Protein AF-A0A3M2B4H4-F1 (afdb_monomer_lite)

pLDDT: mean 80.11, std 11.62, range [37.31, 95.94]

Foldseek 3Di:
DQFDDKDKDKAFDPPVPPPDQFCPVVVVDPDDPDDGDGGDIDIDIDTDGDDWDQAKAKPAQEDEQEEDAAQFQALQQHGFPQDLRRPCDCPNPLNVVQWAFIKMWGPTAAKFPQKFKAQAAPDLLRGDFWDFPVDDPLLTHGCSTFKDKCQRQSNFDPPDPVCNPNPDRGWMQGADDDVDPDTGITWHVDDDPDDDPPDDDDTGGMIMGGGHHHQRDWGKTKDWMWIFRDDPVDDGNHDDGGTHPPTHMYIYTYDHFDQDQDGDRSHFHAADHHDDPPQPRWDFFQKAWAQQQPQRKIKIKGWTLRDPVPVQSPAIFMKIKIFHFDLVDDVDDSNCSCLGTDAPDSRYRIDHMDDRPPPCQFCPQVCVLVVVVDTDDPVQSSAWYWGNWYWEQDPVAIKIKTWIWTADPNQIFTWIKMATADSPPRHGDDDIDTQPDRRRFDWAAWEKEDDAQQWIKIWTWHQPPPATFIKIWIAGHPDSHRTDDIDTDPDDPFFRHFFHKYKYKDWAALFPVCRVQGIWIKMWMWTWTDGHPDPATFIKIFMFTQDSVHRDTHHLPDPPRDCSFPPLSLQLQPKDFFFWWPDDPPALKTAGAFFDFDDDPNWAQPPDHAKFKDKQNHTQQWDQDPVHNQDTGGDTFDADPPQRKTKGFGWDFDADPVRGGDDIDGQFMWIADRGRRMIGTGNDHDDPPITMTMIHGHSMGGPDDPDPPFWAHKHDKDKHFFFHADSQCDLPCQQQGLKAFWFQRHGDHSPDRHGPGKIKIWIWGDGDPPVHRPDIDIDMDFDKDADPAAFDADPNGAAGDHPDPDDDPPHHFKTKHFDPPRDPNDIAGMWGDPRHRRMIGGHSNCRSTHMDMWGWHADPVRDIDIDD

Secondary structure (DSSP, 8-state):
----EEEEEEEE--TT--SS-TTHHHHHSTT--S---PPPEEEEEEEE-------EEES-SEEEEEEEETTBT-SSSSS-TTSTT-S-STTSTTTGGG-EE--EEE-SSS-B-SEEEE-EESSGGGB-EEEESSS-GGG-EEHHHHEEETTSGGGS-SSBTTBTTS---S--BPPPPTT--S-EE--BSPPPTT--TTS----B--EEEEPPPTTPPSEEEEEEEEEEEPPTTS-TTEE-S-B-SSPEEEEEEEEPPP-SSS--TTB--SSS-PPPTTPPPP----EEEEE-TTT--EEEEEEE----TTS-TT--EEEEEEEEE-SS--SSTT-TTTTTEE-SBTTBSSPPPEEEES--SS-HHHHHHTT-SSPPPHHHHTT-EEEEEEEEEETTEEEEEEEEEEEETTEEEEEEEEEEEPTTT--EEEEEEE----TTS--EEEEEEEETTTEEEEEEEE-TTSS-EEEEEEBSTT-SS-BPPPEE----TTEEEEEEEEEEEEEEES-TT-GGGSEEEEEEEEEEEEETT--S-EEEEEEEEE-TTT--EEETT-TTS-GGGGGGGGGGSPPEEEEEPEEPTTSSEEE-S-EEE--SSSSSSSSS-SEEEEETTEESSEEEETTEEEEEEEPPPEE-TTT--EEEEEEEEEE-TTS-EEEEEEEEEEEEETTTTEEEEES----TT--EEEEE-EEEEE-S---TT----EEEEEEEEE-SBPTT--TT-GGG-SEEESSTT-BPPTT---B--EEEEEEEE--STTS-TT-EEEEEE--EEE-SSPPPPBTTB----TT----BTTTB-EEEEE-TTSPTT----EEEEEGGGTEEEE-GGGTT--EEEEEEEE-TTS-EEEE-

Sequence (868 aa):
NQRGYDSNTRVYVDSNNNGRFDGLESVLQPGVTQNLRIEAYREINTTATVQPDERLFVEEQLIDFGSLPGGFGFNWGNLFANHPASTFRPDNPLFSPYWKTFTVRNEGNVNLYPVYLGKAFGSPQGTLYLFSDMVSFFAGMPAWTTVASTLDTRFWPQPNPFYPGGNQPYPILQKPQVGDYSPTVLTQPAIPPRRDPNIVVEPRKPQVSIAIPPFQPMGVYSQVLSPYQHDPSGIPGVVNGAFATPPMRVVVRVRETQLTGSTNQGVVPMIDGVPNANAPRVSDITPAAYRDPNTGRLHLFWASNRADPVNRPDSFYLYKATLNWDANNTLQNGVRTTNGWLPDSSNRWWDATFGPYPNDPNGDLFSRALGLGRPLTSAEIATIKHHRPFVRVTPSGAFLFWTGEVLLRNQKYELLFYVRLNPITGEPAGNPQAVPLDPVMPRSSLAITGVDGVGNWLFYVAAPAGRSQIFYIASEGDQFASWRREQRLPLSPIVRSVESVQANVYRVTANPNNPAQGLVYLADVFFIGTVGDRNESEILLQRFYVNPRNGTLLPINDSRADRSLGVTQERFLPLIVDEVAQKDPNQNVWRVRHLDWAPLDGNWNRNSLDIDIKINGVSILRQANPNNPTQFILQEPLVDAQTGLMQFTYNEPVLDGSGRIVAVRNRGQIIVDPTNGTIRFVNFAPRLNDVVTVTYRPRVYRISSIAPGSAGTYSQLRTVFQRTMNPRHNIGDLGKSLVRRGEDNGACSASDRPPVDRVWLFFRRSSPPPNSSGNFFFKTLRPGVRLQSPILTQRGQLPLQTGSFTLAQGTNHAVVRLTPNNVAGARLGYYEYDALRGNIYFTTDDLGKEVVVRYLARDRAGNIVQLE

Structure (mmCIF, N/CA/C/O backbone):
data_AF-A0A3M2B4H4-F1
#
_entry.id   AF-A0A3M2B4H4-F1
#
loop_
_atom_site.group_PDB
_atom_site.id
_atom_site.type_symbol
_atom_site.label_atom_id
_atom_site.label_alt_id
_atom_site.label_comp_id
_atom_site.label_asym_id
_atom_site.label_entity_id
_atom_site.label_seq_id
_atom_site.pdbx_PDB_ins_code
_atom_site.Cartn_x
_atom_site.Cartn_y
_atom_site.Cartn_z
_atom_site.occupancy
_atom_site.B_iso_or_equiv
_atom_site.auth_seq_id
_atom_site.auth_comp_id
_atom_site.auth_asym_id
_atom_site.auth_atom_id
_atom_site.pdbx_PDB_model_num
ATOM 1 N N . ASN A 1 1 ? 1.696 46.373 35.805 1.00 45.06 1 ASN A N 1
ATOM 2 C CA . ASN A 1 1 ? 1.034 47.399 36.634 1.00 45.06 1 ASN A CA 1
ATOM 3 C C . ASN A 1 1 ? -0.292 46.806 37.099 1.00 45.06 1 ASN A C 1
ATOM 5 O O . ASN A 1 1 ? -1.132 46.575 36.247 1.00 45.06 1 ASN A O 1
ATOM 9 N N . GLN A 1 2 ? -0.427 46.418 38.375 1.00 43.66 2 GLN A N 1
ATOM 10 C CA . GLN A 1 2 ? -1.639 45.749 38.901 1.00 43.66 2 GLN A CA 1
ATOM 11 C C . GLN A 1 2 ? -2.756 46.739 39.281 1.00 43.66 2 GLN A C 1
ATOM 13 O O . GLN A 1 2 ? -3.904 46.344 39.448 1.00 43.66 2 GLN A O 1
ATOM 18 N N . ARG A 1 3 ? -2.432 48.032 39.406 1.00 51.88 3 ARG A N 1
ATOM 19 C CA . ARG A 1 3 ? -3.406 49.113 39.590 1.00 51.88 3 ARG A CA 1
ATOM 20 C C . ARG A 1 3 ? -3.769 49.608 38.189 1.00 51.88 3 ARG A C 1
ATOM 22 O O . ARG A 1 3 ? -2.902 50.131 37.496 1.00 51.88 3 ARG A O 1
ATOM 29 N N . GLY A 1 4 ? -4.981 49.307 37.723 1.00 60.44 4 GLY A N 1
ATOM 30 C CA . GLY A 1 4 ? -5.387 49.516 36.330 1.00 60.44 4 GLY A CA 1
ATOM 31 C C . GLY A 1 4 ? -5.567 50.995 35.999 1.00 60.44 4 GLY A C 1
ATOM 32 O O . GLY A 1 4 ? -4.873 51.514 35.130 1.00 60.44 4 GLY A O 1
ATOM 33 N N . TYR A 1 5 ? -6.440 51.674 36.744 1.00 66.81 5 TYR A N 1
ATOM 34 C CA . TYR A 1 5 ? -6.659 53.118 36.651 1.00 66.81 5 TYR A CA 1
ATOM 35 C C . TYR A 1 5 ? -6.647 53.733 38.048 1.00 66.81 5 TYR A C 1
ATOM 37 O O . TYR A 1 5 ? -7.174 53.135 38.986 1.00 66.81 5 TYR A O 1
ATOM 45 N N . ASP A 1 6 ? -6.060 54.919 38.174 1.00 68.31 6 ASP A N 1
ATOM 46 C CA . ASP A 1 6 ? -6.109 55.719 39.393 1.00 68.31 6 ASP A CA 1
ATOM 47 C C . ASP A 1 6 ? -6.699 57.085 39.049 1.00 68.31 6 ASP A C 1
ATOM 49 O O . ASP A 1 6 ? -6.293 57.714 38.067 1.00 68.31 6 ASP A O 1
ATOM 53 N N . SER A 1 7 ? -7.695 57.510 39.815 1.00 73.44 7 SER A N 1
ATOM 54 C CA . SER A 1 7 ? -8.334 58.810 39.669 1.00 73.44 7 SER A CA 1
ATOM 55 C C . SER A 1 7 ? -8.363 59.499 41.020 1.00 73.44 7 SER A C 1
ATOM 57 O O . SER A 1 7 ? -8.873 58.951 41.997 1.00 73.44 7 SER A O 1
ATOM 59 N N . ASN A 1 8 ? -7.842 60.721 41.048 1.00 77.44 8 ASN A N 1
ATOM 60 C CA . ASN A 1 8 ? -7.957 61.617 42.182 1.00 77.44 8 ASN A CA 1
ATOM 61 C C . ASN A 1 8 ? -9.039 62.652 41.862 1.00 77.44 8 ASN A C 1
ATOM 63 O O . ASN A 1 8 ? -8.870 63.476 40.962 1.00 77.44 8 ASN A O 1
ATOM 67 N N . THR A 1 9 ? -10.167 62.575 42.567 1.00 77.62 9 THR A N 1
ATOM 68 C CA . THR A 1 9 ? -11.266 63.537 42.445 1.00 77.62 9 THR A CA 1
ATOM 69 C C . THR A 1 9 ? -11.374 64.332 43.736 1.00 77.62 9 THR A C 1
ATOM 71 O O . THR A 1 9 ? -11.610 63.767 44.802 1.00 77.62 9 THR A O 1
ATOM 74 N N . ARG A 1 10 ? -11.243 65.656 43.649 1.00 77.69 10 ARG A N 1
ATOM 75 C CA . ARG A 1 10 ? -11.426 66.558 44.791 1.00 77.69 10 ARG A CA 1
ATOM 76 C C . ARG A 1 10 ? -12.801 67.203 44.725 1.00 77.69 10 ARG A C 1
ATOM 78 O O . ARG A 1 10 ? -13.132 67.851 43.737 1.00 77.69 10 ARG A O 1
ATOM 85 N N . VAL A 1 11 ? -13.590 67.007 45.777 1.00 78.62 11 VAL A N 1
ATOM 86 C CA . VAL A 1 11 ? -14.920 67.599 45.942 1.00 78.62 11 VAL A CA 1
ATOM 87 C C . VAL A 1 11 ? -14.832 68.652 47.031 1.00 78.62 11 VAL A C 1
ATOM 89 O O . VAL A 1 11 ? -14.594 68.319 48.191 1.00 78.62 11 VAL A O 1
ATOM 92 N N . TYR A 1 12 ? -15.009 69.909 46.655 1.00 77.38 12 TYR A N 1
ATOM 93 C CA . TYR A 1 12 ? -14.969 71.043 47.570 1.00 77.38 12 TYR A CA 1
ATOM 94 C C . TYR A 1 12 ? -16.373 71.334 48.110 1.00 77.38 12 TYR A C 1
ATOM 96 O O . TYR A 1 12 ? -17.364 71.151 47.400 1.00 77.38 12 TYR A O 1
ATOM 104 N N . VAL A 1 13 ? -16.458 71.703 49.388 1.00 76.44 13 VAL A N 1
ATOM 105 C CA . VAL A 1 13 ? -17.700 72.092 50.059 1.00 76.44 13 VAL A CA 1
ATOM 106 C C . VAL A 1 13 ? -17.649 73.588 50.311 1.00 76.44 13 VAL A C 1
ATOM 108 O O . VAL A 1 13 ? -16.820 74.048 51.102 1.00 76.44 13 VAL A O 1
ATOM 111 N N . ASP A 1 14 ? -18.609 74.300 49.722 1.00 73.50 14 ASP A N 1
ATOM 112 C CA . ASP A 1 14 ? -18.874 75.712 49.990 1.00 73.50 14 ASP A CA 1
ATOM 113 C C . ASP A 1 14 ? -19.335 75.881 51.448 1.00 73.50 14 ASP A C 1
ATOM 115 O O . ASP A 1 14 ? -20.517 75.853 51.796 1.00 73.50 14 ASP A O 1
ATOM 119 N N . SER A 1 15 ? -18.350 75.949 52.340 1.00 70.69 15 SER A N 1
ATOM 120 C CA . SER A 1 15 ? -18.552 75.912 53.788 1.00 70.69 15 SER A CA 1
ATOM 121 C C . SER A 1 15 ? -19.066 77.230 54.368 1.00 70.69 15 SER A C 1
ATOM 123 O O . SER A 1 15 ? -19.523 77.247 55.511 1.00 70.69 15 SER A O 1
ATOM 125 N N . ASN A 1 16 ? -19.004 78.325 53.608 1.00 74.69 16 ASN A N 1
ATOM 126 C CA . ASN A 1 16 ? -19.536 79.628 54.007 1.00 74.69 16 ASN A CA 1
ATOM 127 C C . ASN A 1 16 ? -20.796 80.028 53.216 1.00 74.69 16 ASN A C 1
ATOM 129 O O . ASN A 1 16 ? -21.372 81.077 53.509 1.00 74.69 16 ASN A O 1
ATOM 133 N N . ASN A 1 17 ? -21.256 79.163 52.302 1.00 70.12 17 ASN A N 1
ATOM 134 C CA . ASN A 1 17 ? -22.475 79.288 51.508 1.00 70.12 17 ASN A CA 1
ATOM 135 C C . ASN A 1 17 ? -22.530 80.599 50.709 1.00 70.12 17 ASN A C 1
ATOM 137 O O . ASN A 1 17 ? -23.586 81.231 50.597 1.00 70.12 17 ASN A O 1
ATOM 141 N N . ASN A 1 18 ? -21.375 81.048 50.212 1.00 76.38 18 ASN A N 1
ATOM 142 C CA . ASN A 1 18 ? -21.261 82.298 49.465 1.00 76.38 18 ASN A CA 1
ATOM 143 C C . ASN A 1 18 ? -21.435 82.103 47.941 1.00 76.38 18 ASN A C 1
ATOM 145 O O . ASN A 1 18 ? -21.480 83.090 47.200 1.00 76.38 18 ASN A O 1
ATOM 149 N N . GLY A 1 19 ? -21.558 80.853 47.474 1.00 73.25 19 GLY A N 1
ATOM 150 C CA . GLY A 1 19 ? -21.741 80.482 46.072 1.00 73.25 19 GLY A CA 1
ATOM 151 C C . GLY A 1 19 ? -20.489 80.646 45.204 1.00 73.25 19 GLY A C 1
ATOM 152 O O . GLY A 1 19 ? -20.603 80.664 43.975 1.00 73.25 19 GLY A O 1
ATOM 153 N N . ARG A 1 20 ? -19.305 80.815 45.805 1.00 69.38 20 ARG A N 1
ATOM 154 C CA . ARG A 1 20 ? -18.021 81.027 45.124 1.00 69.38 20 ARG A CA 1
ATOM 155 C C . ARG A 1 20 ? -16.970 80.096 45.711 1.00 69.38 20 ARG A C 1
ATOM 157 O O . ARG A 1 20 ? -16.853 80.001 46.917 1.00 69.38 20 ARG A O 1
ATOM 164 N N . PHE A 1 21 ? -16.170 79.467 44.848 1.00 69.38 21 PHE A N 1
ATOM 165 C CA . PHE A 1 21 ? -15.098 78.589 45.309 1.00 69.38 21 PHE A CA 1
ATOM 166 C C . PHE A 1 21 ? -13.965 79.389 45.971 1.00 69.38 21 PHE A C 1
ATOM 168 O O . PHE A 1 21 ? -13.120 79.971 45.279 1.00 69.38 21 PHE A O 1
ATOM 175 N N . ASP A 1 22 ? -13.927 79.395 47.301 1.00 68.31 22 ASP A N 1
ATOM 176 C CA . ASP A 1 22 ? -12.887 80.078 48.069 1.00 68.31 22 ASP A CA 1
ATOM 177 C C . ASP A 1 22 ? -11.619 79.203 48.150 1.00 68.31 22 ASP A C 1
ATOM 179 O O . ASP A 1 22 ? -11.579 78.149 48.794 1.00 68.31 22 ASP A O 1
ATOM 183 N N . GLY A 1 23 ? -10.551 79.642 47.470 1.00 65.69 23 GLY A N 1
ATOM 184 C CA . GLY A 1 23 ? -9.257 78.944 47.422 1.00 65.69 23 GLY A CA 1
ATOM 185 C C . GLY A 1 23 ? -8.798 78.475 46.035 1.00 65.69 23 GLY A C 1
ATOM 186 O O . GLY A 1 23 ? -7.754 77.824 45.953 1.00 65.69 23 GLY A O 1
ATOM 187 N N . LEU A 1 24 ? -9.500 78.831 44.948 1.00 63.41 24 LEU A N 1
ATOM 188 C CA . LEU A 1 24 ? -9.130 78.495 43.558 1.00 63.41 24 LEU A CA 1
ATOM 189 C C . LEU A 1 24 ? -7.662 78.808 43.223 1.00 63.41 24 LEU A C 1
ATOM 191 O O . LEU A 1 24 ? -6.969 78.002 42.603 1.00 63.41 24 LEU A O 1
ATOM 195 N N . GLU A 1 25 ? -7.165 79.949 43.689 1.00 58.78 25 GLU A N 1
ATOM 196 C CA . GLU A 1 25 ? -5.802 80.423 43.429 1.00 58.78 25 GLU A CA 1
ATOM 197 C C . GLU A 1 25 ? -4.731 79.547 44.098 1.00 58.78 25 GLU A C 1
ATOM 199 O O . GLU A 1 25 ? -3.664 79.335 43.526 1.00 58.78 25 GLU A O 1
ATOM 204 N N . SER A 1 26 ? -5.041 78.956 45.260 1.00 60.47 26 SER A N 1
ATOM 205 C CA . SER A 1 26 ? -4.144 78.032 45.973 1.00 60.47 26 SER A CA 1
ATOM 206 C C . SER A 1 26 ? -4.054 76.646 45.319 1.00 60.47 26 SER A C 1
ATOM 208 O O . SER A 1 26 ? -3.062 75.940 45.486 1.00 60.47 26 SER A O 1
ATOM 210 N N . VAL A 1 27 ? -5.086 76.255 44.559 1.00 58.41 27 VAL A N 1
ATOM 211 C CA . VAL A 1 27 ? -5.155 74.964 43.854 1.00 58.41 27 VAL A CA 1
ATOM 212 C C . VAL A 1 27 ? -4.511 75.058 42.467 1.00 58.41 27 VAL A C 1
ATOM 214 O O . VAL A 1 27 ? -3.973 74.066 41.978 1.00 58.41 27 VAL A O 1
ATOM 217 N N . LEU A 1 28 ? -4.529 76.240 41.839 1.00 57.16 28 LEU A N 1
ATOM 218 C CA . LEU A 1 28 ? -3.991 76.456 40.491 1.00 57.16 28 LEU A CA 1
ATOM 219 C C . LEU A 1 28 ? -2.508 76.872 40.458 1.00 57.16 28 LEU A C 1
ATOM 221 O O . LEU A 1 28 ? -1.883 76.732 39.407 1.00 57.16 28 LEU A O 1
ATOM 225 N N . GLN A 1 29 ? -1.925 77.358 41.564 1.00 55.69 29 GLN A N 1
ATOM 226 C CA . GLN A 1 29 ? -0.521 77.796 41.614 1.00 55.69 29 GLN A CA 1
ATOM 227 C C . GLN A 1 29 ? 0.252 77.186 42.802 1.00 55.69 29 GLN A C 1
ATOM 229 O O . GLN A 1 29 ? -0.093 77.436 43.958 1.00 55.69 29 GLN A O 1
ATOM 234 N N . PRO A 1 30 ? 1.337 76.421 42.564 1.00 49.81 30 PRO A N 1
ATOM 235 C CA . PRO A 1 30 ? 2.201 75.928 43.637 1.00 49.81 30 PRO A CA 1
ATOM 236 C C . PRO A 1 30 ? 2.987 77.079 44.295 1.00 49.81 30 PRO A C 1
ATOM 238 O O . PRO A 1 30 ? 3.719 77.784 43.605 1.00 49.81 30 PRO A O 1
ATOM 241 N N . GLY A 1 31 ? 2.898 77.234 45.624 1.00 58.22 31 GLY A N 1
ATOM 242 C CA . GLY A 1 31 ? 3.820 78.083 46.405 1.00 58.22 31 GLY A CA 1
ATOM 243 C C . GLY A 1 31 ? 3.229 79.286 47.154 1.00 58.22 31 GLY A C 1
ATOM 244 O O . GLY A 1 31 ? 3.990 80.037 47.759 1.00 58.22 31 GLY A O 1
ATOM 245 N N . VAL A 1 32 ? 1.906 79.475 47.182 1.00 54.88 32 VAL A N 1
ATOM 246 C CA . VAL A 1 32 ? 1.277 80.535 47.996 1.00 54.88 32 VAL A CA 1
ATOM 247 C C . VAL A 1 32 ? 0.955 80.006 49.401 1.00 54.88 32 VAL A C 1
ATOM 249 O O . VAL A 1 32 ? -0.107 79.444 49.645 1.00 54.88 32 VAL A O 1
ATOM 252 N N . THR A 1 33 ? 1.876 80.177 50.351 1.00 54.09 33 THR A N 1
ATOM 253 C CA . THR A 1 33 ? 1.660 79.893 51.784 1.00 54.09 33 THR A CA 1
ATOM 254 C C . THR A 1 33 ? 1.479 81.183 52.577 1.00 54.09 33 THR A C 1
ATOM 256 O O . THR A 1 33 ? 2.419 81.616 53.238 1.00 54.09 33 THR A O 1
ATOM 259 N N . GLN A 1 34 ? 0.288 81.793 52.544 1.00 51.16 34 GLN A N 1
ATOM 260 C CA . GLN A 1 34 ? -0.120 82.813 53.527 1.00 51.16 34 GLN A CA 1
ATOM 261 C C . GLN A 1 34 ? -1.643 82.768 53.773 1.00 51.16 34 GLN A C 1
ATOM 263 O O . GLN A 1 34 ? -2.414 83.246 52.956 1.00 51.16 34 GLN A O 1
ATOM 268 N N . ASN A 1 35 ? -2.061 82.169 54.899 1.00 52.25 35 ASN A N 1
ATOM 269 C CA . ASN A 1 35 ? -3.342 82.344 55.619 1.00 52.25 35 ASN A CA 1
ATOM 270 C C . ASN A 1 35 ? -4.656 82.541 54.820 1.00 52.25 35 ASN A C 1
ATOM 272 O O . ASN A 1 35 ? -5.548 83.256 55.278 1.00 52.25 35 ASN A O 1
ATOM 276 N N . LEU A 1 36 ? -4.832 81.873 53.679 1.00 56.12 36 LEU A N 1
ATOM 277 C CA . LEU A 1 36 ? -6.117 81.819 52.975 1.00 56.12 36 LEU A CA 1
ATOM 278 C C . LEU A 1 36 ? -6.918 80.601 53.455 1.00 56.12 36 LEU A C 1
ATOM 280 O O . LEU A 1 36 ? -6.406 79.481 53.487 1.00 56.12 36 LEU A O 1
ATOM 284 N N . ARG A 1 37 ? -8.178 80.815 53.857 1.00 57.09 37 ARG A N 1
ATOM 285 C CA . ARG A 1 37 ? -9.116 79.718 54.134 1.00 57.09 37 ARG A CA 1
ATOM 286 C C . ARG A 1 37 ? -9.435 79.029 52.806 1.00 57.09 37 ARG A C 1
ATOM 288 O O . ARG A 1 37 ? -10.090 79.629 51.966 1.00 57.09 37 ARG A O 1
ATOM 295 N N . ILE A 1 38 ? -8.961 77.798 52.628 1.00 65.94 38 ILE A N 1
ATOM 296 C CA . ILE A 1 38 ? -9.408 76.922 51.540 1.00 65.94 38 ILE A CA 1
ATOM 297 C C . ILE A 1 38 ? -10.704 76.255 51.992 1.00 65.94 38 ILE A C 1
ATOM 299 O O . ILE A 1 38 ? -10.802 75.828 53.149 1.00 65.94 38 ILE A O 1
ATOM 303 N N . GLU A 1 39 ? -11.683 76.158 51.095 1.00 71.56 39 GLU A N 1
ATOM 304 C CA . GLU A 1 39 ? -12.874 75.351 51.341 1.00 71.56 39 GLU A CA 1
ATOM 305 C C . GLU A 1 39 ? -12.513 73.933 51.779 1.00 71.56 39 GLU A C 1
ATOM 307 O O . GLU A 1 39 ? -11.617 73.279 51.235 1.00 71.56 39 GLU A O 1
ATOM 312 N N . ALA A 1 40 ? -13.247 73.436 52.772 1.00 71.81 40 ALA A N 1
ATOM 313 C CA . ALA A 1 40 ? -13.114 72.052 53.175 1.00 71.81 40 ALA A CA 1
ATOM 314 C C . ALA A 1 40 ? -13.410 71.159 51.964 1.00 71.81 40 ALA A C 1
ATOM 316 O O . ALA A 1 40 ? -14.472 71.259 51.354 1.00 71.81 40 ALA A O 1
ATOM 317 N N . TYR A 1 41 ? -12.479 70.275 51.620 1.00 74.69 41 TYR A N 1
ATOM 318 C CA . TYR A 1 41 ? -12.661 69.331 50.527 1.00 74.69 41 TYR A CA 1
ATOM 319 C C . TYR A 1 41 ? -12.574 67.900 51.019 1.00 74.69 41 TYR A C 1
ATOM 321 O O . TYR A 1 41 ? -11.942 67.585 52.030 1.00 74.69 41 TYR A O 1
ATOM 329 N N . ARG A 1 42 ? -13.214 67.015 50.267 1.00 74.88 42 ARG A N 1
ATOM 330 C CA . ARG A 1 42 ? -12.971 65.582 50.330 1.00 74.88 42 ARG A CA 1
ATOM 331 C C . ARG A 1 42 ? -12.172 65.192 49.107 1.00 74.88 42 ARG A C 1
ATOM 333 O O . ARG A 1 42 ? -12.564 65.480 47.978 1.00 74.88 42 ARG A O 1
ATOM 340 N N . GLU A 1 43 ? -11.054 64.528 49.342 1.00 80.56 43 GLU A N 1
ATOM 341 C CA . GLU A 1 43 ? -10.334 63.838 48.286 1.00 80.56 43 GLU A CA 1
ATOM 342 C C . GLU A 1 43 ? -10.869 62.415 48.180 1.00 80.56 43 GLU A C 1
ATOM 344 O O . GLU A 1 43 ? -10.908 61.674 49.165 1.00 80.56 43 GLU A O 1
ATOM 349 N N . ILE A 1 44 ? -11.308 62.050 46.985 1.00 83.19 44 ILE A N 1
ATOM 350 C CA . ILE A 1 44 ? -11.763 60.711 46.656 1.00 83.19 44 ILE A CA 1
ATOM 351 C C . ILE A 1 44 ? -10.724 60.120 45.715 1.00 83.19 44 ILE A C 1
ATOM 353 O O . ILE A 1 44 ? -10.674 60.448 44.529 1.00 83.19 44 ILE A O 1
ATOM 357 N N . ASN A 1 45 ? -9.904 59.231 46.264 1.00 81.12 45 ASN A N 1
ATOM 358 C CA . ASN A 1 45 ? -8.979 58.422 45.487 1.00 81.12 45 ASN A CA 1
ATOM 359 C C . ASN A 1 45 ? -9.694 57.139 45.071 1.00 81.12 45 ASN A C 1
ATOM 361 O O . ASN A 1 45 ? -10.034 56.300 45.907 1.00 81.12 45 ASN A O 1
ATOM 365 N N . THR A 1 46 ? -9.958 57.014 43.774 1.00 78.31 46 THR A N 1
ATOM 366 C CA . THR A 1 46 ? -10.597 55.838 43.189 1.00 78.31 46 THR A CA 1
ATOM 367 C C . THR A 1 46 ? -9.556 55.053 42.418 1.00 78.31 46 THR A C 1
ATOM 369 O O . THR A 1 46 ? -9.142 55.448 41.329 1.00 78.31 46 THR A O 1
ATOM 372 N N . THR A 1 47 ? -9.162 53.905 42.963 1.00 73.81 47 THR A N 1
ATOM 373 C CA . THR A 1 47 ? -8.314 52.951 42.252 1.00 73.81 47 THR A CA 1
ATOM 374 C C . THR A 1 47 ? -9.176 51.825 41.694 1.00 73.81 47 THR A C 1
ATOM 376 O O . THR A 1 47 ? -9.827 51.098 42.443 1.00 73.81 47 THR A O 1
ATOM 379 N N . ALA A 1 48 ? -9.150 51.647 40.376 1.00 72.31 48 ALA A N 1
ATOM 380 C CA . ALA A 1 48 ? -9.731 50.487 39.718 1.00 72.31 48 ALA A CA 1
ATOM 381 C C . ALA A 1 48 ? -8.636 49.447 39.457 1.00 72.31 48 ALA A C 1
ATOM 383 O O . ALA A 1 48 ? -7.730 49.649 38.642 1.00 72.31 48 ALA A O 1
ATOM 384 N N . THR A 1 49 ? -8.721 48.311 40.146 1.00 72.31 49 THR A N 1
ATOM 385 C CA . THR A 1 49 ? -7.890 47.138 39.853 1.00 72.31 49 THR A CA 1
ATOM 386 C C . THR A 1 49 ? -8.464 46.431 38.633 1.00 72.31 49 THR A C 1
ATOM 388 O O . THR A 1 49 ? -9.607 45.981 38.658 1.00 72.31 49 THR A O 1
ATOM 391 N N . VAL A 1 50 ? -7.671 46.318 37.568 1.00 72.88 50 VAL A N 1
ATOM 392 C CA . VAL A 1 50 ? -8.057 45.587 36.357 1.00 72.88 50 VAL A CA 1
ATOM 393 C C . VAL A 1 50 ? -7.196 44.333 36.284 1.00 72.88 50 VAL A C 1
ATOM 395 O O . VAL A 1 50 ? -5.968 44.422 36.303 1.00 72.88 50 VAL A O 1
ATOM 398 N N . GLN A 1 51 ? -7.839 43.167 36.242 1.00 80.75 51 GLN A N 1
ATOM 399 C CA . GLN A 1 51 ? -7.129 41.896 36.112 1.00 80.75 51 GLN A CA 1
ATOM 400 C C . GLN A 1 51 ? -6.466 41.794 34.731 1.00 80.75 51 GLN A C 1
ATOM 402 O O . GLN A 1 51 ? -7.041 42.294 33.758 1.00 80.75 51 GLN A O 1
ATOM 407 N N . PRO A 1 52 ? -5.284 41.162 34.621 1.00 79.94 52 PRO A N 1
ATOM 408 C CA . PRO A 1 52 ? -4.698 40.834 33.327 1.00 79.94 52 PRO A CA 1
ATOM 409 C C . PRO A 1 52 ? -5.674 40.007 32.480 1.00 79.94 52 PRO A C 1
ATOM 411 O O . PRO A 1 52 ? -6.160 38.970 32.925 1.00 79.94 52 PRO A O 1
ATOM 414 N N . ASP A 1 53 ? -5.953 40.473 31.268 1.00 85.12 53 ASP A N 1
ATOM 415 C CA . ASP A 1 53 ? -6.720 39.768 30.244 1.00 85.12 53 ASP A CA 1
ATOM 416 C C . ASP A 1 53 ? -5.771 39.473 29.077 1.00 85.12 53 ASP A C 1
ATOM 418 O O . ASP A 1 53 ? -5.355 40.388 28.363 1.00 85.12 53 ASP A O 1
ATOM 422 N N . GLU A 1 54 ? -5.389 38.205 28.918 1.00 87.44 54 GLU A N 1
ATOM 423 C CA . GLU A 1 54 ? -4.433 37.711 27.913 1.00 87.44 54 GLU A CA 1
ATOM 424 C C . GLU A 1 54 ? -5.135 37.231 26.628 1.00 87.44 54 GLU A C 1
ATOM 426 O O . GLU A 1 54 ? -4.777 36.215 26.031 1.00 87.44 54 GLU A O 1
ATOM 431 N N . ARG A 1 55 ? -6.186 37.934 26.195 1.00 87.81 55 ARG A N 1
ATOM 432 C CA . ARG A 1 55 ? -7.019 37.497 25.069 1.00 87.81 55 ARG A CA 1
ATOM 433 C C . ARG A 1 55 ? -6.366 37.723 23.708 1.00 87.81 55 ARG A C 1
ATOM 435 O O . ARG A 1 55 ? -6.204 38.857 23.251 1.00 87.81 55 ARG A O 1
ATOM 442 N N . LEU A 1 56 ? -6.097 36.615 23.018 1.00 91.00 56 LEU A N 1
ATOM 443 C CA . LEU A 1 56 ? -5.728 36.598 21.605 1.00 91.00 56 LEU A CA 1
ATOM 444 C C . LEU A 1 56 ? -6.930 36.230 20.736 1.00 91.00 56 LEU A C 1
ATOM 446 O O . LEU A 1 56 ? -7.666 35.288 21.040 1.00 91.00 56 LEU A O 1
ATOM 450 N N . PHE A 1 57 ? -7.057 36.914 19.606 1.00 91.06 57 PHE A N 1
ATOM 451 C CA . PHE A 1 57 ? -8.062 36.630 18.588 1.00 91.06 57 PHE A CA 1
ATOM 452 C C . PHE A 1 57 ? -7.387 36.400 17.233 1.00 91.06 57 PHE A C 1
ATOM 454 O O . PHE A 1 57 ? -6.478 37.145 16.861 1.00 91.06 57 PHE A O 1
ATOM 461 N N . VAL A 1 58 ? -7.817 35.378 16.490 1.00 92.62 58 VAL A N 1
ATOM 462 C CA . VAL A 1 58 ? -7.392 35.147 15.099 1.00 92.62 58 VAL A CA 1
ATOM 463 C C . VAL A 1 58 ? -8.569 35.418 14.174 1.00 92.62 58 VAL A C 1
ATOM 465 O O . VAL A 1 58 ? -9.647 34.861 14.377 1.00 92.62 58 VAL A O 1
ATOM 468 N N . GLU A 1 59 ? -8.363 36.263 13.161 1.00 91.44 59 GLU A N 1
ATOM 469 C CA . GLU A 1 59 ? -9.430 36.624 12.216 1.00 91.44 59 GLU A CA 1
ATOM 470 C C . GLU A 1 59 ? -9.781 35.455 11.282 1.00 91.44 59 GLU A C 1
ATOM 472 O O . GLU A 1 59 ? -10.953 35.144 11.063 1.00 91.44 59 GLU A O 1
ATOM 477 N N . GLU A 1 60 ? -8.773 34.781 10.730 1.00 90.56 60 GLU A N 1
ATOM 478 C CA . GLU A 1 60 ? -8.952 33.722 9.743 1.00 90.56 60 GLU A CA 1
ATOM 479 C C . GLU A 1 60 ? -9.187 32.363 10.420 1.00 90.56 60 GLU A C 1
ATOM 481 O O . GLU A 1 60 ? -8.265 31.688 10.876 1.00 90.56 60 GLU A O 1
ATOM 486 N N . GLN A 1 61 ? -10.440 31.907 10.430 1.00 85.62 61 GLN A N 1
ATOM 487 C CA . GLN A 1 61 ? -10.807 30.602 10.997 1.00 85.62 61 GLN A CA 1
ATOM 488 C C . GLN A 1 61 ? -10.436 29.411 10.096 1.00 85.62 61 GLN A C 1
ATOM 490 O O . GLN A 1 61 ? -10.390 28.273 10.567 1.00 85.62 61 GLN A O 1
ATOM 495 N N . LEU A 1 62 ? -10.165 29.647 8.807 1.00 89.88 62 LEU A N 1
ATOM 496 C CA . LEU A 1 62 ? -9.789 28.624 7.831 1.00 89.88 62 LEU A CA 1
ATOM 497 C C . LEU A 1 62 ? -8.650 29.116 6.936 1.00 89.88 62 LEU A C 1
ATOM 499 O O . LEU A 1 62 ? -8.766 30.143 6.274 1.00 89.88 62 LEU A O 1
ATOM 503 N N . ILE A 1 63 ? -7.594 28.313 6.848 1.00 91.69 63 ILE A N 1
ATOM 504 C CA . ILE A 1 63 ? -6.486 28.481 5.912 1.00 91.69 63 ILE A CA 1
ATOM 505 C C . ILE A 1 63 ? -6.427 27.228 5.035 1.00 91.69 63 ILE A C 1
ATOM 507 O O . ILE A 1 63 ? -5.984 26.166 5.479 1.00 91.69 63 ILE A O 1
ATOM 511 N N . ASP A 1 64 ? -6.899 27.349 3.791 1.00 90.62 64 ASP A N 1
ATOM 512 C CA . ASP A 1 64 ? -6.857 26.278 2.789 1.00 90.62 64 ASP A CA 1
ATOM 513 C C . ASP A 1 64 ? -5.653 26.475 1.854 1.00 90.62 64 ASP A C 1
ATOM 515 O O . ASP A 1 64 ? -5.509 27.500 1.181 1.00 90.62 64 ASP A O 1
ATOM 519 N N . PHE A 1 65 ? -4.778 25.473 1.809 1.00 90.56 65 PHE A N 1
ATOM 520 C CA . PHE A 1 65 ? -3.600 25.445 0.942 1.00 90.56 65 PHE A CA 1
ATOM 521 C C . PHE A 1 65 ? -3.881 24.871 -0.454 1.00 90.56 65 PHE A C 1
ATOM 523 O O . PHE A 1 65 ? -2.980 24.804 -1.290 1.00 90.56 65 PHE A O 1
ATOM 530 N N . GLY A 1 66 ? -5.121 24.469 -0.732 1.00 86.62 66 GLY A N 1
ATOM 531 C CA . GLY A 1 66 ? -5.514 23.883 -2.004 1.00 86.62 66 GLY A CA 1
ATOM 532 C C . GLY A 1 66 ? -4.958 22.472 -2.171 1.00 86.62 66 GLY A C 1
ATOM 533 O O . GLY A 1 66 ? -4.949 21.680 -1.225 1.00 86.62 66 GLY A O 1
ATOM 534 N N . SER A 1 67 ? -4.543 22.135 -3.395 1.00 83.25 67 SER A N 1
ATOM 535 C CA . SER A 1 67 ? -4.032 20.806 -3.734 1.00 83.25 67 SER A CA 1
ATOM 536 C C . SER A 1 67 ? -2.523 20.806 -3.969 1.00 83.25 67 SER A C 1
ATOM 538 O O . SER A 1 67 ? -2.039 21.342 -4.969 1.00 83.25 67 SER A O 1
ATOM 540 N N . LEU A 1 68 ? -1.786 20.159 -3.064 1.00 86.00 68 LEU A N 1
ATOM 541 C CA . LEU A 1 68 ? -0.326 20.087 -3.082 1.00 86.00 68 LEU A CA 1
ATOM 542 C C . LEU A 1 68 ? 0.153 18.638 -3.285 1.00 86.00 68 LEU A C 1
ATOM 544 O O . LEU A 1 68 ? -0.430 17.714 -2.715 1.00 86.00 68 LEU A O 1
ATOM 548 N N . PRO A 1 69 ? 1.189 18.410 -4.109 1.00 80.94 69 PRO A N 1
ATOM 549 C CA . PRO A 1 69 ? 1.765 17.082 -4.310 1.00 80.94 69 PRO A CA 1
ATOM 550 C C . PRO A 1 69 ? 2.548 16.607 -3.075 1.00 80.94 69 PRO A C 1
ATOM 552 O O . PRO A 1 69 ? 3.077 17.412 -2.303 1.00 80.94 69 PRO A O 1
ATOM 555 N N . GLY A 1 70 ? 2.683 15.291 -2.912 1.00 80.50 70 GLY A N 1
ATOM 556 C CA . GLY A 1 70 ? 3.619 14.710 -1.945 1.00 80.50 70 GLY A CA 1
ATOM 557 C C . GLY A 1 70 ? 5.060 15.187 -2.183 1.00 80.50 70 GLY A C 1
ATOM 558 O O . GLY A 1 70 ? 5.509 15.300 -3.323 1.00 80.50 70 GLY A O 1
ATOM 559 N N . GLY A 1 71 ? 5.800 15.476 -1.114 1.00 80.75 71 GLY A N 1
ATOM 560 C CA . GLY A 1 71 ? 7.159 16.024 -1.193 1.00 80.75 71 GLY A CA 1
ATOM 561 C C . GLY A 1 71 ? 7.236 17.545 -1.392 1.00 80.75 71 GLY A C 1
ATOM 562 O O . GLY A 1 71 ? 8.340 18.086 -1.445 1.00 80.75 71 GLY A O 1
ATOM 563 N N . PHE A 1 72 ? 6.108 18.259 -1.484 1.00 88.62 72 PHE A N 1
ATOM 564 C CA . PHE A 1 72 ? 6.108 19.723 -1.563 1.00 88.62 72 PHE A CA 1
ATOM 565 C C . PHE A 1 72 ? 6.784 20.353 -0.337 1.00 88.62 72 PHE A C 1
ATOM 567 O O . PHE A 1 72 ? 6.454 20.015 0.800 1.00 88.62 72 PHE A O 1
ATOM 574 N N . GLY A 1 73 ? 7.730 21.268 -0.565 1.00 85.62 73 GLY A N 1
ATOM 575 C CA . GLY A 1 73 ? 8.485 21.940 0.500 1.00 85.62 73 GLY A CA 1
ATOM 576 C C . GLY A 1 73 ? 9.506 21.053 1.229 1.00 85.62 73 GLY A C 1
ATOM 577 O O . GLY A 1 73 ? 10.198 21.538 2.123 1.00 85.62 73 GLY A O 1
ATOM 578 N N . PHE A 1 74 ? 9.637 19.777 0.846 1.00 81.00 74 PHE A N 1
ATOM 579 C CA . PHE A 1 74 ? 10.611 18.840 1.410 1.00 81.00 74 PHE A CA 1
ATOM 580 C C . PHE A 1 74 ? 11.891 18.760 0.561 1.00 81.00 74 PHE A C 1
ATOM 582 O O . PHE A 1 74 ? 11.834 18.696 -0.664 1.00 81.00 74 PHE A O 1
ATOM 589 N N . ASN A 1 75 ? 13.036 18.722 1.253 1.00 66.50 75 ASN A N 1
ATOM 590 C CA . ASN A 1 75 ? 14.408 18.623 0.730 1.00 66.50 75 ASN A CA 1
ATOM 591 C C . ASN A 1 75 ? 14.855 19.719 -0.263 1.00 66.50 75 ASN A C 1
ATOM 593 O O . ASN A 1 75 ? 15.489 19.426 -1.263 1.00 66.50 75 ASN A O 1
ATOM 597 N N . TRP A 1 76 ? 14.595 20.996 0.035 1.00 66.50 76 TRP A N 1
ATOM 598 C CA . TRP A 1 76 ? 15.197 22.127 -0.684 1.00 66.50 76 TRP A CA 1
ATOM 599 C C . TRP A 1 76 ? 16.228 22.849 0.204 1.00 66.50 76 TRP A C 1
ATOM 601 O O . TRP A 1 76 ? 15.894 23.817 0.886 1.00 66.50 76 TRP A O 1
ATOM 611 N N . GLY A 1 77 ? 17.473 22.366 0.239 1.00 60.81 77 GLY A N 1
ATOM 612 C CA . GLY A 1 77 ? 18.587 22.917 1.039 1.00 60.81 77 GLY A CA 1
ATOM 613 C C . GLY A 1 77 ? 18.816 22.206 2.379 1.00 60.81 77 GLY A C 1
ATOM 614 O O . GLY A 1 77 ? 19.947 21.888 2.732 1.00 60.81 77 GLY A O 1
ATOM 615 N N . ASN A 1 78 ? 17.743 21.869 3.095 1.00 68.50 78 ASN A N 1
ATOM 616 C CA . ASN A 1 78 ? 17.761 20.904 4.195 1.00 68.50 78 ASN A CA 1
ATOM 617 C C . ASN A 1 78 ? 16.440 20.120 4.185 1.00 68.50 78 ASN A C 1
ATOM 619 O O . ASN A 1 78 ? 15.433 20.597 3.652 1.00 68.50 78 ASN A O 1
ATOM 623 N N . LEU A 1 79 ? 16.447 18.919 4.762 1.00 65.94 79 LEU A N 1
ATOM 624 C CA . LEU A 1 79 ? 15.350 17.955 4.693 1.00 65.94 79 LEU A CA 1
ATOM 625 C C . LEU A 1 79 ? 14.021 18.503 5.232 1.00 65.94 79 LEU A C 1
ATOM 627 O O . LEU A 1 79 ? 12.970 18.094 4.739 1.00 65.94 79 LEU A O 1
ATOM 631 N N . PHE A 1 80 ? 14.052 19.433 6.196 1.00 74.31 80 PHE A N 1
ATOM 632 C CA . PHE A 1 80 ? 12.855 19.824 6.944 1.00 74.31 80 PHE A CA 1
ATOM 633 C C . PHE A 1 80 ? 12.456 21.279 6.795 1.00 74.31 80 PHE A C 1
ATOM 635 O O . PHE A 1 80 ? 13.267 22.204 6.869 1.00 74.31 80 PHE A O 1
ATOM 642 N N . ALA A 1 81 ? 11.143 21.461 6.699 1.00 72.75 81 ALA A N 1
ATOM 643 C CA . ALA A 1 81 ? 10.494 22.748 6.600 1.00 72.75 81 ALA A CA 1
ATOM 644 C C . ALA A 1 81 ? 10.629 23.603 7.855 1.00 72.75 81 ALA A C 1
ATOM 646 O O . ALA A 1 81 ? 10.236 24.746 7.766 1.00 72.75 81 ALA A O 1
ATOM 647 N N . ASN A 1 82 ? 11.164 23.123 8.982 1.00 70.75 82 ASN A N 1
ATOM 648 C CA . ASN A 1 82 ? 11.412 23.908 10.202 1.00 70.75 82 ASN A CA 1
ATOM 649 C C . ASN A 1 82 ? 12.912 24.171 10.469 1.00 70.75 82 ASN A C 1
ATOM 651 O O . ASN A 1 82 ? 13.253 24.882 11.411 1.00 70.75 82 ASN A O 1
ATOM 655 N N . HIS A 1 83 ? 13.818 23.645 9.635 1.00 76.38 83 HIS A N 1
ATOM 656 C CA . HIS A 1 83 ? 15.263 23.815 9.804 1.00 76.38 83 HIS A CA 1
ATOM 657 C C . HIS A 1 83 ? 15.731 25.222 9.364 1.00 76.38 83 HIS A C 1
ATOM 659 O O . HIS A 1 83 ? 15.217 25.730 8.362 1.00 76.38 83 HIS A O 1
ATOM 665 N N . PRO A 1 84 ? 16.720 25.861 10.024 1.00 74.69 84 PRO A N 1
ATOM 666 C CA . PRO A 1 84 ? 17.207 27.194 9.635 1.00 74.69 84 PRO A CA 1
ATOM 667 C C . PRO A 1 84 ? 17.737 27.287 8.193 1.00 74.69 84 PRO A C 1
ATOM 669 O O . PRO A 1 84 ? 17.500 28.275 7.508 1.00 74.69 84 PRO A O 1
ATOM 672 N N . ALA A 1 85 ? 18.401 26.230 7.713 1.00 79.25 85 ALA A N 1
ATOM 673 C CA . ALA A 1 85 ? 18.939 26.134 6.347 1.00 79.25 85 ALA A CA 1
ATOM 674 C C . ALA A 1 85 ? 17.915 25.702 5.271 1.00 79.25 85 ALA A C 1
ATOM 676 O O . ALA A 1 85 ? 18.284 25.465 4.124 1.00 79.25 85 ALA A O 1
ATOM 677 N N . SER A 1 86 ? 16.637 25.540 5.624 1.00 83.75 86 SER A N 1
ATOM 678 C CA . SER A 1 86 ? 15.599 25.196 4.647 1.00 83.75 86 SER A CA 1
ATOM 679 C C . SER A 1 86 ? 15.323 26.374 3.715 1.00 83.75 86 SER A C 1
ATOM 681 O O . SER A 1 86 ? 15.158 27.499 4.181 1.00 83.75 86 SER A O 1
ATOM 683 N N . THR A 1 87 ? 15.200 26.124 2.412 1.00 86.50 87 THR A N 1
ATOM 684 C CA . THR A 1 87 ? 14.760 27.146 1.442 1.00 86.50 87 THR A CA 1
ATOM 685 C C . THR A 1 87 ? 13.233 27.225 1.315 1.00 86.50 87 THR A C 1
ATOM 687 O O . THR A 1 87 ? 12.728 28.059 0.559 1.00 86.50 87 THR A O 1
ATOM 690 N N . PHE A 1 88 ? 12.486 26.408 2.074 1.00 89.75 88 PHE A N 1
ATOM 691 C CA . PHE A 1 88 ? 11.039 26.543 2.244 1.00 89.75 88 PHE A CA 1
ATOM 692 C C . PHE A 1 88 ? 10.736 27.760 3.123 1.00 89.75 88 PHE A C 1
ATOM 694 O O . PHE A 1 88 ? 10.588 27.660 4.345 1.00 89.75 88 PHE A O 1
ATOM 701 N N . ARG A 1 89 ? 10.725 28.934 2.489 1.00 88.31 89 ARG A N 1
ATOM 702 C CA . ARG A 1 89 ? 10.642 30.249 3.130 1.00 88.31 89 ARG A CA 1
ATOM 703 C C . ARG A 1 89 ? 9.737 31.189 2.319 1.00 88.31 89 ARG A C 1
ATOM 705 O O . ARG A 1 89 ? 9.612 30.983 1.110 1.00 88.31 89 ARG A O 1
ATOM 712 N N . PRO A 1 90 ? 9.117 32.206 2.942 1.00 89.38 90 PRO A N 1
ATOM 713 C CA . PRO A 1 90 ? 8.224 33.135 2.244 1.00 89.38 90 PRO A CA 1
ATOM 714 C C . PRO A 1 90 ? 8.941 34.062 1.253 1.00 89.38 90 PRO A C 1
ATOM 716 O O . PRO A 1 90 ? 8.319 34.534 0.306 1.00 89.38 90 PRO A O 1
ATOM 719 N N . ASP A 1 91 ? 10.238 34.312 1.446 1.00 86.62 91 ASP A N 1
ATOM 720 C CA . ASP A 1 91 ? 11.085 35.131 0.571 1.00 86.62 91 ASP A CA 1
ATOM 721 C C . ASP A 1 91 ? 11.559 34.392 -0.690 1.00 86.62 91 ASP A C 1
ATOM 723 O O . ASP A 1 91 ? 12.024 35.022 -1.637 1.00 86.62 91 ASP A O 1
ATOM 727 N N . ASN A 1 92 ? 11.397 33.067 -0.748 1.00 89.25 92 ASN A N 1
ATOM 728 C CA . ASN A 1 92 ? 11.709 32.285 -1.938 1.00 89.25 92 ASN A CA 1
ATOM 729 C C . ASN A 1 92 ? 10.566 32.409 -2.971 1.00 89.25 92 ASN A C 1
ATOM 731 O O . ASN A 1 92 ? 9.454 31.956 -2.677 1.00 89.25 92 ASN A O 1
ATOM 735 N N . PRO A 1 93 ? 10.809 32.930 -4.193 1.00 90.12 93 PRO A N 1
ATOM 736 C CA . PRO A 1 93 ? 9.767 33.111 -5.210 1.00 90.12 93 PRO A CA 1
ATOM 737 C C . PRO A 1 93 ? 9.025 31.825 -5.597 1.00 90.12 93 PRO A C 1
ATOM 739 O O . PRO A 1 93 ? 7.863 31.879 -5.989 1.00 90.12 93 PRO A O 1
ATOM 742 N N . LEU A 1 94 ? 9.672 30.659 -5.466 1.00 87.25 94 LEU A N 1
ATOM 743 C CA . LEU A 1 94 ? 9.043 29.363 -5.731 1.00 87.25 94 LEU A CA 1
ATOM 744 C C . LEU A 1 94 ? 7.926 29.045 -4.726 1.00 87.25 94 LEU A C 1
ATOM 746 O O . LEU A 1 94 ? 6.942 28.394 -5.079 1.00 87.25 94 LEU A O 1
ATOM 750 N N . PHE A 1 95 ? 8.090 29.487 -3.476 1.00 90.94 95 PHE A N 1
ATOM 751 C CA . PHE A 1 95 ? 7.196 29.157 -2.371 1.00 90.94 95 PHE A CA 1
ATOM 752 C C . PHE A 1 95 ? 6.301 30.311 -1.942 1.00 90.94 95 PHE A C 1
ATOM 754 O O . PHE A 1 95 ? 5.253 30.034 -1.367 1.00 90.94 95 PHE A O 1
ATOM 761 N N . SER A 1 96 ? 6.657 31.565 -2.231 1.00 90.62 96 SER A N 1
ATOM 762 C CA . SER A 1 96 ? 5.913 32.749 -1.786 1.00 90.62 96 SER A CA 1
ATOM 763 C C . SER A 1 96 ? 4.389 32.681 -2.018 1.00 90.62 96 SER A C 1
ATOM 765 O O . SER A 1 96 ? 3.662 33.061 -1.098 1.00 90.62 96 SER A O 1
ATOM 767 N N . PRO A 1 97 ? 3.843 32.092 -3.111 1.00 91.06 97 PRO A N 1
ATOM 768 C CA . PRO A 1 97 ? 2.385 31.973 -3.294 1.00 91.06 97 PRO A CA 1
ATOM 769 C C . PRO A 1 97 ? 1.691 31.007 -2.309 1.00 91.06 97 PRO A C 1
ATOM 771 O O . PRO A 1 97 ? 0.467 31.052 -2.113 1.00 91.06 97 PRO A O 1
ATOM 774 N N . TYR A 1 98 ? 2.469 30.113 -1.696 1.00 91.62 98 TYR A N 1
ATOM 775 C CA . TYR A 1 98 ? 2.030 29.065 -0.774 1.00 91.62 98 TYR A CA 1
ATOM 776 C C . TYR A 1 98 ? 2.209 29.450 0.702 1.00 91.62 98 TYR A C 1
ATOM 778 O O . TYR A 1 98 ? 1.865 28.660 1.582 1.00 91.62 98 TYR A O 1
ATOM 786 N N . TRP A 1 99 ? 2.705 30.655 0.994 1.00 93.69 99 TRP A N 1
ATOM 787 C CA . TRP A 1 99 ? 2.702 31.240 2.335 1.00 93.69 99 TRP A CA 1
ATOM 788 C C . TRP A 1 99 ? 1.452 32.099 2.504 1.00 93.69 99 TRP A C 1
ATOM 790 O O . TRP A 1 99 ? 1.303 33.140 1.866 1.00 93.69 99 TRP A O 1
ATOM 800 N N . LYS A 1 100 ? 0.518 31.637 3.338 1.00 94.62 100 LYS A N 1
ATOM 801 C CA . LYS A 1 100 ? -0.758 32.317 3.571 1.00 94.62 100 LYS A CA 1
ATOM 802 C C . LYS A 1 100 ? -0.648 33.212 4.793 1.00 94.62 100 LYS A C 1
ATOM 804 O O . LYS A 1 100 ? -0.214 32.772 5.856 1.00 94.62 100 LYS A O 1
ATOM 809 N N . THR A 1 101 ? -1.020 34.470 4.619 1.00 94.19 101 THR A N 1
ATOM 810 C CA . THR A 1 101 ? -1.069 35.457 5.696 1.00 94.19 101 THR A CA 1
ATOM 811 C C . THR A 1 101 ? -2.251 35.178 6.619 1.00 94.19 101 THR A C 1
ATOM 813 O O . THR A 1 101 ? -3.320 34.811 6.137 1.00 94.19 101 THR A O 1
ATOM 816 N N . PHE A 1 102 ? -2.057 35.375 7.921 1.00 94.31 102 PHE A N 1
ATOM 817 C CA . PHE A 1 102 ? -3.126 35.392 8.917 1.00 94.31 102 PHE A CA 1
ATOM 818 C C . PHE A 1 102 ? -2.939 36.568 9.882 1.00 94.31 102 PHE A C 1
ATOM 820 O O . PHE A 1 102 ? -1.859 37.155 9.979 1.00 94.31 102 PHE A O 1
ATOM 827 N N . THR A 1 103 ? -4.001 36.936 10.584 1.00 94.19 103 THR A N 1
ATOM 828 C CA . THR A 1 103 ? -4.096 38.132 11.410 1.00 94.19 103 THR A CA 1
ATOM 829 C C . THR A 1 103 ? -4.362 37.732 12.854 1.00 94.19 103 THR A C 1
ATOM 831 O O . THR A 1 103 ? -5.348 37.065 13.157 1.00 94.19 103 THR A O 1
ATOM 834 N N . VAL A 1 104 ? -3.477 38.163 13.756 1.00 93.12 104 VAL A N 1
ATOM 835 C CA . VAL A 1 104 ? -3.615 37.952 15.204 1.00 93.12 104 VAL A CA 1
ATOM 836 C C . VAL A 1 104 ? -3.812 39.301 15.877 1.00 93.12 104 VAL A C 1
ATOM 838 O O . VAL A 1 104 ? -3.016 40.216 15.653 1.00 93.12 104 VAL A O 1
ATOM 841 N N . ARG A 1 105 ? -4.857 39.420 16.693 1.00 92.06 105 ARG A N 1
ATOM 842 C CA . ARG A 1 105 ? -5.219 40.629 17.432 1.00 92.06 105 ARG A CA 1
ATOM 843 C C . ARG A 1 105 ? -5.066 40.450 18.932 1.00 92.06 105 ARG A C 1
ATOM 845 O O . ARG A 1 105 ? -5.292 39.356 19.450 1.00 92.06 105 ARG A O 1
ATOM 852 N N . ASN A 1 106 ? -4.724 41.544 19.609 1.00 91.38 106 ASN A N 1
ATOM 853 C CA . ASN A 1 106 ? -4.801 41.641 21.063 1.00 91.38 106 ASN A CA 1
ATOM 854 C C . ASN A 1 106 ? -6.107 42.320 21.465 1.00 91.38 106 ASN A C 1
ATOM 856 O O . ASN A 1 106 ? -6.235 43.538 21.344 1.00 91.38 106 ASN A O 1
ATOM 860 N N . GLU A 1 107 ? -7.067 41.536 21.934 1.00 87.69 107 GLU A N 1
ATOM 861 C CA . GLU A 1 107 ? -8.289 42.073 22.547 1.00 87.69 107 GLU A CA 1
ATOM 862 C C . GLU A 1 107 ? -8.146 42.236 24.064 1.00 87.69 107 GLU A C 1
ATOM 864 O O . GLU A 1 107 ? -9.029 42.780 24.724 1.00 87.69 107 GLU A O 1
ATOM 869 N N . GLY A 1 108 ? -7.035 41.748 24.613 1.00 87.94 108 GLY A N 1
ATOM 870 C CA . GLY A 1 108 ? -6.688 41.842 26.013 1.00 87.94 108 GLY A CA 1
ATOM 871 C C . GLY A 1 108 ? -6.126 43.203 26.421 1.00 87.94 108 GLY A C 1
ATOM 872 O O . GLY A 1 108 ? -6.012 44.152 25.640 1.00 87.94 108 GLY A O 1
ATOM 873 N N . ASN A 1 109 ? -5.733 43.293 27.691 1.00 84.00 109 ASN A N 1
ATOM 874 C CA . ASN A 1 109 ? -5.234 44.524 28.309 1.00 84.00 109 ASN A CA 1
ATOM 875 C C . ASN A 1 109 ? -3.747 44.457 28.715 1.00 84.00 109 ASN A C 1
ATOM 877 O O . ASN A 1 109 ? -3.248 45.375 29.373 1.00 84.00 109 ASN A O 1
ATOM 881 N N . VAL A 1 110 ? -3.026 43.408 28.304 1.00 86.69 110 VAL A N 1
ATOM 882 C CA . VAL A 1 110 ? -1.583 43.228 28.533 1.00 86.69 110 VAL A CA 1
ATOM 883 C C . VAL A 1 110 ? -0.831 42.958 27.231 1.00 86.69 110 VAL A C 1
ATOM 885 O O . VAL A 1 110 ? -1.396 42.476 26.255 1.00 86.69 110 VAL A O 1
ATOM 888 N N . ASN A 1 111 ? 0.456 43.311 27.190 1.00 85.69 111 ASN A N 1
ATOM 889 C CA . ASN A 1 111 ? 1.322 42.954 26.064 1.00 85.69 111 ASN A CA 1
ATOM 890 C C . ASN A 1 111 ? 1.611 41.450 26.108 1.00 85.69 111 ASN A C 1
ATOM 892 O O . ASN A 1 111 ? 1.990 40.942 27.159 1.00 85.69 111 ASN A O 1
ATOM 896 N N . LEU A 1 112 ? 1.520 40.776 24.966 1.00 87.88 112 LEU A N 1
ATOM 897 C CA . LEU A 1 112 ? 1.732 39.336 24.849 1.00 87.88 112 LEU A CA 1
ATOM 898 C C . LEU A 1 112 ? 3.021 39.074 24.073 1.00 87.88 112 LEU A C 1
ATOM 900 O O . LEU A 1 112 ? 3.180 39.532 22.937 1.00 87.88 112 LEU A O 1
ATOM 904 N N . TYR A 1 113 ? 3.968 38.379 24.699 1.00 85.38 113 TYR A N 1
ATOM 905 C CA . TYR A 1 113 ? 5.272 38.087 24.111 1.00 85.38 113 TYR A CA 1
ATOM 906 C C . TYR A 1 113 ? 6.001 36.962 24.867 1.00 85.38 113 TYR A C 1
ATOM 908 O O . TYR A 1 113 ? 5.909 36.909 26.092 1.00 85.38 113 TYR A O 1
ATOM 916 N N . PRO A 1 114 ? 6.797 36.126 24.174 1.00 85.69 114 PRO A N 1
ATOM 917 C CA . PRO A 1 114 ? 6.764 35.869 22.731 1.00 85.69 114 PRO A CA 1
ATOM 918 C C . PRO A 1 114 ? 5.432 35.254 22.279 1.00 85.69 114 PRO A C 1
ATOM 920 O O . PRO A 1 114 ? 4.844 34.456 23.005 1.00 85.69 114 PRO A O 1
ATOM 923 N N . VAL A 1 115 ? 4.978 35.571 21.065 1.00 89.38 115 VAL A N 1
ATOM 924 C CA . VAL A 1 115 ? 3.847 34.865 20.435 1.00 89.38 115 VAL A CA 1
ATOM 925 C C . VAL A 1 115 ? 4.366 33.847 19.421 1.00 89.38 115 VAL A C 1
ATOM 927 O O . VAL A 1 115 ? 5.070 34.213 18.479 1.00 89.38 115 VAL A O 1
ATOM 930 N N . TYR A 1 116 ? 3.982 32.578 19.579 1.00 90.94 116 TYR A N 1
ATOM 931 C CA . TYR A 1 116 ? 4.293 31.496 18.635 1.00 90.94 116 TYR A CA 1
ATOM 932 C C . TYR A 1 116 ? 3.029 30.844 18.094 1.00 90.94 116 TYR A C 1
ATOM 934 O O . TYR A 1 116 ? 1.949 30.986 18.657 1.00 90.94 116 TYR A O 1
ATOM 942 N N . LEU A 1 117 ? 3.175 30.059 17.025 1.00 92.38 117 LEU A N 1
ATOM 943 C CA . LEU A 1 117 ? 2.135 29.143 16.576 1.00 92.38 117 LEU A CA 1
ATOM 944 C C . LEU A 1 117 ? 2.214 27.820 17.355 1.00 92.38 117 LEU A C 1
ATOM 946 O O . LEU A 1 117 ? 3.242 27.145 17.317 1.00 92.38 117 LEU A O 1
ATOM 950 N N . GLY A 1 118 ? 1.130 27.426 18.022 1.00 91.62 118 GLY A N 1
ATOM 951 C CA . GLY A 1 118 ? 1.033 26.159 18.745 1.00 91.62 118 GLY A CA 1
ATOM 952 C C . GLY A 1 118 ? 0.960 24.954 17.806 1.00 91.62 118 GLY A C 1
ATOM 953 O O . GLY A 1 118 ? 0.049 24.859 16.984 1.00 91.62 118 GLY A O 1
ATOM 954 N N . LYS A 1 119 ? 1.913 24.022 17.930 1.00 90.88 119 LYS A N 1
ATOM 955 C CA . LYS A 1 119 ? 2.063 22.821 17.079 1.00 90.88 119 LYS A CA 1
ATOM 956 C C . LYS A 1 119 ? 2.133 21.509 17.877 1.00 90.88 119 LYS A C 1
ATOM 958 O O . LYS A 1 119 ? 2.128 20.426 17.281 1.00 90.88 119 LYS A O 1
ATOM 963 N N . ALA A 1 120 ? 2.233 21.583 19.204 1.00 88.88 120 ALA A N 1
ATOM 964 C CA . ALA A 1 120 ? 2.363 20.438 20.107 1.00 88.88 120 ALA A CA 1
ATOM 965 C C . ALA A 1 120 ? 1.880 20.770 21.532 1.00 88.88 120 ALA A C 1
ATOM 967 O O . ALA A 1 120 ? 1.816 21.943 21.895 1.00 88.88 120 ALA A O 1
ATOM 968 N N . PHE A 1 121 ? 1.604 19.744 22.345 1.00 84.62 121 PHE A N 1
ATOM 969 C CA . PHE A 1 121 ? 1.274 19.871 23.773 1.00 84.62 121 PHE A CA 1
ATOM 970 C C . PHE A 1 121 ? 2.266 19.102 24.653 1.00 84.62 121 PHE A C 1
ATOM 972 O O . PHE A 1 121 ? 2.597 17.952 24.363 1.00 84.62 121 PHE A O 1
ATOM 979 N N . GLY A 1 122 ? 2.719 19.726 25.745 1.00 83.25 122 GLY A N 1
ATOM 980 C CA . GLY A 1 122 ? 3.634 19.143 26.739 1.00 83.25 122 GLY A CA 1
ATOM 981 C C . GLY A 1 122 ? 5.083 18.986 26.261 1.00 83.25 122 GLY A C 1
ATOM 982 O O . GLY A 1 122 ? 6.002 19.458 26.920 1.00 83.25 122 GLY A O 1
ATOM 983 N N . SER A 1 123 ? 5.304 18.365 25.101 1.00 83.50 123 SER A N 1
ATOM 984 C CA . SER A 1 123 ? 6.624 18.222 24.480 1.00 83.50 123 SER A CA 1
ATOM 985 C C . SER A 1 123 ? 6.523 18.151 22.949 1.00 83.50 123 SER A C 1
ATOM 987 O O . SER A 1 123 ? 5.436 17.902 22.423 1.00 83.50 123 SER A O 1
ATOM 989 N N . PRO A 1 124 ? 7.635 18.291 22.199 1.00 80.81 124 PRO A N 1
ATOM 990 C CA . PRO A 1 124 ? 7.639 18.099 20.745 1.00 80.81 124 PRO A CA 1
ATOM 991 C C . PRO A 1 124 ? 7.105 16.730 20.290 1.00 80.81 124 PRO A C 1
ATOM 993 O O . PRO A 1 124 ? 6.538 16.609 19.206 1.00 80.81 124 PRO A O 1
ATOM 996 N N . GLN A 1 125 ? 7.243 15.689 21.120 1.00 77.69 125 GLN A N 1
ATOM 997 C CA . GLN A 1 125 ? 6.687 14.357 20.852 1.00 77.69 125 GLN A CA 1
ATOM 998 C C . GLN A 1 125 ? 5.150 14.336 20.930 1.00 77.69 125 GLN A C 1
ATOM 1000 O O . GLN A 1 125 ? 4.522 13.515 20.263 1.00 77.69 125 GLN A O 1
ATOM 1005 N N . GLY A 1 126 ? 4.543 15.262 21.678 1.00 79.62 126 GLY A N 1
ATOM 1006 C CA . GLY A 1 126 ? 3.101 15.520 21.723 1.00 79.62 126 GLY A CA 1
ATOM 1007 C C . GLY A 1 126 ? 2.601 16.393 20.568 1.00 79.62 126 GLY A C 1
ATOM 1008 O O . GLY A 1 126 ? 1.697 17.207 20.758 1.00 79.62 126 GLY A O 1
ATOM 1009 N N . THR A 1 127 ? 3.214 16.284 19.384 1.00 85.56 127 THR A N 1
ATOM 1010 C CA . THR A 1 127 ? 2.827 17.063 18.200 1.00 85.56 127 THR A CA 1
ATOM 1011 C C . THR A 1 127 ? 1.377 16.815 17.795 1.00 85.56 127 THR A C 1
ATOM 1013 O O . THR A 1 127 ? 0.873 15.692 17.844 1.00 85.56 127 THR A O 1
ATOM 1016 N N . LEU A 1 128 ? 0.713 17.884 17.360 1.00 86.81 128 LEU A N 1
ATOM 1017 C CA . LEU A 1 128 ? -0.579 17.802 16.701 1.00 86.81 128 LEU A CA 1
ATOM 1018 C C . LEU A 1 128 ? -0.401 17.200 15.314 1.00 86.81 128 LEU A C 1
ATOM 1020 O O . LEU A 1 128 ? 0.491 17.588 14.567 1.00 86.81 128 LEU A O 1
ATOM 1024 N N . TYR A 1 129 ? -1.270 16.270 14.948 1.00 85.38 129 TYR A N 1
ATOM 1025 C CA . TYR A 1 129 ? -1.231 15.641 13.634 1.00 85.38 129 TYR A CA 1
ATOM 1026 C C . TYR A 1 129 ? -2.405 16.133 12.798 1.00 85.38 129 TYR A C 1
ATOM 1028 O O . TYR A 1 129 ? -3.531 16.198 13.287 1.00 85.38 129 TYR A O 1
ATOM 1036 N N . LEU A 1 130 ? -2.149 16.467 11.538 1.00 88.81 130 LEU A N 1
ATOM 1037 C CA . LEU A 1 130 ? -3.206 16.650 10.556 1.00 88.81 130 LEU A CA 1
ATOM 1038 C C . LEU A 1 130 ? -3.658 15.270 10.092 1.00 88.81 130 LEU A C 1
ATOM 1040 O O . LEU A 1 130 ? -2.831 14.473 9.643 1.00 88.81 130 LEU A O 1
ATOM 1044 N N . PHE A 1 131 ? -4.956 14.994 10.182 1.00 81.50 131 PHE A N 1
ATOM 1045 C CA . PHE A 1 131 ? -5.535 13.714 9.771 1.00 81.50 131 PHE A CA 1
ATOM 1046 C C . PHE A 1 131 ? -6.383 13.880 8.527 1.00 81.50 131 PHE A C 1
ATOM 1048 O O . PHE A 1 131 ? -6.970 14.944 8.319 1.00 81.50 131 PHE A O 1
ATOM 1055 N N . SER A 1 132 ? -6.453 12.808 7.739 1.00 72.56 132 SER A N 1
ATOM 1056 C CA . SER A 1 132 ? -7.389 12.708 6.632 1.00 72.56 132 SER A CA 1
ATOM 1057 C C . SER A 1 132 ? -8.589 11.854 6.998 1.00 72.56 132 SER A C 1
ATOM 1059 O O . SER A 1 132 ? -8.484 10.873 7.728 1.00 72.56 132 SER A O 1
ATOM 1061 N N . ASP A 1 133 ? -9.726 12.247 6.448 1.00 58.94 133 ASP A N 1
ATOM 1062 C CA . ASP A 1 133 ? -10.966 11.483 6.380 1.00 58.94 133 ASP A CA 1
ATOM 1063 C C . ASP A 1 133 ? -10.824 10.148 5.622 1.00 58.94 133 ASP A C 1
ATOM 1065 O O . ASP A 1 133 ? -11.544 9.194 5.911 1.00 58.94 133 ASP A O 1
ATOM 1069 N N . MET A 1 134 ? -9.882 10.051 4.680 1.00 49.12 134 MET A N 1
ATOM 1070 C CA . MET A 1 134 ? -9.712 8.890 3.796 1.00 49.12 134 MET A CA 1
ATOM 1071 C C . MET A 1 134 ? -8.578 7.943 4.205 1.00 49.12 134 MET A C 1
ATOM 1073 O O . MET A 1 134 ? -8.467 6.837 3.668 1.00 49.12 134 MET A O 1
ATOM 1077 N N . VAL A 1 135 ? -7.710 8.355 5.131 1.00 55.78 135 VAL A N 1
ATOM 1078 C CA . VAL A 1 135 ? -6.476 7.634 5.464 1.00 55.78 135 VAL A CA 1
ATOM 1079 C C . VAL A 1 135 ? -6.406 7.426 6.961 1.00 55.78 135 VAL A C 1
ATOM 1081 O O . VAL A 1 135 ? -6.827 8.258 7.756 1.00 55.78 135 VAL A O 1
ATOM 1084 N N . SER A 1 136 ? -5.867 6.288 7.379 1.00 56.19 136 SER A N 1
ATOM 1085 C CA . SER A 1 136 ? -5.825 5.985 8.797 1.00 56.19 136 SER A CA 1
ATOM 1086 C C . SER A 1 136 ? -5.037 7.023 9.606 1.00 56.19 136 SER A C 1
ATOM 1088 O O . SER A 1 136 ? -3.981 7.468 9.170 1.00 56.19 136 SER A O 1
ATOM 1090 N N . PHE A 1 137 ? -5.498 7.303 10.829 1.00 55.94 137 PHE A N 1
ATOM 1091 C CA . PHE A 1 137 ? -4.890 8.223 11.801 1.00 55.94 137 PHE A CA 1
ATOM 1092 C C . PHE A 1 137 ? -3.355 8.123 11.906 1.00 55.94 137 PHE A C 1
ATOM 1094 O O . PHE A 1 137 ? -2.660 9.124 12.031 1.00 55.94 137 PHE A O 1
ATOM 1101 N N . PHE A 1 138 ? -2.785 6.921 11.795 1.00 57.31 138 PHE A N 1
ATOM 1102 C CA . PHE A 1 138 ? -1.331 6.719 11.875 1.00 57.31 138 PHE A CA 1
ATOM 1103 C C . PHE A 1 138 ? -0.531 7.252 10.677 1.00 57.31 138 PHE A C 1
ATOM 1105 O O . PHE A 1 138 ? 0.696 7.266 10.739 1.00 57.31 138 PHE A O 1
ATOM 1112 N N . ALA A 1 139 ? -1.195 7.642 9.591 1.00 65.25 139 ALA A N 1
ATOM 1113 C CA . ALA A 1 139 ? -0.590 8.332 8.459 1.00 65.25 139 ALA A CA 1
ATOM 1114 C C . ALA A 1 139 ? -0.711 9.861 8.589 1.00 65.25 139 ALA A C 1
ATOM 1116 O O . ALA A 1 139 ? -0.491 10.562 7.610 1.00 65.25 139 ALA A O 1
ATOM 1117 N N . GLY A 1 140 ? -1.093 10.390 9.758 1.00 75.44 140 GLY A N 1
ATOM 1118 C CA . GLY A 1 140 ? -1.213 11.830 9.966 1.00 75.44 140 GLY A CA 1
ATOM 1119 C C . GLY A 1 140 ? 0.108 12.581 9.768 1.00 75.44 140 GLY A C 1
ATOM 1120 O O . GLY A 1 140 ? 1.190 12.033 9.988 1.00 75.44 140 GLY A O 1
ATOM 1121 N N . MET A 1 141 ? 0.013 13.853 9.377 1.00 85.50 141 MET A N 1
ATOM 1122 C CA . MET A 1 141 ? 1.172 14.733 9.201 1.00 85.50 141 MET A CA 1
ATOM 1123 C C . MET A 1 141 ? 1.471 15.482 10.507 1.00 85.50 141 MET A C 1
ATOM 1125 O O . MET A 1 141 ? 0.616 16.247 10.953 1.00 85.50 141 MET A O 1
ATOM 1129 N N . PRO A 1 142 ? 2.644 15.296 11.133 1.00 85.31 142 PRO A N 1
ATOM 1130 C CA . PRO A 1 142 ? 2.988 15.976 12.382 1.00 85.31 142 PRO A CA 1
ATOM 1131 C C . PRO A 1 142 ? 3.274 17.467 12.158 1.00 85.31 142 PRO A C 1
ATOM 1133 O O . PRO A 1 142 ? 4.301 17.834 11.574 1.00 85.31 142 PRO A O 1
ATOM 1136 N N . ALA A 1 143 ? 2.407 18.326 12.699 1.00 89.00 143 ALA A N 1
ATOM 1137 C CA . ALA A 1 143 ? 2.456 19.778 12.548 1.00 89.00 143 ALA A CA 1
ATOM 1138 C C . ALA A 1 143 ? 3.794 20.379 12.994 1.00 89.00 143 ALA A C 1
ATOM 1140 O O . ALA A 1 143 ? 4.256 21.341 12.391 1.00 89.00 143 ALA A O 1
ATOM 1141 N N . TRP A 1 144 ? 4.457 19.785 13.993 1.00 86.06 144 TRP A N 1
ATOM 1142 C CA . TRP A 1 144 ? 5.773 20.223 14.474 1.00 86.06 144 TRP A CA 1
ATOM 1143 C C . TRP A 1 144 ? 6.841 20.289 13.369 1.00 86.06 144 TRP A C 1
ATOM 1145 O O . TRP A 1 144 ? 7.765 21.100 13.427 1.00 86.06 144 TRP A O 1
ATOM 1155 N N . THR A 1 145 ? 6.713 19.431 12.358 1.00 81.88 145 THR A N 1
ATOM 1156 C CA . THR A 1 145 ? 7.728 19.231 11.312 1.00 81.88 145 THR A CA 1
ATOM 1157 C C . THR A 1 145 ? 7.253 19.704 9.943 1.00 81.88 145 THR A C 1
ATOM 1159 O O . THR A 1 145 ? 8.066 20.106 9.113 1.00 81.88 145 THR A O 1
ATOM 1162 N N . THR A 1 146 ? 5.936 19.673 9.713 1.00 87.69 146 THR A N 1
ATOM 1163 C CA . THR A 1 146 ? 5.327 19.972 8.416 1.00 87.69 146 THR A CA 1
ATOM 1164 C C . THR A 1 146 ? 4.730 21.370 8.345 1.00 87.69 146 THR A C 1
ATOM 1166 O O . THR A 1 146 ? 4.659 21.927 7.255 1.00 87.69 146 THR A O 1
ATOM 1169 N N . VAL A 1 147 ? 4.316 21.967 9.468 1.00 91.31 147 VAL A N 1
ATOM 1170 C CA . VAL A 1 147 ? 3.749 23.322 9.490 1.00 91.31 147 VAL A CA 1
ATOM 1171 C C . VAL A 1 147 ? 4.847 24.320 9.835 1.00 91.31 147 VAL A C 1
ATOM 1173 O O . VAL A 1 147 ? 5.439 24.276 10.917 1.00 91.31 147 VAL A O 1
ATOM 1176 N N . ALA A 1 148 ? 5.098 25.251 8.921 1.00 90.50 148 ALA A N 1
ATOM 1177 C CA . ALA A 1 148 ? 6.061 26.329 9.091 1.00 90.50 148 ALA A CA 1
ATOM 1178 C C . ALA A 1 148 ? 5.323 27.660 9.254 1.00 90.50 148 ALA A C 1
ATOM 1180 O O . ALA A 1 148 ? 4.340 27.919 8.564 1.00 90.50 148 ALA A O 1
ATOM 1181 N N . SER A 1 149 ? 5.793 28.512 10.159 1.00 91.56 149 SER A N 1
ATOM 1182 C CA . SER A 1 149 ? 5.229 29.845 10.371 1.00 91.56 149 SER A CA 1
ATOM 1183 C C . SER A 1 149 ? 6.335 30.880 10.466 1.00 91.56 149 SER A C 1
ATOM 1185 O O . SER A 1 149 ? 7.391 30.584 11.009 1.00 91.56 149 SER A O 1
ATOM 1187 N N . THR A 1 150 ? 6.094 32.109 10.010 1.00 90.06 150 THR A N 1
ATOM 1188 C CA . THR A 1 150 ? 7.039 33.223 10.216 1.00 90.06 150 THR A CA 1
ATOM 1189 C C . THR A 1 150 ? 7.199 33.599 11.692 1.00 90.06 150 THR A C 1
ATOM 1191 O O . THR A 1 150 ? 8.149 34.288 12.054 1.00 90.06 150 THR A O 1
ATOM 1194 N N . LEU A 1 151 ? 6.318 33.099 12.567 1.00 89.19 151 LEU A N 1
ATOM 1195 C CA . LEU A 1 151 ? 6.488 33.173 14.018 1.00 89.19 151 LEU A CA 1
ATOM 1196 C C . LEU A 1 151 ? 7.599 32.245 14.539 1.00 89.19 151 LEU A C 1
ATOM 1198 O O . LEU A 1 151 ? 8.070 32.454 15.653 1.00 89.19 151 LEU A O 1
ATOM 1202 N N . ASP A 1 152 ? 8.051 31.260 13.756 1.00 85.94 152 ASP A N 1
ATOM 1203 C CA . ASP A 1 152 ? 9.166 30.384 14.127 1.00 85.94 152 ASP A CA 1
ATOM 1204 C C . ASP A 1 152 ? 10.480 31.183 14.217 1.00 85.94 152 ASP A C 1
ATOM 1206 O O . ASP A 1 152 ? 10.769 32.029 13.368 1.00 85.94 152 ASP A O 1
ATOM 1210 N N . THR A 1 153 ? 11.313 30.864 15.213 1.00 79.25 153 THR A N 1
ATOM 1211 C CA . THR A 1 153 ? 12.524 31.629 15.584 1.00 79.25 153 THR A CA 1
ATOM 1212 C C . THR A 1 153 ? 13.499 31.889 14.435 1.00 79.25 153 THR A C 1
ATOM 1214 O O . THR A 1 153 ? 14.168 32.917 14.396 1.00 79.25 153 THR A O 1
ATOM 1217 N N . ARG A 1 154 ? 13.561 30.981 13.457 1.00 79.50 154 ARG A N 1
ATOM 1218 C CA . ARG A 1 154 ? 14.446 31.083 12.287 1.00 79.50 154 ARG A CA 1
ATOM 1219 C C . ARG A 1 154 ? 14.100 32.215 11.308 1.00 79.50 154 ARG A C 1
ATOM 1221 O O . ARG A 1 154 ? 14.899 32.494 10.421 1.00 79.50 154 ARG A O 1
ATOM 1228 N N . PHE A 1 155 ? 12.902 32.795 11.398 1.00 81.62 155 PHE A N 1
ATOM 1229 C CA . PHE A 1 155 ? 12.428 33.845 10.486 1.00 81.62 155 PHE A CA 1
ATOM 1230 C C . PHE A 1 155 ? 12.499 35.246 11.078 1.00 81.62 155 PHE A C 1
ATOM 1232 O O . PHE A 1 155 ? 12.075 36.214 10.447 1.00 81.62 155 PHE A O 1
ATOM 1239 N N . TRP A 1 156 ? 12.995 35.362 12.301 1.00 77.69 156 TRP A N 1
ATOM 1240 C CA . TRP A 1 156 ? 13.024 36.631 12.993 1.00 77.69 156 TRP A CA 1
ATOM 1241 C C . TRP A 1 156 ? 14.098 37.552 12.401 1.00 77.69 156 TRP A C 1
ATOM 1243 O O . TRP A 1 156 ? 15.204 37.089 12.110 1.00 77.69 156 TRP A O 1
ATOM 1253 N N . PRO A 1 157 ? 13.790 38.845 12.200 1.00 63.34 157 PRO A N 1
ATOM 1254 C CA . PRO A 1 157 ? 14.735 39.797 11.631 1.00 63.34 157 PRO A CA 1
ATOM 1255 C C . PRO A 1 157 ? 15.953 39.970 12.548 1.00 63.34 157 PRO A C 1
ATOM 1257 O O . PRO A 1 157 ? 15.809 40.139 13.759 1.00 63.34 157 PRO A O 1
ATOM 1260 N N . GLN A 1 158 ? 17.151 39.938 11.961 1.00 62.25 158 GLN A N 1
ATOM 1261 C CA . GLN A 1 158 ? 18.427 40.149 12.649 1.00 62.25 158 GLN A CA 1
ATOM 1262 C C . GLN A 1 158 ? 19.318 41.076 11.804 1.00 62.25 158 GLN A C 1
ATOM 1264 O O . GLN A 1 158 ? 19.641 40.688 10.679 1.00 62.25 158 GLN A O 1
ATOM 1269 N N . PRO A 1 159 ? 19.746 42.256 12.304 1.00 59.84 159 PRO A N 1
ATOM 1270 C CA . PRO A 1 159 ? 19.327 42.936 13.539 1.00 59.84 159 PRO A CA 1
ATOM 1271 C C . PRO A 1 159 ? 17.966 43.651 13.395 1.00 59.84 159 PRO A C 1
ATOM 1273 O O . PRO A 1 159 ? 17.543 44.008 12.297 1.00 59.84 159 PRO A O 1
ATOM 1276 N N . ASN A 1 160 ? 17.272 43.884 14.512 1.00 58.34 160 ASN A N 1
ATOM 1277 C CA . ASN A 1 160 ? 16.006 44.624 14.531 1.00 58.34 160 ASN A CA 1
ATOM 1278 C C . ASN A 1 160 ? 16.264 46.149 14.467 1.00 58.34 160 ASN A C 1
ATOM 1280 O O . ASN A 1 160 ? 16.983 46.658 15.331 1.00 58.34 160 ASN A O 1
ATOM 1284 N N . PRO A 1 161 ? 15.657 46.900 13.522 1.00 58.97 161 PRO A N 1
ATOM 1285 C CA . PRO A 1 161 ? 15.897 48.339 13.363 1.00 58.97 161 PRO A CA 1
ATOM 1286 C C . PRO A 1 161 ? 15.480 49.188 14.576 1.00 58.97 161 PRO A C 1
ATOM 1288 O O . PRO A 1 161 ? 16.013 50.276 14.762 1.00 58.97 161 PRO A O 1
ATOM 1291 N N . PHE A 1 162 ? 14.569 48.701 15.426 1.00 59.06 162 PHE A N 1
ATOM 1292 C CA . PHE A 1 162 ? 14.137 49.405 16.641 1.00 59.06 162 PHE A CA 1
ATOM 1293 C C . PHE A 1 162 ? 14.914 49.001 17.903 1.00 59.06 162 PHE A C 1
ATOM 1295 O O . PHE A 1 162 ? 14.773 49.648 18.939 1.00 59.06 162 PHE A O 1
ATOM 1302 N N . TYR A 1 163 ? 15.731 47.943 17.833 1.00 59.16 163 TYR A N 1
ATOM 1303 C CA . TYR A 1 163 ? 16.470 47.395 18.975 1.00 59.16 163 TYR A CA 1
ATOM 1304 C C . TYR A 1 163 ? 17.902 47.006 18.564 1.00 59.16 163 TYR A C 1
ATOM 1306 O O . TYR A 1 163 ? 18.231 45.818 18.494 1.00 59.16 163 TYR A O 1
ATOM 1314 N N . PRO A 1 164 ? 18.780 47.998 18.314 1.00 52.53 164 PRO A N 1
ATOM 1315 C CA . PRO A 1 164 ? 20.129 47.782 17.781 1.00 52.53 164 PRO A CA 1
ATOM 1316 C C . PRO A 1 164 ? 21.079 47.038 18.738 1.00 52.53 164 PRO A C 1
ATOM 1318 O O . PRO A 1 164 ? 22.117 46.548 18.309 1.00 52.53 164 PRO A O 1
ATOM 1321 N N . GLY A 1 165 ? 20.721 46.900 20.021 1.00 54.59 165 GLY A N 1
ATOM 1322 C CA . GLY A 1 165 ? 21.499 46.180 21.040 1.00 54.59 165 GLY A CA 1
ATOM 1323 C C . GLY A 1 165 ? 21.289 44.659 21.085 1.00 54.59 165 GLY A C 1
ATOM 1324 O O . GLY A 1 165 ? 21.581 44.053 22.109 1.00 54.59 165 GLY A O 1
ATOM 1325 N N . GLY A 1 166 ? 20.706 44.040 20.050 1.00 50.50 166 GLY A N 1
ATOM 1326 C CA . GLY A 1 166 ? 20.521 42.579 19.963 1.00 50.50 166 GLY A CA 1
ATOM 1327 C C . GLY A 1 166 ? 19.440 41.977 20.880 1.00 50.50 166 GLY A C 1
ATOM 1328 O O . GLY A 1 166 ? 19.145 40.789 20.783 1.00 50.50 166 GLY A O 1
ATOM 1329 N N . ASN A 1 167 ? 18.800 42.785 21.730 1.00 51.66 167 ASN A N 1
ATOM 1330 C CA . ASN A 1 167 ? 17.907 42.321 22.800 1.00 51.66 167 ASN A CA 1
ATOM 1331 C C . ASN A 1 167 ? 16.417 42.175 22.429 1.00 51.66 167 ASN A C 1
ATOM 1333 O O . ASN A 1 167 ? 15.601 41.930 23.318 1.00 51.66 167 ASN A O 1
ATOM 1337 N N . GLN A 1 168 ? 16.029 42.258 21.151 1.00 54.59 168 GLN A N 1
ATOM 1338 C CA . GLN A 1 168 ? 14.687 41.812 20.746 1.00 54.59 168 GLN A CA 1
ATOM 1339 C C . GLN A 1 168 ? 14.644 41.073 19.409 1.00 54.59 168 GLN A C 1
ATOM 1341 O O . GLN A 1 168 ? 14.581 41.707 18.352 1.00 54.59 168 GLN A O 1
ATOM 1346 N N . PRO A 1 169 ? 14.554 39.732 19.465 1.00 59.84 169 PRO A N 1
ATOM 1347 C CA . PRO A 1 169 ? 14.222 38.937 18.296 1.00 59.84 169 PRO A CA 1
ATOM 1348 C C . PRO A 1 169 ? 12.785 38.368 18.291 1.00 59.84 169 PRO A C 1
ATOM 1350 O O . PRO A 1 169 ? 12.346 37.905 17.248 1.00 59.84 169 PRO A O 1
ATOM 1353 N N . TYR A 1 170 ? 12.018 38.408 19.388 1.00 69.75 170 TYR A N 1
ATOM 1354 C CA . TYR A 1 170 ? 10.729 37.696 19.486 1.00 69.75 170 TYR A CA 1
ATOM 1355 C C . TYR A 1 170 ? 9.488 38.497 19.004 1.00 69.75 170 TYR A C 1
ATOM 1357 O O . TYR A 1 170 ? 9.448 39.714 19.173 1.00 69.75 170 TYR A O 1
ATOM 1365 N N . PRO A 1 171 ? 8.442 37.843 18.439 1.00 82.88 171 PRO A N 1
ATOM 1366 C CA . PRO A 1 171 ? 7.174 38.457 18.054 1.00 82.88 171 PRO A CA 1
ATOM 1367 C C . PRO A 1 171 ? 6.430 38.992 19.272 1.00 82.88 171 PRO A C 1
ATOM 1369 O O . PRO A 1 171 ? 6.193 38.258 20.236 1.00 82.88 171 PRO A O 1
ATOM 1372 N N . ILE A 1 172 ? 6.037 40.262 19.201 1.00 85.31 172 ILE A N 1
ATOM 1373 C CA . ILE A 1 172 ? 5.343 40.965 20.278 1.00 85.31 172 ILE A CA 1
ATOM 1374 C C . ILE A 1 172 ? 3.994 41.417 19.761 1.00 85.31 172 ILE A C 1
ATOM 1376 O O . ILE A 1 172 ? 3.899 42.153 18.778 1.00 85.31 172 ILE A O 1
ATOM 1380 N N . LEU A 1 173 ? 2.957 41.007 20.474 1.00 89.12 173 LEU A N 1
ATOM 1381 C CA . LEU A 1 173 ? 1.608 41.487 20.281 1.00 89.12 173 LEU A CA 1
ATOM 1382 C C . LEU A 1 173 ? 1.311 42.509 21.384 1.00 89.12 173 LEU A C 1
ATOM 1384 O O . LEU A 1 173 ? 1.026 42.170 22.531 1.00 89.12 173 LEU A O 1
ATOM 1388 N N . GLN A 1 174 ? 1.454 43.787 21.042 1.00 87.12 174 GLN A N 1
ATOM 1389 C CA . GLN A 1 174 ? 1.246 44.894 21.979 1.00 87.12 174 GLN A CA 1
ATOM 1390 C C . GLN A 1 174 ? -0.214 44.967 22.420 1.00 87.12 174 GLN A C 1
ATOM 1392 O O . GLN A 1 174 ? -1.080 44.476 21.712 1.00 87.12 174 GLN A O 1
ATOM 1397 N N . LYS A 1 175 ? -0.508 45.577 23.563 1.00 86.44 175 LYS A N 1
ATOM 1398 C CA . LYS A 1 175 ? -1.875 45.930 23.963 1.00 86.44 175 LYS A CA 1
ATOM 1399 C C . LYS A 1 175 ? -2.326 47.237 23.293 1.00 86.44 175 LYS A C 1
ATOM 1401 O O . LYS A 1 175 ? -1.463 48.079 23.024 1.00 86.44 175 LYS A O 1
ATOM 1406 N N . PRO A 1 176 ? -3.637 47.464 23.118 1.00 81.88 176 PRO A N 1
ATOM 1407 C CA . PRO A 1 176 ? -4.163 48.785 22.772 1.00 81.88 176 PRO A CA 1
ATOM 1408 C C . PRO A 1 176 ? -3.750 49.866 23.789 1.00 81.88 176 PRO A C 1
ATOM 1410 O O . PRO A 1 176 ? -3.610 49.609 24.998 1.00 81.88 176 PRO A O 1
ATOM 1413 N N . GLN A 1 177 ? -3.516 51.087 23.308 1.00 80.00 177 GLN A N 1
ATOM 1414 C CA . GLN A 1 177 ? -3.291 52.248 24.163 1.00 80.00 177 GLN A CA 1
ATOM 1415 C C . GLN A 1 177 ? -4.603 52.757 24.761 1.00 80.00 177 GLN A C 1
ATOM 1417 O O . GLN A 1 177 ? -5.703 52.432 24.318 1.00 80.00 177 GLN A O 1
ATOM 1422 N N . VAL A 1 178 ? -4.479 53.564 25.814 1.00 73.56 178 VAL A N 1
ATOM 1423 C CA . VAL A 1 178 ? -5.632 54.254 26.394 1.00 73.56 178 VAL A CA 1
ATOM 1424 C C . VAL A 1 178 ? -6.188 55.213 25.341 1.00 73.56 178 VAL A C 1
ATOM 1426 O O . VAL A 1 178 ? -5.462 56.093 24.885 1.00 73.56 178 VAL A O 1
ATOM 1429 N N . GLY A 1 179 ? -7.455 55.031 24.967 1.00 70.75 179 GLY A N 1
ATOM 1430 C CA . GLY A 1 179 ? -8.121 55.807 23.915 1.00 70.75 179 GLY A CA 1
ATOM 1431 C C . GLY A 1 179 ? -8.111 55.157 22.526 1.00 70.75 179 GLY A C 1
ATOM 1432 O O . GLY A 1 179 ? -8.776 55.678 21.632 1.00 70.75 179 GLY A O 1
ATOM 1433 N N . ASP A 1 180 ? -7.429 54.021 22.337 1.00 74.19 180 ASP A N 1
ATOM 1434 C CA . ASP A 1 180 ? -7.512 53.260 21.087 1.00 74.19 180 ASP A CA 1
ATOM 1435 C C . ASP A 1 180 ? -8.857 52.525 21.004 1.00 74.19 180 ASP A C 1
ATOM 1437 O O . ASP A 1 180 ? -9.226 51.763 21.897 1.00 74.19 180 ASP A O 1
ATOM 1441 N N . TYR A 1 181 ? -9.578 52.707 19.897 1.00 73.81 181 TYR A N 1
ATOM 1442 C CA . TYR A 1 181 ? -10.867 52.042 19.654 1.00 73.81 181 TYR A CA 1
ATOM 1443 C C . TYR A 1 181 ? -10.736 50.672 18.975 1.00 73.81 181 TYR A C 1
ATOM 1445 O O . TYR A 1 181 ? -11.740 50.004 18.733 1.00 73.81 181 TYR A O 1
ATOM 1453 N N . SER A 1 182 ? -9.516 50.247 18.635 1.00 80.62 182 SER A N 1
ATOM 1454 C CA . SER A 1 182 ? -9.267 49.009 17.894 1.00 80.62 182 SER A CA 1
ATOM 1455 C C . SER A 1 182 ? -8.163 48.159 18.525 1.00 80.62 182 SER A C 1
ATOM 1457 O O . SER A 1 182 ? -7.119 48.707 18.886 1.00 80.62 182 SER A O 1
ATOM 1459 N N . PRO A 1 183 ? -8.325 46.823 18.556 1.00 85.50 183 PRO A N 1
ATOM 1460 C CA . PRO A 1 183 ? -7.252 45.889 18.872 1.00 85.50 183 PRO A CA 1
ATOM 1461 C C . PRO A 1 183 ? -6.009 46.117 18.009 1.00 85.50 183 PRO A C 1
ATOM 1463 O O . PRO A 1 183 ? -6.103 46.306 16.791 1.00 85.50 183 PRO A O 1
ATOM 1466 N N . THR A 1 184 ? -4.839 46.013 18.625 1.00 89.12 184 THR A N 1
ATOM 1467 C CA . THR A 1 184 ? -3.545 45.973 17.932 1.00 89.12 184 THR A CA 1
ATOM 1468 C C . THR A 1 184 ? -3.391 44.663 17.158 1.00 89.12 184 THR A C 1
ATOM 1470 O O . THR A 1 184 ? -3.976 43.636 17.509 1.00 89.12 184 THR A O 1
ATOM 1473 N N . VAL A 1 185 ? -2.585 44.691 16.096 1.00 90.31 185 VAL A N 1
ATOM 1474 C CA . VAL A 1 185 ? -2.344 43.541 15.213 1.00 90.31 185 VAL A CA 1
ATOM 1475 C C . VAL A 1 185 ? -0.884 43.106 15.304 1.00 90.31 185 VAL A C 1
ATOM 1477 O O . VAL A 1 185 ? 0.025 43.937 15.257 1.00 90.31 185 VAL A O 1
ATOM 1480 N N . LEU A 1 186 ? -0.653 41.796 15.386 1.00 90.19 186 LEU A N 1
ATOM 1481 C CA . LEU A 1 186 ? 0.685 41.213 15.369 1.00 90.19 186 LEU A CA 1
ATOM 1482 C C . LEU A 1 186 ? 1.356 41.446 14.012 1.00 90.19 186 LEU A C 1
ATOM 1484 O O . LEU A 1 186 ? 0.836 41.046 12.969 1.00 90.19 186 LEU A O 1
ATOM 1488 N N . THR A 1 187 ? 2.540 42.053 14.037 1.00 87.19 187 THR A N 1
ATOM 1489 C CA . THR A 1 187 ? 3.374 42.290 12.854 1.00 87.19 187 THR A CA 1
ATOM 1490 C C . THR A 1 187 ? 4.842 41.994 13.158 1.00 87.19 187 THR A C 1
ATOM 1492 O O . THR A 1 187 ? 5.275 42.048 14.311 1.00 87.19 187 THR A O 1
ATOM 1495 N N . GLN A 1 188 ? 5.607 41.633 12.127 1.00 78.81 188 GLN A N 1
ATOM 1496 C CA . GLN A 1 188 ? 7.048 41.396 12.193 1.00 78.81 188 GLN A CA 1
ATOM 1497 C C . GLN A 1 188 ? 7.762 42.321 11.184 1.00 78.81 188 GLN A C 1
ATOM 1499 O O . GLN A 1 188 ? 7.486 42.211 9.986 1.00 78.81 188 GLN A O 1
ATOM 1504 N N . PRO A 1 189 ? 8.664 43.221 11.631 1.00 76.69 189 PRO A N 1
ATOM 1505 C CA . PRO A 1 189 ? 8.917 43.579 13.033 1.00 76.69 189 PRO A CA 1
ATOM 1506 C C . PRO A 1 189 ? 7.700 44.280 13.670 1.00 76.69 189 PRO A C 1
ATOM 1508 O O . PRO A 1 189 ? 6.870 44.853 12.964 1.00 76.69 189 PRO A O 1
ATOM 1511 N N . ALA A 1 190 ? 7.596 44.236 15.002 1.00 76.12 190 ALA A N 1
ATOM 1512 C CA . ALA A 1 190 ? 6.530 44.928 15.725 1.00 76.12 190 ALA A CA 1
ATOM 1513 C C . ALA A 1 190 ? 6.697 46.450 15.596 1.00 76.12 190 ALA A C 1
ATOM 1515 O O . ALA A 1 190 ? 7.808 46.965 15.725 1.00 76.12 190 ALA A O 1
ATOM 1516 N N . ILE A 1 191 ? 5.597 47.171 15.373 1.00 74.19 191 ILE A N 1
ATOM 1517 C CA . ILE A 1 191 ? 5.615 48.635 15.286 1.00 74.19 191 ILE A CA 1
ATOM 1518 C C . ILE A 1 191 ? 5.401 49.231 16.681 1.00 74.19 191 ILE A C 1
ATOM 1520 O O . ILE A 1 191 ? 4.372 48.960 17.296 1.00 74.19 191 ILE A O 1
ATOM 1524 N N . PRO A 1 192 ? 6.324 50.053 17.209 1.00 70.75 192 PRO A N 1
ATOM 1525 C CA . PRO A 1 192 ? 6.084 50.794 18.441 1.00 70.75 192 PRO A CA 1
ATOM 1526 C C . PRO A 1 192 ? 4.958 51.831 18.260 1.00 70.75 192 PRO A C 1
ATOM 1528 O O . PRO A 1 192 ? 4.952 52.533 17.247 1.00 70.75 192 PRO A O 1
ATOM 1531 N N . PRO A 1 193 ? 4.066 52.030 19.249 1.00 65.19 193 PRO A N 1
ATOM 1532 C CA . PRO A 1 193 ? 2.948 52.977 19.136 1.00 65.19 193 PRO A CA 1
ATOM 1533 C C . PRO A 1 193 ? 3.362 54.449 18.981 1.00 65.19 193 PRO A C 1
ATOM 1535 O O . PRO A 1 193 ? 2.558 55.287 18.594 1.00 65.19 193 PRO A O 1
ATOM 1538 N N . ARG A 1 194 ? 4.613 54.785 19.316 1.00 69.69 194 ARG A N 1
ATOM 1539 C CA . ARG A 1 194 ? 5.185 56.139 19.234 1.00 69.69 194 ARG A CA 1
ATOM 1540 C C . ARG A 1 194 ? 6.506 56.120 18.470 1.00 69.69 194 ARG A C 1
ATOM 1542 O O . ARG A 1 194 ? 7.522 56.598 18.969 1.00 69.69 194 ARG A O 1
ATOM 1549 N N . ARG A 1 195 ? 6.517 55.469 17.302 1.00 69.56 195 ARG A N 1
ATOM 1550 C CA . ARG A 1 195 ? 7.715 55.434 16.456 1.00 69.56 195 ARG A CA 1
ATOM 1551 C C . ARG A 1 195 ? 8.044 56.826 15.920 1.00 69.56 195 ARG A C 1
ATOM 1553 O O . ARG A 1 195 ? 7.140 57.609 15.635 1.00 69.56 195 ARG A O 1
ATOM 1560 N N . ASP A 1 196 ? 9.331 57.074 15.713 1.00 70.88 196 ASP A N 1
ATOM 1561 C CA . ASP A 1 196 ? 9.774 58.175 14.865 1.00 70.88 196 ASP A CA 1
ATOM 1562 C C . ASP A 1 196 ? 9.239 57.934 13.435 1.00 70.88 196 ASP A C 1
ATOM 1564 O O . ASP A 1 196 ? 9.493 56.863 12.866 1.00 70.88 196 ASP A O 1
ATOM 1568 N N . PRO A 1 197 ? 8.465 58.871 12.855 1.00 70.00 197 PRO A N 1
ATOM 1569 C CA . PRO A 1 197 ? 7.936 58.739 11.499 1.00 70.00 197 PRO A CA 1
ATOM 1570 C C . PRO A 1 197 ? 9.025 58.632 10.418 1.00 70.00 197 PRO A C 1
ATOM 1572 O O . PRO A 1 197 ? 8.723 58.159 9.325 1.00 70.00 197 PRO A O 1
ATOM 1575 N N . ASN A 1 198 ? 10.276 59.002 10.712 1.00 76.06 198 ASN A N 1
ATOM 1576 C CA . ASN A 1 198 ? 11.402 58.902 9.779 1.00 76.06 198 ASN A CA 1
ATOM 1577 C C . ASN A 1 198 ? 11.981 57.481 9.654 1.00 76.06 198 ASN A C 1
ATOM 1579 O O . ASN A 1 198 ? 12.769 57.217 8.745 1.00 76.06 198 ASN A O 1
ATOM 1583 N N . ILE A 1 199 ? 11.603 56.544 10.535 1.00 69.94 199 ILE A N 1
ATOM 1584 C CA . ILE A 1 199 ? 12.047 55.148 10.442 1.00 69.94 199 ILE A CA 1
ATOM 1585 C C . ILE A 1 199 ? 11.100 54.384 9.510 1.00 69.94 199 ILE A C 1
ATOM 1587 O O . ILE A 1 199 ? 9.987 53.998 9.887 1.00 69.94 199 ILE A O 1
ATOM 1591 N N . VAL A 1 200 ? 11.561 54.130 8.284 1.00 71.12 200 VAL A N 1
ATOM 1592 C CA . VAL A 1 200 ? 10.833 53.326 7.294 1.00 71.12 200 VAL A CA 1
ATOM 1593 C C . VAL A 1 200 ? 10.829 51.861 7.729 1.00 71.12 200 VAL A C 1
ATOM 1595 O O . VAL A 1 200 ? 11.876 51.224 7.816 1.00 71.12 200 VAL A O 1
ATOM 1598 N N . VAL A 1 201 ? 9.638 51.317 7.984 1.00 68.75 201 VAL A N 1
ATOM 1599 C CA . VAL A 1 201 ? 9.436 49.901 8.318 1.00 68.75 201 VAL A CA 1
ATOM 1600 C C . VAL A 1 201 ? 8.249 49.354 7.548 1.00 68.75 201 VAL A C 1
ATOM 1602 O O . VAL A 1 201 ? 7.172 49.951 7.579 1.00 68.75 201 VAL A O 1
ATOM 1605 N N . GLU A 1 202 ? 8.448 48.194 6.923 1.00 78.56 202 GLU A N 1
ATOM 1606 C CA . GLU A 1 202 ? 7.408 47.394 6.274 1.00 78.56 202 GLU A CA 1
ATOM 1607 C C . GLU A 1 202 ? 6.915 46.290 7.227 1.00 78.56 202 GLU A C 1
ATOM 1609 O O . GLU A 1 202 ? 7.471 45.187 7.235 1.00 78.56 202 GLU A O 1
ATOM 1614 N N . PRO A 1 203 ? 5.898 46.551 8.067 1.00 79.38 203 PRO A N 1
ATOM 1615 C CA . PRO A 1 203 ? 5.337 45.528 8.939 1.00 79.38 203 PRO A CA 1
ATOM 1616 C C . PRO A 1 203 ? 4.681 44.421 8.111 1.00 79.38 203 PRO A C 1
ATOM 1618 O O . PRO A 1 203 ? 3.762 44.671 7.328 1.00 79.38 203 PRO A O 1
ATOM 1621 N N . ARG A 1 204 ? 5.102 43.173 8.317 1.00 85.69 204 ARG A N 1
ATOM 1622 C CA . ARG A 1 204 ? 4.459 42.014 7.690 1.00 85.69 204 ARG A CA 1
ATOM 1623 C C . ARG A 1 204 ? 3.606 41.287 8.716 1.00 85.69 204 ARG A C 1
ATOM 1625 O O . ARG A 1 204 ? 4.059 40.999 9.823 1.00 85.69 204 ARG A O 1
ATOM 1632 N N . LYS A 1 205 ? 2.356 41.003 8.352 1.00 91.50 205 LYS A N 1
ATOM 1633 C CA . LYS A 1 205 ? 1.498 40.087 9.112 1.00 91.50 205 LYS A CA 1
ATOM 1634 C C . LYS A 1 205 ? 2.126 38.685 9.114 1.00 91.50 205 LYS A C 1
ATOM 1636 O O . LYS A 1 205 ? 2.824 38.343 8.153 1.00 91.50 205 LYS A O 1
ATOM 1641 N N . PRO A 1 206 ? 1.894 37.871 10.155 1.00 92.62 206 PRO A N 1
ATOM 1642 C CA . PRO A 1 206 ? 2.449 36.533 10.197 1.00 92.62 206 PRO A CA 1
ATOM 1643 C C . PRO A 1 206 ? 1.901 35.674 9.055 1.00 92.62 206 PRO A C 1
ATOM 1645 O O . PRO A 1 206 ? 0.763 35.829 8.607 1.00 92.62 206 PRO A O 1
ATOM 1648 N N . GLN A 1 207 ? 2.737 34.759 8.574 1.00 93.94 207 GLN A N 1
ATOM 1649 C CA . GLN A 1 207 ? 2.376 33.822 7.518 1.00 93.94 207 GLN A CA 1
ATOM 1650 C C . GLN A 1 207 ? 2.568 32.385 7.995 1.00 93.94 207 GLN A C 1
ATOM 1652 O O . GLN A 1 207 ? 3.395 32.092 8.867 1.00 93.94 207 GLN A O 1
ATOM 1657 N N . VAL A 1 208 ? 1.792 31.479 7.414 1.00 94.69 208 VAL A N 1
ATOM 1658 C CA . VAL A 1 208 ? 1.866 30.040 7.651 1.00 94.69 208 VAL A CA 1
ATOM 1659 C C . VAL A 1 208 ? 1.895 29.299 6.321 1.00 94.69 208 VAL A C 1
ATOM 1661 O O . VAL A 1 208 ? 1.261 29.698 5.343 1.00 94.69 208 VAL A O 1
ATOM 1664 N N . SER A 1 209 ? 2.657 28.215 6.279 1.00 94.06 209 SER A N 1
ATOM 1665 C CA . SER A 1 209 ? 2.700 27.291 5.156 1.00 94.06 209 SER A CA 1
ATOM 1666 C C . SER A 1 209 ? 2.810 25.853 5.646 1.00 94.06 209 SER A C 1
ATOM 1668 O O . SER A 1 209 ? 3.096 25.590 6.819 1.00 94.06 209 SER A O 1
ATOM 1670 N N . ILE A 1 210 ? 2.566 24.913 4.740 1.00 92.69 210 ILE A N 1
ATOM 1671 C CA . ILE A 1 210 ? 2.634 23.485 5.014 1.00 92.69 210 ILE A CA 1
ATOM 1672 C C . ILE A 1 210 ? 3.504 22.784 3.975 1.00 92.69 210 ILE A C 1
ATOM 1674 O O . ILE A 1 210 ? 3.322 22.945 2.770 1.00 92.69 210 ILE A O 1
ATOM 1678 N N . ALA A 1 211 ? 4.448 21.988 4.460 1.00 90.69 211 ALA A N 1
ATOM 1679 C CA . ALA A 1 211 ? 5.212 21.049 3.664 1.00 90.69 211 ALA A CA 1
ATOM 1680 C C . ALA A 1 211 ? 4.548 19.670 3.727 1.00 90.69 211 ALA A C 1
ATOM 1682 O O . ALA A 1 211 ? 4.098 19.229 4.787 1.00 90.69 211 ALA A O 1
ATOM 1683 N N . ILE A 1 212 ? 4.494 18.976 2.597 1.00 88.06 212 ILE A N 1
ATOM 1684 C CA . ILE A 1 212 ? 3.845 17.670 2.489 1.00 88.06 212 ILE A CA 1
ATOM 1685 C C . ILE A 1 212 ? 4.923 16.597 2.489 1.00 88.06 212 ILE A C 1
ATOM 1687 O O . ILE A 1 212 ? 5.739 16.585 1.563 1.00 88.06 212 ILE A O 1
ATOM 1691 N N . PRO A 1 213 ? 4.941 15.678 3.474 1.00 82.19 213 PRO A N 1
ATOM 1692 C CA . PRO A 1 213 ? 5.909 14.599 3.481 1.00 82.19 213 PRO A CA 1
ATOM 1693 C C . PRO A 1 213 ? 5.925 13.842 2.141 1.00 82.19 213 PRO A C 1
ATOM 1695 O O . PRO A 1 213 ? 4.874 13.608 1.533 1.00 82.19 213 PRO A O 1
ATOM 1698 N N . PRO A 1 214 ? 7.104 13.444 1.652 1.00 75.94 214 PRO A N 1
ATOM 1699 C CA . PRO A 1 214 ? 7.212 12.502 0.549 1.00 75.94 214 PRO A CA 1
ATOM 1700 C C . PRO A 1 214 ? 6.437 11.224 0.877 1.00 75.94 214 PRO A C 1
ATOM 1702 O O . PRO A 1 214 ? 6.414 10.781 2.027 1.00 75.94 214 PRO A O 1
ATOM 1705 N N . PHE A 1 215 ? 5.796 10.636 -0.133 1.00 74.00 215 PHE A N 1
ATOM 1706 C CA . PHE A 1 215 ? 4.972 9.426 0.010 1.00 74.00 215 PHE A CA 1
ATOM 1707 C C . PHE A 1 215 ? 3.763 9.578 0.949 1.00 74.00 215 PHE A C 1
ATOM 1709 O O . PHE A 1 215 ? 3.137 8.578 1.312 1.00 74.00 215 PHE A O 1
ATOM 1716 N N . GLN A 1 216 ? 3.403 10.810 1.330 1.00 78.38 216 GLN A N 1
ATOM 1717 C CA . GLN A 1 216 ? 2.167 11.077 2.050 1.00 78.38 216 GLN A CA 1
ATOM 1718 C C . GLN A 1 216 ? 0.978 10.578 1.215 1.00 78.38 216 GLN A C 1
ATOM 1720 O O . GLN A 1 216 ? 0.851 10.966 0.051 1.00 78.38 216 GLN A O 1
ATOM 1725 N N . PRO A 1 217 ? 0.098 9.727 1.773 1.00 71.50 217 PRO A N 1
ATOM 1726 C CA . PRO A 1 217 ? -1.073 9.271 1.046 1.00 71.50 217 PRO A CA 1
ATOM 1727 C C . PRO A 1 217 ? -1.965 10.443 0.646 1.00 71.50 217 PRO A C 1
ATOM 1729 O O . PRO A 1 217 ? -2.100 11.415 1.391 1.00 71.50 217 PRO A O 1
ATOM 1732 N N . MET A 1 218 ? -2.613 10.326 -0.505 1.00 72.19 218 MET A N 1
ATOM 1733 C CA . MET A 1 218 ? -3.589 11.315 -0.943 1.00 72.19 218 MET A CA 1
ATOM 1734 C C . MET A 1 218 ? -4.769 11.400 0.023 1.00 72.19 218 MET A C 1
ATOM 1736 O O . MET A 1 218 ? -5.159 10.403 0.631 1.00 72.19 218 MET A O 1
ATOM 1740 N N . GLY A 1 219 ? -5.346 12.589 0.141 1.00 70.44 219 GLY A N 1
ATOM 1741 C CA . GLY A 1 219 ? -6.481 12.837 1.025 1.00 70.44 219 GLY A CA 1
ATOM 1742 C C . GLY A 1 219 ? -6.581 14.299 1.432 1.00 70.44 219 GLY A C 1
ATOM 1743 O O . GLY A 1 219 ? -5.680 15.098 1.158 1.00 70.44 219 GLY A O 1
ATOM 1744 N N . VAL A 1 220 ? -7.683 14.656 2.088 1.00 81.69 220 VAL A N 1
ATOM 1745 C CA . VAL A 1 220 ? -7.867 15.987 2.672 1.00 81.69 220 VAL A CA 1
ATOM 1746 C C . VAL A 1 220 ? -7.401 15.941 4.114 1.00 81.69 220 VAL A C 1
ATOM 1748 O O . VAL A 1 220 ? -8.026 15.283 4.935 1.00 81.69 220 VAL A O 1
ATOM 1751 N N . TYR A 1 221 ? -6.310 16.626 4.430 1.00 86.69 221 TYR A N 1
ATOM 1752 C CA . TYR A 1 221 ? -5.747 16.663 5.770 1.00 86.69 221 TYR A CA 1
ATOM 1753 C C . TYR A 1 221 ? -6.090 17.974 6.449 1.00 86.69 221 TYR A C 1
ATOM 1755 O O . TYR A 1 221 ? -5.937 19.041 5.853 1.00 86.69 221 TYR A O 1
ATOM 1763 N N . SER A 1 222 ? -6.519 17.903 7.706 1.00 90.06 222 SER A N 1
ATOM 1764 C CA . SER A 1 222 ? -6.832 19.104 8.473 1.00 90.06 222 SER A CA 1
ATOM 1765 C C . SER A 1 222 ? -6.459 18.996 9.945 1.00 90.06 222 SER A C 1
ATOM 1767 O O . SER A 1 222 ? -6.384 17.898 10.501 1.00 90.06 222 SER A O 1
ATOM 1769 N N . GLN A 1 223 ? -6.201 20.150 10.559 1.00 91.06 223 GLN A N 1
ATOM 1770 C CA . GLN A 1 223 ? -6.024 20.299 12.003 1.00 91.06 223 GLN A CA 1
ATOM 1771 C C . GLN A 1 223 ? -6.338 21.731 12.436 1.00 91.06 223 GLN A C 1
ATOM 1773 O O . GLN A 1 223 ? -6.182 22.676 11.665 1.00 91.06 223 GLN A O 1
ATOM 1778 N N . VAL A 1 224 ? -6.760 21.881 13.685 1.00 89.81 224 VAL A N 1
ATOM 1779 C CA . VAL A 1 224 ? -6.906 23.163 14.365 1.00 89.81 224 VAL A CA 1
ATOM 1780 C C . VAL A 1 224 ? -5.590 23.521 15.054 1.00 89.81 224 VAL A C 1
ATOM 1782 O O . VAL A 1 224 ? -5.049 22.730 15.823 1.00 89.81 224 VAL A O 1
ATOM 1785 N N . LEU A 1 225 ? -5.078 24.714 14.770 1.00 91.31 225 LEU A N 1
ATOM 1786 C CA . LEU A 1 225 ? -3.876 25.292 15.366 1.00 91.31 225 LEU A CA 1
ATOM 1787 C C . LEU A 1 225 ? -4.218 26.683 15.906 1.00 91.31 225 LEU A C 1
ATOM 1789 O O . LEU A 1 225 ? -5.169 27.316 15.450 1.00 91.31 225 LEU A O 1
ATOM 1793 N N . SER A 1 226 ? -3.447 27.181 16.868 1.00 91.88 226 SER A N 1
ATOM 1794 C CA . SER A 1 226 ? -3.687 28.517 17.414 1.00 91.88 226 SER A CA 1
ATOM 1795 C C . SER A 1 226 ? -2.382 29.202 17.812 1.00 91.88 226 SER A C 1
ATOM 1797 O O . SER A 1 226 ? -1.493 28.537 18.359 1.00 91.88 226 SER A O 1
ATOM 1799 N N . PRO A 1 227 ? -2.220 30.507 17.530 1.00 93.12 227 PRO A N 1
ATOM 1800 C CA . PRO A 1 227 ? -1.200 31.323 18.162 1.00 93.12 227 PRO A CA 1
ATOM 1801 C C . PRO A 1 227 ? -1.383 31.334 19.677 1.00 93.12 227 PRO A C 1
ATOM 1803 O O . PRO A 1 227 ? -2.509 31.322 20.174 1.00 93.12 227 PRO A O 1
ATOM 1806 N N . TYR A 1 228 ? -0.282 31.370 20.413 1.00 92.19 228 TYR A N 1
ATOM 1807 C CA . TYR A 1 228 ? -0.308 31.383 21.869 1.00 92.19 228 TYR A CA 1
ATOM 1808 C C . TYR A 1 228 ? 0.818 32.242 22.435 1.00 92.19 228 TYR A C 1
ATOM 1810 O O . TYR A 1 228 ? 1.862 32.423 21.798 1.00 92.19 228 TYR A O 1
ATOM 1818 N N . GLN A 1 229 ? 0.589 32.765 23.635 1.00 89.56 229 GLN A N 1
ATOM 1819 C CA . GLN A 1 229 ? 1.605 33.428 24.437 1.00 89.56 229 GLN A CA 1
ATOM 1820 C C . GLN A 1 229 ? 2.507 32.376 25.079 1.00 89.56 229 GLN A C 1
ATOM 1822 O O . GLN A 1 229 ? 2.050 31.466 25.771 1.00 89.56 229 GLN A O 1
ATOM 1827 N N . HIS A 1 230 ? 3.803 32.512 24.837 1.00 84.25 230 HIS A N 1
ATOM 1828 C CA . HIS A 1 230 ? 4.814 31.591 25.316 1.00 84.25 230 HIS A CA 1
ATOM 1829 C C . HIS A 1 230 ? 5.281 31.915 26.729 1.00 84.25 230 HIS A C 1
ATOM 1831 O O . HIS A 1 230 ? 5.699 33.039 27.002 1.00 84.25 230 HIS A O 1
ATOM 1837 N N . ASP A 1 231 ? 5.316 30.900 27.588 1.00 79.12 231 ASP A N 1
ATOM 1838 C CA . ASP A 1 231 ? 6.065 30.964 28.841 1.00 79.12 231 ASP A CA 1
ATOM 1839 C C . ASP A 1 231 ? 7.576 30.816 28.550 1.00 79.12 231 ASP A C 1
ATOM 1841 O O . ASP A 1 231 ? 7.957 29.824 27.918 1.00 79.12 231 ASP A O 1
ATOM 1845 N N . PRO A 1 232 ? 8.440 31.743 29.020 1.00 72.00 232 PRO A N 1
ATOM 1846 C CA . PRO A 1 232 ? 9.895 31.708 28.831 1.00 72.00 232 PRO A CA 1
ATOM 1847 C C . PRO A 1 232 ? 10.602 30.402 29.226 1.00 72.00 232 PRO A C 1
ATOM 1849 O O . PRO A 1 232 ? 11.716 30.157 28.767 1.00 72.00 232 PRO A O 1
ATOM 1852 N N . SER A 1 233 ? 9.994 29.578 30.083 1.00 74.00 233 SER A N 1
ATOM 1853 C CA . SER A 1 233 ? 10.538 28.281 30.507 1.00 74.00 233 SER A CA 1
ATOM 1854 C C . SER A 1 233 ? 10.243 27.124 29.534 1.00 74.00 233 SER A C 1
ATOM 1856 O O . SER A 1 233 ? 10.764 26.019 29.704 1.00 74.00 233 SER A O 1
ATOM 1858 N N . GLY A 1 234 ? 9.402 27.354 28.520 1.00 77.75 234 GLY A N 1
ATOM 1859 C CA . GLY A 1 234 ? 8.921 26.333 27.593 1.00 77.75 234 GLY A CA 1
ATOM 1860 C C . GLY A 1 234 ? 9.743 26.177 26.312 1.00 77.75 234 GLY A C 1
ATOM 1861 O O . GLY A 1 234 ? 10.680 26.913 26.021 1.00 77.75 234 GLY A O 1
ATOM 1862 N N . ILE A 1 235 ? 9.324 25.227 25.470 1.00 85.31 235 ILE A N 1
ATOM 1863 C CA . ILE A 1 235 ? 9.861 25.054 24.113 1.00 85.31 235 ILE A CA 1
ATOM 1864 C C . ILE A 1 235 ? 8.962 25.819 23.120 1.00 85.31 235 ILE A C 1
ATOM 1866 O O . ILE A 1 235 ? 7.753 25.567 23.099 1.00 85.31 235 ILE A O 1
ATOM 1870 N N . PRO A 1 236 ? 9.501 26.723 22.276 1.00 85.69 236 PRO A N 1
ATOM 1871 C CA . PRO A 1 236 ? 8.730 27.430 21.252 1.00 85.69 236 PRO A CA 1
ATOM 1872 C C . PRO A 1 236 ? 7.883 26.499 20.377 1.00 85.69 236 PRO A C 1
ATOM 1874 O O . PRO A 1 236 ? 8.395 25.536 19.816 1.00 85.69 236 PRO A O 1
ATOM 1877 N N . GLY A 1 237 ? 6.586 26.778 20.249 1.00 85.31 237 GLY A N 1
ATOM 1878 C CA . GLY A 1 237 ? 5.629 25.954 19.500 1.00 85.31 237 GLY A CA 1
ATOM 1879 C C . GLY A 1 237 ? 4.966 24.823 20.304 1.00 85.31 237 GLY A C 1
ATOM 1880 O O . GLY A 1 237 ? 4.037 24.191 19.793 1.00 85.31 237 GLY A O 1
ATOM 1881 N N . VAL A 1 238 ? 5.392 24.573 21.548 1.00 87.31 238 VAL A N 1
ATOM 1882 C CA . VAL A 1 238 ? 4.692 23.701 22.507 1.00 87.31 238 VAL A CA 1
ATOM 1883 C C . VAL A 1 238 ? 3.779 24.563 23.379 1.00 87.31 238 VAL A C 1
ATOM 1885 O O . VAL A 1 238 ? 4.254 25.438 24.102 1.00 87.31 238 VAL A O 1
ATOM 1888 N N . VAL A 1 239 ? 2.469 24.333 23.295 1.00 85.62 239 VAL A N 1
ATOM 1889 C CA . VAL A 1 239 ? 1.458 25.156 23.969 1.00 85.62 239 VAL A CA 1
ATOM 1890 C C . VAL A 1 239 ? 1.487 24.903 25.476 1.00 85.62 239 VAL A C 1
ATOM 1892 O O . VAL A 1 239 ? 1.286 23.772 25.923 1.00 85.62 239 VAL A O 1
ATOM 1895 N N . ASN A 1 240 ? 1.724 25.968 26.243 1.00 79.25 240 ASN A N 1
ATOM 1896 C CA . ASN A 1 240 ? 1.746 25.979 27.709 1.00 79.25 240 ASN A CA 1
ATOM 1897 C C . ASN A 1 240 ? 1.159 27.265 28.336 1.00 79.25 240 ASN A C 1
ATOM 1899 O O . ASN A 1 240 ? 1.227 27.420 29.549 1.00 79.25 240 ASN A O 1
ATOM 1903 N N . GLY A 1 241 ? 0.575 28.160 27.533 1.00 75.69 241 GLY A N 1
ATOM 1904 C CA . GLY A 1 241 ? 0.004 29.439 27.976 1.00 75.69 241 GLY A CA 1
ATOM 1905 C C . GLY A 1 241 ? -1.325 29.762 27.287 1.00 75.69 241 GLY A C 1
ATOM 1906 O O . GLY A 1 241 ? -1.918 28.898 26.632 1.00 75.69 241 GLY A O 1
ATOM 1907 N N . ALA A 1 242 ? -1.788 31.009 27.426 1.00 80.25 242 ALA A N 1
ATOM 1908 C CA . ALA A 1 242 ? -3.005 31.492 26.778 1.00 80.25 242 ALA A CA 1
ATOM 1909 C C . ALA A 1 242 ? -2.898 31.380 25.247 1.00 80.25 242 ALA A C 1
ATOM 1911 O O . ALA A 1 242 ? -1.898 31.781 24.648 1.00 80.25 242 ALA A O 1
ATOM 1912 N N . PHE A 1 243 ? -3.928 30.829 24.605 1.00 85.62 243 PHE A N 1
ATOM 1913 C CA . PHE A 1 243 ? -3.993 30.637 23.155 1.00 85.62 243 PHE A CA 1
ATOM 1914 C C . PHE A 1 243 ? -5.200 31.358 22.560 1.00 85.62 243 PHE A C 1
ATOM 1916 O O . PHE A 1 243 ? -6.190 31.623 23.245 1.00 85.62 243 PHE A O 1
ATOM 1923 N N . ALA A 1 244 ? -5.127 31.672 21.270 1.00 86.69 244 ALA A N 1
ATOM 1924 C CA . ALA A 1 244 ? -6.166 32.448 20.618 1.00 86.69 244 ALA A CA 1
ATOM 1925 C C . ALA A 1 244 ? -7.490 31.694 20.496 1.00 86.69 244 ALA A C 1
ATOM 1927 O O . ALA A 1 244 ? -7.520 30.502 20.166 1.00 86.69 244 ALA A O 1
ATOM 1928 N N . THR A 1 245 ? -8.576 32.426 20.746 1.00 84.75 245 THR A N 1
ATOM 1929 C CA . THR A 1 245 ? -9.955 31.947 20.656 1.00 84.75 245 THR A CA 1
ATOM 1930 C C . THR A 1 245 ? -10.762 32.936 19.805 1.00 84.75 245 THR A C 1
ATOM 1932 O O . THR A 1 245 ? -10.859 34.100 20.187 1.00 84.75 245 THR A O 1
ATOM 1935 N N . PRO A 1 246 ? -11.344 32.516 18.664 1.00 85.44 246 PRO A N 1
ATOM 1936 C CA . PRO A 1 246 ? -11.336 31.163 18.109 1.00 85.44 246 PRO A CA 1
ATOM 1937 C C . PRO A 1 246 ? -9.955 30.761 17.546 1.00 85.44 246 PRO A C 1
ATOM 1939 O O . PRO A 1 246 ? -9.156 31.626 17.187 1.00 85.44 246 PRO A O 1
ATOM 1942 N N . PRO A 1 247 ? -9.659 29.452 17.454 1.00 86.88 247 PRO A N 1
ATOM 1943 C CA . PRO A 1 247 ? -8.459 28.962 16.786 1.00 86.88 247 PRO A CA 1
ATOM 1944 C C . PRO A 1 247 ? -8.638 28.943 15.256 1.00 86.88 247 PRO A C 1
ATOM 1946 O O . PRO A 1 247 ? -9.756 29.040 14.748 1.00 86.88 247 PRO A O 1
ATOM 1949 N N . MET A 1 248 ? -7.548 28.725 14.515 1.00 91.44 248 MET A N 1
ATOM 1950 C CA . MET A 1 248 ? -7.580 28.598 13.053 1.00 91.44 248 MET A CA 1
ATOM 1951 C C . MET A 1 248 ? -7.481 27.139 12.602 1.00 91.44 248 MET A C 1
ATOM 1953 O O . MET A 1 248 ? -6.710 26.344 13.141 1.00 91.44 248 MET A O 1
ATOM 1957 N N . ARG A 1 249 ? -8.234 26.763 11.569 1.00 90.38 249 ARG A N 1
ATOM 1958 C CA . ARG A 1 249 ? -8.140 25.446 10.934 1.00 90.38 249 ARG A CA 1
ATOM 1959 C C . ARG A 1 249 ? -7.241 25.512 9.706 1.00 90.38 249 ARG A C 1
ATOM 1961 O O . ARG A 1 249 ? -7.521 26.249 8.769 1.00 90.38 249 ARG A O 1
ATOM 1968 N N . VAL A 1 250 ? -6.209 24.681 9.678 1.00 91.69 250 VAL A N 1
ATOM 1969 C CA . VAL A 1 250 ? -5.361 24.463 8.502 1.00 91.69 250 VAL A CA 1
ATOM 1970 C C . VAL A 1 250 ? -5.875 23.257 7.725 1.00 91.69 250 VAL A C 1
ATOM 1972 O O . VAL A 1 250 ? -6.123 22.205 8.319 1.00 91.69 250 VAL A O 1
ATOM 1975 N N . VAL A 1 251 ? -6.021 23.403 6.405 1.00 91.88 251 VAL A N 1
ATOM 1976 C CA . VAL A 1 251 ? -6.487 22.347 5.494 1.00 91.88 251 VAL A CA 1
ATOM 1977 C C . VAL A 1 251 ? -5.585 22.257 4.264 1.00 91.88 251 VAL A C 1
ATOM 1979 O O . VAL A 1 251 ? -5.191 23.273 3.695 1.00 91.88 251 VAL A O 1
ATOM 1982 N N . VAL A 1 252 ? -5.276 21.035 3.826 1.00 89.50 252 VAL A N 1
ATOM 1983 C CA . VAL A 1 252 ? -4.573 20.773 2.564 1.00 89.50 252 VAL A CA 1
ATOM 1984 C C . VAL A 1 252 ? -5.070 19.490 1.905 1.00 89.50 252 VAL A C 1
ATOM 1986 O O . VAL A 1 252 ? -5.374 18.509 2.581 1.00 89.50 252 VAL A O 1
ATOM 1989 N N . ARG A 1 253 ? -5.127 19.469 0.572 1.00 85.81 253 ARG A N 1
ATOM 1990 C CA . ARG A 1 253 ? -5.439 18.270 -0.217 1.00 85.81 253 ARG A CA 1
ATOM 1991 C C . ARG A 1 253 ? -4.149 17.710 -0.802 1.00 85.81 253 ARG A C 1
ATOM 1993 O O . ARG A 1 253 ? -3.537 18.342 -1.658 1.00 85.81 253 ARG A O 1
ATOM 2000 N N . VAL A 1 254 ? -3.738 16.533 -0.349 1.00 79.94 254 VAL A N 1
ATOM 2001 C CA . VAL A 1 254 ? -2.554 15.849 -0.879 1.00 79.94 254 VAL A CA 1
ATOM 2002 C C . VAL A 1 254 ? -2.929 15.127 -2.168 1.00 79.94 254 VAL A C 1
ATOM 2004 O O . VAL A 1 254 ? -3.868 14.329 -2.172 1.00 79.94 254 VAL A O 1
ATOM 2007 N N . ARG A 1 255 ? -2.190 15.402 -3.247 1.00 72.94 255 ARG A N 1
ATOM 2008 C CA . ARG A 1 255 ? -2.327 14.742 -4.557 1.00 72.94 255 ARG A CA 1
ATOM 2009 C C . ARG A 1 255 ? -1.058 13.994 -4.966 1.00 72.94 255 ARG A C 1
ATOM 2011 O O . ARG A 1 255 ? -0.034 14.080 -4.286 1.00 72.94 255 ARG A O 1
ATOM 2018 N N . GLU A 1 256 ? -1.134 13.267 -6.075 1.00 66.38 256 GLU A N 1
ATOM 2019 C CA . GLU A 1 256 ? -0.027 12.498 -6.633 1.00 66.38 256 GLU A CA 1
ATOM 2020 C C . GLU A 1 256 ? 1.195 13.373 -6.928 1.00 66.38 256 GLU A C 1
ATOM 2022 O O . GLU A 1 256 ? 1.082 14.520 -7.376 1.00 66.38 256 GLU A O 1
ATOM 2027 N N . THR A 1 257 ? 2.371 12.782 -6.728 1.00 68.00 257 THR A N 1
ATOM 2028 C CA . THR A 1 257 ? 3.647 13.362 -7.140 1.00 68.00 257 THR A CA 1
ATOM 2029 C C . THR A 1 257 ? 4.110 12.727 -8.436 1.00 68.00 257 THR A C 1
ATOM 2031 O O . THR A 1 257 ? 4.057 11.507 -8.604 1.00 68.00 257 THR A O 1
ATOM 2034 N N . GLN A 1 258 ? 4.607 13.555 -9.343 1.00 72.44 258 GLN A N 1
ATOM 2035 C CA . GLN A 1 258 ? 5.212 13.091 -10.576 1.00 72.44 258 GLN A CA 1
ATOM 2036 C C . GLN A 1 258 ? 6.546 12.390 -10.286 1.00 72.44 258 GLN A C 1
ATOM 2038 O O . GLN A 1 258 ? 7.444 12.975 -9.683 1.00 72.44 258 GLN A O 1
ATOM 2043 N N . LEU A 1 259 ? 6.660 11.122 -10.698 1.00 73.06 259 LEU A N 1
ATOM 2044 C CA . LEU A 1 259 ? 7.883 10.330 -10.528 1.00 73.06 259 LEU A CA 1
ATOM 2045 C C . LEU A 1 259 ? 8.855 10.509 -11.699 1.00 73.06 259 LEU A C 1
ATOM 2047 O O . LEU A 1 259 ? 10.046 10.698 -11.467 1.00 73.06 259 LEU A O 1
ATOM 2051 N N . THR A 1 260 ? 8.348 10.468 -12.936 1.00 73.50 260 THR A N 1
ATOM 2052 C CA . THR A 1 260 ? 9.142 10.556 -14.171 1.00 73.50 260 THR A CA 1
ATOM 2053 C C . THR A 1 260 ? 8.562 11.565 -15.168 1.00 73.50 260 THR A C 1
ATOM 2055 O O . THR A 1 260 ? 7.400 11.977 -15.086 1.00 73.50 260 THR A O 1
ATOM 2058 N N . GLY A 1 261 ? 9.384 11.979 -16.132 1.00 69.44 261 GLY A N 1
ATOM 2059 C CA . GLY A 1 261 ? 9.014 12.850 -17.252 1.00 69.44 261 GLY A CA 1
ATOM 2060 C C . GLY A 1 261 ? 8.920 14.345 -16.926 1.00 69.44 261 GLY A C 1
ATOM 2061 O O . GLY A 1 261 ? 8.801 15.133 -17.857 1.00 69.44 261 GLY A O 1
ATOM 2062 N N . SER A 1 262 ? 8.945 14.733 -15.647 1.00 71.75 262 SER A N 1
ATOM 2063 C CA . SER A 1 262 ? 9.112 16.098 -15.112 1.00 71.75 262 SER A CA 1
ATOM 2064 C C . SER A 1 262 ? 9.057 16.047 -13.572 1.00 71.75 262 SER A C 1
ATOM 2066 O O . SER A 1 262 ? 8.896 14.973 -12.990 1.00 71.75 262 SER A O 1
ATOM 2068 N N . THR A 1 263 ? 9.108 17.210 -12.917 1.00 75.25 263 THR A N 1
ATOM 2069 C CA . THR A 1 263 ? 8.779 17.400 -11.496 1.00 75.25 263 THR A CA 1
ATOM 2070 C C . THR A 1 263 ? 7.607 18.374 -11.315 1.00 75.25 263 THR A C 1
ATOM 2072 O O . THR A 1 263 ? 7.344 19.231 -12.163 1.00 75.25 263 THR A O 1
ATOM 2075 N N . ASN A 1 264 ? 6.896 18.269 -10.189 1.00 78.44 264 ASN A N 1
ATOM 2076 C CA . ASN A 1 264 ? 5.902 19.265 -9.797 1.00 78.44 264 ASN A CA 1
ATOM 2077 C C . ASN A 1 264 ? 6.578 20.515 -9.206 1.00 78.44 264 ASN A C 1
ATOM 2079 O O . ASN A 1 264 ? 7.610 20.430 -8.544 1.00 78.44 264 ASN A O 1
ATOM 2083 N N . GLN A 1 265 ? 5.962 21.686 -9.387 1.00 81.62 265 GLN A N 1
ATOM 2084 C CA . GLN A 1 265 ? 6.454 22.930 -8.788 1.00 81.62 265 GLN A CA 1
ATOM 2085 C C . GLN A 1 265 ? 6.551 22.809 -7.256 1.00 81.62 265 GLN A C 1
ATOM 2087 O O . GLN A 1 265 ? 5.626 22.323 -6.605 1.00 81.62 265 GLN A O 1
ATOM 2092 N N . GLY A 1 266 ? 7.672 23.257 -6.682 1.00 83.75 266 GLY A N 1
ATOM 2093 C CA . GLY A 1 266 ? 7.915 23.206 -5.235 1.00 83.75 266 GLY A CA 1
ATOM 2094 C C . GLY A 1 266 ? 8.257 21.814 -4.688 1.00 83.75 266 GLY A C 1
ATOM 2095 O O . GLY A 1 266 ? 8.428 21.664 -3.476 1.00 83.75 266 GLY A O 1
ATOM 2096 N N . VAL A 1 267 ? 8.393 20.805 -5.553 1.00 83.12 267 VAL A N 1
ATOM 2097 C CA . VAL A 1 267 ? 8.843 19.449 -5.208 1.00 83.12 267 VAL A CA 1
ATOM 2098 C C . VAL A 1 267 ? 10.206 19.206 -5.837 1.00 83.12 267 VAL A C 1
ATOM 2100 O O . VAL A 1 267 ? 10.410 19.494 -7.020 1.00 83.12 267 VAL A O 1
ATOM 2103 N N . VAL A 1 268 ? 11.148 18.674 -5.061 1.00 80.81 268 VAL A N 1
ATOM 2104 C CA . VAL A 1 268 ? 12.413 18.216 -5.639 1.00 80.81 268 VAL A CA 1
ATOM 2105 C C . VAL A 1 268 ? 12.174 17.084 -6.642 1.00 80.81 268 VAL A C 1
ATOM 2107 O O . VAL A 1 268 ? 11.288 16.258 -6.415 1.00 80.81 268 VAL A O 1
ATOM 2110 N N . PRO A 1 269 ? 12.955 17.009 -7.732 1.00 80.44 269 PRO A N 1
ATOM 2111 C CA . PRO A 1 269 ? 12.911 15.887 -8.661 1.00 80.44 269 PRO A CA 1
ATOM 2112 C C . PRO A 1 269 ? 12.842 14.529 -7.951 1.00 80.44 269 PRO A C 1
ATOM 2114 O O . PRO A 1 269 ? 13.655 14.218 -7.078 1.00 80.44 269 PRO A O 1
ATOM 2117 N N . MET A 1 270 ? 11.856 13.710 -8.321 1.00 78.94 270 MET A N 1
ATOM 2118 C CA . MET A 1 270 ? 11.776 12.336 -7.829 1.00 78.94 270 MET A CA 1
ATOM 2119 C C . MET A 1 270 ? 12.828 11.488 -8.543 1.00 78.94 270 MET A C 1
ATOM 2121 O O . MET A 1 270 ? 13.776 11.048 -7.897 1.00 78.94 270 MET A O 1
ATOM 2125 N N . ILE A 1 271 ? 12.701 11.341 -9.865 1.00 80.56 271 ILE A N 1
ATOM 2126 C CA . ILE A 1 271 ? 13.709 10.719 -10.739 1.00 80.56 271 ILE A CA 1
ATOM 2127 C C . ILE A 1 271 ? 14.238 11.759 -11.732 1.00 80.56 271 ILE A C 1
ATOM 2129 O O . ILE A 1 271 ? 15.436 12.043 -11.752 1.00 80.56 271 ILE A O 1
ATOM 2133 N N . ASP A 1 272 ? 13.340 12.366 -12.515 1.00 76.56 272 ASP A N 1
ATOM 2134 C CA . ASP A 1 272 ? 13.700 13.315 -13.573 1.00 76.56 272 ASP A CA 1
ATOM 2135 C C . ASP A 1 272 ? 13.501 14.774 -13.150 1.00 76.56 272 ASP A C 1
ATOM 2137 O O . ASP A 1 272 ? 12.542 15.115 -12.452 1.00 76.56 272 ASP A O 1
ATOM 2141 N N . GLY A 1 273 ? 14.390 15.650 -13.621 1.00 75.38 273 GLY A N 1
ATOM 2142 C CA . GLY A 1 273 ? 14.208 17.099 -13.537 1.00 75.38 273 GLY A CA 1
ATOM 2143 C C . GLY A 1 273 ? 13.138 17.621 -14.502 1.00 75.38 273 GLY A C 1
ATOM 2144 O O . GLY A 1 273 ? 12.513 16.862 -15.242 1.00 75.38 273 GLY A O 1
ATOM 2145 N N . VAL A 1 274 ? 12.936 18.942 -14.512 1.00 76.00 274 VAL A N 1
ATOM 2146 C CA . VAL A 1 274 ? 12.065 19.595 -15.503 1.00 76.00 274 VAL A CA 1
ATOM 2147 C C . VAL A 1 274 ? 12.676 19.395 -16.899 1.00 76.00 274 VAL A C 1
ATOM 2149 O O . VAL A 1 274 ? 13.835 19.767 -17.094 1.00 76.00 274 VAL A O 1
ATOM 2152 N N . PRO A 1 275 ? 11.951 18.804 -17.866 1.00 70.50 275 PRO A N 1
ATOM 2153 C CA . PRO A 1 275 ? 12.464 18.616 -19.216 1.00 70.50 275 PRO A CA 1
ATOM 2154 C C . PRO A 1 275 ? 12.604 19.959 -19.945 1.00 70.50 275 PRO A C 1
ATOM 2156 O O . PRO A 1 275 ? 11.882 20.916 -19.661 1.00 70.50 275 PRO A O 1
ATOM 2159 N N . ASN A 1 276 ? 13.496 20.017 -20.937 1.00 74.50 276 ASN A N 1
ATOM 2160 C CA . ASN A 1 276 ? 13.575 21.159 -21.852 1.00 74.50 276 ASN A CA 1
ATOM 2161 C C . ASN A 1 276 ? 12.234 21.353 -22.583 1.00 74.50 276 ASN A C 1
ATOM 2163 O O . ASN A 1 276 ? 11.545 20.376 -22.878 1.00 74.50 276 ASN A O 1
ATOM 2167 N N . ALA A 1 277 ? 11.889 22.597 -22.935 1.00 71.94 277 ALA A N 1
ATOM 2168 C CA . ALA A 1 277 ? 10.580 22.961 -23.498 1.00 71.94 277 ALA A CA 1
ATOM 2169 C C . ALA A 1 277 ? 10.148 22.138 -24.733 1.00 71.94 277 ALA A C 1
ATOM 2171 O O . ALA A 1 277 ? 8.956 21.929 -24.936 1.00 71.94 277 ALA A O 1
ATOM 2172 N N . ASN A 1 278 ? 11.110 21.633 -25.515 1.00 68.81 278 ASN A N 1
ATOM 2173 C CA . ASN A 1 278 ? 10.877 20.869 -26.747 1.00 68.81 278 ASN A CA 1
ATOM 2174 C C . ASN A 1 278 ? 11.211 19.371 -26.619 1.00 68.81 278 ASN A C 1
ATOM 2176 O O . ASN A 1 278 ? 11.318 18.681 -27.631 1.00 68.81 278 ASN A O 1
ATOM 2180 N N . ALA A 1 279 ? 11.428 18.855 -25.406 1.00 62.59 279 ALA A N 1
ATOM 2181 C CA . ALA A 1 279 ? 11.697 17.432 -25.227 1.00 62.59 279 ALA A CA 1
ATOM 2182 C C . ALA A 1 279 ? 10.447 16.598 -25.591 1.00 62.59 279 ALA A C 1
ATOM 2184 O O . ALA A 1 279 ? 9.337 16.966 -25.185 1.00 62.59 279 ALA A O 1
ATOM 2185 N N . PRO A 1 280 ? 10.594 15.469 -26.313 1.00 59.66 280 PRO A N 1
ATOM 2186 C CA . PRO A 1 280 ? 9.487 14.557 -26.574 1.00 59.66 280 PRO A CA 1
ATOM 2187 C C . PRO A 1 280 ? 8.809 14.149 -25.263 1.00 59.66 280 PRO A C 1
ATOM 2189 O O . PRO A 1 280 ? 9.474 13.783 -24.289 1.00 59.66 280 PRO A O 1
ATOM 2192 N N . ARG A 1 281 ? 7.473 14.214 -25.217 1.00 55.78 281 ARG A N 1
ATOM 2193 C CA . ARG A 1 281 ? 6.726 13.743 -24.045 1.00 55.78 281 ARG A CA 1
ATOM 2194 C C . ARG A 1 281 ? 6.916 12.232 -23.926 1.00 55.78 281 ARG A C 1
ATOM 2196 O O . ARG A 1 281 ? 6.577 11.491 -24.843 1.00 55.78 281 ARG A O 1
ATOM 2203 N N . VAL A 1 282 ? 7.442 11.792 -22.787 1.00 61.06 282 VAL A N 1
ATOM 2204 C CA . VAL A 1 282 ? 7.651 10.373 -22.480 1.00 61.06 282 VAL A CA 1
ATOM 2205 C C . VAL A 1 282 ? 6.317 9.619 -22.539 1.00 61.06 282 VAL A C 1
ATOM 2207 O O . VAL A 1 282 ? 5.355 10.024 -21.885 1.00 61.06 282 VAL A O 1
ATOM 2210 N N . SER A 1 283 ? 6.263 8.520 -23.296 1.00 53.22 283 SER A N 1
ATOM 2211 C CA . SER A 1 283 ? 5.081 7.654 -23.423 1.00 53.22 283 SER A CA 1
ATOM 2212 C C . SER A 1 283 ? 5.329 6.225 -22.892 1.00 53.22 283 SER A C 1
ATOM 2214 O O . SER A 1 283 ? 6.475 5.834 -22.681 1.00 53.22 283 SER A O 1
ATOM 2216 N N . ASP A 1 284 ? 4.237 5.494 -22.615 1.00 51.72 284 ASP A N 1
ATOM 2217 C CA . ASP A 1 284 ? 4.138 4.121 -22.056 1.00 51.72 284 ASP A CA 1
ATOM 2218 C C . ASP A 1 284 ? 4.993 3.801 -20.814 1.00 51.72 284 ASP A C 1
ATOM 2220 O O . ASP A 1 284 ? 5.936 3.017 -20.848 1.00 51.72 284 ASP A O 1
ATOM 2224 N N . ILE A 1 285 ? 4.592 4.344 -19.663 1.00 59.94 285 ILE A N 1
ATOM 2225 C CA . ILE A 1 285 ? 5.241 4.106 -18.366 1.00 59.94 285 ILE A CA 1
ATOM 2226 C C . ILE A 1 285 ? 4.605 2.887 -17.684 1.00 59.94 285 ILE A C 1
ATOM 2228 O O . ILE A 1 285 ? 4.021 3.009 -16.608 1.00 59.94 285 ILE A O 1
ATOM 2232 N N . THR A 1 286 ? 4.645 1.706 -18.307 1.00 67.00 286 THR A N 1
ATOM 2233 C CA . THR A 1 286 ? 4.237 0.480 -17.600 1.00 67.00 286 THR A CA 1
ATOM 2234 C C . THR A 1 286 ? 5.289 0.160 -16.529 1.00 67.00 286 THR A C 1
ATOM 2236 O O . THR A 1 286 ? 6.424 -0.155 -16.897 1.00 67.00 286 THR A O 1
ATOM 2239 N N . PRO A 1 287 ? 4.965 0.230 -15.221 1.00 78.25 287 PRO A N 1
ATOM 2240 C CA . PRO A 1 287 ? 5.965 0.080 -14.179 1.00 78.25 287 PRO A CA 1
ATOM 2241 C C . PRO A 1 287 ? 6.069 -1.372 -13.705 1.00 78.25 287 PRO A C 1
ATOM 2243 O O . PRO A 1 287 ? 5.078 -2.106 -13.645 1.00 78.25 287 PRO A O 1
ATOM 2246 N N . ALA A 1 288 ? 7.263 -1.739 -13.261 1.00 81.94 288 ALA A N 1
ATOM 2247 C CA . ALA A 1 288 ? 7.515 -2.855 -12.369 1.00 81.94 288 ALA A CA 1
ATOM 2248 C C . ALA A 1 288 ? 8.324 -2.358 -11.188 1.00 81.94 288 ALA A C 1
ATOM 2250 O O . ALA A 1 288 ? 9.218 -1.539 -11.349 1.00 81.94 288 ALA A O 1
ATOM 2251 N N . ALA A 1 289 ? 8.051 -2.868 -10.000 1.00 82.75 289 ALA A N 1
ATOM 2252 C CA . ALA A 1 289 ? 8.890 -2.572 -8.860 1.00 82.75 289 ALA A CA 1
ATOM 2253 C C . ALA A 1 289 ? 9.049 -3.810 -7.998 1.00 82.75 289 ALA A C 1
ATOM 2255 O O . ALA A 1 289 ? 8.143 -4.640 -7.912 1.00 82.75 289 ALA A O 1
ATOM 2256 N N . TYR A 1 290 ? 10.184 -3.905 -7.324 1.00 83.88 290 TYR A N 1
ATOM 2257 C CA . TYR A 1 290 ? 10.344 -4.845 -6.233 1.00 83.88 290 TYR A CA 1
ATOM 2258 C C . TYR A 1 290 ? 11.096 -4.188 -5.092 1.00 83.88 290 TYR A C 1
ATOM 2260 O O . TYR A 1 290 ? 11.937 -3.308 -5.287 1.00 83.88 290 TYR A O 1
ATOM 2268 N N . ARG A 1 291 ? 10.771 -4.631 -3.884 1.00 80.44 291 ARG A N 1
ATOM 2269 C CA . ARG A 1 291 ? 11.499 -4.236 -2.692 1.00 80.44 291 ARG A CA 1
ATOM 2270 C C . ARG A 1 291 ? 12.526 -5.312 -2.385 1.00 80.44 291 ARG A C 1
ATOM 2272 O O . ARG A 1 291 ? 12.151 -6.473 -2.224 1.00 80.44 291 ARG A O 1
ATOM 2279 N N . ASP A 1 292 ? 13.793 -4.933 -2.346 1.00 80.12 292 ASP A N 1
ATOM 2280 C CA . ASP A 1 292 ? 14.889 -5.846 -2.061 1.00 80.12 292 ASP A CA 1
ATOM 2281 C C . ASP A 1 292 ? 14.738 -6.390 -0.627 1.00 80.12 292 ASP A C 1
ATOM 2283 O O . ASP A 1 292 ? 14.671 -5.603 0.323 1.00 80.12 292 ASP A O 1
ATOM 2287 N N . PRO A 1 293 ? 14.635 -7.717 -0.437 1.00 73.00 293 PRO A N 1
ATOM 2288 C CA . PRO A 1 293 ? 14.490 -8.311 0.887 1.00 73.00 293 PRO A CA 1
ATOM 2289 C C . PRO A 1 293 ? 15.725 -8.124 1.779 1.00 73.00 293 PRO A C 1
ATOM 2291 O O . PRO A 1 293 ? 15.571 -8.111 2.999 1.00 73.00 293 PRO A O 1
ATOM 2294 N N . ASN A 1 294 ? 16.916 -7.956 1.197 1.00 74.94 294 ASN A N 1
ATOM 2295 C CA . ASN A 1 294 ? 18.177 -7.848 1.927 1.00 74.94 294 ASN A CA 1
ATOM 2296 C C . ASN A 1 294 ? 18.480 -6.402 2.320 1.00 74.94 294 ASN A C 1
ATOM 2298 O O . ASN A 1 294 ? 18.796 -6.125 3.475 1.00 74.94 294 ASN A O 1
ATOM 2302 N N . THR A 1 295 ? 18.373 -5.474 1.364 1.00 78.44 295 THR A N 1
ATOM 2303 C CA . THR A 1 295 ? 18.704 -4.056 1.591 1.00 78.44 295 THR A CA 1
ATOM 2304 C C . THR A 1 295 ? 17.490 -3.203 1.961 1.00 78.44 295 THR A C 1
ATOM 2306 O O . THR A 1 295 ? 17.648 -2.090 2.448 1.00 78.44 295 THR A O 1
ATOM 2309 N N . GLY A 1 296 ? 16.268 -3.685 1.714 1.00 77.44 296 GLY A N 1
ATOM 2310 C CA . GLY A 1 296 ? 15.018 -2.943 1.908 1.00 77.44 296 GLY A CA 1
ATOM 2311 C C . GLY A 1 296 ? 14.764 -1.824 0.891 1.00 77.44 296 GLY A C 1
ATOM 2312 O O . GLY A 1 296 ? 13.681 -1.222 0.935 1.00 77.44 296 GLY A O 1
ATOM 2313 N N . ARG A 1 297 ? 15.714 -1.580 -0.028 1.00 84.50 297 ARG A N 1
ATOM 2314 C CA . ARG A 1 297 ? 15.621 -0.621 -1.139 1.00 84.50 297 ARG A CA 1
ATOM 2315 C C . ARG A 1 297 ? 14.471 -0.979 -2.076 1.00 84.50 297 ARG A C 1
ATOM 2317 O O . ARG A 1 297 ? 14.087 -2.142 -2.196 1.00 84.50 297 ARG A O 1
ATOM 2324 N N . LEU A 1 298 ? 13.907 0.019 -2.745 1.00 84.25 298 LEU A N 1
ATOM 2325 C CA . LEU A 1 298 ? 12.873 -0.180 -3.760 1.00 84.25 298 LEU A CA 1
ATOM 2326 C C . LEU A 1 298 ? 13.475 0.079 -5.133 1.00 84.25 298 LEU A C 1
ATOM 2328 O O . LEU A 1 298 ? 13.891 1.197 -5.414 1.00 84.25 298 LEU A O 1
ATOM 2332 N N . HIS A 1 299 ? 13.486 -0.934 -5.989 1.00 88.50 299 HIS A N 1
ATOM 2333 C CA . HIS A 1 299 ? 13.895 -0.785 -7.380 1.00 88.50 299 HIS A CA 1
ATOM 2334 C C . HIS A 1 299 ? 12.649 -0.647 -8.245 1.00 88.50 299 HIS A C 1
ATOM 2336 O O . HIS A 1 299 ? 11.754 -1.492 -8.181 1.00 88.50 299 HIS A O 1
ATOM 2342 N N . LEU A 1 300 ? 12.596 0.417 -9.037 1.00 86.62 300 LEU A N 1
ATOM 2343 C CA . LEU A 1 300 ? 11.546 0.712 -10.000 1.00 86.62 300 LEU A CA 1
ATOM 2344 C C . LEU A 1 300 ? 12.118 0.549 -11.406 1.00 86.62 300 LEU A C 1
ATOM 2346 O O . LEU A 1 300 ? 13.151 1.126 -11.720 1.00 86.62 300 LEU A O 1
ATOM 2350 N N . PHE A 1 301 ? 11.410 -0.191 -12.246 1.00 89.06 301 PHE A N 1
ATOM 2351 C CA . PHE A 1 301 ? 11.652 -0.350 -13.670 1.00 89.06 301 PHE A CA 1
ATOM 2352 C C . PHE A 1 301 ? 10.453 0.182 -14.440 1.00 89.06 301 PHE A C 1
ATOM 2354 O O . PHE A 1 301 ? 9.310 0.012 -14.014 1.00 89.06 301 PHE A O 1
ATOM 2361 N N . TRP A 1 302 ? 10.683 0.796 -15.589 1.00 85.00 302 TRP A N 1
ATOM 2362 C CA . TRP A 1 302 ? 9.608 1.227 -16.477 1.00 85.00 302 TRP A CA 1
ATOM 2363 C C . TRP A 1 302 ? 10.075 1.206 -17.924 1.00 85.00 302 TRP A C 1
ATOM 2365 O O . TRP A 1 302 ? 11.268 1.310 -18.197 1.00 85.00 302 TRP A O 1
ATOM 2375 N N . ALA A 1 303 ? 9.128 1.067 -18.845 1.00 85.62 303 ALA A N 1
ATOM 2376 C CA . ALA A 1 303 ? 9.382 1.290 -20.260 1.00 85.62 303 ALA A CA 1
ATOM 2377 C C . ALA A 1 303 ? 9.271 2.788 -20.585 1.00 85.62 303 ALA A C 1
ATOM 2379 O O . ALA A 1 303 ? 8.527 3.518 -19.931 1.00 85.62 303 ALA A O 1
ATOM 2380 N N . SER A 1 304 ? 10.054 3.274 -21.542 1.00 80.25 304 SER A N 1
ATOM 2381 C CA . SER A 1 304 ? 10.009 4.659 -22.005 1.00 80.25 304 SER A CA 1
ATOM 2382 C C . SER A 1 304 ? 10.690 4.788 -23.367 1.00 80.25 304 SER A C 1
ATOM 2384 O O . SER A 1 304 ? 11.642 4.073 -23.666 1.00 80.25 304 SER A O 1
ATOM 2386 N N . ASN A 1 305 ? 10.238 5.745 -24.169 1.00 77.38 305 ASN A N 1
ATOM 2387 C CA . ASN A 1 305 ? 10.887 6.180 -25.408 1.00 77.38 305 ASN A CA 1
ATOM 2388 C C . ASN A 1 305 ? 11.794 7.416 -25.202 1.00 77.38 305 ASN A C 1
ATOM 2390 O O . ASN A 1 305 ? 12.013 8.192 -26.125 1.00 77.38 305 ASN A O 1
ATOM 2394 N N . ARG A 1 306 ? 12.278 7.661 -23.969 1.00 71.44 306 ARG A N 1
ATOM 2395 C CA . ARG A 1 306 ? 13.072 8.865 -23.636 1.00 71.44 306 ARG A CA 1
ATOM 2396 C C . ARG A 1 306 ? 14.436 8.917 -24.312 1.00 71.44 306 ARG A C 1
ATOM 2398 O O . ARG A 1 306 ? 14.950 10.008 -24.529 1.00 71.44 306 ARG A O 1
ATOM 2405 N N . ALA A 1 307 ? 15.056 7.762 -24.543 1.00 63.97 307 ALA A N 1
ATOM 2406 C CA . ALA A 1 307 ? 16.269 7.709 -25.327 1.00 63.97 307 ALA A CA 1
ATOM 2407 C C . ALA A 1 307 ? 15.831 7.538 -26.764 1.00 63.97 307 ALA A C 1
ATOM 2409 O O . ALA A 1 307 ? 15.090 6.609 -27.083 1.00 63.97 307 ALA A O 1
ATOM 2410 N N . ASP A 1 308 ? 16.368 8.406 -27.603 1.00 63.06 308 ASP A N 1
ATOM 2411 C CA . ASP A 1 308 ? 16.343 8.232 -29.034 1.00 63.06 308 ASP A CA 1
ATOM 2412 C C . ASP A 1 308 ? 17.741 7.802 -29.519 1.00 63.06 308 ASP A C 1
ATOM 2414 O O . ASP A 1 308 ? 18.440 8.578 -30.171 1.00 63.06 308 ASP A O 1
ATOM 2418 N N . PRO A 1 309 ? 18.238 6.605 -29.134 1.00 57.97 309 PRO A N 1
ATOM 2419 C CA . PRO A 1 309 ? 19.623 6.233 -29.402 1.00 57.97 309 PRO A CA 1
ATOM 2420 C C . PRO A 1 309 ? 19.916 6.080 -30.905 1.00 57.97 309 PRO A C 1
ATOM 2422 O O . PRO A 1 309 ? 21.083 5.964 -31.269 1.00 57.97 309 PRO A O 1
ATOM 2425 N N . VAL A 1 310 ? 18.889 6.059 -31.775 1.00 60.88 310 VAL A N 1
ATOM 2426 C CA . VAL A 1 310 ? 19.036 5.826 -33.224 1.00 60.88 310 VAL A CA 1
ATOM 2427 C C . VAL A 1 310 ? 18.001 6.579 -34.098 1.00 60.88 310 VAL A C 1
ATOM 2429 O O . VAL A 1 310 ? 17.690 6.114 -35.193 1.00 60.88 310 VAL A O 1
ATOM 2432 N N . ASN A 1 311 ? 17.436 7.708 -33.658 1.00 66.44 311 ASN A N 1
ATOM 2433 C CA . ASN A 1 311 ? 16.331 8.418 -34.343 1.00 66.44 311 ASN A CA 1
ATOM 2434 C C . ASN A 1 311 ? 15.054 7.559 -34.563 1.00 66.44 311 ASN A C 1
ATOM 2436 O O . ASN A 1 311 ? 14.454 7.568 -35.639 1.00 66.44 311 ASN A O 1
ATOM 2440 N N . ARG A 1 312 ? 14.648 6.781 -33.550 1.00 69.88 312 ARG A N 1
ATOM 2441 C CA . ARG A 1 312 ? 13.468 5.904 -33.487 1.00 69.88 312 ARG A CA 1
ATOM 2442 C C . ARG A 1 312 ? 12.509 6.347 -32.366 1.00 69.88 312 ARG A C 1
ATOM 2444 O O . ARG A 1 312 ? 12.503 5.742 -31.292 1.00 69.88 312 ARG A O 1
ATOM 2451 N N . PRO A 1 313 ? 11.649 7.352 -32.600 1.00 64.75 313 PRO A N 1
ATOM 2452 C CA . PRO A 1 313 ? 10.751 7.890 -31.568 1.00 64.75 313 PRO A CA 1
ATOM 2453 C C . PRO A 1 313 ? 9.696 6.887 -31.054 1.00 64.75 313 PRO A C 1
ATOM 2455 O O . PRO A 1 313 ? 9.166 7.065 -29.953 1.00 64.75 313 PRO A O 1
ATOM 2458 N N . ASP A 1 314 ? 9.421 5.828 -31.826 1.00 72.06 314 ASP A N 1
ATOM 2459 C CA . ASP A 1 314 ? 8.449 4.772 -31.506 1.00 72.06 314 ASP A CA 1
ATOM 2460 C C . ASP A 1 314 ? 9.064 3.543 -30.804 1.00 72.06 314 ASP A C 1
ATOM 2462 O O . ASP A 1 314 ? 8.344 2.595 -30.461 1.00 72.06 314 ASP A O 1
ATOM 2466 N N . SER A 1 315 ? 10.385 3.535 -30.585 1.00 78.00 315 SER A N 1
ATOM 2467 C CA . SER A 1 315 ? 11.072 2.467 -29.855 1.00 78.00 315 SER A CA 1
ATOM 2468 C C . SER A 1 315 ? 10.991 2.690 -28.344 1.00 78.00 315 SER A C 1
ATOM 2470 O O . SER A 1 315 ? 11.261 3.775 -27.832 1.00 78.00 315 SER A O 1
ATOM 2472 N N . PHE A 1 316 ? 10.656 1.626 -27.613 1.00 83.62 316 PHE A N 1
ATOM 2473 C CA . PHE A 1 316 ? 10.624 1.625 -26.150 1.00 83.62 316 PHE A CA 1
ATOM 2474 C C . PHE A 1 316 ? 11.814 0.858 -25.590 1.00 83.62 316 PHE A C 1
ATOM 2476 O O . PHE A 1 316 ? 12.123 -0.240 -26.054 1.00 83.62 316 PHE A O 1
ATOM 2483 N N . TYR A 1 317 ? 12.427 1.420 -24.555 1.00 87.69 317 TYR A N 1
ATOM 2484 C CA . TYR A 1 317 ? 13.472 0.787 -23.764 1.00 87.69 317 TYR A CA 1
ATOM 2485 C C . TYR A 1 317 ? 13.087 0.783 -22.291 1.00 87.69 317 TYR A C 1
ATOM 2487 O O . TYR A 1 317 ? 12.269 1.580 -21.832 1.00 87.69 317 TYR A O 1
ATOM 2495 N N . LEU A 1 318 ? 13.700 -0.116 -21.537 1.00 89.94 318 LEU A N 1
ATOM 2496 C CA . LEU A 1 318 ? 13.573 -0.182 -20.095 1.00 89.94 318 LEU A CA 1
ATOM 2497 C C . LEU A 1 318 ? 14.563 0.764 -19.423 1.00 89.94 318 LEU A C 1
ATOM 2499 O O . LEU A 1 318 ? 15.717 0.896 -19.835 1.00 89.94 318 LEU A O 1
ATOM 2503 N N . TYR A 1 319 ? 14.100 1.352 -18.332 1.00 88.88 319 TYR A N 1
ATOM 2504 C CA . TYR A 1 319 ? 14.878 2.177 -17.426 1.00 88.88 319 TYR A CA 1
ATOM 2505 C C . TYR A 1 319 ? 14.666 1.710 -16.003 1.00 88.88 319 TYR A C 1
ATOM 2507 O O . TYR A 1 319 ? 13.657 1.067 -15.700 1.00 88.88 319 TYR A O 1
ATOM 2515 N N . LYS A 1 320 ? 15.618 2.044 -15.137 1.00 91.38 320 LYS A N 1
ATOM 2516 C CA . LYS A 1 320 ? 15.592 1.688 -13.725 1.00 91.38 320 LYS A CA 1
ATOM 2517 C C . LYS A 1 320 ? 16.017 2.859 -12.854 1.00 91.38 320 LYS A C 1
ATOM 2519 O O . LYS A 1 320 ? 16.917 3.608 -13.219 1.00 91.38 320 LYS A O 1
ATOM 2524 N N . ALA A 1 321 ? 15.397 2.963 -11.685 1.00 89.75 321 ALA A N 1
ATOM 2525 C CA . ALA A 1 321 ? 15.834 3.811 -10.587 1.00 89.75 321 ALA A CA 1
ATOM 2526 C C . ALA A 1 321 ? 15.630 3.087 -9.247 1.00 89.75 321 ALA A C 1
ATOM 2528 O O . ALA A 1 321 ? 14.795 2.187 -9.130 1.00 89.75 321 ALA A O 1
ATOM 2529 N N . THR A 1 322 ? 16.378 3.480 -8.226 1.00 90.94 322 THR A N 1
ATOM 2530 C CA . THR A 1 322 ? 16.337 2.932 -6.869 1.00 90.94 322 THR A CA 1
ATOM 2531 C C . THR A 1 322 ? 16.002 4.023 -5.872 1.00 90.94 322 THR A C 1
ATOM 2533 O O . THR A 1 322 ? 16.614 5.087 -5.870 1.00 90.94 322 THR A O 1
ATOM 2536 N N . LEU A 1 323 ? 15.067 3.727 -4.978 1.00 87.25 323 LEU A N 1
ATOM 2537 C CA . LEU A 1 323 ? 14.826 4.510 -3.779 1.00 87.25 323 LEU A CA 1
ATOM 2538 C C . LEU A 1 323 ? 15.552 3.850 -2.607 1.00 87.25 323 LEU A C 1
ATOM 2540 O O . LEU A 1 323 ? 15.319 2.676 -2.285 1.00 87.25 323 LEU A O 1
ATOM 2544 N N . ASN A 1 324 ? 16.436 4.620 -1.978 1.00 87.12 324 ASN A N 1
ATOM 2545 C CA . ASN A 1 324 ? 17.248 4.159 -0.862 1.00 87.12 324 ASN A CA 1
ATOM 2546 C C . ASN A 1 324 ? 16.405 3.974 0.400 1.00 87.12 324 ASN A C 1
ATOM 2548 O O . ASN A 1 324 ? 15.482 4.745 0.666 1.00 87.12 324 ASN A O 1
ATOM 2552 N N . TRP A 1 325 ? 16.744 2.957 1.191 1.00 83.75 325 TRP A N 1
ATOM 2553 C CA . TRP A 1 325 ? 16.062 2.655 2.443 1.00 83.75 325 TRP A CA 1
ATOM 2554 C C . TRP A 1 325 ? 17.048 2.305 3.555 1.00 83.75 325 TRP A C 1
ATOM 2556 O O . TRP A 1 325 ? 18.044 1.629 3.307 1.00 83.75 325 TRP A O 1
ATOM 2566 N N . ASP A 1 326 ? 16.723 2.732 4.772 1.00 76.38 326 ASP A N 1
ATOM 2567 C CA . ASP A 1 326 ? 17.419 2.408 6.011 1.00 76.38 326 ASP A CA 1
ATOM 2568 C C . ASP A 1 326 ? 16.404 2.002 7.095 1.00 76.38 326 ASP A C 1
ATOM 2570 O O . ASP A 1 326 ? 15.443 2.717 7.381 1.00 76.38 326 ASP A O 1
ATOM 2574 N N . ALA A 1 327 ? 16.617 0.829 7.696 1.00 66.12 327 ALA A N 1
ATOM 2575 C CA . ALA A 1 327 ? 15.770 0.280 8.754 1.00 66.12 327 ALA A CA 1
ATOM 2576 C C . ALA A 1 327 ? 15.904 1.020 10.087 1.00 66.12 327 ALA A C 1
ATOM 2578 O O . ALA A 1 327 ? 14.970 1.024 10.887 1.00 66.12 327 ALA A O 1
ATOM 2579 N N . ASN A 1 328 ? 17.083 1.582 10.344 1.00 64.06 328 ASN A N 1
ATOM 2580 C CA . ASN A 1 328 ? 17.457 2.111 11.651 1.00 64.06 328 ASN A CA 1
ATOM 2581 C C . ASN A 1 328 ? 17.155 3.603 11.768 1.00 64.06 328 ASN A C 1
ATOM 2583 O O . ASN A 1 328 ? 17.000 4.120 12.872 1.00 64.06 328 ASN A O 1
ATOM 2587 N N . ASN A 1 329 ? 17.050 4.286 10.629 1.00 57.69 329 ASN A N 1
ATOM 2588 C CA . ASN A 1 329 ? 16.885 5.724 10.566 1.00 57.69 329 ASN A CA 1
ATOM 2589 C C . ASN A 1 329 ? 15.579 6.072 9.861 1.00 57.69 329 ASN A C 1
ATOM 2591 O O . ASN A 1 329 ? 15.431 5.915 8.655 1.00 57.69 329 ASN A O 1
ATOM 2595 N N . THR A 1 330 ? 14.623 6.625 10.599 1.00 59.25 330 THR A N 1
ATOM 2596 C CA . THR A 1 330 ? 13.574 7.438 9.977 1.00 59.25 330 THR A CA 1
ATOM 2597 C C . THR A 1 330 ? 14.101 8.854 9.826 1.00 59.25 330 THR A C 1
ATOM 2599 O O . THR A 1 330 ? 14.685 9.365 10.779 1.00 59.25 330 THR A O 1
ATOM 2602 N N . LEU A 1 331 ? 13.834 9.514 8.691 1.00 62.56 331 LEU A N 1
ATOM 2603 C CA . LEU A 1 331 ? 14.223 10.916 8.474 1.00 62.56 331 LEU A CA 1
ATOM 2604 C C . LEU A 1 331 ? 13.857 11.813 9.671 1.00 62.56 331 LEU A C 1
ATOM 2606 O O . LEU A 1 331 ? 14.625 12.700 10.022 1.00 62.56 331 LEU A O 1
ATOM 2610 N N . GLN A 1 332 ? 12.741 11.540 10.357 1.00 59.56 332 GLN A N 1
ATOM 2611 C CA . GLN A 1 332 ? 12.462 12.135 11.659 1.00 59.56 332 GLN A CA 1
ATOM 2612 C C . GLN A 1 332 ? 11.549 11.260 12.522 1.00 59.56 332 GLN A C 1
ATOM 2614 O O . GLN A 1 332 ? 10.628 10.610 12.020 1.00 59.56 332 GLN A O 1
ATOM 2619 N N . ASN A 1 333 ? 11.726 11.353 13.842 1.00 51.69 333 ASN A N 1
ATOM 2620 C CA . ASN A 1 333 ? 10.731 10.913 14.815 1.00 51.69 333 ASN A CA 1
ATOM 2621 C C . ASN A 1 333 ? 9.384 11.614 14.551 1.00 51.69 333 ASN A C 1
ATOM 2623 O O . ASN A 1 333 ? 9.261 12.822 14.731 1.00 51.69 333 ASN A O 1
ATOM 2627 N N . GLY A 1 334 ? 8.371 10.852 14.131 1.00 54.84 334 GLY A N 1
ATOM 2628 C CA . GLY A 1 334 ? 6.995 11.336 13.950 1.00 54.84 334 GLY A CA 1
ATOM 2629 C C . GLY A 1 334 ? 6.509 11.408 12.499 1.00 54.84 334 GLY A C 1
ATOM 2630 O O . GLY A 1 334 ? 5.306 11.275 12.278 1.00 54.84 334 GLY A O 1
ATOM 2631 N N . VAL A 1 335 ? 7.396 11.516 11.498 1.00 62.06 335 VAL A N 1
ATOM 2632 C CA . VAL A 1 335 ? 7.008 11.465 10.071 1.00 62.06 335 VAL A CA 1
ATOM 2633 C C . VAL A 1 335 ? 6.956 10.006 9.619 1.00 62.06 335 VAL A C 1
ATOM 2635 O O . VAL A 1 335 ? 7.889 9.456 9.040 1.00 62.06 335 VAL A O 1
ATOM 2638 N N . ARG A 1 336 ? 5.844 9.340 9.937 1.00 63.38 336 ARG A N 1
ATOM 2639 C CA . ARG A 1 336 ? 5.682 7.891 9.726 1.00 63.38 336 ARG A CA 1
ATOM 2640 C C . ARG A 1 336 ? 5.570 7.485 8.256 1.00 63.38 336 ARG A C 1
ATOM 2642 O O . ARG A 1 336 ? 5.708 6.304 7.959 1.00 63.38 336 ARG A O 1
ATOM 2649 N N . THR A 1 337 ? 5.296 8.422 7.353 1.00 63.19 337 THR A N 1
ATOM 2650 C CA . THR A 1 337 ? 5.089 8.146 5.924 1.00 63.19 337 THR A CA 1
ATOM 2651 C C . THR A 1 337 ? 6.390 7.952 5.150 1.00 63.19 337 THR A C 1
ATOM 2653 O O . THR A 1 337 ? 6.399 7.183 4.192 1.00 63.19 337 THR A O 1
ATOM 2656 N N . THR A 1 338 ? 7.509 8.529 5.606 1.00 67.38 338 THR A N 1
ATOM 2657 C CA . THR A 1 338 ? 8.823 8.287 4.990 1.00 67.38 338 THR A CA 1
ATOM 2658 C C . THR A 1 338 ? 9.447 6.967 5.441 1.00 67.38 338 THR A C 1
ATOM 2660 O O . THR A 1 338 ? 10.161 6.368 4.660 1.00 67.38 338 THR A O 1
ATOM 2663 N N . ASN A 1 339 ? 9.146 6.452 6.640 1.00 67.75 339 ASN A N 1
ATOM 2664 C CA . ASN A 1 339 ? 9.386 5.059 7.074 1.00 67.75 339 ASN A CA 1
ATOM 2665 C C . ASN A 1 339 ? 10.725 4.409 6.633 1.00 67.75 339 ASN A C 1
ATOM 2667 O O . ASN A 1 339 ? 10.743 3.258 6.179 1.00 67.75 339 ASN A O 1
ATOM 2671 N N . GLY A 1 340 ? 11.829 5.151 6.739 1.00 72.88 340 GLY A N 1
ATOM 2672 C CA . GLY A 1 340 ? 13.175 4.695 6.374 1.00 72.88 340 GLY A CA 1
ATOM 2673 C C . GLY A 1 340 ? 13.616 5.005 4.942 1.00 72.88 340 GLY A C 1
ATOM 2674 O O . GLY A 1 340 ? 14.757 4.740 4.596 1.00 72.88 340 GLY A O 1
ATOM 2675 N N . TRP A 1 341 ? 12.757 5.574 4.093 1.00 79.38 341 TRP A N 1
ATOM 2676 C CA . TRP A 1 341 ? 13.154 6.075 2.776 1.00 79.38 341 TRP A CA 1
ATOM 2677 C C . TRP A 1 341 ? 14.069 7.285 2.923 1.00 79.38 341 TRP A C 1
ATOM 2679 O O . TRP A 1 341 ? 13.743 8.235 3.640 1.00 79.38 341 TRP A O 1
ATOM 2689 N N . LEU A 1 342 ? 15.186 7.256 2.206 1.00 80.44 342 LEU A N 1
ATOM 2690 C CA . LEU A 1 342 ? 16.186 8.314 2.196 1.00 80.44 342 LEU A CA 1
ATOM 2691 C C . LEU A 1 342 ? 16.320 8.870 0.777 1.00 80.44 342 LEU A C 1
ATOM 2693 O O . LEU A 1 342 ? 16.261 8.091 -0.179 1.00 80.44 342 LEU A O 1
ATOM 2697 N N . PRO A 1 343 ? 16.501 10.191 0.623 1.00 83.62 343 PRO A N 1
ATOM 2698 C CA . PRO A 1 343 ? 16.829 10.743 -0.676 1.00 83.62 343 PRO A CA 1
ATOM 2699 C C . PRO A 1 343 ? 18.244 10.321 -1.088 1.00 83.62 343 PRO A C 1
ATOM 2701 O O . PRO A 1 343 ? 19.136 10.207 -0.248 1.00 83.62 343 PRO A O 1
ATOM 2704 N N . ASP A 1 344 ? 18.444 10.099 -2.384 1.00 85.19 344 ASP A N 1
ATOM 2705 C CA . ASP A 1 344 ? 19.759 9.840 -2.981 1.00 85.19 344 ASP A CA 1
ATOM 2706 C C . ASP A 1 344 ? 20.722 11.024 -2.803 1.00 85.19 344 ASP A C 1
ATOM 2708 O O . ASP A 1 344 ? 21.903 10.845 -2.510 1.00 85.19 344 ASP A O 1
ATOM 2712 N N . SER A 1 345 ? 20.206 12.248 -2.923 1.00 82.88 345 SER A N 1
ATOM 2713 C CA . SER A 1 345 ? 20.975 13.486 -2.788 1.00 82.88 345 SER A CA 1
ATOM 2714 C C . SER A 1 345 ? 20.121 14.624 -2.211 1.00 82.88 345 SER A C 1
ATOM 2716 O O . SER A 1 345 ? 18.909 14.510 -2.016 1.00 82.88 345 SER A O 1
ATOM 2718 N N . SER A 1 346 ? 20.729 15.785 -1.959 1.00 76.19 346 SER A N 1
ATOM 2719 C CA . SER A 1 346 ? 20.006 16.983 -1.498 1.00 76.19 346 SER A CA 1
ATOM 2720 C C . SER A 1 346 ? 19.005 17.545 -2.517 1.00 76.19 346 SER A C 1
ATOM 2722 O O . SER A 1 346 ? 18.204 18.401 -2.161 1.00 76.19 346 SER A O 1
ATOM 2724 N N . ASN A 1 347 ? 19.039 17.089 -3.772 1.00 78.44 347 ASN A N 1
ATOM 2725 C CA . ASN A 1 347 ? 18.181 17.581 -4.850 1.00 78.44 347 ASN A CA 1
ATOM 2726 C C . ASN A 1 347 ? 17.361 16.486 -5.550 1.00 78.44 347 ASN A C 1
ATOM 2728 O O . ASN A 1 347 ? 16.659 16.801 -6.510 1.00 78.44 347 ASN A O 1
ATOM 2732 N N . ARG A 1 348 ? 17.433 15.224 -5.105 1.00 81.88 348 ARG A N 1
ATOM 2733 C CA . ARG A 1 348 ? 16.709 14.110 -5.728 1.00 81.88 348 ARG A CA 1
ATOM 2734 C C . ARG A 1 348 ? 16.416 12.985 -4.737 1.00 81.88 348 ARG A C 1
ATOM 2736 O O . ARG A 1 348 ? 17.229 12.684 -3.868 1.00 81.88 348 ARG A O 1
ATOM 2743 N N . TRP A 1 349 ? 15.25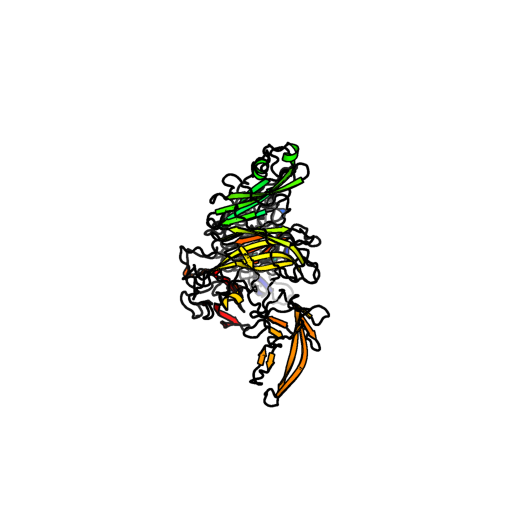0 12.352 -4.877 1.00 81.88 349 TRP A N 1
ATOM 2744 C CA . TRP A 1 349 ? 14.855 11.229 -4.016 1.00 81.88 349 TRP A CA 1
ATOM 2745 C C . TRP A 1 349 ? 15.406 9.881 -4.466 1.00 81.88 349 TRP A C 1
ATOM 2747 O O . TRP A 1 349 ? 15.857 9.101 -3.633 1.00 81.88 349 TRP A O 1
ATOM 2757 N N . TRP A 1 350 ? 15.349 9.606 -5.762 1.00 87.19 350 TRP A N 1
ATOM 2758 C CA . TRP A 1 350 ? 15.801 8.350 -6.347 1.00 87.19 350 TRP A CA 1
ATOM 2759 C C . TRP A 1 350 ? 17.222 8.488 -6.896 1.00 87.19 350 TRP A C 1
ATOM 2761 O O . TRP A 1 350 ? 17.695 9.602 -7.113 1.00 87.19 350 TRP A O 1
ATOM 2771 N N . ASP A 1 351 ? 17.905 7.369 -7.120 1.00 89.62 351 ASP A N 1
ATOM 2772 C CA . ASP A 1 351 ? 19.201 7.361 -7.802 1.00 89.62 351 ASP A CA 1
ATOM 2773 C C . ASP A 1 351 ? 19.108 7.885 -9.251 1.00 89.62 351 ASP A C 1
ATOM 2775 O O . ASP A 1 351 ? 18.033 8.144 -9.809 1.00 89.62 351 ASP A O 1
ATOM 2779 N N . ALA A 1 352 ? 20.272 8.102 -9.865 1.00 82.75 352 ALA A N 1
ATOM 2780 C CA . ALA A 1 352 ? 20.329 8.419 -11.283 1.00 82.75 352 ALA A CA 1
ATOM 2781 C C . ALA A 1 352 ? 19.782 7.251 -12.115 1.00 82.75 352 ALA A C 1
ATOM 2783 O O . ALA A 1 352 ? 20.059 6.086 -11.839 1.00 82.75 352 ALA A O 1
ATOM 2784 N N . THR A 1 353 ? 19.025 7.577 -13.163 1.00 85.38 353 THR A N 1
ATOM 2785 C CA . THR A 1 353 ? 18.391 6.567 -14.010 1.00 85.38 353 THR A CA 1
ATOM 2786 C C . THR A 1 353 ? 19.424 5.700 -14.731 1.00 85.38 353 THR A C 1
ATOM 2788 O O . THR A 1 353 ? 20.286 6.211 -15.441 1.00 85.38 353 THR A O 1
ATOM 2791 N N . PHE A 1 354 ? 19.266 4.383 -14.624 1.00 89.44 354 PHE A N 1
ATOM 2792 C CA . PHE A 1 354 ? 19.931 3.387 -15.462 1.00 89.44 354 PHE A CA 1
ATOM 2793 C C . PHE A 1 354 ? 19.109 3.129 -16.737 1.00 89.44 354 PHE A C 1
ATOM 2795 O O . PHE A 1 354 ? 17.884 3.012 -16.667 1.00 89.44 354 PHE A O 1
ATOM 2802 N N . GLY A 1 355 ? 19.771 2.994 -17.889 1.00 86.75 355 GLY A N 1
ATOM 2803 C CA . GLY A 1 355 ? 19.165 2.706 -19.197 1.00 86.75 355 GLY A CA 1
ATOM 2804 C C . GLY A 1 355 ? 19.675 3.646 -20.303 1.00 86.75 355 GLY A C 1
ATOM 2805 O O . GLY A 1 355 ? 20.428 4.573 -20.002 1.00 86.75 355 GLY A O 1
ATOM 2806 N N . PRO A 1 356 ? 19.277 3.453 -21.576 1.00 88.00 356 PRO A N 1
ATOM 2807 C CA . PRO A 1 356 ? 18.302 2.473 -22.074 1.00 88.00 356 PRO A CA 1
ATOM 2808 C C . PRO A 1 356 ? 18.775 1.014 -21.961 1.00 88.00 356 PRO A C 1
ATOM 2810 O O . PRO A 1 356 ? 19.949 0.714 -22.159 1.00 88.00 356 PRO A O 1
ATOM 2813 N N . TYR A 1 357 ? 17.848 0.099 -21.660 1.00 90.56 357 TYR A N 1
ATOM 2814 C CA . TYR A 1 357 ? 18.087 -1.348 -21.617 1.00 90.56 357 TYR A CA 1
ATOM 2815 C C . TYR A 1 357 ? 16.955 -2.137 -22.309 1.00 90.56 357 TYR A C 1
ATOM 2817 O O . TYR A 1 357 ? 15.799 -1.739 -22.206 1.00 90.56 357 TYR A O 1
ATOM 2825 N N . PRO A 1 358 ? 17.221 -3.286 -22.949 1.00 90.44 358 PRO A N 1
ATOM 2826 C CA . PRO A 1 358 ? 18.541 -3.766 -23.346 1.00 90.44 358 PRO A CA 1
ATOM 2827 C C . PRO A 1 358 ? 19.168 -2.837 -24.394 1.00 90.44 358 PRO A C 1
ATOM 2829 O O . PRO A 1 358 ? 18.464 -2.168 -25.148 1.00 90.44 358 PRO A O 1
ATOM 2832 N N . ASN A 1 359 ? 20.500 -2.799 -24.443 1.00 83.00 359 ASN A N 1
ATOM 2833 C CA . ASN A 1 359 ? 21.217 -2.136 -25.530 1.00 83.00 359 ASN A CA 1
ATOM 2834 C C . ASN A 1 359 ? 21.187 -3.041 -26.775 1.00 83.00 359 ASN A C 1
ATOM 2836 O O . ASN A 1 359 ? 22.163 -3.727 -27.065 1.00 83.00 359 ASN A O 1
ATOM 2840 N N . ASP A 1 360 ? 20.033 -3.097 -27.447 1.00 84.81 360 ASP A N 1
ATOM 2841 C CA . ASP A 1 360 ? 19.792 -3.926 -28.637 1.00 84.81 360 ASP A CA 1
ATOM 2842 C C . ASP A 1 360 ? 19.504 -3.069 -29.890 1.00 84.81 360 ASP A C 1
ATOM 2844 O O . ASP A 1 360 ? 18.380 -3.044 -30.398 1.00 84.81 360 ASP A O 1
ATOM 2848 N N . PRO A 1 361 ? 20.487 -2.302 -30.399 1.00 82.69 361 PRO A N 1
ATOM 2849 C CA . PRO A 1 361 ? 20.267 -1.386 -31.521 1.00 82.69 361 PRO A CA 1
ATOM 2850 C C . PRO A 1 361 ? 19.980 -2.104 -32.853 1.00 82.69 361 PRO A C 1
ATOM 2852 O O . PRO A 1 361 ? 19.328 -1.515 -33.725 1.00 82.69 361 PRO A O 1
ATOM 2855 N N . ASN A 1 362 ? 20.435 -3.358 -32.988 1.00 87.12 362 ASN A N 1
ATOM 2856 C CA . ASN A 1 362 ? 20.356 -4.176 -34.205 1.00 87.12 362 ASN A CA 1
ATOM 2857 C C . ASN A 1 362 ? 19.277 -5.275 -34.150 1.00 87.12 362 ASN A C 1
ATOM 2859 O O . ASN A 1 362 ? 19.028 -5.934 -35.159 1.00 87.12 362 ASN A O 1
ATOM 2863 N N . GLY A 1 363 ? 18.630 -5.483 -32.999 1.00 87.75 363 GLY A N 1
ATOM 2864 C CA . GLY A 1 363 ? 17.653 -6.556 -32.816 1.00 87.75 363 GLY A CA 1
ATOM 2865 C C . GLY A 1 363 ? 18.270 -7.953 -32.728 1.00 87.75 363 GLY A C 1
ATOM 2866 O O . GLY A 1 363 ? 17.634 -8.939 -33.112 1.00 87.75 363 GLY A O 1
ATOM 2867 N N . ASP A 1 364 ? 19.503 -8.054 -32.231 1.00 90.62 364 ASP A N 1
ATOM 2868 C CA . ASP A 1 364 ? 20.241 -9.311 -32.092 1.00 90.62 364 ASP A CA 1
ATOM 2869 C C . ASP A 1 364 ? 19.586 -10.254 -31.078 1.00 90.62 364 ASP A C 1
ATOM 2871 O O . ASP A 1 364 ? 19.757 -11.475 -31.151 1.00 90.62 364 ASP A O 1
ATOM 2875 N N . LEU A 1 365 ? 18.811 -9.713 -30.132 1.00 92.06 365 LEU A N 1
ATOM 2876 C CA . LEU A 1 365 ? 18.011 -10.532 -29.226 1.00 92.06 365 LEU A CA 1
ATOM 2877 C C . LEU A 1 365 ? 16.907 -11.269 -29.985 1.00 92.06 365 LEU A C 1
ATOM 2879 O O . LEU A 1 365 ? 16.687 -12.456 -29.747 1.00 92.06 365 LEU A O 1
ATOM 2883 N N . PHE A 1 366 ? 16.248 -10.591 -30.925 1.00 93.00 366 PHE A N 1
ATOM 2884 C CA . PHE A 1 366 ? 15.164 -11.158 -31.726 1.00 93.00 366 PHE A CA 1
ATOM 2885 C C . PHE A 1 366 ? 15.683 -12.158 -32.757 1.00 93.00 366 PHE A C 1
ATOM 2887 O O . PHE A 1 366 ? 15.122 -13.246 -32.878 1.00 93.00 366 PHE A O 1
ATOM 2894 N N . SER A 1 367 ? 16.773 -11.829 -33.462 1.00 91.06 367 SER A N 1
ATOM 2895 C CA . SER A 1 367 ? 17.363 -12.727 -34.465 1.00 91.06 367 SER A CA 1
ATOM 2896 C C . SER A 1 367 ? 17.796 -14.061 -33.850 1.00 91.06 367 SER A C 1
ATOM 2898 O O . SER A 1 367 ? 17.545 -15.122 -34.429 1.00 91.06 367 SER A O 1
ATOM 2900 N N . ARG A 1 368 ? 18.372 -14.012 -32.642 1.00 90.69 368 ARG A N 1
ATOM 2901 C CA . ARG A 1 368 ? 18.831 -15.183 -31.888 1.00 90.69 368 ARG A CA 1
ATOM 2902 C C . ARG A 1 368 ? 17.674 -15.965 -31.268 1.00 90.69 368 ARG A C 1
ATOM 2904 O O . ARG A 1 368 ? 17.655 -17.185 -31.378 1.00 90.69 368 ARG A O 1
ATOM 2911 N N . ALA A 1 369 ? 16.705 -15.282 -30.656 1.00 90.25 369 ALA A N 1
ATOM 2912 C CA . ALA A 1 369 ? 15.558 -15.924 -30.010 1.00 90.25 369 ALA A CA 1
ATOM 2913 C C . ALA A 1 369 ? 14.619 -16.624 -31.002 1.00 90.25 369 ALA A C 1
ATOM 2915 O O . ALA A 1 369 ? 14.081 -17.682 -30.690 1.00 90.25 369 ALA A O 1
ATOM 2916 N N . LEU A 1 370 ? 14.439 -16.054 -32.197 1.00 90.94 370 LEU A N 1
ATOM 2917 C CA . LEU A 1 370 ? 13.598 -16.624 -33.255 1.00 90.94 370 LEU A CA 1
ATOM 2918 C C . LEU A 1 370 ? 14.367 -17.560 -34.198 1.00 90.94 370 LEU A C 1
ATOM 2920 O O . LEU A 1 370 ? 13.771 -18.105 -35.123 1.00 90.94 370 LEU A O 1
ATOM 2924 N N . GLY A 1 371 ? 15.680 -17.729 -34.003 1.00 90.94 371 GLY A N 1
ATOM 2925 C CA . GLY A 1 371 ? 16.508 -18.592 -34.846 1.00 90.94 371 GLY A CA 1
ATOM 2926 C C . GLY A 1 371 ? 16.505 -18.189 -36.324 1.00 90.94 371 GLY A C 1
ATOM 2927 O O . GLY A 1 371 ? 16.527 -19.057 -37.191 1.00 90.94 371 GLY A O 1
ATOM 2928 N N . LEU A 1 372 ? 16.465 -16.885 -36.634 1.00 90.44 372 LEU A N 1
ATOM 2929 C CA . LEU A 1 372 ? 16.254 -16.397 -38.008 1.00 90.44 372 LEU A CA 1
ATOM 2930 C C . LEU A 1 372 ? 17.400 -16.737 -38.974 1.00 90.44 372 LEU A C 1
ATOM 2932 O O . LEU A 1 372 ? 17.208 -16.667 -40.186 1.00 90.44 372 LEU A O 1
ATOM 2936 N N . GLY A 1 373 ? 18.602 -17.014 -38.457 1.00 89.94 373 GLY A N 1
ATOM 2937 C CA . GLY A 1 373 ? 19.803 -17.256 -39.269 1.00 89.94 373 GLY A CA 1
ATOM 2938 C C . GLY A 1 373 ? 20.275 -16.044 -40.088 1.00 89.94 373 GLY A C 1
ATOM 2939 O O . GLY A 1 373 ? 21.143 -16.186 -40.943 1.00 89.94 373 GLY A O 1
ATOM 2940 N N . ARG A 1 374 ? 19.709 -14.854 -39.843 1.00 92.81 374 ARG A N 1
ATOM 2941 C CA . ARG A 1 374 ? 20.033 -13.588 -40.516 1.00 92.81 374 ARG A CA 1
ATOM 2942 C C . ARG A 1 374 ? 19.877 -12.396 -39.560 1.00 92.81 374 ARG A C 1
ATOM 2944 O O . ARG A 1 374 ? 19.083 -12.494 -38.619 1.00 92.81 374 ARG A O 1
ATOM 2951 N N . PRO A 1 375 ? 20.550 -11.261 -39.819 1.00 91.38 375 PRO A N 1
ATOM 2952 C CA . PRO A 1 375 ? 20.230 -10.004 -39.152 1.00 91.38 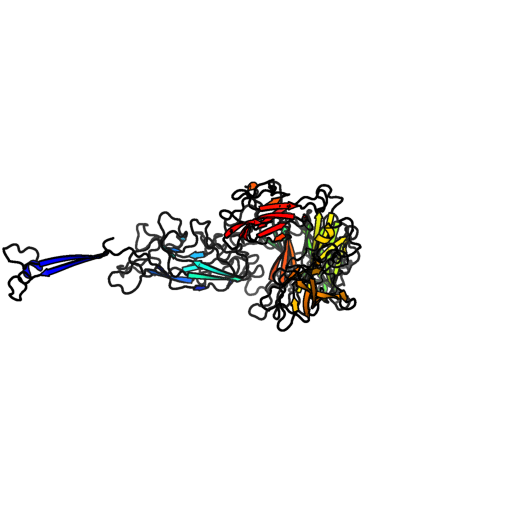375 PRO A CA 1
ATOM 2953 C C . PRO A 1 375 ? 18.838 -9.490 -39.560 1.00 91.38 375 PRO A C 1
ATOM 2955 O O . PRO A 1 375 ? 18.287 -9.853 -40.611 1.00 91.38 375 PRO A O 1
ATOM 2958 N N . LEU A 1 376 ? 18.266 -8.632 -38.717 1.00 91.19 376 LEU A N 1
ATOM 2959 C CA . LEU A 1 376 ? 17.048 -7.899 -39.047 1.00 91.19 376 LEU A CA 1
ATOM 2960 C C . LEU A 1 376 ? 17.333 -6.809 -40.093 1.00 91.19 376 LEU A C 1
ATOM 2962 O O . LEU A 1 376 ? 18.422 -6.242 -40.150 1.00 91.19 376 LEU A O 1
ATOM 2966 N N . THR A 1 377 ? 16.341 -6.507 -40.928 1.00 91.50 377 THR A N 1
ATOM 2967 C CA . THR A 1 377 ? 16.385 -5.370 -41.864 1.00 91.50 377 THR A CA 1
ATOM 2968 C C . THR A 1 377 ? 16.150 -4.049 -41.130 1.00 91.50 377 THR A C 1
ATOM 2970 O O . THR A 1 377 ? 15.526 -4.033 -40.073 1.00 91.50 377 THR A O 1
ATOM 2973 N N . SER A 1 378 ? 16.555 -2.912 -41.703 1.00 88.19 378 SER A N 1
ATOM 2974 C CA . SER A 1 378 ? 16.324 -1.590 -41.092 1.00 88.19 378 SER A CA 1
ATOM 2975 C C . SER A 1 378 ? 14.844 -1.303 -40.797 1.00 88.19 378 SER A C 1
ATOM 2977 O O . SER A 1 378 ? 14.538 -0.674 -39.788 1.00 88.19 378 SER A O 1
ATOM 2979 N N . ALA A 1 379 ? 13.929 -1.801 -41.639 1.00 88.19 379 ALA A N 1
ATOM 2980 C CA . ALA A 1 379 ? 12.487 -1.670 -41.429 1.00 88.19 379 ALA A CA 1
ATOM 2981 C C . ALA A 1 379 ? 11.988 -2.525 -40.251 1.00 88.19 379 ALA A C 1
ATOM 2983 O O . ALA A 1 379 ? 11.215 -2.037 -39.437 1.00 88.19 379 ALA A O 1
ATOM 2984 N N . GLU A 1 380 ? 12.458 -3.771 -40.118 1.00 90.50 380 GLU A N 1
ATOM 2985 C CA . GLU A 1 380 ? 12.137 -4.635 -38.968 1.00 90.50 380 GLU A CA 1
ATOM 2986 C C . GLU A 1 380 ? 12.712 -4.042 -37.671 1.00 90.50 380 GLU A C 1
ATOM 2988 O O . GLU A 1 380 ? 12.017 -3.938 -36.662 1.00 90.50 380 GLU A O 1
ATOM 2993 N N . ILE A 1 381 ? 13.958 -3.567 -37.722 1.00 88.56 381 ILE A N 1
ATOM 2994 C CA . ILE A 1 381 ? 14.659 -2.932 -36.604 1.00 88.56 381 ILE A CA 1
ATOM 2995 C C . ILE A 1 381 ? 13.908 -1.690 -36.088 1.00 88.56 381 ILE A C 1
ATOM 2997 O O . ILE A 1 381 ? 13.845 -1.464 -34.879 1.00 88.56 381 ILE A O 1
ATOM 3001 N N . ALA A 1 382 ? 13.303 -0.897 -36.979 1.00 85.69 382 ALA A N 1
ATOM 3002 C CA . ALA A 1 382 ? 12.524 0.286 -36.606 1.00 85.69 382 ALA A CA 1
ATOM 3003 C C . ALA A 1 382 ? 11.254 -0.043 -35.796 1.00 85.69 382 ALA A C 1
ATOM 3005 O O . ALA A 1 382 ? 10.692 0.838 -35.153 1.00 85.69 382 ALA A O 1
ATOM 3006 N N . THR A 1 383 ? 10.811 -1.304 -35.798 1.00 88.31 383 THR A N 1
ATOM 3007 C CA . THR A 1 383 ? 9.609 -1.746 -35.073 1.00 88.31 383 THR A CA 1
ATOM 3008 C C . THR A 1 383 ? 9.893 -2.323 -33.690 1.00 88.31 383 THR A C 1
ATOM 3010 O O . THR A 1 383 ? 8.953 -2.693 -32.986 1.00 88.31 383 THR A O 1
ATOM 3013 N N . ILE A 1 384 ? 11.168 -2.401 -33.293 1.00 88.69 384 ILE A N 1
ATOM 3014 C CA . ILE A 1 384 ? 11.576 -2.988 -32.016 1.00 88.69 384 ILE A CA 1
ATOM 3015 C C . ILE A 1 384 ? 11.035 -2.168 -30.847 1.00 88.69 384 ILE A C 1
ATOM 3017 O O . ILE A 1 384 ? 11.242 -0.952 -30.760 1.00 88.69 384 ILE A O 1
ATOM 3021 N N . LYS A 1 385 ? 10.403 -2.868 -29.902 1.00 88.94 385 LYS A N 1
ATOM 3022 C CA . LYS A 1 385 ? 9.975 -2.308 -28.617 1.00 88.94 385 LYS A CA 1
ATOM 3023 C C . LYS A 1 385 ? 10.314 -3.260 -27.482 1.00 88.94 385 LYS A C 1
ATOM 3025 O O . LYS A 1 385 ? 10.067 -4.457 -27.577 1.00 88.94 385 LYS A O 1
ATOM 3030 N N . HIS A 1 386 ? 10.807 -2.718 -26.377 1.00 89.56 386 HIS A N 1
ATOM 3031 C CA . HIS A 1 386 ? 10.950 -3.418 -25.107 1.00 89.56 386 HIS A CA 1
ATOM 3032 C C . HIS A 1 386 ? 10.055 -2.749 -24.067 1.00 89.56 386 HIS A C 1
ATOM 3034 O O . HIS A 1 386 ? 10.277 -1.605 -23.676 1.00 89.56 386 HIS A O 1
ATOM 3040 N N . HIS A 1 387 ? 9.017 -3.458 -23.630 1.00 88.19 387 HIS A N 1
ATOM 3041 C CA . HIS A 1 387 ? 7.983 -2.891 -22.770 1.00 88.19 387 HIS A CA 1
ATOM 3042 C C . HIS A 1 387 ? 7.424 -3.904 -21.765 1.00 88.19 387 HIS A C 1
ATOM 3044 O O . HIS A 1 387 ? 7.767 -5.086 -21.780 1.00 88.19 387 HIS A O 1
ATOM 3050 N N . ARG A 1 388 ? 6.493 -3.450 -20.914 1.00 86.25 388 ARG A N 1
ATOM 3051 C CA . ARG A 1 388 ? 5.804 -4.269 -19.896 1.00 86.25 388 ARG A CA 1
ATOM 3052 C C . ARG A 1 388 ? 6.783 -5.037 -18.987 1.00 86.25 388 ARG A C 1
ATOM 3054 O O . ARG A 1 388 ? 6.698 -6.265 -18.918 1.00 86.25 388 ARG A O 1
ATOM 3061 N N . PRO A 1 389 ? 7.713 -4.346 -18.301 1.00 89.19 389 PRO A N 1
ATOM 3062 C CA . PRO A 1 389 ? 8.586 -5.018 -17.355 1.00 89.19 389 PRO A CA 1
ATOM 3063 C C . PRO A 1 389 ? 7.776 -5.647 -16.211 1.00 89.19 389 PRO A C 1
ATOM 3065 O O . PRO A 1 389 ? 6.699 -5.159 -15.859 1.00 89.19 389 PRO A O 1
ATOM 3068 N N . PHE A 1 390 ? 8.312 -6.707 -15.608 1.00 88.94 390 PHE A N 1
ATOM 3069 C CA . PHE A 1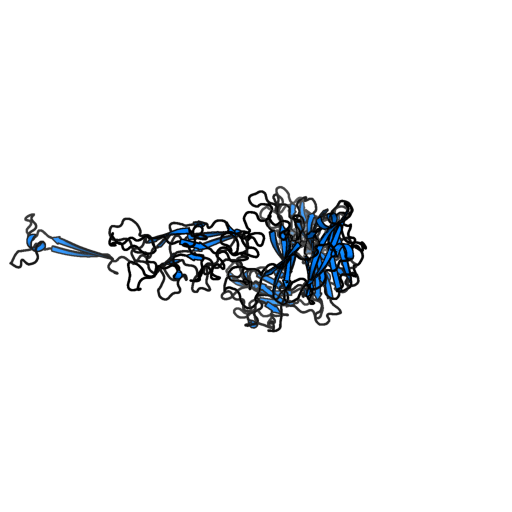 390 ? 7.879 -7.281 -14.330 1.00 88.94 390 PHE A CA 1
ATOM 3070 C C . PHE A 1 390 ? 9.049 -8.016 -13.660 1.00 88.94 390 PHE A C 1
ATOM 3072 O O . PHE A 1 390 ? 10.039 -8.340 -14.312 1.00 88.94 390 PHE A O 1
ATOM 3079 N N . VAL A 1 391 ? 8.981 -8.250 -12.346 1.00 88.38 391 VAL A N 1
ATOM 3080 C CA . VAL A 1 391 ? 10.114 -8.795 -11.576 1.00 88.38 391 VAL A CA 1
ATOM 3081 C C . VAL A 1 391 ? 9.705 -10.028 -10.773 1.00 88.38 391 VAL A C 1
ATOM 3083 O O . VAL A 1 391 ? 8.676 -10.021 -10.100 1.00 88.38 391 VAL A O 1
ATOM 3086 N N . ARG A 1 392 ? 10.557 -11.061 -10.787 1.00 87.19 392 ARG A N 1
ATOM 3087 C CA . ARG A 1 392 ? 10.514 -12.209 -9.865 1.00 87.19 392 ARG A CA 1
ATOM 3088 C C . ARG A 1 392 ? 11.612 -12.053 -8.821 1.00 87.19 392 ARG A C 1
ATOM 3090 O O . ARG A 1 392 ? 12.780 -11.982 -9.185 1.00 87.19 392 ARG A O 1
ATOM 3097 N N . VAL A 1 393 ? 11.270 -12.063 -7.534 1.00 83.50 393 VAL A N 1
ATOM 3098 C CA . VAL A 1 393 ? 12.264 -12.042 -6.443 1.00 83.50 393 VAL A CA 1
ATOM 3099 C C . VAL A 1 393 ? 12.393 -13.424 -5.817 1.00 83.50 393 VAL A C 1
ATOM 3101 O O . VAL A 1 393 ? 11.414 -13.933 -5.282 1.00 83.50 393 VAL A O 1
ATOM 3104 N N . THR A 1 394 ? 13.591 -14.000 -5.847 1.00 77.81 394 THR A N 1
ATOM 3105 C CA . THR A 1 394 ? 13.953 -15.263 -5.179 1.00 77.81 394 THR A CA 1
ATOM 3106 C C . THR A 1 394 ? 14.970 -14.986 -4.054 1.00 77.81 394 THR A C 1
ATOM 3108 O O . THR A 1 394 ? 15.612 -13.933 -4.069 1.00 77.81 394 THR A O 1
ATOM 3111 N N . PRO A 1 395 ? 15.201 -15.911 -3.107 1.00 70.00 395 PRO A N 1
ATOM 3112 C CA . PRO A 1 395 ? 16.297 -15.851 -2.142 1.00 70.00 395 PRO A CA 1
ATOM 3113 C C . PRO A 1 395 ? 17.672 -15.767 -2.812 1.00 70.00 395 PRO A C 1
ATOM 3115 O O . PRO A 1 395 ? 18.586 -15.170 -2.255 1.00 70.00 395 PRO A O 1
ATOM 3118 N N . SER A 1 396 ? 17.817 -16.326 -4.020 1.00 69.06 396 SER A N 1
ATOM 3119 C CA . SER A 1 396 ? 19.062 -16.279 -4.800 1.00 69.06 396 SER A CA 1
ATOM 3120 C C . SER A 1 396 ? 19.270 -14.958 -5.558 1.00 69.06 396 SER A C 1
ATOM 3122 O O . SER A 1 396 ? 20.327 -14.742 -6.154 1.00 69.06 396 SER A O 1
ATOM 3124 N N . GLY A 1 397 ? 18.277 -14.064 -5.555 1.00 79.94 397 GLY A N 1
ATOM 3125 C CA . GLY A 1 397 ? 18.297 -12.785 -6.261 1.00 79.94 397 GLY A CA 1
ATOM 3126 C C . GLY A 1 397 ? 17.005 -12.504 -7.026 1.00 79.94 397 GLY A C 1
ATOM 3127 O O . GLY A 1 397 ? 16.079 -13.319 -7.064 1.00 79.94 397 GLY A O 1
ATOM 3128 N N . ALA A 1 398 ? 16.937 -11.329 -7.642 1.00 88.38 398 ALA A N 1
ATOM 3129 C CA . ALA A 1 398 ? 15.803 -10.918 -8.458 1.00 88.38 398 ALA A CA 1
ATOM 3130 C C . ALA A 1 398 ? 16.078 -11.134 -9.954 1.00 88.38 398 ALA A C 1
ATOM 3132 O O . ALA A 1 398 ? 17.226 -11.134 -10.393 1.00 88.38 398 ALA A O 1
ATOM 3133 N N . PHE A 1 399 ? 15.019 -11.309 -10.736 1.00 90.69 399 PHE A N 1
ATOM 3134 C CA . PHE A 1 399 ? 15.058 -11.450 -12.187 1.00 90.69 399 PHE A CA 1
ATOM 3135 C C . PHE A 1 399 ? 14.086 -10.452 -12.808 1.00 90.69 399 PHE A C 1
ATOM 3137 O O . PHE A 1 399 ? 12.914 -10.408 -12.422 1.00 90.69 399 PHE A O 1
ATOM 3144 N N . LEU A 1 400 ? 14.574 -9.660 -13.759 1.00 93.12 400 LEU A N 1
ATOM 3145 C CA . LEU A 1 400 ? 13.761 -8.749 -14.554 1.00 93.12 400 LEU A CA 1
ATOM 3146 C C . LEU A 1 400 ? 13.290 -9.478 -15.804 1.00 93.12 400 LEU A C 1
ATOM 3148 O O . LEU A 1 400 ? 14.096 -10.063 -16.520 1.00 93.12 400 LEU A O 1
ATOM 3152 N N . PHE A 1 401 ? 11.996 -9.382 -16.067 1.00 93.25 401 PHE A N 1
ATOM 3153 C CA . PHE A 1 401 ? 11.341 -9.877 -17.264 1.00 93.25 401 PHE A CA 1
ATOM 3154 C C . PHE A 1 401 ? 10.729 -8.715 -18.033 1.00 93.25 401 PHE A C 1
ATOM 3156 O O . PHE A 1 401 ? 10.313 -7.726 -17.427 1.00 93.25 401 PHE A O 1
ATOM 3163 N N . TRP A 1 402 ? 10.643 -8.835 -19.354 1.00 92.81 402 TRP A N 1
ATOM 3164 C CA . TRP A 1 402 ? 9.961 -7.861 -20.205 1.00 92.81 402 TRP A CA 1
ATOM 3165 C C . TRP A 1 402 ? 9.522 -8.477 -21.525 1.00 92.81 402 TRP A C 1
ATOM 3167 O O . TRP A 1 402 ? 10.074 -9.477 -21.982 1.00 92.81 402 TRP A O 1
ATOM 3177 N N . THR A 1 403 ? 8.540 -7.850 -22.162 1.00 91.31 403 THR A N 1
ATOM 3178 C CA . THR A 1 403 ? 8.114 -8.217 -23.510 1.00 91.31 403 THR A CA 1
ATOM 3179 C C . THR A 1 403 ? 8.943 -7.448 -24.532 1.00 91.31 403 THR A C 1
ATOM 3181 O O . THR A 1 403 ? 9.010 -6.220 -24.482 1.00 91.31 403 THR A O 1
ATOM 3184 N N . GLY A 1 404 ? 9.574 -8.166 -25.456 1.00 91.94 404 GLY A N 1
ATOM 3185 C CA . GLY A 1 404 ? 10.099 -7.614 -26.695 1.00 91.94 404 GLY A CA 1
ATOM 3186 C C . GLY A 1 404 ? 9.101 -7.815 -27.831 1.00 91.94 404 GLY A C 1
ATOM 3187 O O . GLY A 1 404 ? 8.586 -8.914 -28.012 1.00 91.94 404 GLY A O 1
ATOM 3188 N N . GLU A 1 405 ? 8.848 -6.771 -28.603 1.00 91.19 405 GLU A N 1
ATOM 3189 C CA . GLU A 1 405 ? 7.987 -6.787 -29.784 1.00 91.19 405 GLU A CA 1
ATOM 3190 C C . GLU A 1 405 ? 8.814 -6.442 -31.023 1.00 91.19 405 GLU A C 1
ATOM 3192 O O . GLU A 1 405 ? 9.619 -5.512 -30.990 1.00 91.19 405 GLU A O 1
ATOM 3197 N N . VAL A 1 406 ? 8.596 -7.186 -32.108 1.00 91.19 406 VAL A N 1
ATOM 3198 C CA . VAL A 1 406 ? 9.136 -6.885 -33.439 1.00 91.19 406 VAL A CA 1
ATOM 3199 C C . VAL A 1 406 ? 8.122 -7.289 -34.509 1.00 91.19 406 VAL A C 1
ATOM 3201 O O . VAL A 1 406 ? 7.409 -8.285 -34.355 1.00 91.19 406 VAL A O 1
ATOM 3204 N N . LEU A 1 407 ? 8.047 -6.534 -35.604 1.00 91.56 407 LEU A N 1
ATOM 3205 C CA . LEU A 1 407 ? 7.309 -6.939 -36.796 1.00 91.56 407 LEU A CA 1
ATOM 3206 C C . LEU A 1 407 ? 8.277 -7.531 -37.819 1.00 91.56 407 LEU A C 1
ATOM 3208 O O . LEU A 1 407 ? 9.183 -6.851 -38.294 1.00 91.56 407 LEU A O 1
ATOM 3212 N N . LEU A 1 408 ? 8.047 -8.788 -38.200 1.00 90.75 408 LEU A N 1
ATOM 3213 C CA . LEU A 1 408 ? 8.766 -9.465 -39.278 1.00 90.75 408 LEU A CA 1
ATOM 3214 C C . LEU A 1 408 ? 7.787 -9.738 -40.411 1.00 90.75 408 LEU A C 1
ATOM 3216 O O . LEU A 1 408 ? 6.804 -10.450 -40.216 1.00 90.75 408 LEU A O 1
ATOM 3220 N N . ARG A 1 409 ? 8.040 -9.177 -41.600 1.00 87.00 409 ARG A N 1
ATOM 3221 C CA . ARG A 1 409 ? 7.169 -9.348 -42.785 1.00 87.00 409 ARG A CA 1
ATOM 3222 C C . ARG A 1 409 ? 5.679 -9.080 -42.480 1.00 87.00 409 ARG A C 1
ATOM 3224 O O . ARG A 1 409 ? 4.817 -9.860 -42.868 1.00 87.00 409 ARG A O 1
ATOM 3231 N N . ASN A 1 410 ? 5.388 -7.994 -41.758 1.00 84.56 410 ASN A N 1
ATOM 3232 C CA . ASN A 1 410 ? 4.051 -7.596 -41.274 1.00 84.56 410 ASN A CA 1
ATOM 3233 C C . ASN A 1 410 ? 3.379 -8.543 -40.263 1.00 84.56 410 ASN A C 1
ATOM 3235 O O . ASN A 1 410 ? 2.236 -8.304 -39.876 1.00 84.56 410 ASN A O 1
ATOM 3239 N N . GLN A 1 411 ? 4.070 -9.574 -39.782 1.00 89.69 411 GLN A N 1
ATOM 3240 C CA . GLN A 1 411 ? 3.608 -10.394 -38.670 1.00 89.69 411 GLN A CA 1
ATOM 3241 C C . GLN A 1 411 ? 4.250 -9.918 -37.368 1.00 89.69 411 GLN A C 1
ATOM 3243 O O . GLN A 1 411 ? 5.465 -9.729 -37.287 1.00 89.69 411 GLN A O 1
ATOM 3248 N N . LYS A 1 412 ? 3.424 -9.738 -36.338 1.00 90.00 412 LYS A N 1
ATOM 3249 C CA . LYS A 1 412 ? 3.865 -9.355 -34.999 1.00 90.00 412 LYS A CA 1
ATOM 3250 C C . LYS A 1 412 ? 4.417 -10.568 -34.247 1.00 90.00 412 LYS A C 1
ATOM 3252 O O . LYS A 1 412 ? 3.733 -11.585 -34.157 1.00 90.00 412 LYS A O 1
ATOM 3257 N N . TYR A 1 413 ? 5.605 -10.422 -33.669 1.00 91.19 413 TYR A N 1
ATOM 3258 C CA . TYR A 1 413 ? 6.203 -11.379 -32.741 1.00 91.19 413 TYR A CA 1
ATOM 3259 C C . TYR A 1 413 ? 6.359 -10.721 -31.367 1.00 91.19 413 TYR A C 1
ATOM 3261 O O . TYR A 1 413 ? 6.956 -9.649 -31.256 1.00 91.19 413 TYR A O 1
ATOM 3269 N N . GLU A 1 414 ? 5.825 -11.360 -30.326 1.00 90.62 414 GLU A N 1
ATOM 3270 C CA . GLU A 1 414 ? 5.969 -10.959 -28.924 1.00 90.62 414 GLU A CA 1
ATOM 3271 C C . GLU A 1 414 ? 6.798 -12.014 -28.175 1.00 90.62 414 GLU A C 1
ATOM 3273 O O . GLU A 1 414 ? 6.331 -13.112 -27.876 1.00 90.62 414 GLU A O 1
ATOM 3278 N N . LEU A 1 415 ? 8.045 -11.674 -27.853 1.00 90.69 415 LEU A N 1
ATOM 3279 C CA . LEU A 1 415 ? 8.964 -12.522 -27.098 1.00 90.69 415 LEU A CA 1
ATOM 3280 C C . LEU A 1 415 ? 9.011 -12.085 -25.639 1.00 90.69 415 LEU A C 1
ATOM 3282 O O . LEU A 1 415 ? 9.034 -10.894 -25.333 1.00 90.69 415 LEU A O 1
ATOM 3286 N N . LEU A 1 416 ? 9.085 -13.049 -24.727 1.00 91.38 416 LEU A N 1
ATOM 3287 C CA . LEU A 1 416 ? 9.366 -12.770 -23.326 1.00 91.38 416 LEU A CA 1
ATOM 3288 C C . LEU A 1 416 ? 10.864 -12.945 -23.077 1.00 91.38 416 LEU A C 1
ATOM 3290 O O . LEU A 1 416 ? 11.403 -14.025 -23.299 1.00 91.38 416 LEU A O 1
ATOM 3294 N N . PHE A 1 417 ? 11.524 -11.899 -22.598 1.00 93.06 417 PHE A N 1
ATOM 3295 C CA . PHE A 1 417 ? 12.933 -11.928 -22.221 1.00 93.06 417 PHE A CA 1
ATOM 3296 C C . PHE A 1 417 ? 13.090 -11.854 -20.707 1.00 93.06 417 PHE A C 1
ATOM 3298 O O . PHE A 1 417 ? 12.226 -11.310 -20.014 1.00 93.06 417 PHE A O 1
ATOM 3305 N N . TYR A 1 418 ? 14.205 -12.377 -20.201 1.00 93.06 418 TYR A N 1
ATOM 3306 C CA . TYR A 1 418 ? 14.589 -12.238 -18.805 1.00 93.06 418 TYR A CA 1
ATOM 3307 C C . TYR A 1 418 ? 16.095 -12.087 -18.612 1.00 93.06 418 TYR A C 1
ATOM 3309 O O . TYR A 1 418 ? 16.904 -12.505 -19.442 1.00 93.06 418 TYR A O 1
ATOM 3317 N N . VAL A 1 419 ? 16.467 -11.491 -17.483 1.00 93.62 419 VAL A N 1
ATOM 3318 C CA . VAL A 1 419 ? 17.853 -11.323 -17.043 1.00 93.62 419 VAL A CA 1
ATOM 3319 C C . VAL A 1 419 ? 17.908 -11.331 -15.517 1.00 93.62 419 VAL A C 1
ATOM 3321 O O . VAL A 1 419 ? 16.975 -10.884 -14.843 1.00 93.62 419 VAL A O 1
ATOM 3324 N N . ARG A 1 420 ? 19.000 -11.843 -14.947 1.00 92.31 420 ARG A N 1
ATOM 3325 C CA . ARG A 1 420 ? 19.234 -11.753 -13.503 1.00 92.31 420 ARG A CA 1
ATOM 3326 C C . ARG A 1 420 ? 19.578 -10.313 -13.132 1.00 92.31 420 ARG A C 1
ATOM 3328 O O . ARG A 1 420 ? 20.263 -9.627 -13.880 1.00 92.31 420 ARG A O 1
ATOM 3335 N N . LEU A 1 421 ? 19.123 -9.859 -11.974 1.00 92.31 421 LEU A N 1
ATOM 3336 C CA . LEU A 1 421 ? 19.496 -8.568 -11.413 1.00 92.31 421 LEU A CA 1
ATOM 3337 C C . LEU A 1 421 ? 20.674 -8.731 -10.454 1.00 92.31 421 LEU A C 1
ATOM 3339 O O . LEU A 1 421 ? 20.755 -9.702 -9.697 1.00 92.31 421 LEU A O 1
ATOM 3343 N N . ASN A 1 422 ? 21.586 -7.765 -10.477 1.00 90.00 422 ASN A N 1
ATOM 3344 C CA . ASN A 1 422 ? 22.668 -7.661 -9.517 1.00 90.00 422 ASN A CA 1
ATOM 3345 C C . ASN A 1 422 ? 22.074 -7.501 -8.101 1.00 90.00 422 ASN A C 1
ATOM 3347 O O . ASN A 1 422 ? 21.254 -6.606 -7.891 1.00 90.00 422 ASN A O 1
ATOM 3351 N N . PRO A 1 423 ? 22.473 -8.327 -7.118 1.00 80.81 423 PRO A N 1
ATOM 3352 C CA . PRO A 1 423 ? 21.882 -8.307 -5.779 1.00 80.81 423 PRO A CA 1
ATOM 3353 C C . PRO A 1 423 ? 22.229 -7.056 -4.955 1.00 80.81 423 PRO A C 1
ATOM 3355 O O . PRO A 1 423 ? 21.633 -6.855 -3.905 1.00 80.81 423 PRO A O 1
ATOM 3358 N N . ILE A 1 424 ? 23.192 -6.238 -5.394 1.00 81.25 424 ILE A N 1
ATOM 3359 C CA . ILE A 1 424 ? 23.624 -5.007 -4.715 1.00 81.25 424 ILE A CA 1
ATOM 3360 C C . ILE A 1 424 ? 23.029 -3.773 -5.403 1.00 81.25 424 ILE A C 1
ATOM 3362 O O . ILE A 1 424 ? 22.487 -2.888 -4.738 1.00 81.25 424 ILE A O 1
ATOM 3366 N N . THR A 1 425 ? 23.144 -3.689 -6.733 1.00 86.81 425 THR A N 1
ATOM 3367 C CA . THR A 1 425 ? 22.721 -2.497 -7.493 1.00 86.81 425 THR A CA 1
ATOM 3368 C C . THR A 1 425 ? 21.285 -2.590 -8.007 1.00 86.81 425 THR A C 1
ATOM 3370 O O . THR A 1 425 ? 20.670 -1.561 -8.299 1.00 86.81 425 THR A O 1
ATOM 3373 N N . GLY A 1 426 ? 20.726 -3.799 -8.117 1.00 87.62 426 GLY A N 1
ATOM 3374 C CA . GLY A 1 426 ? 19.432 -4.052 -8.754 1.00 87.62 426 GLY A CA 1
ATOM 3375 C C . GLY A 1 426 ? 19.442 -3.843 -10.272 1.00 87.62 426 GLY A C 1
ATOM 3376 O O . GLY A 1 426 ? 18.379 -3.746 -10.876 1.00 87.62 426 GLY A O 1
ATOM 3377 N N . GLU A 1 427 ? 20.611 -3.723 -10.903 1.00 91.75 427 GLU A N 1
ATOM 3378 C CA . GLU A 1 427 ? 20.742 -3.552 -12.356 1.00 91.75 427 GLU A CA 1
ATOM 3379 C C . GLU A 1 427 ? 20.782 -4.904 -13.082 1.00 91.75 427 GLU A C 1
ATOM 3381 O O . GLU A 1 427 ? 21.242 -5.891 -12.500 1.00 91.75 427 GLU A O 1
ATOM 3386 N N . PRO A 1 428 ? 20.338 -4.983 -14.349 1.00 92.56 428 PRO A N 1
ATOM 3387 C CA . PRO A 1 428 ? 20.519 -6.169 -15.181 1.00 92.56 428 PRO A CA 1
ATOM 3388 C C . PRO A 1 428 ? 21.976 -6.646 -15.234 1.00 92.56 428 PRO A C 1
ATOM 3390 O O . PRO A 1 428 ? 22.876 -5.887 -15.584 1.00 92.56 428 PRO A O 1
ATOM 3393 N N . ALA A 1 429 ? 22.202 -7.920 -14.918 1.00 90.06 429 ALA A N 1
ATOM 3394 C CA . ALA A 1 429 ? 23.508 -8.563 -14.908 1.00 90.06 429 ALA A CA 1
ATOM 3395 C C . ALA A 1 429 ? 23.552 -9.718 -15.920 1.00 90.06 429 ALA A C 1
ATOM 3397 O O . ALA A 1 429 ? 22.806 -10.694 -15.811 1.00 90.06 429 ALA A O 1
ATOM 3398 N N . GLY A 1 430 ? 24.476 -9.626 -16.878 1.00 87.56 430 GLY A N 1
ATOM 3399 C CA . GLY A 1 430 ? 24.667 -10.628 -17.929 1.00 87.56 430 GLY A CA 1
ATOM 3400 C C . GLY A 1 430 ? 23.785 -10.412 -19.163 1.00 87.56 430 GLY A C 1
ATOM 3401 O O . GLY A 1 430 ? 23.194 -9.349 -19.357 1.00 87.56 430 GLY A O 1
ATOM 3402 N N . ASN A 1 431 ? 23.729 -11.432 -20.023 1.00 89.31 431 ASN A N 1
ATOM 3403 C CA . ASN A 1 431 ? 23.012 -11.373 -21.296 1.00 89.31 431 ASN A CA 1
ATOM 3404 C C . ASN A 1 431 ? 21.529 -11.752 -21.125 1.00 89.31 431 ASN A C 1
ATOM 3406 O O . ASN A 1 431 ? 21.250 -12.774 -20.490 1.00 89.31 431 ASN A O 1
ATOM 3410 N N . PRO A 1 432 ? 20.589 -10.993 -21.724 1.00 93.38 432 PRO A N 1
ATOM 3411 C CA . PRO A 1 432 ? 19.192 -11.398 -21.821 1.00 93.38 432 PRO A CA 1
ATOM 3412 C C . PRO A 1 432 ? 19.038 -12.795 -22.414 1.00 93.38 432 PRO A C 1
ATOM 3414 O O . PRO A 1 432 ? 19.712 -13.153 -23.382 1.00 93.38 432 PRO A O 1
ATOM 3417 N N . GLN A 1 433 ? 18.102 -13.556 -21.865 1.00 91.12 433 GLN A N 1
ATOM 3418 C CA . GLN A 1 433 ? 17.680 -14.842 -22.400 1.00 91.12 433 GLN A CA 1
ATOM 3419 C C . GLN A 1 433 ? 16.207 -14.764 -22.795 1.00 91.12 433 GLN A C 1
ATOM 3421 O O . GLN A 1 433 ? 15.416 -14.083 -22.142 1.00 91.12 433 GLN A O 1
ATOM 3426 N N . ALA A 1 434 ? 15.841 -15.441 -23.880 1.00 89.75 434 ALA A N 1
ATOM 3427 C CA . ALA A 1 434 ? 14.446 -15.594 -24.266 1.00 89.75 434 ALA A CA 1
ATOM 3428 C C . ALA A 1 434 ? 13.812 -16.747 -23.484 1.00 89.75 434 ALA A C 1
ATOM 3430 O O . ALA A 1 434 ? 14.402 -17.817 -23.333 1.00 89.75 434 ALA A O 1
ATOM 3431 N N . VAL A 1 435 ? 12.595 -16.528 -23.007 1.00 87.00 435 VAL A N 1
ATOM 3432 C CA . VAL A 1 435 ? 11.740 -17.584 -22.476 1.00 87.00 435 VAL A CA 1
ATOM 3433 C C . VAL A 1 435 ? 11.168 -18.348 -23.678 1.00 87.00 435 VAL A C 1
ATOM 3435 O O . VAL A 1 435 ? 10.593 -17.703 -24.558 1.00 87.00 435 VAL A O 1
ATOM 3438 N N . PRO A 1 436 ? 11.306 -19.687 -23.752 1.00 83.19 436 PRO A N 1
ATOM 3439 C CA . PRO A 1 436 ? 10.883 -20.470 -24.914 1.00 83.19 436 PRO A CA 1
ATOM 3440 C C . PRO A 1 436 ? 9.354 -20.628 -24.949 1.00 83.19 436 PRO A C 1
ATOM 3442 O O . PRO A 1 436 ? 8.812 -21.688 -24.645 1.00 83.19 436 PRO A O 1
ATOM 3445 N N . LEU A 1 437 ? 8.650 -19.546 -25.282 1.00 82.75 437 LEU A N 1
ATOM 3446 C CA . LEU A 1 437 ? 7.199 -19.491 -25.458 1.00 82.75 437 LEU A CA 1
ATOM 3447 C C . LEU A 1 437 ? 6.861 -19.250 -26.922 1.00 82.75 437 LEU A C 1
ATOM 3449 O O . LEU A 1 437 ? 7.640 -18.626 -27.637 1.00 82.75 437 LEU A O 1
ATOM 3453 N N . ASP A 1 438 ? 5.673 -19.688 -27.344 1.00 80.38 438 ASP A N 1
ATOM 3454 C CA . ASP A 1 438 ? 5.156 -19.372 -28.677 1.00 80.38 438 ASP A CA 1
ATOM 3455 C C . ASP A 1 438 ? 5.105 -17.842 -28.866 1.00 80.38 438 ASP A C 1
ATOM 3457 O O . ASP A 1 438 ? 4.340 -17.186 -28.145 1.00 80.38 438 ASP A O 1
ATOM 3461 N N . PRO A 1 439 ? 5.893 -17.269 -29.794 1.00 81.25 439 PRO A N 1
ATOM 3462 C CA . PRO A 1 439 ? 6.020 -15.827 -29.958 1.00 81.25 439 PRO A CA 1
ATOM 3463 C C . PRO A 1 439 ? 4.861 -15.189 -30.736 1.00 81.25 439 PRO A C 1
ATOM 3465 O O . PRO A 1 439 ? 4.802 -13.965 -30.833 1.00 81.25 439 PRO A O 1
ATOM 3468 N N . VAL A 1 440 ? 3.950 -15.982 -31.313 1.00 81.44 440 VAL A N 1
ATOM 3469 C CA . VAL A 1 440 ? 2.819 -15.480 -32.114 1.00 81.44 440 VAL A CA 1
ATOM 3470 C C . VAL A 1 440 ? 1.556 -15.319 -31.265 1.00 81.44 440 VAL A C 1
ATOM 3472 O O . VAL A 1 440 ? 0.662 -14.548 -31.612 1.00 81.44 440 VAL A O 1
ATOM 3475 N N . MET A 1 441 ? 1.475 -16.009 -30.125 1.00 77.06 441 MET A N 1
ATOM 3476 C CA . MET A 1 441 ? 0.333 -15.906 -29.220 1.00 77.06 441 MET A CA 1
ATOM 3477 C C . MET A 1 441 ? 0.390 -14.594 -28.412 1.00 77.06 441 MET A C 1
ATOM 3479 O O . MET A 1 441 ? 1.284 -14.443 -27.573 1.00 77.06 441 MET A O 1
ATOM 3483 N N . PRO A 1 442 ? -0.570 -13.664 -28.589 1.00 72.25 442 PRO A N 1
ATOM 3484 C CA . PRO A 1 442 ? -0.576 -12.408 -27.850 1.00 72.25 442 PRO A CA 1
ATOM 3485 C C . PRO A 1 442 ? -0.842 -12.666 -26.366 1.00 72.25 442 PRO A C 1
ATOM 3487 O O . PRO A 1 442 ? -1.842 -13.291 -25.997 1.00 72.25 442 PRO A O 1
ATOM 3490 N N . ARG A 1 443 ? 0.041 -12.158 -25.500 1.00 85.06 443 ARG A N 1
ATOM 3491 C CA . ARG A 1 443 ? -0.092 -12.292 -24.040 1.00 85.06 443 ARG A CA 1
ATOM 3492 C C . ARG A 1 443 ? -0.206 -10.916 -23.412 1.00 85.06 443 ARG A C 1
ATOM 3494 O O . ARG A 1 443 ? 0.714 -10.102 -23.461 1.00 85.06 443 ARG A O 1
ATOM 3501 N N . SER A 1 444 ? -1.346 -10.655 -22.784 1.00 84.44 444 SER A N 1
ATOM 3502 C CA . SER A 1 444 ? -1.578 -9.405 -22.063 1.00 84.44 444 SER A CA 1
ATOM 3503 C C . SER A 1 444 ? -1.508 -9.630 -20.553 1.00 84.44 444 SER A C 1
ATOM 3505 O O . SER A 1 444 ? -1.692 -10.743 -20.068 1.00 84.44 444 SER A O 1
ATOM 3507 N N . SER A 1 445 ? -1.215 -8.571 -19.795 1.00 84.50 445 SER A N 1
ATOM 3508 C CA . SER A 1 445 ? -1.139 -8.612 -18.327 1.00 84.50 445 SER A CA 1
ATOM 3509 C C . SER A 1 445 ? -0.240 -9.726 -17.748 1.00 84.50 445 SER A C 1
ATOM 3511 O O . SER A 1 445 ? -0.663 -10.463 -16.858 1.00 84.50 445 SER A O 1
ATOM 3513 N N . LEU A 1 446 ? 0.998 -9.838 -18.234 1.00 87.62 446 LEU A N 1
ATOM 3514 C CA . LEU A 1 446 ? 1.967 -10.815 -17.730 1.00 87.62 446 LEU A CA 1
ATOM 3515 C C . LEU A 1 446 ? 2.293 -10.592 -16.242 1.00 87.62 446 LEU A C 1
ATOM 3517 O O . LEU A 1 446 ? 2.506 -9.459 -15.800 1.00 87.62 446 LEU A O 1
ATOM 3521 N N . ALA A 1 447 ? 2.359 -11.684 -15.483 1.00 89.50 447 ALA A N 1
ATOM 3522 C CA . ALA A 1 447 ? 2.809 -11.709 -14.096 1.00 89.50 447 ALA A CA 1
ATOM 3523 C C . ALA A 1 447 ? 3.527 -13.027 -13.809 1.00 89.50 447 ALA A C 1
ATOM 3525 O O . ALA A 1 447 ? 3.048 -14.082 -14.213 1.00 89.50 447 ALA A O 1
ATOM 3526 N N . ILE A 1 448 ? 4.640 -12.988 -13.080 1.00 89.44 448 ILE A N 1
ATOM 3527 C CA . ILE A 1 448 ? 5.353 -14.196 -12.659 1.00 89.44 448 ILE A CA 1
ATOM 3528 C C . ILE A 1 448 ? 5.464 -14.247 -11.142 1.00 89.44 448 ILE A C 1
ATOM 3530 O O . ILE A 1 448 ? 5.673 -13.237 -10.472 1.00 89.44 448 ILE A O 1
ATOM 3534 N N . THR A 1 449 ? 5.365 -15.446 -10.599 1.00 89.56 449 THR A N 1
ATOM 3535 C CA . THR A 1 449 ? 5.588 -15.720 -9.182 1.00 89.56 449 THR A CA 1
ATOM 3536 C C . THR A 1 449 ? 6.143 -17.130 -9.029 1.00 89.56 449 THR A C 1
ATOM 3538 O O . THR A 1 449 ? 6.199 -17.877 -10.001 1.00 89.56 449 THR A O 1
ATOM 3541 N N . GLY A 1 450 ? 6.609 -17.508 -7.846 1.00 88.06 450 GLY A N 1
ATOM 3542 C CA . GLY A 1 450 ? 7.264 -18.798 -7.676 1.00 88.06 450 GLY A CA 1
ATOM 3543 C C . GLY A 1 450 ? 7.623 -19.123 -6.243 1.00 88.06 450 GLY A C 1
ATOM 3544 O O . GLY A 1 450 ? 7.579 -18.263 -5.359 1.00 88.06 450 GLY A O 1
ATOM 3545 N N . VAL A 1 451 ? 8.011 -20.378 -6.050 1.00 85.69 451 VAL A N 1
ATOM 3546 C CA . VAL A 1 451 ? 8.557 -20.886 -4.796 1.00 85.69 451 VAL A CA 1
ATOM 3547 C C . VAL A 1 451 ? 9.842 -21.616 -5.115 1.00 85.69 451 VAL A C 1
ATOM 3549 O O . VAL A 1 451 ? 9.888 -22.457 -6.010 1.00 85.69 451 VAL A O 1
ATOM 3552 N N . ASP A 1 452 ? 10.884 -21.248 -4.390 1.00 81.25 452 ASP A N 1
ATOM 3553 C CA . ASP A 1 452 ? 12.244 -21.636 -4.734 1.00 81.25 452 ASP A CA 1
ATOM 3554 C C . ASP A 1 452 ? 12.439 -23.136 -4.509 1.00 81.25 452 ASP A C 1
ATOM 3556 O O . ASP A 1 452 ? 11.927 -23.704 -3.537 1.00 81.25 452 ASP A O 1
ATOM 3560 N N . GLY A 1 453 ? 13.116 -23.782 -5.452 1.00 81.31 453 GLY A N 1
ATOM 3561 C CA . GLY A 1 453 ? 13.256 -25.233 -5.529 1.00 81.31 453 GLY A CA 1
ATOM 3562 C C . GLY A 1 453 ? 11.996 -25.985 -5.979 1.00 81.31 453 GLY A C 1
ATOM 3563 O O . GLY A 1 453 ? 12.077 -27.187 -6.208 1.00 81.31 453 GLY A O 1
ATOM 3564 N N . VAL A 1 454 ? 10.845 -25.317 -6.135 1.00 84.31 454 VAL A N 1
ATOM 3565 C CA . VAL A 1 454 ? 9.577 -25.955 -6.543 1.00 84.31 454 VAL A CA 1
ATOM 3566 C C . VAL A 1 454 ? 9.237 -25.622 -7.989 1.00 84.31 454 VAL A C 1
ATOM 3568 O O . VAL A 1 454 ? 9.014 -26.520 -8.798 1.00 84.31 454 VAL A O 1
ATOM 3571 N N . GLY A 1 455 ? 9.187 -24.335 -8.327 1.00 88.38 455 GLY A N 1
ATOM 3572 C CA . GLY A 1 455 ? 8.713 -23.902 -9.635 1.00 88.38 455 GLY A CA 1
ATOM 3573 C C . GLY A 1 455 ? 8.424 -22.410 -9.719 1.00 88.38 455 GLY A C 1
ATOM 3574 O O . GLY A 1 455 ? 8.327 -21.700 -8.712 1.00 88.38 455 GLY A O 1
ATOM 3575 N N . ASN A 1 456 ? 8.229 -21.942 -10.948 1.00 90.12 456 ASN A N 1
ATOM 3576 C CA . ASN A 1 456 ? 7.722 -20.612 -11.259 1.00 90.12 456 ASN A CA 1
ATOM 3577 C C . ASN A 1 456 ? 6.430 -20.727 -12.071 1.00 90.12 456 ASN A C 1
ATOM 3579 O O . ASN A 1 456 ? 6.277 -21.635 -12.877 1.00 90.12 456 ASN A O 1
ATOM 3583 N N . TRP A 1 457 ? 5.517 -19.780 -11.894 1.00 92.44 457 TRP A N 1
ATOM 3584 C CA . TRP A 1 457 ? 4.246 -19.691 -12.604 1.00 92.44 457 TRP A CA 1
ATOM 3585 C C . TRP A 1 457 ? 4.178 -18.356 -13.328 1.00 92.44 457 TRP A C 1
ATOM 3587 O O . TRP A 1 457 ? 4.212 -17.306 -12.681 1.00 92.44 457 TRP A O 1
ATOM 3597 N N . LEU A 1 458 ? 4.074 -18.398 -14.655 1.00 92.38 458 LEU A N 1
ATOM 3598 C CA . LEU A 1 458 ? 3.819 -17.226 -15.485 1.00 92.38 458 LEU A CA 1
ATOM 3599 C C . LEU A 1 458 ? 2.335 -17.193 -15.846 1.00 92.38 458 LEU A C 1
ATOM 3601 O O . LEU A 1 458 ? 1.851 -18.086 -16.535 1.00 92.38 458 LEU A O 1
ATOM 3605 N N . PHE A 1 459 ? 1.642 -16.151 -15.402 1.00 93.69 459 PHE A N 1
ATOM 3606 C CA . PHE A 1 459 ? 0.236 -15.876 -15.665 1.00 93.69 459 PHE A CA 1
ATOM 3607 C C . PHE A 1 459 ? 0.089 -14.803 -16.740 1.00 93.69 459 PHE A C 1
ATOM 3609 O O . PHE A 1 459 ? 0.888 -13.867 -16.811 1.00 93.69 459 PHE A O 1
ATOM 3616 N N . TYR A 1 460 ? -0.962 -14.912 -17.544 1.00 92.12 460 TYR A N 1
ATOM 3617 C CA . TYR A 1 460 ? -1.350 -13.906 -18.529 1.00 92.12 460 TYR A CA 1
ATOM 3618 C C . TYR A 1 460 ? -2.833 -14.016 -18.868 1.00 92.12 460 TYR A C 1
ATOM 3620 O O . TYR A 1 460 ? -3.500 -15.006 -18.565 1.00 92.12 460 TYR A O 1
ATOM 3628 N N . VAL A 1 461 ? -3.341 -12.973 -19.517 1.00 91.69 461 VAL A N 1
ATOM 3629 C CA . VAL A 1 461 ? -4.689 -12.919 -20.071 1.00 91.69 461 VAL A CA 1
ATOM 3630 C C . VAL A 1 461 ? -4.615 -13.084 -21.585 1.00 91.69 461 VAL A C 1
ATOM 3632 O O . VAL A 1 461 ? -3.863 -12.373 -22.264 1.00 91.69 461 VAL A O 1
ATOM 3635 N N . ALA A 1 462 ? -5.418 -14.012 -22.101 1.00 88.88 462 ALA A N 1
ATOM 3636 C CA . ALA A 1 462 ? -5.603 -14.260 -23.527 1.00 88.88 462 ALA A CA 1
ATOM 3637 C C . ALA A 1 462 ? -7.081 -14.558 -23.833 1.00 88.88 462 ALA A C 1
ATOM 3639 O O . ALA A 1 462 ? -7.839 -14.958 -22.947 1.00 88.88 462 ALA A O 1
ATOM 3640 N N . ALA A 1 463 ? -7.495 -14.368 -25.089 1.00 86.12 463 ALA A N 1
ATOM 3641 C CA . ALA A 1 463 ? -8.882 -14.543 -25.531 1.00 86.12 463 ALA A CA 1
ATOM 3642 C C . ALA A 1 463 ? -9.007 -15.474 -26.759 1.00 86.12 463 ALA A C 1
ATOM 3644 O O . ALA A 1 463 ? -9.553 -15.060 -27.782 1.00 86.12 463 ALA A O 1
ATOM 3645 N N . PRO A 1 464 ? -8.533 -16.735 -26.689 1.00 77.06 464 PRO A N 1
ATOM 3646 C CA . PRO A 1 464 ? -8.499 -17.632 -27.852 1.00 77.06 464 PRO A CA 1
ATOM 3647 C C . PRO A 1 464 ? -9.890 -17.968 -28.422 1.00 77.06 464 PRO A C 1
ATOM 3649 O O . PRO A 1 464 ? -10.007 -18.267 -29.603 1.00 77.06 464 PRO A O 1
ATOM 3652 N N . ALA A 1 465 ? -10.948 -17.886 -27.607 1.00 75.31 465 ALA A N 1
ATOM 3653 C CA . ALA A 1 465 ? -12.341 -18.127 -28.006 1.00 75.31 465 ALA A CA 1
ATOM 3654 C C . ALA A 1 465 ? -13.218 -16.859 -27.906 1.00 75.31 465 ALA A C 1
ATOM 3656 O O . ALA A 1 465 ? -14.413 -16.941 -27.624 1.00 75.31 465 ALA A O 1
ATOM 3657 N N . GLY A 1 466 ? -12.617 -15.668 -28.022 1.00 77.62 466 GLY A N 1
ATOM 3658 C CA . GLY A 1 466 ? -13.320 -14.379 -27.929 1.00 77.62 466 GLY A CA 1
ATOM 3659 C C . GLY A 1 466 ? -13.702 -13.935 -26.509 1.00 77.62 466 GLY A C 1
ATOM 3660 O O . GLY A 1 466 ? -14.159 -12.811 -26.323 1.00 77.62 466 GLY A O 1
ATOM 3661 N N . ARG A 1 467 ? -13.483 -14.776 -25.487 1.00 82.31 467 ARG A N 1
ATOM 3662 C CA . ARG A 1 467 ? -13.609 -14.407 -24.066 1.00 82.31 467 ARG A CA 1
ATOM 3663 C C . ARG A 1 467 ? -12.242 -14.390 -23.396 1.00 82.31 467 ARG A C 1
ATOM 3665 O O . ARG A 1 467 ? -11.549 -15.406 -23.405 1.00 82.31 467 ARG A O 1
ATOM 3672 N N . SER A 1 468 ? -11.887 -13.263 -22.784 1.00 88.44 468 SER A N 1
ATOM 3673 C CA . SER A 1 468 ? -10.633 -13.113 -22.044 1.00 88.44 468 SER A CA 1
ATOM 3674 C C . SER A 1 468 ? -10.620 -13.974 -20.781 1.00 88.44 468 SER A C 1
ATOM 3676 O O . SER A 1 468 ? -11.492 -13.842 -19.918 1.00 88.44 468 SER A O 1
ATOM 3678 N N . GLN A 1 469 ? -9.624 -14.850 -20.682 1.00 91.38 469 GLN A N 1
ATOM 3679 C CA . GLN A 1 469 ? -9.421 -15.804 -19.594 1.00 91.38 469 GLN A CA 1
ATOM 3680 C C . GLN A 1 469 ? -7.979 -15.743 -19.094 1.00 91.38 469 GLN A C 1
ATOM 3682 O O . GLN A 1 469 ? -7.088 -15.251 -19.787 1.00 91.38 469 GLN A O 1
ATOM 3687 N N . ILE A 1 470 ? -7.758 -16.262 -17.886 1.00 94.12 470 ILE A N 1
ATOM 3688 C CA . ILE A 1 470 ? -6.420 -16.391 -17.310 1.00 94.12 470 ILE A CA 1
ATOM 3689 C C . ILE A 1 470 ? -5.832 -17.736 -17.719 1.00 94.12 470 ILE A C 1
ATOM 3691 O O . ILE A 1 470 ? -6.423 -18.792 -17.468 1.00 94.12 470 ILE A O 1
ATOM 3695 N N . PHE A 1 471 ? -4.638 -17.678 -18.290 1.00 93.31 471 PHE A N 1
ATOM 3696 C CA . PHE A 1 471 ? -3.797 -18.829 -18.570 1.00 93.31 471 PHE A CA 1
ATOM 3697 C C . PHE A 1 471 ? -2.532 -18.746 -17.732 1.00 93.31 471 PHE A C 1
ATOM 3699 O O . PHE A 1 471 ? -2.114 -17.663 -17.308 1.00 93.31 471 PHE A O 1
ATOM 3706 N N . TYR A 1 472 ? -1.938 -19.904 -17.483 1.00 93.88 472 TYR A N 1
ATOM 3707 C CA . TYR A 1 472 ? -0.639 -19.987 -16.853 1.00 93.88 472 TYR A CA 1
ATOM 3708 C C . TYR A 1 472 ? 0.180 -21.151 -17.398 1.00 93.88 472 TYR A C 1
ATOM 3710 O O . TYR A 1 472 ? -0.344 -22.156 -17.880 1.00 93.88 472 TYR A O 1
ATOM 3718 N N . ILE A 1 473 ? 1.490 -21.006 -17.276 1.00 91.44 473 ILE A N 1
ATOM 3719 C CA . ILE A 1 473 ? 2.477 -22.065 -17.474 1.00 91.44 473 ILE A CA 1
ATOM 3720 C C . ILE A 1 473 ? 3.313 -22.171 -16.204 1.00 91.44 473 ILE A C 1
ATOM 3722 O O . ILE A 1 473 ? 3.595 -21.161 -15.555 1.00 91.44 473 ILE A O 1
ATOM 3726 N N . ALA A 1 474 ? 3.697 -23.392 -15.848 1.00 91.12 474 ALA A N 1
ATOM 3727 C CA . ALA A 1 474 ? 4.524 -23.664 -14.680 1.00 91.12 474 ALA A CA 1
ATOM 3728 C C . ALA A 1 474 ? 5.877 -24.238 -15.110 1.00 91.12 474 ALA A C 1
ATOM 3730 O O . ALA A 1 474 ? 5.917 -25.073 -16.013 1.00 91.12 474 ALA A O 1
ATOM 3731 N N . SER A 1 475 ? 6.966 -23.814 -14.477 1.00 87.44 475 SER A N 1
ATOM 3732 C CA . SER A 1 475 ? 8.284 -24.433 -14.616 1.00 87.44 475 SER A CA 1
ATOM 3733 C C . SER A 1 475 ? 8.515 -25.475 -13.527 1.00 87.44 475 SER A C 1
ATOM 3735 O O . SER A 1 475 ? 7.921 -25.404 -12.449 1.00 87.44 475 SER A O 1
ATOM 3737 N N . GLU A 1 476 ? 9.399 -26.432 -13.794 1.00 81.62 476 GLU A N 1
ATOM 3738 C CA . GLU A 1 476 ? 9.925 -27.324 -12.761 1.00 81.62 476 GLU A CA 1
ATOM 3739 C C . GLU A 1 476 ? 11.214 -26.752 -12.171 1.00 81.62 476 GLU A C 1
ATOM 3741 O O . GLU A 1 476 ? 12.159 -26.448 -12.908 1.00 81.62 476 GLU A O 1
ATOM 3746 N N . GLY A 1 477 ? 11.233 -26.588 -10.846 1.00 81.19 477 GLY A N 1
ATOM 3747 C CA . GLY A 1 477 ? 12.338 -25.958 -10.135 1.00 81.19 477 GLY A CA 1
ATOM 3748 C C .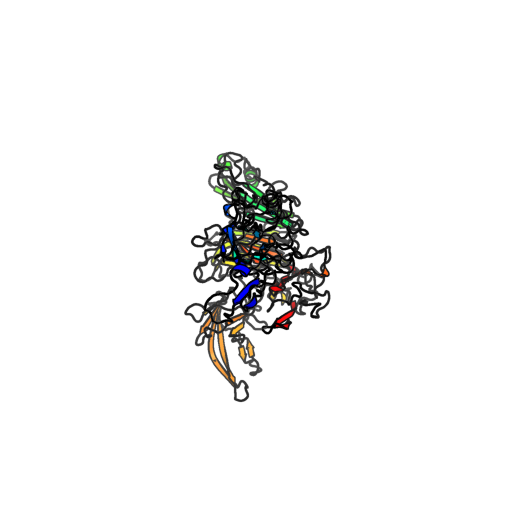 GLY A 1 477 ? 12.564 -24.501 -10.554 1.00 81.19 477 GLY A C 1
ATOM 3749 O O . GLY A 1 477 ? 11.682 -23.816 -11.081 1.00 81.19 477 GLY A O 1
ATOM 3750 N N . ASP A 1 478 ? 13.783 -24.018 -10.331 1.00 77.81 478 ASP A N 1
ATOM 3751 C CA . ASP A 1 478 ? 14.116 -22.598 -10.494 1.00 77.81 478 ASP A CA 1
ATOM 3752 C C . ASP A 1 478 ? 14.459 -22.191 -11.938 1.00 77.81 478 ASP A C 1
ATOM 3754 O O . ASP A 1 478 ? 14.776 -21.031 -12.198 1.00 77.81 478 ASP A O 1
ATOM 3758 N N . GLN A 1 479 ? 14.407 -23.122 -12.895 1.00 77.94 479 GLN A N 1
ATOM 3759 C CA . GLN A 1 479 ? 14.770 -22.849 -14.286 1.00 77.94 479 GLN A CA 1
ATOM 3760 C C . GLN A 1 479 ? 13.611 -22.220 -15.075 1.00 77.94 479 GLN A C 1
ATOM 3762 O O . GLN A 1 479 ? 12.480 -22.691 -15.018 1.00 77.94 479 GLN A O 1
ATOM 3767 N N . PHE A 1 480 ? 13.904 -21.208 -15.900 1.00 80.19 480 PHE A N 1
ATOM 3768 C CA . PHE A 1 480 ? 12.938 -20.570 -16.816 1.00 80.19 480 PHE A CA 1
ATOM 3769 C C . PHE A 1 480 ? 12.930 -21.186 -18.227 1.00 80.19 480 PHE A C 1
ATOM 3771 O O . PHE A 1 480 ? 12.456 -20.560 -19.173 1.00 80.19 480 PHE A O 1
ATOM 3778 N N . ALA A 1 481 ? 13.483 -22.388 -18.390 1.00 76.50 481 ALA A N 1
ATOM 3779 C CA . ALA A 1 481 ? 13.501 -23.120 -19.659 1.00 76.50 481 ALA A CA 1
ATOM 3780 C C . ALA A 1 481 ? 12.586 -24.360 -19.645 1.00 76.50 481 ALA A C 1
ATOM 3782 O O . ALA A 1 481 ? 12.182 -24.837 -20.700 1.00 76.50 481 ALA A O 1
ATOM 3783 N N . SER A 1 482 ? 12.220 -24.861 -18.462 1.00 81.00 482 SER A N 1
ATOM 3784 C CA . SER A 1 482 ? 11.457 -26.098 -18.248 1.00 81.00 482 SER A CA 1
ATOM 3785 C C . SER A 1 482 ? 9.944 -25.853 -18.142 1.00 81.00 482 SER A C 1
ATOM 3787 O O . SER A 1 482 ? 9.282 -26.369 -17.239 1.00 81.00 482 SER A O 1
ATOM 3789 N N . TRP A 1 483 ? 9.374 -25.038 -19.035 1.00 86.06 483 TRP A N 1
ATOM 3790 C CA . TRP A 1 483 ? 7.938 -24.746 -18.993 1.00 86.06 483 TRP A CA 1
ATOM 3791 C C . TRP A 1 483 ? 7.108 -25.958 -19.384 1.00 86.06 483 TRP A C 1
ATOM 3793 O O . TRP A 1 483 ? 7.304 -26.590 -20.420 1.00 86.06 483 TRP A O 1
ATOM 3803 N N . ARG A 1 484 ? 6.122 -26.246 -18.548 1.00 86.62 484 ARG A N 1
ATOM 3804 C CA . ARG A 1 484 ? 5.083 -27.227 -18.819 1.00 86.62 484 ARG A CA 1
ATOM 3805 C C . ARG A 1 484 ? 4.052 -26.637 -19.777 1.00 86.62 484 ARG A C 1
ATOM 3807 O O . ARG A 1 484 ? 3.993 -25.428 -20.001 1.00 86.62 484 ARG A O 1
ATOM 3814 N N . ARG A 1 485 ? 3.210 -27.518 -20.321 1.00 87.31 485 ARG A N 1
ATOM 3815 C CA . ARG A 1 485 ? 2.105 -27.139 -21.207 1.00 87.31 485 ARG A CA 1
ATOM 3816 C C . ARG A 1 485 ? 1.226 -26.071 -20.552 1.00 87.31 485 ARG A C 1
ATOM 3818 O O . ARG A 1 485 ? 0.911 -26.178 -19.368 1.00 87.31 485 ARG A O 1
ATOM 3825 N N . GLU A 1 486 ? 0.808 -25.094 -21.354 1.00 89.44 486 GLU A N 1
ATOM 3826 C CA . GLU A 1 486 ? -0.177 -24.079 -20.975 1.00 89.44 486 GLU A CA 1
ATOM 3827 C C . GLU A 1 486 ? -1.434 -24.712 -20.376 1.00 89.44 486 GLU A C 1
ATOM 3829 O O . GLU A 1 486 ? -1.968 -25.701 -20.888 1.00 89.44 486 GLU A O 1
ATOM 3834 N N . GLN A 1 487 ? -1.908 -24.115 -19.286 1.00 91.69 487 GLN A N 1
ATOM 3835 C CA . GLN A 1 487 ? -3.138 -24.491 -18.616 1.00 91.69 487 GLN A CA 1
ATOM 3836 C C . GLN A 1 487 ? -4.036 -23.270 -18.434 1.00 91.69 487 GLN A C 1
ATOM 3838 O O . GLN A 1 487 ? -3.589 -22.168 -18.113 1.00 91.69 487 GLN A O 1
ATOM 3843 N N . ARG A 1 488 ? -5.341 -23.482 -18.594 1.00 92.56 488 ARG A N 1
ATOM 3844 C CA . ARG A 1 488 ? -6.351 -22.496 -18.211 1.00 92.56 488 ARG A CA 1
ATOM 3845 C C . ARG A 1 488 ? -6.528 -22.524 -16.694 1.00 92.56 488 ARG A C 1
ATOM 3847 O O . ARG A 1 488 ? -6.693 -23.597 -16.115 1.00 92.56 488 ARG A O 1
ATOM 3854 N N . LEU A 1 489 ? -6.555 -21.356 -16.057 1.00 94.00 489 LEU A N 1
ATOM 3855 C CA . LEU A 1 489 ? -6.857 -21.259 -14.630 1.00 94.00 489 LEU A CA 1
ATOM 3856 C C . LEU A 1 489 ? -8.359 -21.535 -14.386 1.00 94.00 489 LEU A C 1
ATOM 3858 O O . LEU A 1 489 ? -9.200 -20.872 -15.007 1.00 94.00 489 LEU A O 1
ATOM 3862 N N . PRO A 1 490 ? -8.729 -22.476 -13.493 1.00 92.00 490 PRO A N 1
ATOM 3863 C CA . PRO A 1 490 ? -10.125 -22.799 -13.200 1.00 92.00 490 PRO A CA 1
ATOM 3864 C C . PRO A 1 490 ? -10.750 -21.755 -12.259 1.00 92.00 490 PRO A C 1
ATOM 3866 O O . PRO A 1 490 ? -10.928 -21.983 -11.064 1.00 92.00 490 PRO A O 1
ATOM 3869 N N . LEU A 1 491 ? -11.057 -20.576 -12.803 1.00 90.81 491 LEU A N 1
ATOM 3870 C CA . LEU A 1 491 ? -11.790 -19.526 -12.091 1.00 90.81 491 LEU A CA 1
ATOM 3871 C C . LEU A 1 491 ? -13.220 -19.962 -11.751 1.00 90.81 491 LEU A C 1
ATOM 3873 O O . LEU A 1 491 ? -13.790 -20.829 -12.418 1.00 90.81 491 LEU A O 1
ATOM 3877 N N . SER A 1 492 ? -13.806 -19.316 -10.740 1.00 87.94 492 SER A N 1
ATOM 3878 C CA . SER A 1 492 ? -15.226 -19.484 -10.421 1.00 87.94 492 SER A CA 1
ATOM 3879 C C . SER A 1 492 ? -16.115 -19.241 -11.658 1.00 87.94 492 SER A C 1
ATOM 3881 O O . SER A 1 492 ? -15.866 -18.278 -12.394 1.00 87.94 492 SER A O 1
ATOM 3883 N N . PRO A 1 493 ? -17.171 -20.051 -11.889 1.00 84.75 493 PRO A N 1
ATOM 3884 C CA . PRO A 1 493 ? -18.070 -19.905 -13.041 1.00 84.75 493 PRO A CA 1
ATOM 3885 C C . PRO A 1 493 ? -18.752 -18.535 -13.154 1.00 84.75 493 PRO A C 1
ATOM 3887 O O . PRO A 1 493 ? -19.206 -18.162 -14.233 1.00 84.75 493 PRO A O 1
ATOM 3890 N N . ILE A 1 494 ? -18.815 -17.780 -12.055 1.00 86.50 494 ILE A N 1
ATOM 3891 C CA . ILE A 1 494 ? -19.429 -16.447 -12.008 1.00 86.50 494 ILE A CA 1
ATOM 3892 C C . ILE A 1 494 ? -18.601 -15.386 -12.731 1.00 86.50 494 ILE A C 1
ATOM 3894 O O . ILE A 1 494 ? -19.120 -14.318 -13.053 1.00 86.50 494 ILE A O 1
ATOM 3898 N N . VAL A 1 495 ? -17.306 -15.648 -12.936 1.00 88.88 495 VAL A N 1
ATOM 3899 C CA . VAL A 1 495 ? -16.383 -14.730 -13.602 1.00 88.88 495 VAL A CA 1
ATOM 3900 C C . VAL A 1 495 ? -16.617 -14.819 -15.106 1.00 88.88 495 VAL A C 1
ATOM 3902 O O . VAL A 1 495 ? -16.338 -15.840 -15.736 1.00 88.88 495 VAL A O 1
ATOM 3905 N N . ARG A 1 496 ? -17.123 -13.735 -15.698 1.00 86.94 496 ARG A N 1
ATOM 3906 C CA . ARG A 1 496 ? -17.518 -13.703 -17.115 1.00 86.94 496 ARG A CA 1
ATOM 3907 C C . ARG A 1 496 ? -16.364 -13.333 -18.039 1.00 86.94 496 ARG A C 1
ATOM 3909 O O . ARG A 1 496 ? -16.217 -13.928 -19.108 1.00 86.94 496 ARG A O 1
ATOM 3916 N N . SER A 1 497 ? -15.550 -12.363 -17.633 1.00 87.94 497 SER A N 1
ATOM 3917 C CA . SER A 1 497 ? -14.372 -11.903 -18.373 1.00 87.94 497 SER A CA 1
ATOM 3918 C C . SER A 1 497 ? -13.288 -11.399 -17.427 1.00 87.94 497 SER A C 1
ATOM 3920 O O . SER A 1 497 ? -13.587 -10.944 -16.321 1.00 87.94 497 SER A O 1
ATOM 3922 N N . VAL A 1 498 ? -12.033 -11.468 -17.876 1.00 90.44 498 VAL A N 1
ATOM 3923 C CA . VAL A 1 498 ? -10.863 -10.962 -17.147 1.00 90.44 498 VAL A CA 1
ATOM 3924 C C . VAL A 1 498 ? -10.104 -9.946 -17.997 1.00 90.44 498 VAL A C 1
ATOM 3926 O O . VAL A 1 498 ? -9.899 -10.158 -19.186 1.00 90.44 498 VAL A O 1
ATOM 3929 N N . GLU A 1 499 ? -9.658 -8.857 -17.381 1.00 87.94 499 GLU A N 1
ATOM 3930 C CA . GLU A 1 499 ? -8.842 -7.820 -18.022 1.00 87.94 499 GLU A CA 1
ATOM 3931 C C . GLU A 1 499 ? -7.362 -7.925 -17.629 1.00 87.94 499 GLU A C 1
ATOM 3933 O O . GLU A 1 499 ? -6.471 -7.782 -18.463 1.00 87.94 499 GLU A O 1
ATOM 3938 N N . SER A 1 500 ? -7.078 -8.177 -16.349 1.00 88.81 500 SER A N 1
ATOM 3939 C CA . SER A 1 500 ? -5.708 -8.266 -15.837 1.00 88.81 500 SER A CA 1
ATOM 3940 C C . SER A 1 500 ? -5.582 -9.295 -14.724 1.00 88.81 500 SER A C 1
ATOM 3942 O O . SER A 1 500 ? -6.548 -9.563 -14.012 1.00 88.81 500 SER A O 1
ATOM 3944 N N . VAL A 1 501 ? -4.383 -9.856 -14.580 1.00 92.25 501 VAL A N 1
ATOM 3945 C CA . VAL A 1 501 ? -4.025 -10.873 -13.587 1.00 92.25 501 VAL A CA 1
ATOM 3946 C C . VAL A 1 501 ? -2.708 -10.524 -12.908 1.00 92.25 501 VAL A C 1
ATOM 3948 O O . VAL A 1 501 ? -1.787 -9.984 -13.524 1.00 92.25 501 VAL A O 1
ATOM 3951 N N . GLN A 1 502 ? -2.634 -10.851 -11.626 1.00 91.94 502 GLN A N 1
ATOM 3952 C CA . GLN A 1 502 ? -1.447 -10.874 -10.789 1.00 91.94 502 GLN A CA 1
ATOM 3953 C C . GLN A 1 502 ? -1.562 -12.063 -9.829 1.00 91.94 502 GLN A C 1
ATOM 3955 O O . GLN A 1 502 ? -2.667 -12.448 -9.456 1.00 91.94 502 GLN A O 1
ATOM 3960 N N . ALA A 1 503 ? -0.451 -12.654 -9.403 1.00 90.81 503 ALA A N 1
ATOM 3961 C CA . ALA A 1 503 ? -0.502 -13.806 -8.509 1.00 90.81 503 ALA A CA 1
ATOM 3962 C C . ALA A 1 503 ? 0.678 -13.835 -7.545 1.00 90.81 503 ALA A C 1
ATOM 3964 O O . ALA A 1 503 ? 1.772 -13.380 -7.873 1.00 90.81 503 ALA A O 1
ATOM 3965 N N . ASN A 1 504 ? 0.455 -14.424 -6.373 1.00 89.31 504 ASN A N 1
ATOM 3966 C CA . ASN A 1 504 ? 1.493 -14.726 -5.399 1.00 89.31 504 ASN A CA 1
ATOM 3967 C C . ASN A 1 504 ? 1.406 -16.194 -5.012 1.00 89.31 504 ASN A C 1
ATOM 3969 O O . ASN A 1 504 ? 0.399 -16.615 -4.448 1.00 89.31 504 ASN A O 1
ATOM 3973 N N . VAL A 1 505 ? 2.466 -16.951 -5.289 1.00 88.81 505 VAL A N 1
ATOM 3974 C CA . VAL A 1 505 ? 2.605 -18.327 -4.813 1.00 88.81 505 VAL A CA 1
ATOM 3975 C C . VAL A 1 505 ? 3.538 -18.334 -3.609 1.00 88.81 505 VAL A C 1
ATOM 3977 O O . VAL A 1 505 ? 4.595 -17.696 -3.599 1.00 88.81 505 VAL A O 1
ATOM 3980 N N . TYR A 1 506 ? 3.127 -19.020 -2.554 1.00 85.69 506 TYR A N 1
ATOM 3981 C CA . TYR A 1 506 ? 3.885 -19.108 -1.318 1.00 85.69 506 TYR A CA 1
ATOM 3982 C C . TYR A 1 506 ? 3.644 -20.444 -0.626 1.00 85.69 506 TYR A C 1
ATOM 3984 O O . TYR A 1 506 ? 2.682 -21.158 -0.907 1.00 85.69 506 TYR A O 1
ATOM 3992 N N . ARG A 1 507 ? 4.568 -20.789 0.268 1.00 83.25 507 ARG A N 1
ATOM 3993 C CA . ARG A 1 507 ? 4.458 -21.966 1.125 1.00 83.25 507 ARG A CA 1
ATOM 3994 C C . ARG A 1 507 ? 3.780 -21.590 2.437 1.00 83.25 507 ARG A C 1
ATOM 3996 O O . ARG A 1 507 ? 3.946 -20.471 2.911 1.00 83.25 507 ARG A O 1
ATOM 4003 N N . VAL A 1 508 ? 3.077 -22.544 3.022 1.00 79.31 508 VAL A N 1
ATOM 4004 C CA . VAL A 1 508 ? 2.526 -22.485 4.371 1.00 79.31 508 VAL A CA 1
ATOM 4005 C C . VAL A 1 508 ? 2.976 -23.729 5.121 1.00 79.31 508 VAL A C 1
ATOM 4007 O O . VAL A 1 508 ? 3.025 -24.822 4.553 1.00 79.31 508 VAL A O 1
ATOM 4010 N N . THR A 1 509 ? 3.334 -23.558 6.391 1.00 70.75 509 THR A N 1
ATOM 4011 C CA . THR A 1 509 ? 3.865 -24.639 7.224 1.00 70.75 509 THR A CA 1
ATOM 4012 C C . THR A 1 509 ? 2.793 -25.132 8.190 1.00 70.75 509 THR A C 1
ATOM 4014 O O . THR A 1 509 ? 2.434 -24.421 9.129 1.00 70.75 509 THR A O 1
ATOM 4017 N N . ALA A 1 510 ? 2.324 -26.367 8.003 1.00 59.88 510 ALA A N 1
ATOM 4018 C CA . ALA A 1 510 ? 1.416 -27.027 8.941 1.00 59.88 510 ALA A CA 1
ATOM 4019 C C . ALA A 1 510 ? 2.149 -27.567 10.189 1.00 59.88 510 ALA A C 1
ATOM 4021 O O . ALA A 1 510 ? 1.565 -27.606 11.268 1.00 59.88 510 ALA A O 1
ATOM 4022 N N . ASN A 1 511 ? 3.441 -27.922 10.078 1.00 54.41 511 ASN A N 1
ATOM 4023 C CA . ASN A 1 511 ? 4.286 -28.362 11.199 1.00 54.41 511 ASN A CA 1
ATOM 4024 C C . ASN A 1 511 ? 5.755 -27.887 11.040 1.00 54.41 511 ASN A C 1
ATOM 4026 O O . ASN A 1 511 ? 6.483 -28.418 10.200 1.00 54.41 511 ASN A O 1
ATOM 4030 N N . PRO A 1 512 ? 6.228 -26.908 11.835 1.00 46.75 512 PRO A N 1
ATOM 4031 C CA . PRO A 1 512 ? 7.573 -26.342 11.705 1.00 46.75 512 PRO A CA 1
ATOM 4032 C C . PRO A 1 512 ? 8.708 -27.218 12.255 1.00 46.75 512 PRO A C 1
ATOM 4034 O O . PRO A 1 512 ? 9.866 -26.924 11.970 1.00 46.75 512 PRO A O 1
ATOM 4037 N N . ASN A 1 513 ? 8.418 -28.289 13.002 1.00 43.69 513 ASN A N 1
ATOM 4038 C CA . ASN A 1 513 ? 9.453 -29.208 13.498 1.00 43.69 513 ASN A CA 1
ATOM 4039 C C . ASN A 1 513 ? 9.776 -30.337 12.503 1.00 43.69 513 ASN A C 1
ATOM 4041 O O . ASN A 1 513 ? 10.773 -31.030 12.684 1.00 43.69 513 ASN A O 1
ATOM 4045 N N . ASN A 1 514 ? 8.965 -30.522 11.452 1.00 48.28 514 ASN A N 1
ATOM 4046 C CA . ASN A 1 514 ? 9.240 -31.473 10.371 1.00 48.28 514 ASN A CA 1
ATOM 4047 C C . ASN A 1 514 ? 8.838 -30.889 8.995 1.00 48.28 514 ASN A C 1
ATOM 4049 O O . ASN A 1 514 ? 7.812 -31.270 8.423 1.00 48.28 514 ASN A O 1
ATOM 4053 N N . PRO A 1 515 ? 9.631 -29.942 8.451 1.00 47.41 515 PRO A N 1
ATOM 4054 C CA . PRO A 1 515 ? 9.272 -29.165 7.262 1.00 47.41 515 PRO A CA 1
ATOM 4055 C C . PRO A 1 515 ? 9.051 -30.012 6.004 1.00 47.41 515 PRO A C 1
ATOM 4057 O O . PRO A 1 515 ? 8.346 -29.587 5.103 1.00 47.41 515 PRO A O 1
ATOM 4060 N N . ALA A 1 516 ? 9.623 -31.214 5.920 1.00 47.16 516 ALA A N 1
ATOM 4061 C CA . ALA A 1 516 ? 9.472 -32.070 4.744 1.00 47.16 516 ALA A CA 1
ATOM 4062 C C . ALA A 1 516 ? 8.086 -32.743 4.641 1.00 47.16 516 ALA A C 1
ATOM 4064 O O . ALA A 1 516 ? 7.711 -33.181 3.558 1.00 47.16 516 ALA A O 1
ATOM 4065 N N . GLN A 1 517 ? 7.324 -32.830 5.740 1.00 51.41 517 GLN A N 1
ATOM 4066 C CA . GLN A 1 517 ? 6.083 -33.620 5.818 1.00 51.41 517 GLN A CA 1
ATOM 4067 C C . GLN A 1 517 ? 4.807 -32.782 6.041 1.00 51.41 517 GLN A C 1
ATOM 4069 O O . GLN A 1 517 ? 3.744 -33.347 6.271 1.00 51.41 517 GLN A O 1
ATOM 4074 N N . GLY A 1 518 ? 4.880 -31.445 5.965 1.00 58.81 518 GLY A N 1
ATOM 4075 C CA . GLY A 1 518 ? 3.739 -30.565 6.270 1.00 58.81 518 GLY A CA 1
ATOM 4076 C C . GLY A 1 518 ? 3.710 -29.237 5.510 1.00 58.81 518 GLY A C 1
ATOM 4077 O O . GLY A 1 518 ? 3.194 -28.252 6.040 1.00 58.81 518 GLY A O 1
ATOM 4078 N N . LEU A 1 519 ? 4.302 -29.174 4.313 1.00 72.69 519 LEU A N 1
ATOM 4079 C CA . LEU A 1 519 ? 4.282 -27.972 3.474 1.00 72.69 519 LEU A CA 1
ATOM 4080 C C . LEU A 1 519 ? 3.088 -27.974 2.529 1.00 72.69 519 LEU A C 1
ATOM 4082 O O . LEU A 1 519 ? 2.866 -28.917 1.775 1.00 72.69 519 LEU A O 1
ATOM 4086 N N . VAL A 1 520 ? 2.370 -26.858 2.537 1.00 79.50 520 VAL A N 1
ATOM 4087 C CA . VAL A 1 520 ? 1.240 -26.596 1.650 1.00 79.50 520 VAL A CA 1
ATOM 4088 C C . VAL A 1 520 ? 1.603 -25.417 0.776 1.00 79.50 520 VAL A C 1
ATOM 4090 O O . VAL A 1 520 ? 2.007 -24.373 1.282 1.00 79.50 520 VAL A O 1
ATOM 4093 N N . TYR A 1 521 ? 1.459 -25.557 -0.533 1.00 85.19 521 TYR A N 1
ATOM 4094 C CA . TYR A 1 521 ? 1.706 -24.459 -1.456 1.00 85.19 521 TYR A CA 1
ATOM 4095 C C . TYR A 1 521 ? 0.373 -23.855 -1.873 1.00 85.19 521 TYR A C 1
ATOM 4097 O O . TYR A 1 521 ? -0.528 -24.562 -2.327 1.00 85.19 521 TYR A O 1
ATOM 4105 N N . LEU A 1 522 ? 0.246 -22.545 -1.694 1.00 88.25 522 LEU A N 1
ATOM 4106 C CA . LEU A 1 522 ? -0.956 -21.789 -2.015 1.00 88.25 522 LEU A CA 1
ATOM 4107 C C . LEU A 1 522 ? -0.632 -20.725 -3.056 1.00 88.25 522 LEU A C 1
ATOM 4109 O O . LEU A 1 522 ? 0.454 -20.144 -3.047 1.00 88.25 522 LEU A O 1
ATOM 4113 N N . ALA A 1 523 ? -1.594 -20.457 -3.931 1.00 91.25 523 ALA A N 1
ATOM 4114 C CA . ALA A 1 523 ? -1.551 -19.357 -4.878 1.00 91.25 523 ALA A CA 1
ATOM 4115 C C . ALA A 1 523 ? -2.717 -18.403 -4.618 1.00 91.25 523 ALA A C 1
ATOM 4117 O O . ALA A 1 523 ? -3.876 -18.785 -4.772 1.00 91.25 523 ALA A O 1
ATOM 4118 N N . ASP A 1 524 ? -2.406 -17.158 -4.272 1.00 91.62 524 ASP A N 1
ATOM 4119 C CA . ASP A 1 524 ? -3.367 -16.059 -4.267 1.00 91.62 524 ASP A CA 1
ATOM 4120 C C . ASP A 1 524 ? -3.351 -15.380 -5.632 1.00 91.62 524 ASP A C 1
ATOM 4122 O O . ASP A 1 524 ? -2.369 -14.721 -5.984 1.00 91.62 524 ASP A O 1
ATOM 4126 N N . VAL A 1 525 ? -4.428 -15.540 -6.402 1.00 94.00 525 VAL A N 1
ATOM 4127 C CA . VAL A 1 525 ? -4.580 -14.932 -7.727 1.00 94.00 525 VAL A CA 1
ATOM 4128 C C . VAL A 1 525 ? -5.515 -13.736 -7.627 1.00 94.00 525 VAL A C 1
ATOM 4130 O O . VAL A 1 525 ? -6.700 -13.870 -7.322 1.00 94.00 525 VAL A O 1
ATOM 4133 N N . PHE A 1 526 ? -4.968 -12.562 -7.914 1.00 93.44 526 PHE A N 1
ATOM 4134 C CA . PHE A 1 526 ? -5.672 -11.292 -7.974 1.00 93.44 526 PHE A CA 1
ATOM 4135 C C . PHE A 1 526 ? -5.965 -10.940 -9.426 1.00 93.44 526 PHE A C 1
ATOM 4137 O O . PHE A 1 526 ? -5.079 -11.010 -10.278 1.00 93.44 526 PHE A O 1
ATOM 4144 N N . PHE A 1 527 ? -7.185 -10.523 -9.727 1.00 93.31 527 PHE A N 1
ATOM 4145 C CA . PHE A 1 527 ? -7.548 -10.178 -11.095 1.00 93.31 527 PHE A CA 1
ATOM 4146 C C . PHE A 1 527 ? -8.632 -9.111 -11.150 1.00 93.31 527 PHE A C 1
ATOM 4148 O O . PHE A 1 527 ? -9.381 -8.909 -10.193 1.00 93.31 527 PHE A O 1
ATOM 4155 N N . ILE A 1 528 ? -8.687 -8.413 -12.283 1.00 90.44 528 ILE A N 1
ATOM 4156 C CA . ILE A 1 528 ? -9.806 -7.535 -12.624 1.00 90.44 528 ILE A CA 1
ATOM 4157 C C . ILE A 1 528 ? -10.716 -8.288 -13.575 1.00 90.44 528 ILE A C 1
ATOM 4159 O O . ILE A 1 528 ? -10.254 -8.764 -14.612 1.00 90.44 528 ILE A O 1
ATOM 4163 N N . GLY A 1 529 ? -11.995 -8.383 -13.233 1.00 88.50 529 GLY A N 1
ATOM 4164 C CA . GLY A 1 529 ? -12.977 -9.054 -14.071 1.00 88.50 529 GLY A CA 1
ATOM 4165 C C . GLY A 1 529 ? -14.401 -8.601 -13.800 1.00 88.50 529 GLY A C 1
ATOM 4166 O O . GLY A 1 529 ? -14.665 -7.883 -12.837 1.00 88.50 529 GLY A O 1
ATOM 4167 N N . THR A 1 530 ? -15.313 -9.031 -14.665 1.00 87.00 530 THR A N 1
ATOM 4168 C CA . THR A 1 530 ? -16.759 -8.843 -14.485 1.00 87.00 530 THR A CA 1
ATOM 4169 C C . THR A 1 530 ? -17.374 -10.112 -13.899 1.00 87.00 530 THR A C 1
ATOM 4171 O O . THR A 1 530 ? -16.987 -11.225 -14.271 1.00 87.00 530 THR A O 1
ATOM 4174 N N . VAL A 1 531 ? -18.324 -9.961 -12.974 1.00 84.06 531 VAL A N 1
ATOM 4175 C CA . VAL A 1 531 ? -18.912 -11.076 -12.210 1.00 84.06 531 VAL A CA 1
ATOM 4176 C C . VAL A 1 531 ? -20.430 -11.014 -12.165 1.00 84.06 531 VAL A C 1
ATOM 4178 O O . VAL A 1 531 ? -21.010 -9.932 -12.088 1.00 84.06 531 VAL A O 1
ATOM 4181 N N . GLY A 1 532 ? -21.061 -12.190 -12.179 1.00 75.00 532 GLY A N 1
ATOM 4182 C CA . GLY A 1 532 ? -22.506 -12.334 -12.003 1.00 75.00 532 GLY A CA 1
ATOM 4183 C C . GLY A 1 532 ? -23.311 -11.555 -13.047 1.00 75.00 532 GLY A C 1
ATOM 4184 O O . GLY A 1 532 ? -23.035 -11.620 -14.246 1.00 75.00 532 GLY A O 1
ATOM 4185 N N . ASP A 1 533 ? -24.301 -10.802 -12.578 1.00 68.12 533 ASP A N 1
ATOM 4186 C CA . ASP A 1 533 ? -25.182 -9.940 -13.371 1.00 68.12 533 ASP A CA 1
ATOM 4187 C C . ASP A 1 533 ? -24.591 -8.545 -13.660 1.00 68.12 533 ASP A C 1
ATOM 4189 O O . ASP A 1 533 ? -25.137 -7.786 -14.465 1.00 68.12 533 ASP A O 1
ATOM 4193 N N . ARG A 1 534 ? -23.448 -8.198 -13.053 1.00 70.12 534 ARG A N 1
ATOM 4194 C CA . ARG A 1 534 ? -22.869 -6.851 -13.118 1.00 70.12 534 ARG A CA 1
ATOM 4195 C C . ARG A 1 534 ? -21.859 -6.694 -14.238 1.00 70.12 534 ARG A C 1
ATOM 4197 O O . ARG A 1 534 ? -20.891 -7.447 -14.347 1.00 70.12 534 ARG A O 1
ATOM 4204 N N . ASN A 1 535 ? -22.046 -5.651 -15.041 1.00 73.50 535 ASN A N 1
ATOM 4205 C CA . ASN A 1 535 ? -21.115 -5.266 -16.109 1.00 73.50 535 ASN A CA 1
ATOM 4206 C C . ASN A 1 535 ? -19.934 -4.417 -15.611 1.00 73.50 535 ASN A C 1
ATOM 4208 O O . ASN A 1 535 ? -19.024 -4.130 -16.381 1.00 73.50 535 ASN A O 1
ATOM 4212 N N . GLU A 1 536 ? -19.943 -4.012 -14.343 1.00 76.81 536 GLU A N 1
ATOM 4213 C CA . GLU A 1 536 ? -18.852 -3.254 -13.736 1.00 76.81 536 GLU A CA 1
ATOM 4214 C C . GLU A 1 536 ? -17.637 -4.165 -13.517 1.00 76.81 536 GLU A C 1
ATOM 4216 O O . GLU A 1 536 ? -17.762 -5.278 -12.999 1.00 76.81 536 GLU A O 1
ATOM 4221 N N . SER A 1 537 ? -16.449 -3.696 -13.906 1.00 81.31 537 SER A N 1
ATOM 4222 C CA . SER A 1 537 ? -15.198 -4.359 -13.536 1.00 81.31 537 SER A CA 1
ATOM 4223 C C . SER A 1 537 ? -15.032 -4.312 -12.020 1.00 81.31 537 SER A C 1
ATOM 4225 O O . SER A 1 537 ? -15.307 -3.290 -11.395 1.00 81.31 537 SER A O 1
ATOM 4227 N N . GLU A 1 538 ? -14.517 -5.386 -11.432 1.00 84.25 538 GLU A N 1
ATOM 4228 C CA . GLU A 1 538 ? -14.231 -5.505 -10.004 1.00 84.25 538 GLU A CA 1
ATOM 4229 C C . GLU A 1 538 ? -12.831 -6.075 -9.777 1.00 84.25 538 GLU A C 1
ATOM 4231 O O . GLU A 1 538 ? -12.293 -6.779 -10.629 1.00 84.25 538 GLU A O 1
ATOM 4236 N N . ILE A 1 539 ? -12.243 -5.794 -8.609 1.00 86.38 539 ILE A N 1
ATOM 4237 C CA . ILE A 1 539 ? -10.972 -6.402 -8.197 1.00 86.38 539 ILE A CA 1
ATOM 4238 C C . ILE A 1 539 ? -11.293 -7.593 -7.311 1.00 86.38 539 ILE A C 1
ATOM 4240 O O . ILE A 1 539 ? -11.908 -7.437 -6.251 1.00 86.38 539 ILE A O 1
ATOM 4244 N N . LEU A 1 540 ? -10.845 -8.766 -7.733 1.00 90.44 540 LEU A N 1
ATOM 4245 C CA . LEU A 1 540 ? -11.193 -10.051 -7.150 1.00 90.44 540 LEU A CA 1
ATOM 4246 C C . LEU A 1 540 ? -9.923 -10.791 -6.726 1.00 90.44 540 LEU A C 1
ATOM 4248 O O . LEU A 1 540 ? -8.852 -10.602 -7.304 1.00 90.44 540 LEU A O 1
ATOM 4252 N N . LEU A 1 541 ? -10.055 -11.625 -5.701 1.00 91.25 541 LEU A N 1
ATOM 4253 C CA . LEU A 1 541 ? -9.038 -12.564 -5.244 1.00 91.25 541 LEU A CA 1
ATOM 4254 C C . LEU A 1 541 ? -9.663 -13.958 -5.167 1.00 91.25 541 LEU A C 1
ATOM 4256 O O . LEU A 1 541 ? -10.694 -14.137 -4.520 1.00 91.25 541 LEU A O 1
ATOM 4260 N N . GLN A 1 542 ? -9.007 -14.939 -5.779 1.00 91.62 542 GLN A N 1
ATOM 4261 C CA . GLN A 1 542 ? -9.314 -16.356 -5.615 1.00 91.62 542 GLN A CA 1
ATOM 4262 C C . GLN A 1 542 ? -8.036 -17.109 -5.236 1.00 91.62 542 GLN A C 1
ATOM 4264 O O . GLN A 1 542 ? -6.961 -16.837 -5.776 1.00 91.62 542 GLN A O 1
ATOM 4269 N N . ARG A 1 543 ? -8.157 -18.044 -4.291 1.00 89.81 543 ARG A N 1
ATOM 4270 C CA . ARG A 1 543 ? -7.038 -18.839 -3.777 1.00 89.81 543 ARG A CA 1
ATOM 4271 C C . ARG A 1 543 ? -7.077 -20.267 -4.315 1.00 89.81 543 ARG A C 1
ATOM 4273 O O . ARG A 1 543 ? -8.150 -20.858 -4.427 1.00 89.81 543 ARG A O 1
ATOM 4280 N N . PHE A 1 544 ? -5.901 -20.817 -4.602 1.00 89.81 544 PHE A N 1
ATOM 4281 C CA . PHE A 1 544 ? -5.712 -22.162 -5.145 1.00 89.81 544 PHE A CA 1
ATOM 4282 C C . PHE A 1 544 ? -4.669 -22.945 -4.346 1.00 89.81 544 PHE A C 1
ATOM 4284 O O . PHE A 1 544 ? -3.711 -22.363 -3.835 1.00 89.81 544 PHE A O 1
ATOM 4291 N N . TYR A 1 545 ? -4.818 -24.268 -4.304 1.00 86.75 545 TYR A N 1
ATOM 4292 C CA . TYR A 1 545 ? -3.719 -25.174 -3.990 1.00 86.75 545 TYR A CA 1
ATOM 4293 C C . TYR A 1 545 ? -2.788 -25.288 -5.179 1.00 86.75 545 TYR A C 1
ATOM 4295 O O . TYR A 1 545 ? -3.225 -25.395 -6.323 1.00 86.75 545 TYR A O 1
ATOM 4303 N N . VAL A 1 546 ? -1.499 -25.325 -4.894 1.00 88.12 546 VAL A N 1
ATOM 4304 C CA . VAL A 1 546 ? -0.470 -25.597 -5.883 1.00 88.12 546 VAL A CA 1
ATOM 4305 C C . VAL A 1 546 ? -0.020 -27.030 -5.674 1.00 88.12 546 VAL A C 1
ATOM 4307 O O . VAL A 1 546 ? 0.510 -27.370 -4.618 1.00 88.12 546 VAL A O 1
ATOM 4310 N N . ASN A 1 547 ? -0.218 -27.880 -6.677 1.00 83.81 547 ASN A N 1
ATOM 4311 C CA . ASN A 1 547 ? 0.354 -29.217 -6.665 1.00 83.81 547 ASN A CA 1
ATOM 4312 C C . ASN A 1 547 ? 1.861 -29.105 -6.957 1.00 83.81 547 ASN A C 1
ATOM 4314 O O . ASN A 1 547 ? 2.229 -28.797 -8.094 1.00 83.81 547 ASN A O 1
ATOM 4318 N N . PRO A 1 548 ? 2.752 -29.366 -5.984 1.00 77.00 548 PRO A N 1
ATOM 4319 C CA . PRO A 1 548 ? 4.183 -29.145 -6.170 1.00 77.00 548 PRO A CA 1
ATOM 4320 C C . PRO A 1 548 ? 4.811 -30.119 -7.175 1.00 77.00 548 PRO A C 1
ATOM 4322 O O . PRO A 1 548 ? 5.866 -29.824 -7.720 1.00 77.00 548 PRO A O 1
ATOM 4325 N N . ARG A 1 549 ? 4.170 -31.262 -7.465 1.00 78.62 549 ARG A N 1
ATOM 4326 C CA . ARG A 1 549 ? 4.696 -32.260 -8.414 1.00 78.62 549 ARG A CA 1
ATOM 4327 C C . ARG A 1 549 ? 4.547 -31.824 -9.863 1.00 78.62 549 ARG A C 1
ATOM 4329 O O . ARG A 1 549 ? 5.307 -32.261 -10.726 1.00 78.62 549 ARG A O 1
ATOM 4336 N N . ASN A 1 550 ? 3.513 -31.033 -10.154 1.00 82.06 550 ASN A N 1
ATOM 4337 C CA . ASN A 1 550 ? 3.214 -30.653 -11.528 1.00 82.06 550 ASN A CA 1
ATOM 4338 C C . ASN A 1 550 ? 2.884 -29.182 -11.777 1.00 82.06 550 ASN A C 1
ATOM 4340 O O . ASN A 1 550 ? 2.598 -28.816 -12.916 1.00 82.06 550 ASN A O 1
ATOM 4344 N N . GLY A 1 551 ? 2.916 -28.357 -10.734 1.00 84.69 551 GLY A N 1
ATOM 4345 C CA . GLY A 1 551 ? 2.588 -26.939 -10.787 1.00 84.69 551 GLY A CA 1
ATOM 4346 C C . GLY A 1 551 ? 1.118 -26.642 -11.078 1.00 84.69 551 GLY A C 1
ATOM 4347 O O . GLY A 1 551 ? 0.783 -25.486 -11.315 1.00 84.69 551 GLY A O 1
ATOM 4348 N N . THR A 1 552 ? 0.231 -27.641 -11.073 1.00 89.44 552 THR A N 1
ATOM 4349 C CA . THR A 1 552 ? -1.192 -27.421 -11.365 1.00 89.44 552 THR A CA 1
ATOM 4350 C C . THR A 1 552 ? -1.859 -26.687 -10.206 1.00 89.44 552 THR A C 1
ATOM 4352 O O . THR A 1 552 ? -1.671 -27.045 -9.042 1.00 89.44 552 THR A O 1
ATOM 4355 N N . LEU A 1 553 ? -2.656 -25.675 -10.540 1.00 91.19 553 LEU A N 1
ATOM 4356 C CA . LEU A 1 553 ? -3.452 -24.884 -9.612 1.00 91.19 553 LEU A CA 1
ATOM 4357 C C . LEU A 1 553 ? -4.858 -25.471 -9.502 1.00 91.19 553 LEU A C 1
ATOM 4359 O O . LEU A 1 553 ? -5.605 -25.520 -10.481 1.00 91.19 553 LEU A O 1
ATOM 4363 N N . LEU A 1 554 ? -5.206 -25.920 -8.301 1.00 87.12 554 LEU A N 1
ATOM 4364 C CA . LEU A 1 554 ? -6.474 -26.566 -7.987 1.00 87.12 554 LEU A CA 1
ATOM 4365 C C . LEU A 1 554 ? -7.317 -25.649 -7.092 1.00 87.12 554 LEU A C 1
ATOM 4367 O O . LEU A 1 554 ? -6.779 -25.081 -6.138 1.00 87.12 554 LEU A O 1
ATOM 4371 N N . PRO A 1 555 ? -8.623 -25.476 -7.361 1.00 84.62 555 PRO A N 1
ATOM 4372 C CA . PRO A 1 555 ? -9.524 -24.802 -6.429 1.00 84.62 555 PRO A CA 1
ATOM 4373 C C . PRO A 1 555 ? -9.454 -25.436 -5.033 1.00 84.62 555 PRO A C 1
ATOM 4375 O O . PRO A 1 555 ? -9.211 -26.634 -4.908 1.00 84.62 555 PRO A O 1
ATOM 4378 N N . ILE A 1 556 ? -9.676 -24.655 -3.971 1.00 76.38 556 ILE A N 1
ATOM 4379 C CA . ILE A 1 556 ? -9.527 -25.166 -2.593 1.00 76.38 556 ILE A CA 1
ATOM 4380 C C . ILE A 1 556 ? -10.475 -26.332 -2.273 1.00 76.38 556 ILE A C 1
ATOM 4382 O O . ILE A 1 556 ? -10.133 -27.208 -1.486 1.00 76.38 556 ILE A O 1
ATOM 4386 N N . ASN A 1 557 ? -11.634 -26.375 -2.921 1.00 69.19 557 ASN A N 1
ATOM 4387 C CA . ASN A 1 557 ? -12.622 -27.440 -2.782 1.00 69.19 557 ASN A CA 1
ATOM 4388 C C . ASN A 1 557 ? -12.405 -28.619 -3.753 1.00 69.19 557 ASN A C 1
ATOM 4390 O O . ASN A 1 557 ? -13.270 -29.486 -3.868 1.00 69.19 557 ASN A O 1
ATOM 4394 N N . ASP A 1 558 ? -11.298 -28.652 -4.499 1.00 73.19 558 ASP A N 1
ATOM 4395 C CA . ASP A 1 558 ? -11.007 -29.752 -5.414 1.00 73.19 558 ASP A CA 1
ATOM 4396 C C . ASP A 1 558 ? -10.580 -30.997 -4.630 1.00 73.19 558 ASP A C 1
ATOM 4398 O O . ASP A 1 558 ? -9.596 -30.983 -3.895 1.00 73.19 558 ASP A O 1
ATOM 4402 N N . SER A 1 559 ? -11.292 -32.106 -4.829 1.00 64.94 559 SER A N 1
ATOM 4403 C CA . SER A 1 559 ? -11.001 -33.389 -4.174 1.00 64.94 559 SER A CA 1
ATOM 4404 C C . SER A 1 559 ? -9.607 -33.969 -4.467 1.00 64.94 559 SER A C 1
ATOM 4406 O O . SER A 1 559 ? -9.178 -34.880 -3.757 1.00 64.94 559 SER A O 1
ATOM 4408 N N . ARG A 1 560 ? -8.920 -33.465 -5.507 1.00 66.38 560 ARG A N 1
ATOM 4409 C CA . ARG A 1 560 ? -7.537 -33.811 -5.874 1.00 66.38 560 ARG A CA 1
ATOM 4410 C C . ARG A 1 560 ? -6.495 -32.994 -5.110 1.00 66.38 560 ARG A C 1
ATOM 4412 O O . ARG A 1 560 ? -5.315 -33.338 -5.174 1.00 66.38 560 ARG A O 1
ATOM 4419 N N . ALA A 1 561 ? -6.892 -31.903 -4.452 1.00 61.81 561 ALA A N 1
ATOM 4420 C CA . ALA A 1 561 ? -6.023 -31.223 -3.505 1.00 61.81 561 ALA A CA 1
ATOM 4421 C C . ALA A 1 561 ? -5.710 -32.201 -2.361 1.00 61.81 561 ALA A C 1
ATOM 4423 O O . ALA A 1 561 ? -6.597 -32.895 -1.868 1.00 61.81 561 ALA A O 1
ATOM 4424 N N . ASP A 1 562 ? -4.430 -32.323 -2.020 1.00 54.88 562 ASP A N 1
ATOM 4425 C CA . ASP A 1 562 ? -3.887 -33.369 -1.150 1.00 54.88 562 ASP A CA 1
ATOM 4426 C C . ASP A 1 562 ? -4.637 -33.435 0.202 1.00 54.88 562 ASP A C 1
ATOM 4428 O O . ASP A 1 562 ? -4.542 -32.519 1.019 1.00 54.88 562 ASP A O 1
ATOM 4432 N N . ARG A 1 563 ? -5.399 -34.519 0.438 1.00 55.38 563 ARG A N 1
ATOM 4433 C CA . ARG A 1 563 ? -6.252 -34.726 1.635 1.00 55.38 563 ARG A CA 1
ATOM 4434 C C . ARG A 1 563 ? -5.464 -34.915 2.941 1.00 55.38 563 ARG A C 1
ATOM 4436 O O . ARG A 1 563 ? -6.057 -35.146 3.992 1.00 55.38 563 ARG A O 1
ATOM 4443 N N . SER A 1 564 ? -4.136 -34.845 2.900 1.00 51.66 564 SER A N 1
ATOM 4444 C CA . SER A 1 564 ? -3.251 -35.110 4.040 1.00 51.66 564 SER A CA 1
ATOM 4445 C C . SER A 1 564 ? -3.328 -34.073 5.176 1.00 51.66 564 SER A C 1
ATOM 4447 O O . SER A 1 564 ? -2.820 -34.334 6.263 1.00 51.66 564 SER A O 1
ATOM 4449 N N . LEU A 1 565 ? -3.991 -32.925 4.975 1.00 55.59 565 LEU A N 1
ATOM 4450 C CA . LEU A 1 565 ? -4.059 -31.817 5.947 1.00 55.59 565 LEU A CA 1
ATOM 4451 C C . LEU A 1 565 ? -5.290 -31.834 6.874 1.00 55.59 565 LEU A C 1
ATOM 4453 O O . LEU A 1 565 ? -5.358 -31.026 7.808 1.00 55.59 565 LEU A O 1
ATOM 4457 N N . GLY A 1 566 ? -6.263 -32.718 6.623 1.00 60.78 566 GLY A N 1
ATOM 4458 C CA . GLY A 1 566 ? -7.503 -32.822 7.403 1.00 60.78 566 GLY A CA 1
ATOM 4459 C C . GLY A 1 566 ? -8.228 -31.477 7.583 1.00 60.78 566 GLY A C 1
ATOM 4460 O O . GLY A 1 566 ? -8.255 -30.647 6.677 1.00 60.78 566 GLY A O 1
ATOM 4461 N N . VAL A 1 567 ? -8.741 -31.223 8.794 1.00 58.44 567 VAL A N 1
ATOM 4462 C CA . VAL A 1 567 ? -9.510 -30.012 9.172 1.00 58.44 567 VAL A CA 1
ATOM 4463 C C . VAL A 1 567 ? -8.773 -28.678 8.967 1.00 58.44 567 VAL A C 1
ATOM 4465 O O . VAL A 1 567 ? -9.389 -27.614 8.968 1.00 58.44 567 VAL A O 1
ATOM 4468 N N . THR A 1 568 ? -7.447 -28.690 8.788 1.00 63.44 568 THR A N 1
ATOM 4469 C CA . THR A 1 568 ? -6.676 -27.457 8.535 1.00 63.44 568 THR A CA 1
ATOM 4470 C C . THR A 1 568 ? -6.900 -26.943 7.111 1.00 63.44 568 THR A C 1
ATOM 4472 O O . THR A 1 568 ? -6.852 -25.736 6.875 1.00 63.44 568 THR A O 1
ATOM 4475 N N . GLN A 1 569 ? -7.204 -27.841 6.165 1.00 66.81 569 GLN A N 1
ATOM 4476 C CA . GLN A 1 569 ? -7.467 -27.507 4.763 1.00 66.81 569 GLN A CA 1
ATOM 4477 C C . GLN A 1 569 ? -8.608 -26.479 4.627 1.00 66.81 569 GLN A C 1
ATOM 4479 O O . GLN A 1 569 ? -8.523 -25.485 3.906 1.00 66.81 569 GLN A O 1
ATOM 4484 N N . GLU A 1 570 ? -9.647 -26.674 5.425 1.00 65.12 570 GLU A N 1
ATOM 4485 C CA . GLU A 1 570 ? -10.872 -25.878 5.473 1.00 65.12 570 GLU A CA 1
ATOM 4486 C C .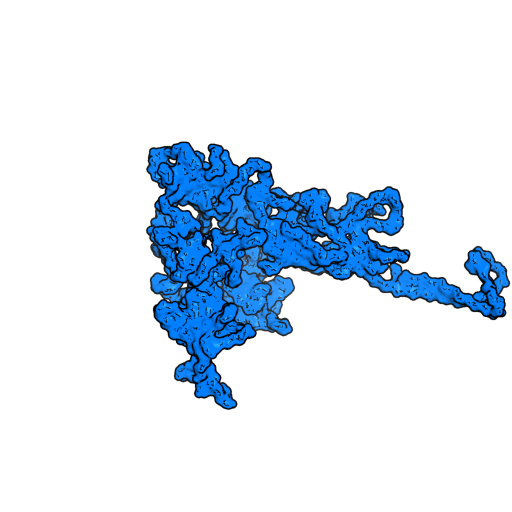 GLU A 1 570 ? -10.656 -24.436 5.961 1.00 65.12 570 GLU A C 1
ATOM 4488 O O . GLU A 1 570 ? -11.470 -23.541 5.719 1.00 65.12 570 GLU A O 1
ATOM 4493 N N . ARG A 1 571 ? -9.535 -24.183 6.643 1.00 72.38 571 ARG A N 1
ATOM 4494 C CA . ARG A 1 571 ? -9.193 -22.885 7.242 1.00 72.38 571 ARG A CA 1
ATOM 4495 C C . ARG A 1 571 ? -8.407 -21.978 6.294 1.00 72.38 571 ARG A C 1
ATOM 4497 O O . ARG A 1 571 ? -8.206 -20.804 6.604 1.00 72.38 571 ARG A O 1
ATOM 4504 N N . PHE A 1 572 ? -7.985 -22.474 5.126 1.00 75.06 572 PHE A N 1
ATOM 4505 C CA . PHE A 1 572 ? -7.283 -21.658 4.128 1.00 75.06 572 PHE A CA 1
ATOM 4506 C C . PHE A 1 572 ? -8.201 -20.707 3.348 1.00 75.06 572 PHE A C 1
ATOM 4508 O O . PHE A 1 572 ? -7.699 -19.737 2.770 1.00 75.06 572 PHE A O 1
ATOM 4515 N N . LEU A 1 573 ? -9.518 -20.940 3.373 1.00 74.94 573 LEU A N 1
ATOM 4516 C CA . LEU A 1 573 ? -10.546 -19.954 3.034 1.00 74.94 573 LEU A CA 1
ATOM 4517 C C . LEU A 1 573 ? -11.124 -19.395 4.342 1.00 74.94 573 LEU A C 1
ATOM 4519 O O . LEU A 1 573 ? -11.977 -20.050 4.951 1.00 74.94 573 LEU A O 1
ATOM 4523 N N . PRO A 1 574 ? -10.646 -18.232 4.827 1.00 74.31 574 PRO A N 1
ATOM 4524 C CA . PRO A 1 574 ? -11.125 -17.683 6.084 1.00 74.31 574 PRO A CA 1
ATOM 4525 C C . PRO A 1 574 ? -12.637 -17.458 6.049 1.00 74.31 574 PRO A C 1
ATOM 4527 O O . PRO A 1 574 ? -13.172 -16.853 5.114 1.00 74.31 574 PRO A O 1
ATOM 4530 N N . LEU A 1 575 ? -13.290 -17.938 7.108 1.00 80.00 575 LEU A N 1
ATOM 4531 C CA . LEU A 1 575 ? -14.684 -17.658 7.409 1.00 80.00 575 LEU A CA 1
ATOM 4532 C C . LEU A 1 575 ? -14.850 -16.151 7.614 1.00 80.00 575 LEU A C 1
ATOM 4534 O O . LEU A 1 575 ? -14.140 -15.537 8.411 1.00 80.00 575 LEU A O 1
ATOM 4538 N N . ILE A 1 576 ? -15.795 -15.562 6.897 1.00 85.12 576 ILE A N 1
ATOM 4539 C CA . ILE A 1 576 ? -16.260 -14.210 7.162 1.00 85.12 576 ILE A CA 1
ATOM 4540 C C . ILE A 1 576 ? -17.309 -14.329 8.253 1.00 85.12 576 ILE A C 1
ATOM 4542 O O . ILE A 1 576 ? -18.313 -15.000 8.051 1.00 85.12 576 ILE A O 1
ATOM 4546 N N . VAL A 1 577 ? -17.055 -13.727 9.413 1.00 84.94 577 VAL A N 1
ATOM 4547 C CA . VAL A 1 577 ? -17.939 -13.810 10.580 1.00 84.94 577 VAL A CA 1
ATOM 4548 C C . VAL A 1 577 ? -18.724 -12.515 10.713 1.00 84.94 577 VAL A C 1
ATOM 4550 O O . VAL A 1 577 ? -18.136 -11.434 10.721 1.00 84.94 577 VAL A O 1
ATOM 4553 N N . ASP A 1 578 ? -20.044 -12.649 10.834 1.00 86.19 578 ASP A N 1
ATOM 4554 C CA . ASP A 1 578 ? -20.997 -11.569 11.097 1.00 86.19 578 ASP A CA 1
ATOM 4555 C C . ASP A 1 578 ? -20.800 -10.317 10.218 1.00 86.19 578 ASP A C 1
ATOM 4557 O O . ASP A 1 578 ? -20.877 -9.178 10.685 1.00 86.19 578 ASP A O 1
ATOM 4561 N N . GLU A 1 579 ? -20.585 -10.510 8.914 1.00 86.69 579 GLU A N 1
ATOM 4562 C CA . GLU A 1 579 ? -20.567 -9.400 7.966 1.00 86.69 579 GLU A CA 1
ATOM 4563 C C . GLU A 1 579 ? -21.947 -8.752 7.885 1.00 86.69 579 GLU A C 1
ATOM 4565 O O . GLU A 1 579 ? -22.944 -9.416 7.608 1.00 86.69 579 GLU A O 1
ATOM 4570 N N . VAL A 1 580 ? -22.000 -7.434 8.078 1.00 87.06 580 VAL A N 1
ATOM 4571 C CA . VA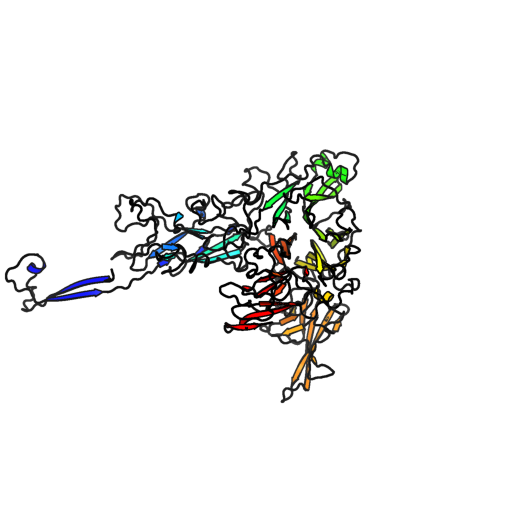L A 1 580 ? -23.233 -6.657 7.937 1.00 87.06 580 VAL A CA 1
ATOM 4572 C C . VAL A 1 580 ? -23.659 -6.620 6.470 1.00 87.06 580 VAL A C 1
ATOM 4574 O O . VAL A 1 580 ? -22.969 -6.042 5.628 1.00 87.06 580 VAL A O 1
ATOM 4577 N N . ALA A 1 581 ? -24.821 -7.196 6.173 1.00 87.88 581 ALA A N 1
ATOM 4578 C CA . ALA A 1 581 ? -25.409 -7.174 4.843 1.00 87.88 581 ALA A CA 1
ATOM 4579 C C . ALA A 1 581 ? -26.132 -5.843 4.581 1.00 87.88 581 ALA A C 1
ATOM 4581 O O . ALA A 1 581 ? -26.842 -5.315 5.439 1.00 87.88 581 ALA A O 1
ATOM 4582 N N . GLN A 1 582 ? -25.982 -5.306 3.373 1.00 86.06 582 GLN A N 1
ATOM 4583 C CA . GLN A 1 582 ? -26.626 -4.065 2.943 1.00 86.06 582 GLN A CA 1
ATOM 4584 C C . GLN A 1 582 ? -27.967 -4.357 2.274 1.00 86.06 582 GLN A C 1
ATOM 4586 O O . GLN A 1 582 ? -28.036 -5.211 1.395 1.00 86.06 582 GLN A O 1
ATOM 4591 N N . LYS A 1 583 ? -29.025 -3.639 2.658 1.00 85.50 583 LYS A N 1
ATOM 4592 C CA . LYS A 1 583 ? -30.347 -3.775 2.034 1.00 85.50 583 LYS A CA 1
ATOM 4593 C C . LYS A 1 583 ? -30.379 -3.098 0.659 1.00 85.50 583 LYS A C 1
ATOM 4595 O O . LYS A 1 583 ? -29.986 -1.938 0.539 1.00 85.50 583 LYS A O 1
ATOM 4600 N N . ASP A 1 584 ? -30.908 -3.790 -0.344 1.00 82.19 584 ASP A N 1
ATOM 4601 C CA . ASP A 1 584 ? -31.148 -3.230 -1.672 1.00 82.19 584 ASP A CA 1
ATOM 4602 C C . ASP A 1 584 ? -32.336 -2.248 -1.649 1.00 82.19 584 ASP A C 1
ATOM 4604 O O . ASP A 1 584 ? -33.372 -2.534 -1.031 1.00 82.19 584 ASP A O 1
ATOM 4608 N N . PRO A 1 585 ? -32.231 -1.087 -2.327 1.00 75.69 585 PRO A N 1
ATOM 4609 C CA . PRO A 1 585 ? -33.328 -0.131 -2.402 1.00 75.69 585 PRO A CA 1
ATOM 4610 C C . PRO A 1 585 ? -34.592 -0.783 -2.974 1.00 75.69 585 PRO A C 1
ATOM 4612 O O . PRO A 1 585 ? -34.561 -1.390 -4.042 1.00 75.69 585 PRO A O 1
ATOM 4615 N N . ASN A 1 586 ? -35.717 -0.631 -2.272 1.00 77.06 586 ASN A N 1
ATOM 4616 C CA . ASN A 1 586 ? -37.048 -1.094 -2.693 1.00 77.06 586 ASN A CA 1
ATOM 4617 C C . ASN A 1 586 ? -37.228 -2.619 -2.828 1.00 77.06 586 ASN A C 1
ATOM 4619 O O . ASN A 1 586 ? -38.238 -3.062 -3.373 1.00 77.06 586 ASN A O 1
ATOM 4623 N N . GLN A 1 587 ? -36.300 -3.434 -2.316 1.00 82.62 587 GLN A N 1
ATOM 4624 C CA . GLN A 1 587 ? -36.422 -4.894 -2.328 1.00 82.62 587 GLN A CA 1
ATOM 4625 C C . GLN A 1 587 ? -36.158 -5.489 -0.939 1.00 82.62 587 GLN A C 1
ATOM 4627 O O . GLN A 1 587 ? -35.409 -4.942 -0.131 1.00 82.62 587 GLN A O 1
ATOM 4632 N N . ASN A 1 588 ? -36.756 -6.649 -0.655 1.00 88.00 588 ASN A N 1
ATOM 4633 C CA . ASN A 1 588 ? -36.432 -7.449 0.533 1.00 88.00 588 ASN A CA 1
ATOM 4634 C C . ASN A 1 588 ? -35.197 -8.323 0.273 1.00 88.00 588 ASN A C 1
ATOM 4636 O O . ASN A 1 588 ? -35.222 -9.530 0.517 1.00 88.00 588 ASN A O 1
ATOM 4640 N N . VAL A 1 589 ? -34.141 -7.708 -0.260 1.00 89.75 589 VAL A N 1
ATOM 4641 C CA . VAL A 1 589 ? -32.871 -8.349 -0.599 1.00 89.75 589 VAL A CA 1
ATOM 4642 C C . VAL A 1 589 ? -31.760 -7.655 0.175 1.00 89.75 589 VAL A C 1
ATOM 4644 O O . VAL A 1 589 ? -31.681 -6.431 0.201 1.00 89.75 589 VAL A O 1
ATOM 4647 N N . TRP A 1 590 ? -30.916 -8.446 0.819 1.00 90.62 590 TRP A N 1
ATOM 4648 C CA . TRP A 1 590 ? -29.721 -8.016 1.522 1.00 90.62 590 TRP A CA 1
ATOM 4649 C C . TRP A 1 590 ? -28.512 -8.611 0.817 1.00 90.62 590 TRP A C 1
ATOM 4651 O O . TRP A 1 590 ? -28.528 -9.777 0.429 1.00 90.62 590 TRP A O 1
ATOM 4661 N N . ARG A 1 591 ? -27.461 -7.821 0.634 1.00 87.25 591 ARG A N 1
ATOM 4662 C CA . ARG A 1 591 ? -26.259 -8.216 -0.093 1.00 87.25 591 ARG A CA 1
ATOM 4663 C C . ARG A 1 591 ? -25.036 -8.079 0.795 1.00 87.25 591 ARG A C 1
ATOM 4665 O O . ARG A 1 591 ? -24.854 -7.066 1.468 1.00 87.25 591 ARG A O 1
ATOM 4672 N N . VAL A 1 592 ? -24.183 -9.090 0.753 1.00 86.56 592 VAL A N 1
ATOM 4673 C CA . VAL A 1 592 ? -22.851 -9.057 1.364 1.00 86.56 592 VAL A CA 1
ATOM 4674 C C . VAL A 1 592 ? -21.784 -8.905 0.288 1.00 86.56 592 VAL A C 1
ATOM 4676 O O . VAL A 1 592 ? -22.056 -8.912 -0.916 1.00 86.56 592 VAL A O 1
ATOM 4679 N N . ARG A 1 593 ? -20.541 -8.706 0.714 1.00 82.69 593 ARG A N 1
ATOM 4680 C CA . ARG A 1 593 ? -19.452 -8.333 -0.177 1.00 82.69 593 ARG A CA 1
ATOM 4681 C C . ARG A 1 593 ? -18.979 -9.437 -1.097 1.00 82.69 593 ARG A C 1
ATOM 4683 O O . ARG A 1 593 ? -18.736 -9.147 -2.272 1.00 82.69 593 ARG A O 1
ATOM 4690 N N . HIS A 1 594 ? -18.750 -10.629 -0.566 1.00 87.12 594 HIS A N 1
ATOM 4691 C CA . HIS A 1 594 ? -17.989 -11.668 -1.248 1.00 87.12 594 HIS A CA 1
ATOM 4692 C C . HIS A 1 594 ? -18.897 -12.706 -1.914 1.00 87.12 594 HIS A C 1
ATOM 4694 O O . HIS A 1 594 ? -20.083 -12.819 -1.605 1.00 87.12 594 HIS A O 1
ATOM 4700 N N . LEU A 1 595 ? -18.326 -13.427 -2.876 1.00 87.56 595 LEU A N 1
ATOM 4701 C CA . LEU A 1 595 ? -19.068 -14.195 -3.870 1.00 87.56 595 LEU A CA 1
ATOM 4702 C C . LEU A 1 595 ? -18.667 -15.672 -3.843 1.00 87.56 595 LEU A C 1
ATOM 4704 O O . LEU A 1 595 ? -17.605 -16.028 -3.319 1.00 87.56 595 LEU A O 1
ATOM 4708 N N . ASP A 1 596 ? -19.507 -16.498 -4.466 1.00 87.56 596 ASP A N 1
ATOM 4709 C CA . ASP A 1 596 ? -19.310 -17.939 -4.644 1.00 87.56 596 ASP A CA 1
ATOM 4710 C C . ASP A 1 596 ? -19.008 -18.666 -3.326 1.00 87.56 596 ASP A C 1
ATOM 4712 O O . ASP A 1 596 ? -17.882 -19.095 -3.058 1.00 87.56 596 ASP A O 1
ATOM 4716 N N . TRP A 1 597 ? -20.005 -18.758 -2.448 1.00 87.94 597 TRP A N 1
ATOM 4717 C CA . TRP A 1 597 ? -19.807 -19.369 -1.134 1.00 87.94 597 TRP A CA 1
ATOM 4718 C C . TRP A 1 597 ? -19.620 -20.890 -1.249 1.00 87.94 597 TRP A C 1
ATOM 4720 O O . TRP A 1 597 ? -20.223 -21.542 -2.106 1.00 87.94 597 TRP A O 1
ATOM 4730 N N . ALA A 1 598 ? -18.748 -21.465 -0.420 1.00 79.06 598 ALA A N 1
ATOM 4731 C CA . ALA A 1 598 ? -18.449 -22.900 -0.405 1.00 79.06 598 ALA A CA 1
ATOM 4732 C C . ALA A 1 598 ? -18.884 -23.569 0.907 1.00 79.06 598 ALA A C 1
ATOM 4734 O O . ALA A 1 598 ? -18.580 -23.015 1.965 1.00 79.06 598 ALA A O 1
ATOM 4735 N N . PRO A 1 599 ? -19.483 -24.774 0.849 1.00 78.44 599 PRO A N 1
ATOM 4736 C CA . PRO A 1 599 ? -19.582 -25.665 2.001 1.00 78.44 599 PRO A CA 1
ATOM 4737 C C . PRO A 1 599 ? -18.264 -26.428 2.224 1.00 78.44 599 PRO A C 1
ATOM 4739 O O . PRO A 1 599 ? -17.554 -26.729 1.259 1.00 78.44 599 PRO A O 1
ATOM 4742 N N . LEU A 1 600 ? -17.952 -26.771 3.477 1.00 66.38 600 LEU A N 1
ATOM 4743 C CA . LEU A 1 600 ? -16.732 -27.503 3.850 1.00 66.38 600 LEU A CA 1
ATOM 4744 C C . LEU A 1 600 ? -16.759 -28.995 3.460 1.00 66.38 600 LEU A C 1
ATOM 4746 O O . LEU A 1 600 ? -15.802 -29.486 2.869 1.00 66.38 600 LEU A O 1
ATOM 4750 N N . ASP A 1 601 ? -17.886 -29.681 3.683 1.00 65.00 601 ASP A N 1
ATOM 4751 C CA . ASP A 1 601 ? -18.024 -31.145 3.520 1.00 65.00 601 ASP A CA 1
ATOM 4752 C C . ASP A 1 601 ? -18.977 -31.545 2.376 1.00 65.00 601 ASP A C 1
ATOM 4754 O O . ASP A 1 601 ? -19.594 -32.615 2.378 1.00 65.00 601 ASP A O 1
ATOM 4758 N N . GLY A 1 602 ? -19.199 -30.637 1.424 1.00 69.50 602 GLY A N 1
ATOM 4759 C CA . GLY A 1 602 ? -20.216 -30.800 0.378 1.00 69.50 602 GLY A CA 1
ATOM 4760 C C . GLY A 1 602 ? -21.666 -30.695 0.872 1.00 69.50 602 GLY A C 1
ATOM 4761 O O . GLY A 1 602 ? -22.572 -30.674 0.046 1.00 69.50 602 GLY A O 1
ATOM 4762 N N . ASN A 1 603 ? -21.882 -30.570 2.186 1.00 77.00 603 ASN A N 1
ATOM 4763 C CA . ASN A 1 603 ? -23.173 -30.306 2.823 1.00 77.00 603 ASN A CA 1
ATOM 4764 C C . ASN A 1 603 ? -23.039 -29.079 3.728 1.00 77.00 603 ASN A C 1
ATOM 4766 O O . ASN A 1 603 ? -21.991 -28.889 4.342 1.00 77.00 603 ASN A O 1
ATOM 4770 N N . TRP A 1 604 ? -24.090 -28.270 3.823 1.00 83.50 604 TRP A N 1
ATOM 4771 C CA . TRP A 1 604 ? -24.089 -27.040 4.617 1.00 83.50 604 TRP A CA 1
ATOM 4772 C C . TRP A 1 604 ? -24.395 -27.321 6.091 1.00 83.50 604 TRP A C 1
ATOM 4774 O O . TRP A 1 604 ? -25.356 -28.018 6.402 1.00 83.50 604 TRP A O 1
ATOM 4784 N N . ASN A 1 605 ? -23.635 -26.709 7.002 1.00 81.56 605 ASN A N 1
ATOM 4785 C CA . ASN A 1 605 ? -23.897 -26.661 8.447 1.00 81.56 605 ASN A CA 1
ATOM 4786 C C . ASN A 1 605 ? -23.959 -28.026 9.165 1.00 81.56 605 ASN A C 1
ATOM 4788 O O . ASN A 1 605 ? -24.478 -28.108 10.279 1.00 81.56 605 ASN A O 1
ATOM 4792 N N . ARG A 1 606 ? -23.428 -29.100 8.561 1.00 74.44 606 ARG A N 1
ATOM 4793 C CA . ARG A 1 606 ? -23.540 -30.466 9.106 1.00 74.44 606 ARG A CA 1
ATOM 4794 C C . ARG A 1 606 ? -22.701 -30.680 10.370 1.00 74.44 606 ARG A C 1
ATOM 4796 O O . ARG A 1 606 ? -23.221 -31.148 11.376 1.00 74.44 606 ARG A O 1
ATOM 4803 N N . ASN A 1 607 ? -21.411 -30.352 10.301 1.00 66.12 607 ASN A N 1
ATOM 4804 C CA . ASN A 1 607 ? -20.448 -30.530 11.401 1.00 66.12 607 ASN A CA 1
ATOM 4805 C C . ASN A 1 607 ? -19.807 -29.206 11.845 1.00 66.12 607 ASN A C 1
ATOM 4807 O O . ASN A 1 607 ? -19.310 -29.096 12.964 1.00 66.12 607 ASN A O 1
ATOM 4811 N N . SER A 1 608 ? -19.827 -28.209 10.962 1.00 69.38 608 SER A N 1
ATOM 4812 C CA . SER A 1 608 ? -19.143 -26.927 11.101 1.00 69.38 608 SER A CA 1
ATOM 4813 C C . SER A 1 608 ? -20.036 -25.812 10.573 1.00 69.38 608 SER A C 1
ATOM 4815 O O . SER A 1 608 ? -20.897 -26.047 9.732 1.00 69.38 608 SER A O 1
ATOM 4817 N N . LEU A 1 609 ? -19.824 -24.586 11.053 1.00 79.06 609 LEU A N 1
ATOM 4818 C CA . LEU A 1 609 ? -20.552 -23.418 10.568 1.00 79.06 609 LEU A CA 1
ATOM 4819 C C . LEU A 1 609 ? -20.082 -23.037 9.156 1.00 79.06 609 LEU A C 1
ATOM 4821 O O . LEU A 1 609 ? -18.967 -22.533 8.990 1.00 79.06 609 LEU A O 1
ATOM 4825 N N . ASP A 1 610 ? -20.942 -23.251 8.163 1.00 83.69 610 ASP A N 1
ATOM 4826 C CA . ASP A 1 610 ? -20.726 -22.812 6.782 1.00 83.69 610 ASP A CA 1
ATOM 4827 C C . ASP A 1 610 ? -21.479 -21.517 6.486 1.00 83.69 610 ASP A C 1
ATOM 4829 O O . ASP A 1 610 ? -20.947 -20.638 5.809 1.00 83.69 610 ASP A O 1
ATOM 4833 N N . ILE A 1 611 ? -22.711 -21.408 6.995 1.00 89.69 611 ILE A N 1
ATOM 4834 C CA . ILE A 1 611 ? -23.578 -20.246 6.830 1.00 89.69 611 ILE A CA 1
ATOM 4835 C C . ILE A 1 611 ? -24.410 -19.985 8.091 1.00 89.69 611 ILE A C 1
ATOM 4837 O O . ILE A 1 611 ? -25.107 -20.867 8.588 1.00 89.69 611 ILE A O 1
ATOM 4841 N N . ASP A 1 612 ? -24.395 -18.745 8.575 1.00 90.75 612 ASP A N 1
ATOM 4842 C CA . ASP A 1 612 ? -25.350 -18.254 9.572 1.00 90.75 612 ASP A CA 1
ATOM 4843 C C . ASP A 1 612 ? -25.891 -16.899 9.141 1.00 90.75 612 ASP A C 1
ATOM 4845 O O . ASP A 1 612 ? -25.139 -16.057 8.655 1.00 90.75 612 ASP A O 1
ATOM 4849 N N . ILE A 1 613 ? -27.179 -16.667 9.357 1.00 91.81 613 ILE A N 1
ATOM 4850 C CA . ILE A 1 613 ? -27.797 -15.359 9.159 1.00 91.81 613 ILE A CA 1
ATOM 4851 C C . ILE A 1 613 ? -28.365 -14.950 10.502 1.00 91.81 613 ILE A C 1
ATOM 4853 O O . ILE A 1 613 ? -29.133 -15.699 11.109 1.00 91.81 613 ILE A O 1
ATOM 4857 N N . LYS A 1 614 ? -28.000 -13.756 10.961 1.00 90.19 614 LYS A N 1
ATOM 4858 C CA . LYS A 1 614 ? -28.481 -13.194 12.217 1.00 90.19 614 LYS A CA 1
ATOM 4859 C C . LYS A 1 614 ? -29.199 -11.879 11.972 1.00 90.19 614 LYS A C 1
ATOM 4861 O O . LYS A 1 614 ? -28.794 -11.085 11.127 1.00 90.19 614 LYS A O 1
ATOM 4866 N N . ILE A 1 615 ? -30.240 -11.636 12.756 1.00 88.12 615 ILE A N 1
ATOM 4867 C CA . ILE A 1 615 ? -30.905 -10.337 12.859 1.00 88.12 615 ILE A CA 1
ATOM 4868 C C . ILE A 1 615 ? -30.658 -9.830 14.274 1.00 88.12 615 ILE A C 1
ATOM 4870 O O . ILE A 1 615 ? -30.989 -10.514 15.241 1.00 88.12 615 ILE A O 1
ATOM 4874 N N . ASN A 1 616 ? -30.039 -8.655 14.403 1.00 84.50 616 ASN A N 1
ATOM 4875 C CA . ASN A 1 616 ? -29.683 -8.055 15.693 1.00 84.50 616 ASN A CA 1
ATOM 4876 C C . ASN A 1 616 ? -28.897 -9.026 16.606 1.00 84.50 616 ASN A C 1
ATOM 4878 O O . ASN A 1 616 ? -29.111 -9.079 17.814 1.00 84.50 616 ASN A O 1
ATOM 4882 N N . GLY A 1 617 ? -28.002 -9.826 16.011 1.00 81.00 617 GLY A N 1
ATOM 4883 C CA . GLY A 1 617 ? -27.163 -10.805 16.714 1.00 81.00 617 GLY A CA 1
ATOM 4884 C C . GLY A 1 617 ? -27.820 -12.162 16.998 1.00 81.00 617 GLY A C 1
ATOM 4885 O O . GLY A 1 617 ? -27.140 -13.069 17.476 1.00 81.00 617 GLY A O 1
ATOM 4886 N N . VAL A 1 618 ? -29.102 -12.349 16.667 1.00 84.81 618 VAL A N 1
ATOM 4887 C CA . VAL A 1 618 ? -29.817 -13.620 16.863 1.00 84.81 618 VAL A CA 1
ATOM 4888 C C . VAL A 1 618 ? -29.899 -14.390 15.550 1.00 84.81 618 VAL A C 1
ATOM 4890 O O . VAL A 1 618 ? -30.449 -13.884 14.574 1.00 84.81 618 VAL A O 1
ATOM 4893 N N . SER A 1 619 ? -29.374 -15.618 15.530 1.00 87.12 619 SER A N 1
ATOM 4894 C CA . SER A 1 619 ? -29.452 -16.508 14.363 1.00 87.12 619 SER A CA 1
ATOM 4895 C C . SER A 1 619 ? -30.899 -16.873 14.040 1.00 87.12 619 SER A C 1
ATOM 4897 O O . SER A 1 619 ? -31.643 -17.330 14.909 1.00 87.12 619 SER A O 1
ATOM 4899 N N . ILE A 1 620 ? -31.275 -16.688 12.776 1.00 86.19 620 ILE A N 1
ATOM 4900 C CA . ILE A 1 620 ? -32.610 -16.994 12.243 1.00 86.19 620 ILE A CA 1
ATOM 4901 C C . ILE A 1 620 ? -32.648 -18.300 11.444 1.00 86.19 620 ILE A C 1
ATOM 4903 O O . ILE A 1 620 ? -33.712 -18.708 10.989 1.00 86.19 620 ILE A O 1
ATOM 4907 N N . LEU A 1 621 ? -31.503 -18.969 11.289 1.00 87.50 621 LEU A N 1
ATOM 4908 C CA . LEU A 1 621 ? -31.382 -20.266 10.618 1.00 87.50 621 LEU A CA 1
ATOM 4909 C C . LEU A 1 621 ? -31.404 -21.426 11.615 1.00 87.50 621 LEU A C 1
ATOM 4911 O O . LEU A 1 621 ? -30.830 -22.480 11.367 1.00 87.50 621 LEU A O 1
ATOM 4915 N N . ARG A 1 622 ? -32.032 -21.236 12.774 1.00 83.00 622 ARG A N 1
ATOM 4916 C CA . ARG A 1 622 ? -32.127 -22.258 13.816 1.00 83.00 622 ARG A CA 1
ATOM 4917 C C . ARG A 1 622 ? -33.390 -23.098 13.635 1.00 83.00 622 ARG A C 1
ATOM 4919 O O . ARG A 1 622 ? -34.462 -22.572 13.349 1.00 83.00 622 ARG A O 1
ATOM 4926 N N . GLN A 1 623 ? -33.272 -24.410 13.799 1.00 80.62 623 GLN A N 1
ATOM 4927 C CA . GLN A 1 623 ? -34.388 -25.355 13.901 1.00 80.62 623 GLN A CA 1
ATOM 4928 C C . GLN A 1 623 ? -34.302 -26.128 15.211 1.00 80.62 623 GLN A C 1
ATOM 4930 O O . GLN A 1 623 ? -33.212 -26.312 15.751 1.00 80.62 623 GLN A O 1
ATOM 4935 N N . ALA A 1 624 ? -35.446 -26.560 15.738 1.00 75.81 624 ALA A N 1
ATOM 4936 C CA . ALA A 1 624 ? -35.465 -27.402 16.927 1.00 75.81 624 ALA A CA 1
ATOM 4937 C C . ALA A 1 624 ? -34.716 -28.712 16.647 1.00 75.81 624 ALA A C 1
ATOM 4939 O O . ALA A 1 624 ? -34.879 -29.312 15.584 1.00 75.81 624 ALA A O 1
ATOM 4940 N N . ASN A 1 625 ? -33.888 -29.149 17.592 1.00 76.75 625 ASN A N 1
ATOM 4941 C CA . ASN A 1 625 ? -33.206 -30.430 17.507 1.00 76.75 625 ASN A CA 1
ATOM 4942 C C . ASN A 1 625 ? -34.263 -31.548 17.587 1.00 76.75 625 ASN A C 1
ATOM 4944 O O . ASN A 1 625 ? -34.970 -31.623 18.597 1.00 76.75 625 ASN A O 1
ATOM 4948 N N . PRO A 1 626 ? -34.364 -32.439 16.582 1.00 73.94 626 PRO A N 1
ATOM 4949 C CA . PRO A 1 626 ? -35.340 -33.530 16.589 1.00 73.94 626 PRO A CA 1
ATOM 4950 C C . PRO A 1 626 ? -35.225 -34.440 17.820 1.00 73.94 626 PRO A C 1
ATOM 4952 O O . PRO A 1 626 ? -36.224 -34.967 18.297 1.00 73.94 626 PRO A O 1
ATOM 4955 N N . ASN A 1 627 ? -34.012 -34.584 18.362 1.00 81.06 627 ASN A N 1
ATOM 4956 C CA . ASN A 1 627 ? -33.718 -35.440 19.512 1.00 81.06 627 ASN A CA 1
ATOM 4957 C C . ASN A 1 627 ? -33.879 -34.714 20.856 1.00 81.06 627 ASN A C 1
ATOM 4959 O O . ASN A 1 627 ? -33.891 -35.350 21.907 1.00 81.06 627 ASN A O 1
ATOM 4963 N N . ASN A 1 628 ? -33.964 -33.381 20.840 1.00 78.69 628 ASN A N 1
ATOM 4964 C CA . ASN A 1 628 ? -34.192 -32.570 22.027 1.00 78.69 628 ASN A CA 1
ATOM 4965 C C . ASN A 1 628 ? -34.844 -31.226 21.641 1.00 78.69 628 ASN A C 1
ATOM 4967 O O . ASN A 1 628 ? -34.133 -30.252 21.393 1.00 78.69 628 ASN A O 1
ATOM 4971 N N . PRO A 1 629 ? -36.183 -31.118 21.652 1.00 68.62 629 PRO A N 1
ATOM 4972 C CA . PRO A 1 629 ? -36.895 -29.932 21.170 1.00 68.62 629 PRO A CA 1
ATOM 4973 C C . PRO A 1 629 ? -36.660 -28.658 22.007 1.00 68.62 629 PRO A C 1
ATOM 4975 O O . PRO A 1 629 ? -37.089 -27.579 21.609 1.00 68.62 629 PRO A O 1
ATOM 4978 N N . THR A 1 630 ? -35.963 -28.753 23.148 1.00 73.25 630 THR A N 1
ATOM 4979 C CA . THR A 1 630 ? -35.509 -27.587 23.936 1.00 73.25 630 THR A CA 1
ATOM 4980 C C . THR A 1 630 ? -34.187 -26.988 23.448 1.00 73.25 630 THR A C 1
ATOM 4982 O O . THR A 1 630 ? -33.789 -25.918 23.902 1.00 73.25 630 THR A O 1
ATOM 4985 N N . GLN A 1 631 ? -33.504 -27.656 22.518 1.00 75.00 631 GLN A N 1
ATOM 4986 C CA . GLN A 1 631 ? -32.256 -27.203 21.914 1.00 75.00 631 GLN A CA 1
ATOM 4987 C C . GLN A 1 631 ? -32.479 -26.844 20.446 1.00 75.00 631 GLN A C 1
ATOM 4989 O O . GLN A 1 631 ? -33.251 -27.498 19.749 1.00 75.00 631 GLN A O 1
ATOM 4994 N N . PHE A 1 632 ? -31.767 -25.828 19.958 1.00 77.56 632 PHE A N 1
ATOM 4995 C CA . PHE A 1 632 ? -31.751 -25.468 18.542 1.00 77.56 632 PHE A CA 1
ATOM 4996 C C . PHE A 1 632 ? -30.439 -25.882 17.884 1.00 77.56 632 PHE A C 1
ATOM 4998 O O . PHE A 1 632 ? -29.368 -25.686 18.456 1.00 77.56 632 PHE A O 1
ATOM 5005 N N . ILE A 1 633 ? -30.535 -26.375 16.654 1.00 78.44 633 ILE A N 1
ATOM 5006 C CA . ILE A 1 633 ? -29.413 -26.635 15.748 1.00 78.44 633 ILE A CA 1
ATOM 5007 C C . ILE A 1 633 ? -29.543 -25.750 14.506 1.00 78.44 633 ILE A C 1
ATOM 5009 O O . ILE A 1 633 ? -30.627 -25.246 14.208 1.00 78.44 633 ILE A O 1
ATOM 5013 N N . LEU A 1 634 ? -28.448 -25.528 13.786 1.00 83.12 634 LEU A N 1
ATOM 5014 C CA . LEU A 1 634 ? -28.496 -24.816 12.508 1.00 83.12 634 LEU A CA 1
ATOM 5015 C C . LEU A 1 634 ? -29.200 -25.665 11.445 1.00 83.12 634 LEU A C 1
ATOM 5017 O O . LEU A 1 634 ? -29.095 -26.890 11.435 1.00 83.12 634 LEU A O 1
ATOM 5021 N N . GLN A 1 635 ? -29.956 -24.997 10.582 1.00 83.38 635 GLN A N 1
ATOM 5022 C CA . GLN A 1 635 ? -30.692 -25.609 9.485 1.00 83.38 635 GLN A CA 1
ATOM 5023 C C . GLN A 1 635 ? -29.763 -25.955 8.319 1.00 83.38 635 GLN A C 1
ATOM 5025 O O . GLN A 1 635 ? -28.876 -25.174 7.962 1.00 83.38 635 GLN A O 1
ATOM 5030 N N . GLU A 1 636 ? -30.038 -27.097 7.692 1.00 83.69 636 GLU A N 1
ATOM 5031 C CA . GLU A 1 636 ? -29.528 -27.446 6.368 1.00 83.69 636 GLU A CA 1
ATOM 5032 C C . GLU A 1 636 ? -30.494 -26.876 5.305 1.00 83.69 636 GLU A C 1
ATOM 5034 O O . GLU A 1 636 ? -31.710 -27.057 5.432 1.00 83.69 636 GLU A O 1
ATOM 5039 N N . PRO A 1 637 ? -30.007 -26.141 4.290 1.00 87.25 637 PRO A N 1
ATOM 5040 C CA . PRO A 1 637 ? -30.850 -25.598 3.236 1.00 87.25 637 PRO A CA 1
ATOM 5041 C C . PRO A 1 637 ? -31.313 -26.669 2.255 1.00 87.25 637 PRO A C 1
ATOM 5043 O O . PRO A 1 637 ? -30.569 -27.587 1.911 1.00 87.25 637 PRO A O 1
ATOM 5046 N N . LEU A 1 638 ? -32.491 -26.451 1.671 1.00 88.56 638 LEU A N 1
ATOM 5047 C CA . LEU A 1 638 ? -32.873 -27.121 0.434 1.00 88.56 638 LEU A CA 1
ATOM 5048 C C . LEU A 1 638 ? -32.222 -26.388 -0.746 1.00 88.56 638 LEU A C 1
ATOM 5050 O O . LEU A 1 638 ? -32.502 -25.211 -0.978 1.00 88.56 638 LEU A O 1
ATOM 5054 N N . VAL A 1 639 ? -31.322 -27.067 -1.459 1.00 87.94 639 VAL A N 1
ATOM 5055 C CA . VAL A 1 639 ? -30.583 -26.499 -2.596 1.00 87.94 639 VAL A CA 1
ATOM 5056 C C . VAL A 1 639 ? -31.305 -26.831 -3.900 1.00 87.94 639 VAL A C 1
ATOM 5058 O O . VAL A 1 639 ? -31.532 -27.998 -4.213 1.00 87.94 639 VAL A O 1
ATOM 5061 N N . ASP A 1 640 ? -31.639 -25.809 -4.682 1.00 87.06 640 ASP A N 1
ATOM 5062 C CA . ASP A 1 640 ? -32.123 -25.978 -6.051 1.00 87.06 640 ASP A CA 1
ATOM 5063 C C . ASP A 1 640 ? -30.964 -26.425 -6.957 1.00 87.06 640 ASP A C 1
ATOM 5065 O O . ASP A 1 640 ? -29.974 -25.713 -7.127 1.00 87.06 640 ASP A O 1
ATOM 5069 N N . ALA A 1 641 ? -31.091 -27.609 -7.558 1.00 80.12 641 ALA A N 1
ATOM 5070 C CA . ALA A 1 641 ? -30.051 -28.207 -8.391 1.00 80.12 641 ALA A CA 1
ATOM 5071 C C . ALA A 1 641 ? -29.792 -27.461 -9.716 1.00 80.12 641 ALA A C 1
ATOM 5073 O O . ALA A 1 641 ? -28.712 -27.609 -10.285 1.00 80.12 641 ALA A O 1
ATOM 5074 N N . GLN A 1 642 ? -30.754 -26.684 -10.228 1.00 82.62 642 GLN A N 1
ATOM 5075 C CA . GLN A 1 642 ? -30.598 -25.920 -11.471 1.00 82.62 642 GLN A CA 1
ATOM 5076 C C . GLN A 1 642 ? -29.989 -24.543 -11.221 1.00 82.62 642 GLN A C 1
ATOM 5078 O O . GLN A 1 642 ? -29.136 -24.096 -11.987 1.00 82.62 642 GLN A O 1
ATOM 5083 N N . THR A 1 643 ? -30.445 -23.860 -10.171 1.00 81.38 643 THR A N 1
ATOM 5084 C CA . THR A 1 643 ? -30.067 -22.463 -9.910 1.00 81.38 643 THR A CA 1
ATOM 5085 C C . THR A 1 643 ? -28.975 -22.315 -8.853 1.00 81.38 643 THR A C 1
ATOM 5087 O O . THR A 1 643 ? -28.325 -21.275 -8.795 1.00 81.38 643 THR A O 1
ATOM 5090 N N . GLY A 1 644 ? -28.756 -23.333 -8.015 1.00 83.56 644 GLY A N 1
ATOM 5091 C CA . GLY A 1 644 ? -27.854 -23.266 -6.864 1.00 83.56 644 GLY A CA 1
ATOM 5092 C C . GLY A 1 644 ? -28.390 -22.419 -5.703 1.00 83.56 644 GLY A C 1
ATOM 5093 O O . GLY A 1 644 ? -27.663 -22.187 -4.735 1.00 83.56 644 GLY A O 1
ATOM 5094 N N . LEU A 1 645 ? -29.642 -21.950 -5.782 1.00 90.81 645 LEU A N 1
ATOM 5095 C CA . LEU A 1 645 ? -30.281 -21.178 -4.721 1.00 90.81 645 LEU A CA 1
ATOM 5096 C C . LEU A 1 645 ? -30.570 -22.065 -3.511 1.00 90.81 645 LEU A C 1
ATOM 5098 O O . LEU A 1 645 ? -31.098 -23.169 -3.634 1.00 90.81 645 LEU A O 1
ATOM 5102 N N . MET A 1 646 ? -30.259 -21.548 -2.330 1.00 91.75 646 MET A N 1
ATOM 5103 C CA . MET A 1 646 ? -30.503 -22.209 -1.055 1.00 91.75 646 MET A CA 1
ATOM 5104 C C . MET A 1 646 ? -31.782 -21.668 -0.430 1.00 91.75 646 MET A C 1
ATOM 5106 O O . MET A 1 646 ? -31.961 -20.454 -0.336 1.00 91.75 646 MET A O 1
ATOM 5110 N N . GLN A 1 647 ? -32.659 -22.550 0.034 1.00 91.94 647 GLN A N 1
ATOM 5111 C CA . GLN A 1 647 ? -33.905 -22.174 0.692 1.00 91.94 647 GLN A CA 1
ATOM 5112 C C . GLN A 1 647 ? -33.907 -22.661 2.139 1.00 91.94 647 GLN A C 1
ATOM 5114 O O . GLN A 1 647 ? -33.747 -23.851 2.407 1.00 91.94 647 GLN A O 1
ATOM 5119 N N . PHE A 1 648 ? -34.129 -21.732 3.066 1.00 89.81 648 PHE A N 1
ATOM 5120 C CA . PHE A 1 648 ? -34.315 -22.009 4.486 1.00 89.81 648 PHE A CA 1
ATOM 5121 C C . PHE A 1 648 ? -35.737 -21.656 4.907 1.00 89.81 648 PHE A C 1
ATOM 5123 O O . PHE A 1 648 ? -36.324 -20.681 4.424 1.00 89.81 648 PHE A O 1
ATOM 5130 N N . THR A 1 649 ? -36.278 -22.423 5.852 1.00 84.94 649 THR A N 1
ATOM 5131 C CA . THR A 1 649 ? -37.587 -22.130 6.438 1.00 84.94 649 THR A CA 1
ATOM 5132 C C . THR A 1 649 ? -37.393 -21.319 7.708 1.00 84.94 649 THR A C 1
ATOM 5134 O O . THR A 1 649 ? -36.735 -21.760 8.650 1.00 84.94 649 THR A O 1
ATOM 5137 N N . TYR A 1 650 ? -37.987 -20.130 7.765 1.00 81.69 650 TYR A N 1
ATOM 5138 C CA . TYR A 1 650 ? -37.930 -19.327 8.975 1.00 81.69 650 TYR A CA 1
ATOM 5139 C C . TYR A 1 650 ? -38.992 -19.789 9.970 1.00 81.69 650 TYR A C 1
ATOM 5141 O O . TYR A 1 650 ? -40.199 -19.711 9.723 1.00 81.69 650 TYR A O 1
ATOM 5149 N N . ASN A 1 651 ? -38.502 -20.265 11.108 1.00 75.69 651 ASN A N 1
ATOM 5150 C CA . ASN A 1 651 ? -39.272 -20.929 12.139 1.00 75.69 651 ASN A CA 1
ATOM 5151 C C . ASN A 1 651 ? -39.170 -20.130 13.441 1.00 75.69 651 ASN A C 1
ATOM 5153 O O . ASN A 1 651 ? -38.080 -19.945 13.978 1.00 75.69 651 ASN A O 1
ATOM 5157 N N . GLU A 1 652 ? -40.306 -19.657 13.951 1.00 75.31 652 GLU A N 1
ATOM 5158 C CA . GLU A 1 652 ? -40.379 -18.938 15.225 1.00 75.31 652 GLU A CA 1
ATOM 5159 C C . GLU A 1 652 ? -40.830 -19.893 16.347 1.00 75.31 652 GLU A C 1
ATOM 5161 O O . GLU A 1 652 ? -41.846 -20.580 16.178 1.00 75.31 652 GLU A O 1
ATOM 5166 N N . PRO A 1 653 ? -40.120 -19.957 17.490 1.00 73.38 653 PRO A N 1
ATOM 5167 C CA . PRO A 1 653 ? -40.578 -20.724 18.642 1.00 73.38 653 PRO A CA 1
ATOM 5168 C C . PRO A 1 653 ? -41.831 -20.122 19.272 1.00 73.38 653 PRO A C 1
ATOM 5170 O O . PRO A 1 653 ? -41.895 -18.929 19.558 1.00 73.38 653 PRO A O 1
ATOM 5173 N N . VAL A 1 654 ? -42.803 -20.980 19.561 1.00 76.25 654 VAL A N 1
ATOM 5174 C CA . VAL A 1 654 ? -43.972 -20.667 20.383 1.00 76.25 654 VAL A CA 1
ATOM 5175 C C . VAL A 1 654 ? -43.671 -21.124 21.805 1.00 76.25 654 VAL A C 1
ATOM 5177 O O . VAL A 1 654 ? -43.382 -22.302 22.018 1.00 76.25 654 VAL A O 1
ATOM 5180 N N . LEU A 1 655 ? -43.719 -20.198 22.761 1.00 81.50 655 LEU A N 1
ATOM 5181 C CA . LEU A 1 655 ? -43.450 -20.461 24.175 1.00 81.50 655 LEU A CA 1
ATOM 5182 C C . LEU A 1 655 ? -44.762 -20.643 24.953 1.00 81.50 655 LEU A C 1
ATOM 5184 O O . LEU A 1 655 ? -45.749 -19.972 24.654 1.00 81.50 655 LEU A O 1
ATOM 5188 N N . ASP A 1 656 ? -44.774 -21.524 25.952 1.00 81.06 656 ASP A N 1
ATOM 5189 C CA . ASP A 1 656 ? -45.842 -21.576 26.954 1.00 81.06 656 ASP A CA 1
ATOM 5190 C C . ASP A 1 656 ? -45.651 -20.508 28.045 1.00 81.06 656 ASP A C 1
ATOM 5192 O O . ASP A 1 656 ? -44.670 -19.760 28.060 1.00 81.06 656 ASP A O 1
ATOM 5196 N N . GLY A 1 657 ? -46.591 -20.444 28.994 1.00 77.94 657 GLY A N 1
ATOM 5197 C CA . GLY A 1 657 ? -46.535 -19.514 30.126 1.00 77.94 657 GLY A CA 1
ATOM 5198 C C . GLY A 1 657 ? -45.345 -19.721 31.074 1.00 77.94 657 GLY A C 1
ATOM 5199 O O . GLY A 1 657 ? -45.124 -18.877 31.936 1.00 77.94 657 GLY A O 1
ATOM 5200 N N . SER A 1 658 ? -44.570 -20.800 30.918 1.00 77.81 658 SER A N 1
ATOM 5201 C CA . SER A 1 658 ? -43.342 -21.071 31.676 1.00 77.81 658 SER A CA 1
ATOM 5202 C C . SER A 1 658 ? -42.060 -20.744 30.891 1.00 77.81 658 SER A C 1
ATOM 5204 O O . SER A 1 658 ? -40.957 -20.956 31.391 1.00 77.81 658 SER A O 1
ATOM 5206 N N . GLY A 1 659 ? -42.184 -20.215 29.665 1.00 75.38 659 GLY A N 1
ATOM 5207 C CA . GLY A 1 659 ? -41.055 -19.920 28.780 1.00 75.38 659 GLY A CA 1
ATOM 5208 C C . GLY A 1 659 ? -40.493 -21.150 28.063 1.00 75.38 659 GLY A C 1
ATOM 5209 O O . GLY A 1 659 ? -39.441 -21.059 27.428 1.00 75.38 659 GLY A O 1
ATOM 5210 N N . ARG A 1 660 ? -41.175 -22.301 28.136 1.00 75.50 660 ARG A N 1
ATOM 5211 C CA . ARG A 1 660 ? -40.779 -23.528 27.439 1.00 75.50 660 ARG A CA 1
ATOM 5212 C C . ARG A 1 660 ? -41.338 -23.525 26.019 1.00 75.50 660 ARG A C 1
ATOM 5214 O O . ARG A 1 660 ? -42.482 -23.155 25.787 1.00 75.50 660 ARG A O 1
ATOM 5221 N N . ILE A 1 661 ? -40.531 -23.965 25.057 1.00 72.00 661 ILE A N 1
ATOM 5222 C CA . ILE A 1 661 ? -40.948 -24.088 23.654 1.00 72.00 661 ILE A CA 1
ATOM 5223 C C . ILE A 1 661 ? -41.963 -25.231 23.531 1.00 72.00 661 ILE A C 1
ATOM 5225 O O . ILE A 1 661 ? -41.647 -26.374 23.863 1.00 72.00 661 ILE A O 1
ATOM 5229 N N . VAL A 1 662 ? -43.163 -24.919 23.043 1.00 76.81 662 VAL A N 1
ATOM 5230 C CA . VAL A 1 662 ? -44.280 -25.867 22.875 1.00 76.81 662 VAL A CA 1
ATOM 5231 C C . VAL A 1 662 ? -44.670 -26.112 21.422 1.00 76.81 662 VAL A C 1
ATOM 5233 O O . VAL A 1 662 ? -45.237 -27.156 21.116 1.00 76.81 662 VAL A O 1
ATOM 5236 N N . ALA A 1 663 ? -44.355 -25.191 20.512 1.00 72.25 663 ALA A N 1
ATOM 5237 C CA . ALA A 1 663 ? -44.564 -25.378 19.079 1.00 72.25 663 ALA A CA 1
ATOM 5238 C C . ALA A 1 663 ? -43.587 -24.522 18.261 1.00 72.25 663 ALA A C 1
ATOM 5240 O O . ALA A 1 663 ? -42.868 -23.680 18.799 1.00 72.25 663 ALA A O 1
ATOM 5241 N N . VAL A 1 664 ? -43.579 -24.726 16.944 1.00 72.88 664 VAL A N 1
ATOM 5242 C CA . VAL A 1 664 ? -42.816 -23.918 15.989 1.00 72.88 664 VAL A CA 1
ATOM 5243 C C . VAL A 1 664 ? -43.770 -23.416 14.915 1.00 72.88 664 VAL A C 1
ATOM 5245 O O . VAL A 1 664 ? -44.514 -24.199 14.326 1.00 72.88 664 VAL A O 1
ATOM 5248 N N . ARG A 1 665 ? -43.762 -22.107 14.658 1.00 76.50 665 ARG A N 1
ATOM 5249 C CA . ARG A 1 665 ? -44.584 -21.483 13.620 1.00 76.50 665 ARG A CA 1
ATOM 5250 C C . ARG A 1 665 ? -43.720 -21.129 12.413 1.00 76.50 665 ARG A C 1
ATOM 5252 O O . ARG A 1 665 ? -42.787 -20.339 12.539 1.00 76.50 665 ARG A O 1
ATOM 5259 N N . ASN A 1 666 ? -44.082 -21.647 11.238 1.00 80.62 666 ASN A N 1
ATOM 5260 C CA . ASN A 1 666 ? -43.487 -21.210 9.976 1.00 80.62 666 ASN A CA 1
ATOM 5261 C C . ASN A 1 666 ? -43.949 -19.776 9.669 1.00 80.62 666 ASN A C 1
ATOM 5263 O O . ASN A 1 666 ? -45.149 -19.495 9.586 1.00 80.62 666 ASN A O 1
ATOM 5267 N N . ARG A 1 667 ? -42.989 -18.860 9.552 1.00 80.75 667 ARG A N 1
ATOM 5268 C CA . ARG A 1 667 ? -43.214 -17.430 9.306 1.00 80.75 667 ARG A CA 1
ATOM 5269 C C . ARG A 1 667 ? -42.869 -17.008 7.879 1.00 80.75 667 ARG A C 1
ATOM 5271 O O . ARG A 1 667 ? -43.256 -15.916 7.475 1.00 80.75 667 ARG A O 1
ATOM 5278 N N . GLY A 1 668 ? -42.173 -17.848 7.119 1.00 87.25 668 GLY A N 1
ATOM 5279 C CA . GLY A 1 668 ? -41.787 -17.565 5.744 1.00 87.25 668 GLY A CA 1
ATOM 5280 C C . GLY A 1 668 ? -40.498 -18.268 5.340 1.00 87.25 668 GLY A C 1
ATOM 5281 O O . GLY A 1 668 ? -40.069 -19.236 5.967 1.00 87.25 668 GLY A O 1
ATOM 5282 N N . GLN A 1 669 ? -39.880 -17.774 4.272 1.00 89.75 669 GLN A N 1
ATOM 5283 C CA . GLN A 1 669 ? -38.695 -18.387 3.676 1.00 89.75 669 GLN A CA 1
ATOM 5284 C C . GLN A 1 669 ? -37.559 -17.381 3.531 1.00 89.75 669 GLN A C 1
ATOM 5286 O O . GLN A 1 669 ? -37.780 -16.188 3.305 1.00 89.75 669 GLN A O 1
ATOM 5291 N N . ILE A 1 670 ? -36.335 -17.887 3.636 1.00 91.75 670 ILE A N 1
ATOM 5292 C CA . ILE A 1 670 ? -35.107 -17.147 3.365 1.00 91.75 670 ILE A CA 1
ATOM 5293 C C . ILE A 1 670 ? -34.454 -17.824 2.168 1.00 91.75 670 ILE A C 1
ATOM 5295 O O . ILE A 1 670 ? -34.098 -18.999 2.238 1.00 91.75 670 ILE A O 1
ATOM 5299 N N . ILE A 1 671 ? -34.320 -17.091 1.068 1.00 93.50 671 ILE A N 1
ATOM 5300 C CA . ILE A 1 671 ? -33.662 -17.570 -0.146 1.00 93.50 671 ILE A CA 1
ATOM 5301 C C . ILE A 1 671 ? -32.277 -16.943 -0.190 1.00 93.50 671 ILE A C 1
ATOM 5303 O O . ILE A 1 671 ? -32.149 -15.721 -0.212 1.00 93.50 671 ILE A O 1
ATOM 5307 N N . VAL A 1 672 ? -31.243 -17.769 -0.202 1.00 93.25 672 VAL A N 1
ATOM 5308 C CA . VAL A 1 672 ? -29.853 -17.335 -0.276 1.00 93.25 672 VAL A CA 1
ATOM 5309 C C . VAL A 1 672 ? -29.292 -17.712 -1.636 1.00 93.25 672 VAL A C 1
ATOM 5311 O O . VAL A 1 672 ? -29.351 -18.866 -2.051 1.00 93.25 672 VAL A O 1
ATOM 5314 N N . ASP A 1 673 ? -28.724 -16.725 -2.313 1.00 91.31 673 ASP A N 1
ATOM 5315 C CA . ASP A 1 673 ? -27.928 -16.898 -3.518 1.00 91.31 673 ASP A CA 1
ATOM 5316 C C . ASP A 1 673 ? -26.440 -16.806 -3.130 1.00 91.31 673 ASP A C 1
ATOM 5318 O O . ASP A 1 673 ? -25.916 -15.694 -2.962 1.00 91.31 673 ASP A O 1
ATOM 5322 N N . PRO A 1 674 ? -25.746 -17.948 -2.961 1.00 87.62 674 PRO A N 1
ATOM 5323 C CA . PRO A 1 674 ? -24.331 -17.967 -2.590 1.00 87.62 674 PRO A CA 1
ATOM 5324 C C . PRO A 1 674 ? -23.420 -17.481 -3.724 1.00 87.62 674 PRO A C 1
ATOM 5326 O O . PRO A 1 674 ? -22.282 -17.081 -3.481 1.00 87.62 674 PRO A O 1
ATOM 5329 N N . THR A 1 675 ? -23.901 -17.511 -4.967 1.00 87.00 675 THR A N 1
ATOM 5330 C CA . THR A 1 675 ? -23.174 -17.112 -6.172 1.00 87.00 675 THR A CA 1
ATOM 5331 C C . THR A 1 675 ? -23.040 -15.592 -6.223 1.00 87.00 675 THR A C 1
ATOM 5333 O O . THR A 1 675 ? -21.929 -15.079 -6.376 1.00 87.00 675 THR A O 1
ATOM 5336 N N . ASN A 1 676 ? -24.144 -14.873 -6.008 1.00 84.06 676 ASN A N 1
ATOM 5337 C CA . ASN A 1 676 ? -24.178 -13.405 -6.009 1.00 84.06 676 ASN A CA 1
ATOM 5338 C C . ASN A 1 676 ? -24.036 -12.775 -4.612 1.00 84.06 676 ASN A C 1
ATOM 5340 O O . ASN A 1 676 ? -23.952 -11.548 -4.492 1.00 84.06 676 ASN A O 1
ATOM 5344 N N . GLY A 1 677 ? -24.015 -13.594 -3.559 1.00 87.94 677 GLY A N 1
ATOM 5345 C CA . GLY A 1 677 ? -23.919 -13.151 -2.172 1.00 87.94 677 GLY A CA 1
ATOM 5346 C C . GLY A 1 677 ? -25.147 -12.361 -1.716 1.00 87.94 677 GLY A C 1
ATOM 5347 O O . GLY A 1 677 ? -25.012 -11.309 -1.085 1.00 87.94 677 GLY A O 1
ATOM 5348 N N . THR A 1 678 ? -26.346 -12.828 -2.080 1.00 90.19 678 THR A N 1
ATOM 5349 C CA . THR A 1 678 ? -27.611 -12.154 -1.743 1.00 90.19 678 THR A CA 1
ATOM 5350 C C . THR A 1 678 ? -28.525 -13.024 -0.894 1.00 90.19 678 THR A C 1
ATOM 5352 O O . THR A 1 678 ? -28.503 -14.247 -0.975 1.00 90.19 678 THR A O 1
ATOM 5355 N N . ILE A 1 679 ? -29.331 -12.373 -0.063 1.00 92.88 679 ILE A N 1
ATOM 5356 C CA . ILE A 1 679 ? -30.278 -12.986 0.861 1.00 92.88 679 ILE A CA 1
ATOM 5357 C C . ILE A 1 679 ? -31.613 -12.292 0.664 1.00 92.88 679 ILE A C 1
ATOM 5359 O O . ILE A 1 679 ? -31.745 -11.095 0.915 1.00 92.88 679 ILE A O 1
ATOM 5363 N N . ARG A 1 680 ? -32.617 -13.042 0.233 1.00 93.19 680 ARG A N 1
ATOM 5364 C CA . ARG A 1 680 ? -33.977 -12.564 0.039 1.00 93.19 680 ARG A CA 1
ATOM 5365 C C . ARG A 1 680 ? -34.887 -13.122 1.119 1.00 93.19 680 ARG A C 1
ATOM 5367 O O . ARG A 1 680 ? -34.945 -14.330 1.327 1.00 93.19 680 ARG A O 1
ATOM 5374 N N . PHE A 1 681 ? -35.654 -12.240 1.745 1.00 91.12 681 PHE A N 1
ATOM 5375 C CA . PHE A 1 681 ? -36.670 -12.623 2.718 1.00 91.12 681 PHE A CA 1
ATOM 5376 C C . PHE A 1 681 ? -38.050 -12.618 2.056 1.00 91.12 681 PHE A C 1
ATOM 5378 O O . PHE A 1 681 ? -38.441 -11.643 1.403 1.00 91.12 681 PHE A O 1
ATOM 5385 N N . VAL A 1 682 ? -38.771 -13.731 2.186 1.00 89.56 682 VAL A N 1
ATOM 5386 C CA . VAL A 1 682 ? -40.071 -13.969 1.550 1.00 89.56 682 VAL A CA 1
ATOM 5387 C C . VAL A 1 682 ? -41.119 -14.186 2.637 1.00 89.56 682 VAL A C 1
ATOM 5389 O O . VAL A 1 682 ? -40.931 -15.006 3.533 1.00 89.56 682 VAL A O 1
ATOM 5392 N N . ASN A 1 683 ? -42.232 -13.451 2.552 1.00 84.81 683 ASN A N 1
ATOM 5393 C CA . ASN A 1 683 ? -43.351 -13.434 3.514 1.00 84.81 683 ASN A CA 1
ATOM 5394 C C . ASN A 1 683 ? -43.034 -12.873 4.914 1.00 84.81 683 ASN A C 1
ATOM 5396 O O . ASN A 1 683 ? -43.941 -12.680 5.718 1.00 84.81 683 ASN A O 1
ATOM 5400 N N . PHE A 1 684 ? -41.779 -12.519 5.176 1.00 83.31 684 PHE A N 1
ATOM 5401 C CA . PHE A 1 684 ? -41.358 -11.683 6.295 1.00 83.31 684 PHE A CA 1
ATOM 5402 C C . PHE A 1 684 ? -40.150 -10.848 5.856 1.00 83.31 684 PHE A C 1
ATOM 5404 O O . PHE A 1 684 ? -39.512 -11.178 4.860 1.00 83.31 684 PHE A O 1
ATOM 5411 N N . ALA A 1 685 ? -39.850 -9.748 6.543 1.00 80.50 685 ALA A N 1
ATOM 5412 C CA . ALA A 1 685 ? -38.665 -8.946 6.256 1.00 80.50 685 ALA A CA 1
ATOM 5413 C C . ALA A 1 685 ? -38.146 -8.278 7.538 1.00 80.50 685 ALA A C 1
ATOM 5415 O O . ALA A 1 685 ? -38.964 -7.784 8.322 1.00 80.50 685 ALA A O 1
ATOM 5416 N N . PRO A 1 686 ? -36.816 -8.223 7.742 1.00 85.56 686 PRO A N 1
ATOM 5417 C CA . PRO A 1 686 ? -36.217 -7.367 8.758 1.00 85.56 686 PRO A CA 1
ATOM 5418 C C . PRO A 1 686 ? -36.697 -5.916 8.618 1.00 85.56 686 PRO A C 1
ATOM 5420 O O . PRO A 1 686 ? -36.886 -5.405 7.503 1.00 85.56 686 PRO A O 1
ATOM 5423 N N . ARG A 1 687 ? -36.878 -5.233 9.752 1.00 82.75 687 ARG A N 1
ATOM 5424 C CA . ARG A 1 687 ? -37.206 -3.802 9.779 1.00 82.75 687 ARG A CA 1
ATOM 5425 C C . ARG A 1 687 ? -36.032 -3.001 9.218 1.00 82.75 687 ARG A C 1
ATOM 5427 O O . ARG A 1 687 ? -34.893 -3.450 9.224 1.00 82.75 687 ARG A O 1
ATOM 5434 N N . LEU A 1 688 ? -36.297 -1.771 8.778 1.00 75.62 688 LEU A N 1
ATOM 5435 C CA . LEU A 1 688 ? -35.253 -0.870 8.265 1.00 75.62 688 LEU A CA 1
ATOM 5436 C C . LEU A 1 688 ? -34.123 -0.600 9.276 1.00 75.62 688 LEU A C 1
ATOM 5438 O O . LEU A 1 688 ? -32.998 -0.354 8.858 1.00 75.62 688 LEU A O 1
ATOM 5442 N N . ASN A 1 689 ? -34.417 -0.677 10.577 1.00 80.56 689 ASN A N 1
ATOM 5443 C CA . ASN A 1 689 ? -33.446 -0.455 11.651 1.00 80.56 689 ASN A CA 1
ATOM 5444 C C . ASN A 1 689 ? -32.756 -1.744 12.127 1.00 80.56 689 ASN A C 1
ATOM 5446 O O . ASN A 1 689 ? -31.867 -1.667 12.972 1.00 80.56 689 ASN A O 1
ATOM 5450 N N . ASP A 1 690 ? -33.175 -2.913 11.634 1.00 82.50 690 ASP A N 1
ATOM 5451 C CA . ASP A 1 690 ? -32.570 -4.180 12.029 1.00 82.50 690 ASP A CA 1
ATOM 5452 C C . ASP A 1 690 ? -31.237 -4.381 11.304 1.00 82.50 690 ASP A C 1
ATOM 5454 O O . ASP A 1 690 ? -31.115 -4.151 10.097 1.00 82.50 690 ASP A O 1
ATOM 5458 N N . VAL A 1 691 ? -30.235 -4.861 12.037 1.00 84.94 691 VAL A N 1
ATOM 5459 C CA . VAL A 1 691 ? -28.927 -5.200 11.474 1.00 84.94 691 VAL A CA 1
ATOM 5460 C C . VAL A 1 691 ? -28.936 -6.671 11.086 1.00 84.94 691 VAL A C 1
ATOM 5462 O O . VAL A 1 691 ? -29.018 -7.546 11.950 1.00 84.94 691 VAL A O 1
ATOM 5465 N N . VAL A 1 692 ? -28.836 -6.943 9.785 1.00 89.00 692 VAL A N 1
ATOM 5466 C CA . VAL A 1 692 ? -28.652 -8.301 9.264 1.00 89.00 692 VAL A CA 1
ATOM 5467 C C . VAL A 1 692 ? -27.160 -8.570 9.151 1.00 89.00 692 VAL A C 1
ATOM 5469 O O . VAL A 1 692 ? -26.460 -7.851 8.435 1.00 89.00 692 VAL A O 1
ATOM 5472 N N . THR A 1 693 ? -26.674 -9.598 9.839 1.00 91.19 693 THR A N 1
ATOM 5473 C CA . THR A 1 693 ? -25.294 -10.073 9.704 1.00 91.19 693 THR A CA 1
ATOM 5474 C C . THR A 1 693 ? -25.256 -11.488 9.155 1.00 91.19 693 THR A C 1
ATOM 5476 O O . THR A 1 693 ? -26.172 -12.280 9.376 1.00 91.19 693 THR A O 1
ATOM 5479 N N . VAL A 1 694 ? -24.195 -11.803 8.418 1.00 91.44 694 VAL A N 1
ATOM 5480 C CA . VAL A 1 694 ? -24.032 -13.082 7.731 1.00 91.44 694 VAL A CA 1
ATOM 5481 C C . VAL A 1 694 ? -22.648 -13.623 8.018 1.00 91.44 694 VAL A C 1
ATOM 5483 O O . VAL A 1 694 ? -21.648 -12.927 7.846 1.00 91.44 694 VAL A O 1
ATOM 5486 N N . THR A 1 695 ? -22.593 -14.878 8.433 1.00 90.38 695 THR A N 1
ATOM 5487 C CA . THR A 1 695 ? -21.356 -15.641 8.540 1.00 90.38 695 THR A CA 1
ATOM 5488 C C . THR A 1 695 ? -21.290 -16.606 7.366 1.00 90.38 695 THR A C 1
ATOM 5490 O O . THR A 1 695 ? -22.269 -17.309 7.143 1.00 90.38 695 THR A O 1
ATOM 5493 N N . TYR A 1 696 ? -20.204 -16.610 6.587 1.00 90.06 696 TYR A N 1
ATOM 5494 C CA . TYR A 1 696 ? -20.073 -17.452 5.389 1.00 90.06 696 TYR A CA 1
ATOM 5495 C C . TYR A 1 696 ? -18.622 -17.622 4.907 1.00 90.06 696 TYR A C 1
ATOM 5497 O O . TYR A 1 696 ? -17.728 -16.865 5.292 1.00 90.06 696 TYR A O 1
ATOM 5505 N N . ARG A 1 697 ? -18.369 -18.607 4.032 1.00 85.88 697 ARG A N 1
ATOM 5506 C CA . ARG A 1 697 ? -17.044 -18.877 3.435 1.00 85.88 697 ARG A CA 1
ATOM 5507 C C . ARG A 1 697 ? -17.010 -18.557 1.939 1.00 85.88 697 ARG A C 1
ATOM 5509 O O . ARG A 1 697 ? -17.523 -19.346 1.147 1.00 85.88 697 ARG A O 1
ATOM 5516 N N . PRO A 1 698 ? -16.406 -17.437 1.509 1.00 87.31 698 PRO A N 1
ATOM 5517 C CA . PRO A 1 698 ? -16.317 -17.110 0.088 1.00 87.31 698 PRO A CA 1
ATOM 5518 C C . PRO A 1 698 ? -15.173 -17.849 -0.616 1.00 87.31 698 PRO A C 1
ATOM 5520 O O . PRO A 1 698 ? -14.071 -17.956 -0.080 1.00 87.31 698 PRO A O 1
ATOM 5523 N N . ARG A 1 699 ? -15.393 -18.273 -1.866 1.00 86.00 699 ARG A N 1
ATOM 5524 C CA . ARG A 1 699 ? -14.314 -18.690 -2.783 1.00 86.00 699 ARG A CA 1
ATOM 5525 C C . ARG A 1 699 ? -13.718 -17.511 -3.537 1.00 86.00 699 ARG A C 1
ATOM 5527 O O . ARG A 1 699 ? -12.542 -17.547 -3.901 1.00 86.00 699 ARG A O 1
ATOM 5534 N N . VAL A 1 700 ? -14.518 -16.468 -3.764 1.00 89.12 700 VAL A N 1
ATOM 5535 C CA . VAL A 1 700 ? -14.101 -15.259 -4.473 1.00 89.12 700 VAL A CA 1
ATOM 5536 C C . VAL A 1 700 ? -14.228 -14.049 -3.552 1.00 89.12 700 VAL A C 1
ATOM 5538 O O . VAL A 1 700 ? -15.316 -13.555 -3.242 1.00 89.12 700 VAL A O 1
ATOM 5541 N N . TYR A 1 701 ? -13.079 -13.521 -3.139 1.00 87.56 701 TYR A N 1
ATOM 5542 C CA . TYR A 1 701 ? -12.998 -12.317 -2.327 1.00 87.56 701 TYR A CA 1
ATOM 5543 C C . TYR A 1 701 ? -13.070 -11.077 -3.216 1.00 87.56 701 TYR A C 1
ATOM 5545 O O . TYR A 1 701 ? -12.111 -10.713 -3.895 1.00 87.56 701 TYR A O 1
ATOM 5553 N N . ARG A 1 702 ? -14.192 -10.360 -3.154 1.00 84.94 702 ARG A N 1
ATOM 5554 C CA . ARG A 1 702 ? -14.301 -9.000 -3.695 1.00 84.94 702 ARG A CA 1
ATOM 5555 C C . ARG A 1 702 ? -13.452 -8.002 -2.898 1.00 84.94 702 ARG A C 1
ATOM 5557 O O . ARG A 1 702 ? -13.773 -7.647 -1.760 1.00 84.94 702 ARG A O 1
ATOM 5564 N N . ILE A 1 703 ? -12.366 -7.527 -3.498 1.00 83.00 703 ILE A N 1
ATOM 5565 C CA . ILE A 1 703 ? -11.420 -6.584 -2.890 1.00 83.00 703 ILE A CA 1
ATOM 5566 C C . ILE A 1 703 ? -11.859 -5.127 -3.085 1.00 83.00 703 ILE A C 1
ATOM 5568 O O . ILE A 1 703 ? -11.635 -4.305 -2.184 1.00 83.00 703 ILE A O 1
ATOM 5572 N N . SER A 1 704 ? -12.520 -4.811 -4.201 1.00 74.62 704 SER A N 1
ATOM 5573 C CA . SER A 1 704 ? -13.190 -3.521 -4.429 1.00 74.62 704 SER A CA 1
ATOM 5574 C C . SER A 1 704 ? -14.330 -3.293 -3.421 1.00 74.62 704 SER A C 1
ATOM 5576 O O . SER A 1 704 ? -14.803 -4.227 -2.767 1.00 74.62 704 SER A O 1
ATOM 5578 N N . SER A 1 705 ? -14.721 -2.037 -3.192 1.00 61.28 705 SER A N 1
ATOM 5579 C CA . SER A 1 705 ? -15.912 -1.698 -2.396 1.00 61.28 705 SER A CA 1
ATOM 5580 C C . SER A 1 705 ? -17.176 -1.925 -3.223 1.00 61.28 705 SER A C 1
ATOM 5582 O O . SER A 1 705 ? -17.185 -1.569 -4.398 1.00 61.28 705 SER A O 1
ATOM 5584 N N . ILE A 1 706 ? -18.252 -2.435 -2.615 1.00 54.50 706 ILE A N 1
ATOM 5585 C CA . ILE A 1 706 ? -19.581 -2.381 -3.237 1.00 54.50 706 ILE A CA 1
ATOM 5586 C C . ILE A 1 706 ? -20.004 -0.907 -3.232 1.00 54.50 706 ILE A C 1
ATOM 5588 O O . ILE A 1 706 ? -20.286 -0.359 -2.171 1.00 54.50 706 ILE A O 1
ATOM 5592 N N . ALA A 1 707 ? -19.996 -0.247 -4.387 1.00 45.22 707 ALA A N 1
ATOM 5593 C CA . ALA A 1 707 ? -20.562 1.090 -4.539 1.00 45.22 707 ALA A CA 1
ATOM 5594 C C . ALA A 1 707 ? -21.734 0.988 -5.523 1.00 45.22 707 ALA A C 1
ATOM 5596 O O . ALA A 1 707 ? -21.492 0.930 -6.727 1.00 45.22 707 ALA A O 1
ATOM 5597 N N . PRO A 1 708 ? -22.988 0.912 -5.043 1.00 41.97 708 PRO A N 1
ATOM 5598 C CA . PRO A 1 708 ? -24.149 0.922 -5.923 1.00 41.97 708 PRO A CA 1
ATOM 5599 C C . PRO A 1 708 ? -24.151 2.205 -6.773 1.00 41.97 708 PRO A C 1
ATOM 5601 O O . PRO A 1 708 ? -24.178 3.305 -6.226 1.00 41.97 708 PRO A O 1
ATOM 5604 N N . GLY A 1 709 ? -24.104 2.072 -8.102 1.00 43.94 709 GLY A N 1
ATOM 5605 C CA . GLY A 1 709 ? -24.485 3.138 -9.038 1.00 43.94 709 GLY A CA 1
ATOM 5606 C C . GLY A 1 709 ? -23.428 4.166 -9.469 1.00 43.94 709 GLY A C 1
ATOM 5607 O O . GLY A 1 709 ? -23.803 5.129 -10.131 1.00 43.94 709 GLY A O 1
ATOM 5608 N N . SER A 1 710 ? -22.133 4.024 -9.152 1.00 41.03 710 SER A N 1
ATOM 5609 C CA . SER A 1 710 ? -21.088 4.906 -9.734 1.00 41.03 710 SER A CA 1
ATOM 5610 C C . SER A 1 710 ? -19.646 4.393 -9.540 1.00 41.03 710 SER A C 1
ATOM 5612 O O . SER A 1 710 ? -18.693 5.151 -9.295 1.00 41.03 710 SER A O 1
ATOM 5614 N N . ALA A 1 711 ? -19.434 3.077 -9.587 1.00 49.78 711 ALA A N 1
ATOM 5615 C CA . ALA A 1 711 ? -18.080 2.542 -9.594 1.00 49.78 711 ALA A CA 1
ATOM 5616 C C . ALA A 1 711 ? -17.516 2.626 -11.017 1.00 49.78 711 ALA A C 1
ATOM 5618 O O . ALA A 1 711 ? -17.804 1.804 -11.875 1.00 49.78 711 ALA A O 1
ATOM 5619 N N . GLY A 1 712 ? -16.696 3.645 -11.268 1.00 56.00 712 GLY A N 1
ATOM 5620 C CA . GLY A 1 712 ? -15.790 3.663 -12.410 1.00 56.00 712 GLY A CA 1
ATOM 5621 C C . GLY A 1 712 ? -15.136 2.311 -12.698 1.00 56.00 712 GLY A C 1
ATOM 5622 O O . GLY A 1 712 ? -14.718 1.641 -11.755 1.00 56.00 712 GLY A O 1
ATOM 5623 N N . THR A 1 713 ? -14.994 1.936 -13.969 1.00 68.81 713 THR A N 1
ATOM 5624 C CA . THR A 1 713 ? -14.307 0.700 -14.371 1.00 68.81 713 THR A CA 1
ATOM 5625 C C . THR A 1 713 ? -12.881 0.656 -13.814 1.00 68.81 713 THR A C 1
ATOM 5627 O O . THR A 1 713 ? -12.103 1.600 -14.005 1.00 68.81 713 THR A O 1
ATOM 5630 N N . TYR A 1 714 ? -12.546 -0.424 -13.097 1.00 77.50 714 TYR A N 1
ATOM 5631 C CA . TYR A 1 714 ? -11.170 -0.701 -12.685 1.00 77.50 714 TYR A CA 1
ATOM 5632 C C . TYR A 1 714 ? -10.360 -1.241 -13.859 1.00 77.50 714 TYR A C 1
ATOM 5634 O O . TYR A 1 714 ? -10.904 -1.992 -14.660 1.00 77.50 714 TYR A O 1
ATOM 5642 N N . SER A 1 715 ? -9.071 -0.903 -13.923 1.00 76.19 715 SER A N 1
ATOM 5643 C CA . SER A 1 715 ? -8.148 -1.434 -14.935 1.00 76.19 715 SER A CA 1
ATOM 5644 C C . SER A 1 715 ? -6.710 -1.565 -14.420 1.00 76.19 715 SER A C 1
ATOM 5646 O O . SER A 1 715 ? -6.349 -1.005 -13.381 1.00 76.19 715 SER A O 1
ATOM 5648 N N . GLN A 1 716 ? -5.881 -2.317 -15.154 1.00 76.44 716 GLN A N 1
ATOM 5649 C CA . GLN A 1 716 ? -4.425 -2.439 -14.946 1.00 76.44 716 GLN A CA 1
ATOM 5650 C C . GLN A 1 716 ? -3.981 -2.800 -13.512 1.00 76.44 716 GLN A C 1
ATOM 5652 O O . GLN A 1 716 ? -3.256 -2.046 -12.859 1.00 76.44 716 GLN A O 1
ATOM 5657 N N . LEU A 1 717 ? -4.364 -3.984 -13.025 1.00 82.44 717 LEU A N 1
ATOM 5658 C CA . LEU A 1 717 ? -3.926 -4.471 -11.716 1.00 82.44 717 LEU A CA 1
ATOM 5659 C C . LEU A 1 717 ? -2.419 -4.767 -11.687 1.00 82.44 717 LEU A C 1
ATOM 5661 O O . LEU A 1 717 ? -1.876 -5.420 -12.584 1.00 82.44 717 LEU A O 1
ATOM 5665 N N . ARG A 1 718 ? -1.743 -4.338 -10.623 1.00 82.31 718 ARG A N 1
ATOM 5666 C CA . ARG A 1 718 ? -0.354 -4.689 -10.301 1.00 82.31 718 ARG A CA 1
ATOM 5667 C C . ARG A 1 718 ? -0.252 -5.098 -8.843 1.00 82.31 718 ARG A C 1
ATOM 5669 O O . ARG A 1 718 ? -0.872 -4.465 -7.991 1.00 82.31 718 ARG A O 1
ATOM 5676 N N . THR A 1 719 ? 0.539 -6.127 -8.547 1.00 80.75 719 THR A N 1
ATOM 5677 C CA . THR A 1 719 ? 0.816 -6.508 -7.159 1.00 80.75 719 THR A CA 1
ATOM 5678 C C . THR A 1 719 ? 2.285 -6.427 -6.824 1.00 80.75 719 THR A C 1
ATOM 5680 O O . THR A 1 719 ? 3.124 -6.812 -7.630 1.00 80.75 719 THR A O 1
ATOM 5683 N N . VAL A 1 720 ? 2.585 -6.015 -5.596 1.00 79.31 720 VAL A N 1
ATOM 5684 C CA . VAL A 1 720 ? 3.914 -6.170 -5.001 1.00 79.31 720 VAL A CA 1
ATOM 5685 C C . VAL A 1 720 ? 3.756 -6.966 -3.719 1.00 79.31 720 VAL A C 1
ATOM 5687 O O . VAL A 1 720 ? 3.083 -6.517 -2.789 1.00 79.31 720 VAL A O 1
ATOM 5690 N N . PHE A 1 721 ? 4.373 -8.146 -3.657 1.00 78.94 721 PHE A N 1
ATOM 5691 C CA . PHE A 1 721 ? 4.406 -8.923 -2.427 1.00 78.94 721 PHE A CA 1
ATOM 5692 C C . PHE A 1 721 ? 5.635 -8.565 -1.602 1.00 78.94 721 PHE A C 1
ATOM 5694 O O . PHE A 1 721 ? 6.772 -8.902 -1.921 1.00 78.94 721 PHE A O 1
ATOM 5701 N N . GLN A 1 722 ? 5.390 -7.815 -0.537 1.00 76.50 722 GLN A N 1
ATOM 5702 C CA . GLN A 1 722 ? 6.404 -7.299 0.356 1.00 76.50 722 GLN A CA 1
ATOM 5703 C C . GLN A 1 722 ? 6.736 -8.343 1.428 1.00 76.50 722 GLN A C 1
ATOM 5705 O O . GLN A 1 722 ? 6.028 -8.447 2.430 1.00 76.50 722 GLN A O 1
ATOM 5710 N N . ARG A 1 723 ? 7.860 -9.043 1.246 1.00 74.56 723 ARG A N 1
ATOM 5711 C CA . ARG A 1 723 ? 8.479 -9.936 2.247 1.00 74.56 723 ARG A CA 1
ATOM 5712 C C . ARG A 1 723 ? 9.661 -9.305 2.995 1.00 74.56 723 ARG A C 1
ATOM 5714 O O . ARG A 1 723 ? 10.435 -9.998 3.641 1.00 74.56 723 ARG A O 1
ATOM 5721 N N . THR A 1 724 ? 9.843 -7.990 2.886 1.00 72.88 724 THR A N 1
ATOM 5722 C CA . THR A 1 724 ? 10.949 -7.297 3.563 1.00 72.88 724 THR A CA 1
ATOM 5723 C C . THR A 1 724 ? 10.833 -7.388 5.074 1.00 72.88 724 THR A C 1
ATOM 5725 O O . THR A 1 724 ? 9.726 -7.528 5.600 1.00 72.88 724 THR A O 1
ATOM 5728 N N . MET A 1 725 ? 11.958 -7.180 5.759 1.00 75.31 725 MET A N 1
ATOM 5729 C CA . MET A 1 725 ? 12.001 -7.029 7.210 1.00 75.31 725 MET A CA 1
ATOM 5730 C C . MET A 1 725 ? 10.965 -6.009 7.707 1.00 75.31 725 MET A C 1
ATOM 5732 O O . MET A 1 725 ? 10.736 -4.965 7.083 1.00 75.31 725 MET A O 1
ATOM 5736 N N . ASN A 1 726 ? 10.312 -6.333 8.821 1.00 74.69 726 ASN A N 1
ATOM 5737 C CA . ASN A 1 726 ? 9.295 -5.495 9.425 1.00 74.69 726 ASN A CA 1
ATOM 5738 C C . ASN A 1 726 ? 9.940 -4.250 10.049 1.00 74.69 726 ASN A C 1
ATOM 5740 O O . ASN A 1 726 ? 10.696 -4.392 11.007 1.00 74.69 726 ASN A O 1
ATOM 5744 N N . PRO A 1 727 ? 9.620 -3.030 9.575 1.00 69.25 727 PRO A N 1
ATOM 5745 C CA . PRO A 1 727 ? 10.221 -1.801 10.095 1.00 69.25 727 PRO A CA 1
ATOM 5746 C C . PRO A 1 727 ? 9.847 -1.508 11.557 1.00 69.25 727 PRO A C 1
ATOM 5748 O O . PRO A 1 727 ? 10.435 -0.630 12.173 1.00 69.25 727 PRO A O 1
ATOM 5751 N N . ARG A 1 728 ? 8.855 -2.206 12.128 1.00 71.81 728 ARG A N 1
ATOM 5752 C CA . ARG A 1 728 ? 8.503 -2.095 13.555 1.00 71.81 728 ARG A CA 1
ATOM 5753 C C . ARG A 1 728 ? 9.227 -3.100 14.449 1.00 71.81 728 ARG A C 1
ATOM 5755 O O . ARG A 1 728 ? 9.030 -3.083 15.668 1.00 71.81 728 ARG A O 1
ATOM 5762 N N . HIS A 1 729 ? 10.033 -3.983 13.866 1.00 76.56 729 HIS A N 1
ATOM 5763 C CA . HIS A 1 729 ? 10.941 -4.813 14.637 1.00 76.56 729 HIS A CA 1
ATOM 5764 C C . HIS A 1 729 ? 12.079 -3.930 15.159 1.00 76.56 729 HIS A C 1
ATOM 5766 O O . HIS A 1 729 ? 12.816 -3.332 14.381 1.00 76.56 729 HIS A O 1
ATOM 5772 N N . ASN A 1 730 ? 12.182 -3.821 16.482 1.00 71.38 730 ASN A N 1
ATOM 5773 C CA . ASN A 1 730 ? 13.157 -2.959 17.135 1.00 71.38 730 ASN A CA 1
ATOM 5774 C C . ASN A 1 730 ? 14.305 -3.815 17.668 1.00 71.38 730 ASN A C 1
ATOM 5776 O O . ASN A 1 730 ? 14.160 -4.445 18.712 1.00 71.38 730 ASN A O 1
ATOM 5780 N N . ILE A 1 731 ? 15.435 -3.808 16.961 1.00 73.38 731 ILE A N 1
ATOM 5781 C CA . ILE A 1 731 ? 16.630 -4.578 17.338 1.00 73.38 731 ILE A CA 1
ATOM 5782 C C . ILE A 1 731 ? 17.258 -4.025 18.633 1.00 73.38 731 ILE A C 1
ATOM 5784 O O . ILE A 1 731 ? 17.843 -4.781 19.402 1.00 73.38 731 ILE A O 1
ATOM 5788 N N . GLY A 1 732 ? 17.111 -2.721 18.904 1.00 73.56 732 GLY A N 1
ATOM 5789 C CA . GLY A 1 732 ? 17.696 -2.055 20.074 1.00 73.56 732 GLY A CA 1
ATOM 5790 C C . GLY A 1 732 ? 16.912 -2.238 21.378 1.00 73.56 732 GLY A C 1
ATOM 5791 O O . GLY A 1 732 ? 17.465 -2.022 22.452 1.00 73.56 732 GLY A O 1
ATOM 5792 N N . ASP A 1 733 ? 15.639 -2.638 21.307 1.00 77.06 733 ASP A N 1
ATOM 5793 C CA . ASP A 1 733 ? 14.798 -2.926 22.477 1.00 77.06 733 ASP A CA 1
ATOM 5794 C C . ASP A 1 733 ? 13.776 -4.024 22.131 1.00 77.06 733 ASP A C 1
ATOM 5796 O O . ASP A 1 733 ? 12.591 -3.773 21.873 1.00 77.06 733 ASP A O 1
ATOM 5800 N N . LEU A 1 734 ? 14.271 -5.265 22.096 1.00 81.31 734 LEU A N 1
ATOM 5801 C CA . LEU A 1 734 ? 13.506 -6.458 21.715 1.00 81.31 734 LEU A CA 1
ATOM 5802 C C . LEU A 1 734 ? 12.280 -6.673 22.620 1.00 81.31 734 LEU A C 1
ATOM 5804 O O . LEU A 1 734 ? 11.229 -7.114 22.152 1.00 81.31 734 LEU A O 1
ATOM 5808 N N . GLY A 1 735 ? 12.386 -6.309 23.904 1.00 76.56 735 GLY A N 1
ATOM 5809 C CA . GLY A 1 735 ? 11.319 -6.459 24.895 1.00 76.56 735 GLY A CA 1
ATOM 5810 C C . GLY A 1 735 ? 10.121 -5.540 24.650 1.00 76.56 735 GLY A C 1
ATOM 5811 O O . GLY A 1 735 ? 8.992 -5.926 24.953 1.00 76.56 735 GLY A O 1
ATOM 5812 N N . LYS A 1 736 ? 10.332 -4.363 24.044 1.00 74.19 736 LYS A N 1
ATOM 5813 C CA . LYS A 1 736 ? 9.264 -3.406 23.697 1.00 74.19 736 LYS A CA 1
ATOM 5814 C C . LYS A 1 736 ? 8.827 -3.457 22.236 1.00 74.19 736 LYS A C 1
ATOM 5816 O O . LYS A 1 736 ? 7.955 -2.683 21.837 1.00 74.19 736 LYS A O 1
ATOM 5821 N N . SER A 1 737 ? 9.397 -4.343 21.419 1.00 81.12 737 SER A N 1
ATOM 5822 C CA . SER A 1 737 ? 8.980 -4.455 20.022 1.00 81.12 737 SER A CA 1
ATOM 5823 C C . SER A 1 737 ? 7.505 -4.867 19.917 1.00 81.12 737 SER A C 1
ATOM 5825 O O . SER A 1 737 ? 7.017 -5.734 20.647 1.00 81.12 737 SER A O 1
ATOM 5827 N N . LEU A 1 738 ? 6.778 -4.243 18.986 1.00 83.69 738 LEU A N 1
ATOM 5828 C CA . LEU A 1 738 ? 5.411 -4.646 18.633 1.00 83.69 738 LEU A CA 1
ATOM 5829 C C . LEU A 1 738 ? 5.387 -5.913 17.767 1.00 83.69 738 LEU A C 1
ATOM 5831 O O . LEU A 1 738 ? 4.315 -6.474 17.548 1.00 83.69 738 LEU A O 1
ATOM 5835 N N . VAL A 1 739 ? 6.554 -6.337 17.269 1.00 88.19 739 VAL A N 1
ATOM 5836 C CA . VAL A 1 739 ? 6.742 -7.568 16.504 1.00 88.19 739 VAL A CA 1
ATOM 5837 C C . VAL A 1 739 ? 7.177 -8.675 17.457 1.00 88.19 739 VAL A C 1
ATOM 5839 O O . VAL A 1 739 ? 8.148 -8.529 18.201 1.00 88.19 739 VAL A O 1
ATOM 5842 N N . ARG A 1 740 ? 6.437 -9.778 17.438 1.00 92.38 740 ARG A N 1
ATOM 5843 C CA . ARG A 1 740 ? 6.605 -10.939 18.310 1.00 92.38 740 ARG A CA 1
ATOM 5844 C C . ARG A 1 740 ? 6.783 -12.202 17.486 1.00 92.38 740 ARG A C 1
ATOM 5846 O O . ARG A 1 740 ? 6.572 -12.202 16.273 1.00 92.38 740 ARG A O 1
ATOM 5853 N N . ARG A 1 741 ? 7.207 -13.263 18.160 1.00 91.12 741 ARG A N 1
ATOM 5854 C CA . ARG A 1 741 ? 7.478 -14.572 17.580 1.00 91.12 741 ARG A CA 1
ATOM 5855 C C . ARG A 1 741 ? 6.923 -15.653 18.493 1.00 91.12 741 ARG A C 1
ATOM 5857 O O . ARG A 1 741 ? 7.109 -15.564 19.698 1.00 91.12 741 ARG A O 1
ATOM 5864 N N . GLY A 1 742 ? 6.365 -16.717 17.926 1.00 90.31 742 GLY A N 1
ATOM 5865 C CA . GLY A 1 742 ? 5.939 -17.865 18.724 1.00 90.31 742 GLY A CA 1
ATOM 5866 C C . GLY A 1 742 ? 4.758 -17.547 19.631 1.00 90.31 742 GLY A C 1
ATOM 5867 O O . GLY A 1 742 ? 4.140 -16.495 19.539 1.00 90.31 742 GLY A O 1
ATOM 5868 N N . GLU A 1 743 ? 4.409 -18.482 20.498 1.00 91.50 743 GLU A N 1
ATOM 5869 C CA . GLU A 1 743 ? 3.299 -18.285 21.426 1.00 91.50 743 GLU A CA 1
ATOM 5870 C C . GLU A 1 743 ? 3.681 -17.337 22.566 1.00 91.50 743 GLU A C 1
ATOM 5872 O O . GLU A 1 743 ? 4.858 -17.102 22.850 1.00 91.50 743 GLU A O 1
ATOM 5877 N N . ASP A 1 744 ? 2.666 -16.791 23.227 1.00 92.62 744 ASP A N 1
ATOM 5878 C CA . ASP A 1 744 ? 2.799 -16.042 24.472 1.00 92.62 744 ASP A CA 1
ATOM 5879 C C . ASP A 1 744 ? 3.754 -14.839 24.388 1.00 92.62 744 ASP A C 1
ATOM 5881 O O . ASP A 1 744 ? 4.514 -14.551 25.313 1.00 92.62 744 ASP A O 1
ATOM 5885 N N . ASN A 1 745 ? 3.727 -14.117 23.261 1.00 92.69 745 ASN A N 1
ATOM 5886 C CA . ASN A 1 745 ? 4.562 -12.935 23.010 1.00 92.69 745 ASN A CA 1
ATOM 5887 C C . ASN A 1 745 ? 6.068 -13.187 23.107 1.00 92.69 745 ASN A C 1
ATOM 5889 O O . ASN A 1 745 ? 6.803 -12.295 23.551 1.00 92.69 745 ASN A O 1
ATOM 5893 N N . GLY A 1 746 ? 6.532 -14.354 22.648 1.00 91.62 746 GLY A N 1
ATOM 5894 C CA . GLY A 1 746 ? 7.955 -14.616 22.444 1.00 91.62 746 GLY A CA 1
ATOM 5895 C C . GLY A 1 746 ? 8.671 -13.403 21.837 1.00 91.62 746 GLY A C 1
ATOM 5896 O O . GLY A 1 746 ? 8.252 -12.837 20.819 1.00 91.62 746 GLY A O 1
ATOM 5897 N N . ALA A 1 747 ? 9.720 -12.942 22.517 1.00 89.19 747 ALA A N 1
ATOM 5898 C CA . ALA A 1 747 ? 10.529 -11.839 22.022 1.00 89.19 747 ALA A CA 1
ATOM 5899 C C . ALA A 1 747 ? 11.323 -12.306 20.797 1.00 89.19 747 ALA A C 1
ATOM 5901 O O . ALA A 1 747 ? 11.855 -13.417 20.776 1.00 89.19 747 ALA A O 1
ATOM 5902 N N . CYS A 1 748 ? 11.412 -11.450 19.781 1.00 88.00 748 CYS A N 1
ATOM 5903 C CA . CYS A 1 748 ? 12.338 -11.684 18.678 1.00 88.00 748 CYS A CA 1
ATOM 5904 C C . CYS A 1 748 ? 13.786 -11.597 19.195 1.00 88.00 748 CYS A C 1
ATOM 5906 O O . CYS A 1 748 ? 14.056 -10.872 20.152 1.00 88.00 748 CYS A O 1
ATOM 5908 N N . SER A 1 749 ? 14.718 -12.297 18.555 1.00 86.94 749 SER A N 1
ATOM 5909 C CA . SER A 1 749 ? 16.158 -12.132 18.776 1.00 86.94 749 SER A CA 1
ATOM 5910 C C . SER A 1 749 ? 16.728 -11.003 17.905 1.00 86.94 749 SER A C 1
ATOM 5912 O O . SER A 1 749 ? 16.091 -10.549 16.958 1.00 86.94 749 SER A O 1
ATOM 5914 N N . ALA A 1 750 ? 17.965 -10.575 18.177 1.00 80.44 750 ALA A N 1
ATOM 5915 C CA . ALA A 1 750 ? 18.653 -9.578 17.350 1.00 80.44 750 ALA A CA 1
ATOM 5916 C C . ALA A 1 750 ? 19.010 -10.085 15.936 1.00 80.44 750 ALA A C 1
ATOM 5918 O O . ALA A 1 750 ? 19.227 -9.286 15.027 1.00 80.44 750 ALA A O 1
ATOM 5919 N N . SER A 1 751 ? 19.090 -11.407 15.746 1.00 82.62 751 SER A N 1
ATOM 5920 C CA . SER A 1 751 ? 19.346 -12.034 14.445 1.00 82.62 751 SER A CA 1
ATOM 5921 C C . SER A 1 751 ? 18.070 -12.316 13.650 1.00 82.62 751 SER A C 1
ATOM 5923 O O . SER A 1 751 ? 18.159 -12.624 12.460 1.00 82.62 751 SER A O 1
ATOM 5925 N N . ASP A 1 752 ? 16.895 -12.205 14.277 1.00 83.75 752 ASP A N 1
ATOM 5926 C CA . ASP A 1 752 ? 15.619 -12.417 13.607 1.00 83.75 752 ASP A CA 1
ATOM 5927 C C . ASP A 1 752 ? 15.392 -11.358 12.513 1.00 83.75 752 ASP A C 1
ATOM 5929 O O . ASP A 1 752 ? 15.660 -10.166 12.670 1.00 83.75 752 ASP A O 1
ATOM 5933 N N . ARG A 1 753 ? 14.844 -11.802 11.378 1.00 78.38 753 ARG A N 1
ATOM 5934 C CA . ARG A 1 753 ? 14.458 -10.944 10.248 1.00 78.38 753 ARG A CA 1
ATOM 5935 C C . ARG A 1 753 ? 12.964 -11.126 9.958 1.00 78.38 753 ARG A C 1
ATOM 5937 O O . ARG A 1 753 ? 12.616 -11.683 8.919 1.00 78.38 753 ARG A O 1
ATOM 5944 N N . PRO A 1 754 ? 12.067 -10.713 10.876 1.00 82.12 754 PRO A N 1
ATOM 5945 C CA . PRO A 1 754 ? 10.635 -10.954 10.729 1.00 82.12 754 PRO A CA 1
ATOM 5946 C C . PRO A 1 754 ? 10.101 -10.246 9.476 1.00 82.12 754 PRO A C 1
ATOM 5948 O O . PRO A 1 754 ? 10.282 -9.029 9.367 1.00 82.12 754 PRO A O 1
ATOM 5951 N N . PRO A 1 755 ? 9.446 -10.943 8.533 1.00 80.94 755 PRO A N 1
ATOM 5952 C CA . PRO A 1 755 ? 8.931 -10.310 7.329 1.00 80.94 755 PRO A CA 1
ATOM 5953 C C . PRO A 1 755 ? 7.609 -9.578 7.599 1.00 80.94 755 PRO A C 1
ATOM 5955 O O . PRO A 1 755 ? 6.870 -9.880 8.536 1.00 80.94 755 PRO A O 1
ATOM 5958 N N . VAL A 1 756 ? 7.283 -8.593 6.758 1.00 78.44 756 VAL A N 1
ATOM 5959 C CA . VAL A 1 756 ? 5.968 -7.929 6.791 1.00 78.44 756 VAL A CA 1
ATOM 5960 C C . VAL A 1 756 ? 4.873 -8.819 6.190 1.00 78.44 756 VAL A C 1
ATOM 5962 O O . VAL A 1 756 ? 3.739 -8.758 6.660 1.00 78.44 756 VAL A O 1
ATOM 5965 N N . ASP A 1 757 ? 5.187 -9.594 5.150 1.00 82.06 757 ASP A N 1
ATOM 5966 C CA . ASP A 1 757 ? 4.238 -10.412 4.380 1.00 82.06 757 ASP A CA 1
ATOM 5967 C C . ASP A 1 757 ? 2.948 -9.660 4.028 1.00 82.06 757 ASP A C 1
ATOM 5969 O O . ASP A 1 757 ? 1.849 -9.917 4.524 1.00 82.06 757 ASP A O 1
ATOM 5973 N N . ARG A 1 758 ? 3.104 -8.657 3.164 1.00 81.00 758 ARG A N 1
ATOM 5974 C CA . ARG A 1 758 ? 2.021 -7.771 2.733 1.00 81.00 758 ARG A CA 1
ATOM 5975 C C . ARG A 1 758 ? 1.902 -7.756 1.228 1.00 81.00 758 ARG A C 1
ATOM 5977 O O . ARG A 1 758 ? 2.866 -7.457 0.533 1.00 81.00 758 ARG A O 1
ATOM 5984 N N . VAL A 1 759 ? 0.698 -7.979 0.727 1.00 81.56 759 VAL A N 1
ATOM 5985 C CA . VAL A 1 759 ? 0.389 -7.742 -0.681 1.00 81.56 759 VAL A CA 1
ATOM 5986 C C . VAL A 1 759 ? -0.029 -6.288 -0.833 1.00 81.56 759 VAL A C 1
ATOM 5988 O O . VAL A 1 759 ? -0.968 -5.837 -0.182 1.00 81.56 759 VAL A O 1
ATOM 5991 N N . TRP A 1 760 ? 0.657 -5.553 -1.696 1.00 78.62 760 TRP A N 1
ATOM 5992 C CA . TRP A 1 760 ? 0.181 -4.285 -2.232 1.00 78.62 760 TRP A CA 1
ATOM 5993 C C . TRP A 1 760 ? -0.529 -4.560 -3.545 1.00 78.62 760 TRP A C 1
ATOM 5995 O O . TRP A 1 760 ? 0.003 -5.272 -4.388 1.00 78.62 760 TRP A O 1
ATOM 6005 N N . LEU A 1 761 ? -1.714 -3.997 -3.708 1.00 76.56 761 LEU A N 1
ATOM 6006 C CA . LEU A 1 761 ? -2.515 -4.015 -4.921 1.00 76.56 761 LEU A CA 1
ATOM 6007 C C . LEU A 1 761 ? -2.560 -2.591 -5.438 1.00 76.56 761 LEU A C 1
ATOM 6009 O O . LEU A 1 761 ? -3.015 -1.722 -4.706 1.00 76.56 761 LEU A O 1
ATOM 6013 N N . PHE A 1 762 ? -2.134 -2.365 -6.670 1.00 77.38 762 PHE A N 1
ATOM 6014 C CA . PHE A 1 762 ? -2.249 -1.095 -7.375 1.00 77.38 762 PHE A CA 1
ATOM 6015 C C . PHE A 1 762 ? -3.192 -1.279 -8.557 1.00 77.38 762 PHE A C 1
ATOM 6017 O O . PHE A 1 762 ? -3.111 -2.286 -9.256 1.00 77.38 762 PHE A O 1
ATOM 6024 N N . PHE A 1 763 ? -4.095 -0.334 -8.775 1.00 75.12 763 PHE A N 1
ATOM 6025 C CA . PHE A 1 763 ? -5.112 -0.418 -9.818 1.00 75.12 763 PHE A CA 1
ATOM 6026 C C . PHE A 1 763 ? -5.560 0.975 -10.246 1.00 75.12 763 PHE A C 1
ATOM 6028 O O . PHE A 1 763 ? -5.474 1.932 -9.478 1.00 75.12 763 PHE A O 1
ATOM 6035 N N . ARG A 1 764 ? -6.077 1.100 -11.463 1.00 74.44 764 ARG A N 1
ATOM 6036 C CA . ARG A 1 764 ? -6.714 2.329 -11.947 1.00 74.44 764 ARG A CA 1
ATOM 6037 C C . ARG A 1 764 ? -8.223 2.255 -11.742 1.00 74.44 764 ARG A C 1
ATOM 6039 O O . ARG A 1 764 ? -8.784 1.164 -11.724 1.00 74.44 764 ARG A O 1
ATOM 6046 N N . ARG A 1 765 ? -8.874 3.410 -11.591 1.00 68.50 765 ARG A N 1
ATOM 6047 C CA . ARG A 1 765 ? -10.341 3.572 -11.599 1.00 68.50 765 ARG A CA 1
ATOM 6048 C C . ARG A 1 765 ? -10.679 4.801 -12.440 1.00 68.50 765 ARG A C 1
ATOM 6050 O O . ARG A 1 765 ? -10.073 5.848 -12.236 1.00 68.50 765 ARG A O 1
ATOM 6057 N N . SER A 1 766 ? -11.637 4.699 -13.356 1.00 61.06 766 SER A N 1
ATOM 6058 C CA . SER A 1 766 ? -12.087 5.830 -14.184 1.00 61.06 766 SER A CA 1
ATOM 6059 C C . SER A 1 766 ? -13.290 6.557 -13.564 1.00 61.06 766 SER A C 1
ATOM 6061 O O . SER A 1 766 ? -14.351 5.964 -13.435 1.00 61.06 766 SER A O 1
ATOM 6063 N N . SER A 1 767 ? -13.178 7.836 -13.205 1.00 49.44 767 SER A N 1
ATOM 6064 C CA . SER A 1 767 ? -14.309 8.669 -12.746 1.00 49.44 767 SER A CA 1
ATOM 6065 C C . SER A 1 767 ? -14.636 9.739 -13.793 1.00 49.44 767 SER A C 1
ATOM 6067 O O . SER A 1 767 ? -13.727 10.153 -14.516 1.00 49.44 767 SER A O 1
ATOM 6069 N N . PRO A 1 768 ? -15.882 10.253 -13.861 1.00 41.97 768 PRO A N 1
ATOM 6070 C CA . PRO A 1 768 ? -16.126 11.537 -14.503 1.00 41.97 768 PRO A CA 1
ATOM 6071 C C . PRO A 1 768 ? -15.204 12.617 -13.891 1.00 41.97 768 PRO A C 1
ATOM 6073 O O . PRO A 1 768 ? -14.889 12.529 -12.694 1.00 41.97 768 PRO A O 1
ATOM 6076 N N . PRO A 1 769 ? -14.747 13.608 -14.680 1.00 37.31 769 PRO A N 1
ATOM 6077 C CA . PRO A 1 769 ? -13.918 14.720 -14.202 1.00 37.31 769 PRO A CA 1
ATOM 6078 C C . PRO A 1 769 ? -14.514 15.396 -12.953 1.00 37.31 769 PRO A C 1
ATOM 6080 O O . PRO A 1 769 ? -15.737 15.432 -12.820 1.00 37.31 769 PRO A O 1
ATOM 6083 N N . PRO A 1 770 ? -13.693 15.931 -12.025 1.00 39.75 770 PRO A N 1
ATOM 6084 C CA . PRO A 1 770 ? -12.287 16.331 -12.179 1.00 39.75 770 PRO A CA 1
ATOM 6085 C C . PRO A 1 770 ? -11.257 15.222 -11.893 1.00 39.75 770 PRO A C 1
ATOM 6087 O O . PRO A 1 770 ? -10.058 15.436 -12.055 1.00 39.75 770 PRO A O 1
ATOM 6090 N N . ASN A 1 771 ? -11.703 14.024 -11.509 1.00 40.72 771 ASN A N 1
ATOM 6091 C CA . ASN A 1 771 ? -10.830 12.883 -11.227 1.00 40.72 771 ASN A CA 1
ATOM 6092 C C . ASN A 1 771 ? -10.478 12.151 -12.533 1.00 40.72 771 ASN A C 1
ATOM 6094 O O . ASN A 1 771 ? -11.048 11.107 -12.847 1.00 40.72 771 ASN A O 1
ATOM 6098 N N . SER A 1 772 ? -9.592 12.763 -13.327 1.00 38.75 772 SER A N 1
ATOM 6099 C CA . SER A 1 772 ? -9.200 12.288 -14.660 1.00 38.75 772 SER A CA 1
ATOM 6100 C C . SER A 1 772 ? -8.653 10.851 -14.670 1.00 38.75 772 SER A C 1
ATOM 6102 O O . SER A 1 772 ? -8.131 10.347 -13.675 1.00 38.75 772 SER A O 1
ATOM 6104 N N . SER A 1 773 ? -8.744 10.206 -15.835 1.00 41.53 773 SER A N 1
ATOM 6105 C CA . SER A 1 773 ? -8.107 8.935 -16.184 1.00 41.53 773 SER A CA 1
ATOM 6106 C C . SER A 1 773 ? -6.581 9.000 -15.998 1.00 41.53 773 SER A C 1
ATOM 6108 O O . SER A 1 773 ? -5.842 9.301 -16.931 1.00 41.53 773 SER A O 1
ATOM 6110 N N . GLY A 1 774 ? -6.111 8.734 -14.780 1.00 44.31 774 GLY A N 1
ATOM 6111 C CA . GLY A 1 774 ? -4.686 8.749 -14.430 1.00 44.31 774 GLY A CA 1
ATOM 6112 C C . GLY A 1 774 ? -4.358 8.233 -13.025 1.00 44.31 774 GLY A C 1
ATOM 6113 O O . GLY A 1 774 ? -3.220 7.836 -12.782 1.00 44.31 774 GLY A O 1
ATOM 6114 N N . ASN A 1 775 ? -5.336 8.171 -12.117 1.00 55.91 775 ASN A N 1
ATOM 6115 C CA . ASN A 1 775 ? -5.069 7.867 -10.711 1.00 55.91 775 ASN A CA 1
ATOM 6116 C C . ASN A 1 775 ? -4.832 6.361 -10.493 1.00 55.91 775 ASN A C 1
ATOM 6118 O O . ASN A 1 775 ? -5.691 5.525 -10.797 1.00 55.91 775 ASN A O 1
ATOM 6122 N N . PHE A 1 776 ? -3.669 6.023 -9.931 1.00 58.59 776 PHE A N 1
ATOM 6123 C CA . PHE A 1 776 ? -3.393 4.703 -9.373 1.00 58.59 776 PHE A CA 1
ATOM 6124 C C . PHE A 1 776 ? -3.843 4.680 -7.915 1.00 58.59 776 PHE A C 1
ATOM 6126 O O . PHE A 1 776 ? -3.259 5.317 -7.043 1.00 58.59 776 PHE A O 1
ATOM 6133 N N . PHE A 1 777 ? -4.883 3.912 -7.645 1.00 60.28 777 PHE A N 1
ATOM 6134 C CA . PHE A 1 777 ? -5.312 3.586 -6.300 1.00 60.28 777 PHE A CA 1
ATOM 6135 C C . PHE A 1 777 ? -4.525 2.381 -5.819 1.00 60.28 777 PHE A C 1
ATOM 6137 O O . PHE A 1 777 ? -4.142 1.516 -6.611 1.00 60.28 777 PHE A O 1
ATOM 6144 N N . PHE A 1 778 ? -4.312 2.299 -4.512 1.00 60.94 778 PHE A N 1
ATOM 6145 C CA . PHE A 1 778 ? -3.731 1.110 -3.926 1.00 60.94 778 PHE A CA 1
ATOM 6146 C C . PHE A 1 778 ? -4.533 0.615 -2.734 1.00 60.94 778 PHE A C 1
ATOM 6148 O O . PHE A 1 778 ? -5.232 1.362 -2.051 1.00 60.94 778 PHE A O 1
ATOM 6155 N N . LYS A 1 779 ? -4.406 -0.678 -2.470 1.00 65.06 779 LYS A N 1
ATOM 6156 C CA . LYS A 1 779 ? -4.887 -1.328 -1.259 1.00 65.06 779 LYS A CA 1
ATOM 6157 C C . LYS A 1 779 ? -3.820 -2.300 -0.798 1.00 65.06 779 LYS A C 1
ATOM 6159 O O . LYS A 1 779 ? -3.138 -2.901 -1.617 1.00 65.06 779 LYS A O 1
ATOM 6164 N N . THR A 1 780 ? -3.672 -2.467 0.508 1.00 69.88 780 THR A N 1
ATOM 6165 C CA . THR A 1 780 ? -2.788 -3.503 1.043 1.00 69.88 780 THR A CA 1
ATOM 6166 C C . THR A 1 780 ? -3.595 -4.578 1.738 1.00 69.88 780 THR A C 1
ATOM 6168 O O . THR A 1 780 ? -4.644 -4.297 2.318 1.00 69.88 780 THR A O 1
ATOM 6171 N N . LEU A 1 781 ? -3.114 -5.809 1.644 1.00 77.75 781 LEU A N 1
ATOM 6172 C CA . LEU A 1 781 ? -3.673 -6.973 2.306 1.00 77.75 781 LEU A CA 1
ATOM 6173 C C . LEU A 1 781 ? -2.564 -7.652 3.098 1.00 77.75 781 LEU A C 1
ATOM 6175 O O . LEU A 1 781 ? -1.425 -7.763 2.638 1.00 77.75 781 LEU A O 1
ATOM 6179 N N . ARG A 1 782 ? -2.913 -8.097 4.298 1.00 81.06 782 ARG A N 1
ATOM 6180 C CA . ARG A 1 782 ? -2.072 -8.925 5.157 1.00 81.06 782 ARG A CA 1
ATOM 6181 C C . ARG A 1 782 ? -2.953 -9.973 5.818 1.00 81.06 782 ARG A C 1
ATOM 6183 O O . ARG A 1 782 ? -4.106 -9.650 6.120 1.00 81.06 782 ARG A O 1
ATOM 6190 N N . PRO A 1 783 ? -2.430 -11.177 6.075 1.00 82.50 783 PRO A N 1
ATOM 6191 C CA . PRO A 1 783 ? -3.107 -12.104 6.961 1.00 82.50 783 PRO A CA 1
ATOM 6192 C C . PRO A 1 783 ? -3.135 -11.514 8.374 1.00 82.50 783 PRO A C 1
ATOM 6194 O O . PRO A 1 783 ? -2.166 -10.909 8.839 1.00 82.50 783 PRO A O 1
ATOM 6197 N N . GLY A 1 784 ? -4.276 -11.631 9.041 1.00 86.62 784 GLY A N 1
ATOM 6198 C CA . GLY A 1 784 ? -4.474 -11.016 10.341 1.00 86.62 784 GLY A CA 1
ATOM 6199 C C . GLY A 1 784 ? -5.817 -11.356 10.959 1.00 86.62 784 GLY A C 1
ATOM 6200 O O . GLY A 1 784 ? -6.728 -11.820 10.274 1.00 86.62 784 GLY A O 1
ATOM 6201 N N . VAL A 1 785 ? -5.927 -11.075 12.251 1.00 85.44 785 VAL A N 1
ATOM 6202 C CA . VAL A 1 785 ? -7.168 -11.148 13.019 1.00 85.44 785 VAL A CA 1
ATOM 6203 C C . VAL A 1 785 ? -7.565 -9.730 13.412 1.00 85.44 785 VAL A C 1
ATOM 6205 O O . VAL A 1 785 ? -6.728 -8.940 13.859 1.00 85.44 785 VAL A O 1
ATOM 6208 N N . ARG A 1 786 ? -8.847 -9.410 13.226 1.00 83.69 786 ARG A N 1
ATOM 6209 C CA . ARG A 1 786 ? -9.457 -8.175 13.717 1.00 83.69 786 ARG A CA 1
ATOM 6210 C C . ARG A 1 786 ? -10.208 -8.479 15.007 1.00 83.69 786 ARG A C 1
ATOM 6212 O O . ARG A 1 786 ? -11.103 -9.315 15.017 1.00 83.69 786 ARG A O 1
ATOM 6219 N N . LEU A 1 787 ? -9.838 -7.780 16.067 1.00 86.31 787 LEU A N 1
ATOM 6220 C CA . LEU A 1 787 ? -10.440 -7.858 17.389 1.00 86.31 787 LEU A CA 1
ATOM 6221 C C . LEU A 1 787 ? -11.713 -7.006 17.451 1.00 86.31 787 LEU A C 1
ATOM 6223 O O . LEU A 1 787 ? -11.909 -6.080 16.658 1.00 86.31 787 LEU A O 1
ATOM 6227 N N . GLN A 1 788 ? -12.574 -7.307 18.421 1.00 81.19 788 GLN A N 1
ATOM 6228 C CA . GLN A 1 788 ? -13.858 -6.620 18.605 1.00 81.19 788 GLN A CA 1
ATOM 6229 C C . GLN A 1 788 ? -13.689 -5.165 19.064 1.00 81.19 788 GLN A C 1
ATOM 6231 O O . GLN A 1 788 ? -14.572 -4.329 18.865 1.00 81.19 788 GLN A O 1
ATOM 6236 N N . SER A 1 789 ? -12.544 -4.851 19.663 1.00 81.88 789 SER A N 1
ATOM 6237 C CA . SER A 1 789 ? -12.216 -3.533 20.190 1.00 81.88 789 SER A CA 1
ATOM 6238 C C . SER A 1 789 ? -10.704 -3.284 20.140 1.00 81.88 789 SER A C 1
ATOM 6240 O O . SER A 1 789 ? -9.916 -4.230 20.051 1.00 81.88 789 SER A O 1
ATOM 6242 N N . PRO A 1 790 ? -10.268 -2.014 20.208 1.00 87.00 790 PRO A N 1
ATOM 6243 C CA . PRO A 1 790 ? -8.862 -1.687 20.395 1.00 87.00 790 PRO A CA 1
ATOM 6244 C C . PRO A 1 790 ? -8.281 -2.328 21.658 1.00 87.00 790 PRO A C 1
ATOM 6246 O O . PRO A 1 790 ? -8.946 -2.412 22.694 1.00 87.00 790 PRO A O 1
ATOM 6249 N N . ILE A 1 791 ? -7.008 -2.709 21.579 1.00 89.50 791 ILE A N 1
ATOM 6250 C CA . ILE A 1 791 ? -6.239 -3.168 22.733 1.00 89.50 791 ILE A CA 1
ATOM 6251 C C . ILE A 1 791 ? -5.877 -1.945 23.579 1.00 89.50 791 ILE A C 1
ATOM 6253 O O . ILE A 1 791 ? -5.404 -0.929 23.063 1.00 89.50 791 ILE A O 1
ATOM 6257 N N . LEU A 1 792 ? -6.080 -2.047 24.889 1.00 88.12 792 LEU A N 1
ATOM 6258 C CA . LEU A 1 792 ? -5.738 -1.020 25.860 1.00 88.12 792 LEU A CA 1
ATOM 6259 C C . LEU A 1 792 ? -4.241 -0.692 25.774 1.00 88.12 792 LEU A C 1
ATOM 6261 O O . LEU A 1 792 ? -3.387 -1.529 26.055 1.00 88.12 792 LEU A O 1
ATOM 6265 N N . THR A 1 793 ? -3.912 0.557 25.453 1.00 83.56 793 THR A N 1
ATOM 6266 C CA . THR A 1 793 ? -2.532 1.067 25.491 1.00 83.56 793 THR A CA 1
ATOM 6267 C C . THR A 1 793 ? -2.284 1.890 26.752 1.00 83.56 793 THR A C 1
ATOM 6269 O O . THR A 1 793 ? -3.161 2.638 27.185 1.00 83.56 793 THR A O 1
ATOM 6272 N N . GLN A 1 794 ? -1.074 1.830 27.305 1.00 75.19 794 GLN A N 1
ATOM 6273 C CA . GLN A 1 794 ? -0.638 2.649 28.435 1.00 75.19 794 GLN A CA 1
ATOM 6274 C C . GLN A 1 794 ? 0.335 3.723 27.941 1.00 75.19 794 GLN A C 1
ATOM 6276 O O . GLN A 1 794 ? 1.391 3.403 27.403 1.00 75.19 794 GLN A O 1
ATOM 6281 N N . ARG A 1 795 ? -0.028 5.008 28.085 1.00 70.00 795 ARG A N 1
ATOM 6282 C CA . ARG A 1 795 ? 0.771 6.156 27.590 1.00 70.00 795 ARG A CA 1
ATOM 6283 C C . ARG A 1 795 ? 1.179 6.014 26.108 1.00 70.00 795 ARG A C 1
ATOM 6285 O O . ARG A 1 795 ? 2.297 6.338 25.725 1.00 70.00 795 ARG A O 1
ATOM 6292 N N . GLY A 1 796 ? 0.275 5.481 25.280 1.00 62.50 796 GLY A N 1
ATOM 6293 C CA . GLY A 1 796 ? 0.506 5.239 23.849 1.00 62.50 796 GLY A CA 1
ATOM 6294 C C . GLY A 1 796 ? 1.377 4.018 23.519 1.00 62.50 796 GLY A C 1
ATOM 6295 O O . GLY A 1 796 ? 1.637 3.771 22.343 1.00 62.50 796 GLY A O 1
ATOM 6296 N N . GLN A 1 797 ? 1.810 3.246 24.520 1.00 72.38 797 GLN A N 1
ATOM 6297 C CA . GLN A 1 797 ? 2.566 2.003 24.354 1.00 72.38 797 GLN A CA 1
ATOM 6298 C C . GLN A 1 797 ? 1.688 0.777 24.632 1.00 72.38 797 GLN A C 1
ATOM 6300 O O . GLN A 1 797 ? 0.665 0.875 25.311 1.00 72.38 797 GLN A O 1
ATOM 6305 N N . LEU A 1 798 ? 2.092 -0.382 24.111 1.00 85.19 798 LEU A N 1
ATOM 6306 C CA . LEU A 1 798 ? 1.457 -1.669 24.389 1.00 85.19 798 LEU A CA 1
ATOM 6307 C C . LEU A 1 798 ? 2.386 -2.503 25.290 1.00 85.19 798 LEU A C 1
ATOM 6309 O O . LEU A 1 798 ? 3.371 -3.038 24.779 1.00 85.19 798 LEU A O 1
ATOM 6313 N N . PRO A 1 799 ? 2.109 -2.605 26.604 1.00 88.50 799 PRO A N 1
ATOM 6314 C CA . PRO A 1 799 ? 2.834 -3.509 27.492 1.00 88.50 799 PRO A CA 1
ATOM 6315 C C . PRO A 1 799 ? 2.632 -4.967 27.068 1.00 88.50 799 PRO A C 1
ATOM 6317 O O . PRO A 1 799 ? 1.494 -5.420 26.914 1.00 88.50 799 PRO A O 1
ATOM 6320 N N . LEU A 1 800 ? 3.736 -5.688 26.874 1.00 90.12 800 LEU A N 1
ATOM 6321 C CA . LEU A 1 800 ? 3.760 -7.089 26.459 1.00 90.12 800 LEU A CA 1
ATOM 6322 C C . LEU A 1 800 ? 4.796 -7.841 27.295 1.00 90.12 800 LEU A C 1
ATOM 6324 O O . LEU A 1 800 ? 5.963 -7.447 27.339 1.00 90.12 800 LEU A O 1
ATOM 6328 N N . GLN A 1 801 ? 4.375 -8.945 27.905 1.00 90.50 801 GLN A N 1
ATOM 6329 C CA . GLN A 1 801 ? 5.240 -9.846 28.660 1.00 90.50 801 GLN A CA 1
ATOM 6330 C C . GLN A 1 801 ? 5.490 -11.125 27.863 1.00 90.50 801 GLN A C 1
ATOM 6332 O O . GLN A 1 801 ? 4.554 -11.738 27.355 1.00 90.50 801 GLN A O 1
ATOM 6337 N N . THR A 1 802 ? 6.757 -11.525 27.779 1.00 90.31 802 THR A N 1
ATOM 6338 C CA . THR A 1 802 ? 7.194 -12.746 27.095 1.00 90.31 802 THR A CA 1
ATOM 6339 C C . THR A 1 802 ? 6.906 -13.990 27.935 1.00 90.31 802 THR A C 1
ATOM 6341 O O . THR A 1 802 ? 7.201 -14.005 29.129 1.00 90.31 802 THR A O 1
ATOM 6344 N N . GLY A 1 803 ? 6.396 -15.050 27.304 1.00 87.81 803 GLY A N 1
ATOM 6345 C CA . GLY A 1 803 ? 6.219 -16.373 27.912 1.00 87.81 803 GLY A CA 1
ATOM 6346 C C . GLY A 1 803 ? 5.067 -16.462 28.916 1.00 87.81 803 GLY A C 1
ATOM 6347 O O . GLY A 1 803 ? 5.048 -17.373 29.737 1.00 87.81 803 GLY A O 1
ATOM 6348 N N . SER A 1 804 ? 4.128 -15.511 28.885 1.00 87.38 804 SER A N 1
ATOM 6349 C CA . SER A 1 804 ? 2.975 -15.470 29.787 1.00 87.38 804 SER A CA 1
ATOM 6350 C C . SER A 1 804 ? 1.670 -15.307 29.015 1.00 87.38 804 SER A C 1
ATOM 6352 O O . SER A 1 804 ? 1.479 -14.313 28.314 1.00 87.38 804 SER A O 1
ATOM 6354 N N . PHE A 1 805 ? 0.742 -16.247 29.213 1.00 88.81 805 PHE A N 1
ATOM 6355 C CA . PHE A 1 805 ? -0.634 -16.190 28.695 1.00 88.81 805 PHE A CA 1
ATOM 6356 C C . PHE A 1 805 ? -1.630 -15.530 29.658 1.00 88.81 805 PHE A C 1
ATOM 6358 O O . PHE A 1 805 ? -2.846 -15.582 29.465 1.00 88.81 805 PHE A O 1
ATOM 6365 N N . THR A 1 806 ? -1.111 -14.892 30.706 1.00 90.69 806 THR A N 1
ATOM 6366 C CA . THR A 1 806 ? -1.903 -14.155 31.687 1.00 90.69 806 THR A CA 1
ATOM 6367 C C . THR A 1 806 ? -1.854 -12.667 31.366 1.00 90.69 806 THR A C 1
ATOM 6369 O O . THR A 1 806 ? -0.777 -12.099 31.163 1.00 90.69 806 THR A O 1
ATOM 6372 N N . LEU A 1 807 ? -3.024 -12.028 31.334 1.00 92.81 807 LEU A N 1
ATOM 6373 C CA . LEU A 1 807 ? -3.128 -10.575 31.246 1.00 92.81 807 LEU A CA 1
ATOM 6374 C C . LEU A 1 807 ? -2.947 -9.951 32.624 1.00 92.81 807 LEU A C 1
ATOM 6376 O O . LEU A 1 807 ? -3.466 -10.452 33.619 1.00 92.81 807 LEU A O 1
ATOM 6380 N N . ALA A 1 808 ? -2.246 -8.828 32.667 1.00 88.00 808 ALA A N 1
ATOM 6381 C CA . ALA A 1 808 ? -2.071 -8.049 33.879 1.00 88.00 808 ALA A CA 1
ATOM 6382 C C . ALA A 1 808 ? -1.986 -6.567 33.512 1.00 88.00 808 ALA A C 1
ATOM 6384 O O . ALA A 1 808 ? -1.179 -6.154 32.673 1.00 88.00 808 ALA A O 1
ATOM 6385 N N . GLN A 1 809 ? -2.856 -5.757 34.115 1.00 87.31 809 GLN A N 1
ATOM 6386 C CA . GLN A 1 809 ? -2.890 -4.325 33.851 1.00 87.31 809 GLN A CA 1
ATOM 6387 C C . GLN A 1 809 ? -1.553 -3.687 34.249 1.00 87.31 809 GLN A C 1
ATOM 6389 O O . GLN A 1 809 ? -1.052 -3.886 35.350 1.00 87.31 809 GLN A O 1
ATOM 6394 N N . GLY A 1 810 ? -0.984 -2.899 33.342 1.00 84.75 810 GLY A N 1
ATOM 6395 C CA . GLY A 1 810 ? 0.318 -2.258 33.497 1.00 84.75 810 GLY A CA 1
ATOM 6396 C C . GLY A 1 810 ? 1.505 -3.091 33.005 1.00 84.75 810 GLY A C 1
ATOM 6397 O O . GLY A 1 810 ? 2.578 -2.528 32.807 1.00 84.75 810 GLY A O 1
ATOM 6398 N N . THR A 1 811 ? 1.335 -4.398 32.777 1.00 87.88 811 THR A N 1
ATOM 6399 C CA . THR A 1 811 ? 2.448 -5.318 32.470 1.00 87.88 811 THR A CA 1
ATOM 6400 C C . THR A 1 811 ? 2.238 -6.157 31.210 1.00 87.88 811 THR A C 1
ATOM 6402 O O . THR A 1 811 ? 3.152 -6.229 30.391 1.00 87.88 811 THR A O 1
ATOM 6405 N N . ASN A 1 812 ? 1.059 -6.751 30.996 1.00 91.25 812 ASN A N 1
ATOM 6406 C CA . ASN A 1 812 ? 0.766 -7.562 29.808 1.00 91.25 812 ASN A CA 1
ATOM 6407 C C . ASN A 1 812 ? -0.676 -7.351 29.334 1.00 91.25 812 ASN A C 1
ATOM 6409 O O . ASN A 1 812 ? -1.624 -7.796 29.979 1.00 91.25 812 ASN A O 1
ATOM 6413 N N . HIS A 1 813 ? -0.849 -6.635 28.226 1.00 93.44 813 HIS A N 1
ATOM 6414 C CA . HIS A 1 813 ? -2.167 -6.173 27.780 1.00 93.44 813 HIS A CA 1
ATOM 6415 C C . HIS A 1 813 ? -2.760 -6.981 26.626 1.00 93.44 813 HIS A C 1
ATOM 6417 O O . HIS A 1 813 ? -3.946 -6.833 26.339 1.00 93.44 813 HIS A O 1
ATOM 6423 N N . ALA A 1 814 ? -1.966 -7.815 25.964 1.00 94.25 814 ALA A N 1
ATOM 6424 C CA . ALA A 1 814 ? -2.443 -8.727 24.937 1.00 94.25 814 ALA A CA 1
ATOM 6425 C C . ALA A 1 814 ? -1.534 -9.943 24.847 1.00 94.25 814 ALA A C 1
ATOM 6427 O O . ALA A 1 814 ? -0.335 -9.826 25.085 1.00 94.25 814 ALA A O 1
ATOM 6428 N N . VAL A 1 815 ? -2.088 -11.090 24.474 1.00 94.62 815 VAL A N 1
ATOM 6429 C CA . VAL A 1 815 ? -1.335 -12.315 24.231 1.00 94.62 815 VAL A CA 1
ATOM 6430 C C . VAL A 1 815 ? -2.003 -13.169 23.154 1.00 94.62 815 VAL A C 1
ATOM 6432 O O . VAL A 1 815 ? -3.226 -13.177 23.033 1.00 94.62 815 VAL A O 1
ATOM 6435 N N . VAL A 1 816 ? -1.189 -13.890 22.379 1.00 95.19 816 VAL A N 1
ATOM 6436 C CA . VAL A 1 816 ? -1.621 -14.809 21.318 1.00 95.19 816 VAL A CA 1
ATOM 6437 C C . VAL A 1 816 ? -1.043 -16.198 21.571 1.00 95.19 816 VAL A C 1
ATOM 6439 O O . VAL A 1 816 ? 0.138 -16.324 21.898 1.00 95.19 816 VAL A O 1
ATOM 6442 N N . ARG A 1 817 ? -1.856 -17.235 21.369 1.00 93.19 817 ARG A N 1
ATOM 6443 C CA . ARG A 1 817 ? -1.448 -18.646 21.443 1.00 93.19 817 ARG A CA 1
ATOM 6444 C C . ARG A 1 817 ? -2.205 -19.478 20.408 1.00 93.19 817 ARG A C 1
ATOM 6446 O O . ARG A 1 817 ? -3.300 -19.086 20.010 1.00 93.19 817 ARG A O 1
ATOM 6453 N N . LEU A 1 818 ? -1.656 -20.607 19.962 1.00 90.06 818 LEU A N 1
ATOM 6454 C CA . LEU A 1 818 ? -2.397 -21.551 19.126 1.00 90.06 818 LEU A CA 1
ATOM 6455 C C . LEU A 1 818 ? -3.470 -22.280 19.940 1.00 90.06 818 LEU A C 1
ATOM 6457 O O . LEU A 1 818 ? -3.312 -22.561 21.128 1.00 90.06 818 LEU A O 1
ATOM 6461 N N . THR A 1 819 ? -4.571 -22.626 19.279 1.00 88.25 819 THR A N 1
ATOM 6462 C CA . THR A 1 819 ? -5.567 -23.535 19.857 1.00 88.25 819 THR A CA 1
ATOM 6463 C C . THR A 1 819 ? -5.124 -24.999 19.712 1.00 88.25 819 THR A C 1
ATOM 6465 O O . THR A 1 819 ? -4.336 -25.322 18.813 1.00 88.25 819 THR A O 1
ATOM 6468 N N . PRO A 1 820 ? -5.674 -25.923 20.524 1.00 84.31 820 PRO A N 1
ATOM 6469 C CA . PRO A 1 820 ? -5.439 -27.363 20.368 1.00 84.31 820 PRO A CA 1
ATOM 6470 C C . PRO A 1 820 ? -5.915 -27.956 19.032 1.00 84.31 820 PRO A C 1
ATOM 6472 O O . PRO A 1 820 ? -5.550 -29.079 18.707 1.00 84.31 820 PRO A O 1
ATOM 6475 N N . ASN A 1 821 ? -6.712 -27.221 18.250 1.00 78.62 821 ASN A N 1
ATOM 6476 C CA . ASN A 1 821 ? -7.258 -27.690 16.973 1.00 78.62 821 ASN A CA 1
ATOM 6477 C C . ASN A 1 821 ? -6.256 -27.602 15.807 1.00 78.62 821 ASN A C 1
ATOM 6479 O O . ASN A 1 821 ? -6.600 -27.917 14.668 1.00 78.62 821 ASN A O 1
ATOM 6483 N N . ASN A 1 822 ? -5.048 -27.096 16.050 1.00 79.31 822 ASN A N 1
ATOM 6484 C CA . ASN A 1 822 ? -3.989 -27.086 15.049 1.00 79.31 822 ASN A CA 1
ATOM 6485 C C . ASN A 1 822 ? -3.301 -28.456 14.970 1.00 79.31 822 ASN A C 1
ATOM 6487 O O . ASN A 1 822 ? -3.332 -29.243 15.913 1.00 79.31 822 ASN A O 1
ATOM 6491 N N . VAL A 1 823 ? -2.633 -28.727 13.846 1.00 73.50 823 VAL A N 1
ATOM 6492 C CA . VAL A 1 823 ? -1.842 -29.954 13.659 1.00 73.50 823 VAL A CA 1
ATOM 6493 C C . VAL A 1 823 ? -0.802 -30.096 14.777 1.00 73.50 823 VAL A C 1
ATOM 6495 O O . VAL A 1 823 ? -0.143 -29.125 15.155 1.00 73.50 823 VAL A O 1
ATOM 6498 N N . ALA A 1 824 ? -0.626 -31.315 15.294 1.00 72.75 824 ALA A N 1
ATOM 6499 C CA . ALA A 1 824 ? 0.343 -31.596 16.349 1.00 72.75 824 ALA A CA 1
ATOM 6500 C C . ALA A 1 824 ? 1.751 -31.096 15.969 1.00 72.75 824 ALA A C 1
ATOM 6502 O O . ALA A 1 824 ? 2.272 -31.399 14.894 1.00 72.75 824 ALA A O 1
ATOM 6503 N N . GLY A 1 825 ? 2.370 -30.321 16.864 1.00 71.75 825 GLY A N 1
ATOM 6504 C CA . GLY A 1 825 ? 3.681 -29.707 16.638 1.00 71.75 825 GLY A CA 1
ATOM 6505 C C . GLY A 1 825 ? 3.657 -28.367 15.893 1.00 71.75 825 GLY A C 1
ATOM 6506 O O . GLY A 1 825 ? 4.728 -27.779 15.725 1.00 71.75 825 GLY A O 1
ATOM 6507 N N . ALA A 1 826 ? 2.485 -27.858 15.488 1.00 76.44 826 ALA A N 1
ATOM 6508 C CA . ALA A 1 826 ? 2.338 -26.505 14.957 1.00 76.44 826 ALA A CA 1
ATOM 6509 C C . ALA A 1 826 ? 2.926 -25.460 15.922 1.00 76.44 826 ALA A C 1
ATOM 6511 O O . ALA A 1 826 ? 2.829 -25.581 17.142 1.00 76.44 826 ALA A O 1
ATOM 6512 N N . ARG A 1 827 ? 3.550 -24.419 15.364 1.00 81.19 827 ARG A N 1
ATOM 6513 C CA . ARG A 1 827 ? 4.032 -23.251 16.113 1.00 81.19 827 ARG A CA 1
ATOM 6514 C C . ARG A 1 827 ? 3.650 -21.980 15.382 1.00 81.19 827 ARG A C 1
ATOM 6516 O O . ARG A 1 827 ? 3.529 -21.985 14.153 1.00 81.19 827 ARG A O 1
ATOM 6523 N N . LEU A 1 828 ? 3.483 -20.912 16.150 1.00 87.31 828 LEU A N 1
ATOM 6524 C CA . LEU A 1 828 ? 3.233 -19.582 15.623 1.00 87.31 828 LEU A CA 1
ATOM 6525 C C . LEU A 1 828 ? 4.540 -18.967 15.101 1.00 87.31 828 LEU A C 1
ATOM 6527 O O . LEU A 1 828 ? 5.591 -19.094 15.735 1.00 87.31 828 LEU A O 1
ATOM 6531 N N . GLY A 1 829 ? 4.480 -18.348 13.926 1.00 89.06 829 GLY A N 1
ATOM 6532 C CA . GLY A 1 829 ? 5.583 -17.630 13.306 1.00 89.06 829 GLY A CA 1
ATOM 6533 C C . GLY A 1 829 ? 5.782 -16.247 13.918 1.00 89.06 829 GLY A C 1
ATOM 6534 O O . GLY A 1 829 ? 5.750 -16.074 15.140 1.00 89.06 829 GLY A O 1
ATOM 6535 N N . TYR A 1 830 ? 6.031 -15.258 13.061 1.00 90.94 830 TYR A N 1
ATOM 6536 C CA . TYR A 1 830 ? 6.128 -13.860 13.473 1.00 90.94 830 TYR A CA 1
ATOM 6537 C C . TYR A 1 830 ? 4.770 -13.168 13.342 1.00 90.94 830 TYR A C 1
ATOM 6539 O O . TYR A 1 830 ? 4.013 -13.421 12.407 1.00 90.94 830 TYR A O 1
ATOM 6547 N N . TYR A 1 831 ? 4.484 -12.232 14.241 1.00 92.06 831 TYR A N 1
ATOM 6548 C CA . TYR A 1 831 ? 3.269 -11.425 14.182 1.00 92.06 831 TYR A CA 1
ATOM 6549 C C . TYR A 1 831 ? 3.488 -10.020 14.741 1.00 92.06 831 TYR A C 1
ATOM 6551 O O . TYR A 1 831 ? 4.469 -9.744 15.428 1.00 92.06 831 TYR A O 1
ATOM 6559 N N . GLU A 1 832 ? 2.591 -9.098 14.408 1.00 89.75 832 GLU A N 1
ATOM 6560 C CA . GLU A 1 832 ? 2.671 -7.680 14.755 1.00 89.75 832 GLU A CA 1
ATOM 6561 C C . GLU A 1 832 ? 1.347 -7.188 15.340 1.00 89.75 832 GLU A C 1
ATOM 6563 O O . GLU A 1 832 ? 0.293 -7.347 14.722 1.00 89.75 832 GLU A O 1
ATOM 6568 N N . TYR A 1 833 ? 1.417 -6.500 16.481 1.00 87.69 833 TYR A N 1
ATOM 6569 C CA . TYR A 1 833 ? 0.266 -5.817 17.067 1.00 87.69 833 TYR A CA 1
ATOM 6570 C C . TYR A 1 833 ? 0.026 -4.422 16.473 1.00 87.69 833 TYR A C 1
ATOM 6572 O O . TYR A 1 833 ? 0.927 -3.584 16.376 1.00 87.69 833 TYR A O 1
ATOM 6580 N N . ASP A 1 834 ? -1.243 -4.134 16.195 1.00 83.81 834 ASP A N 1
ATOM 6581 C CA . ASP A 1 834 ? -1.787 -2.807 15.913 1.00 83.81 834 ASP A CA 1
ATOM 6582 C C . ASP A 1 834 ? -2.906 -2.497 16.917 1.00 83.81 834 ASP A C 1
ATOM 6584 O O . ASP A 1 834 ? -4.102 -2.564 16.622 1.00 83.81 834 ASP A O 1
ATOM 6588 N N . ALA A 1 835 ? -2.476 -2.188 18.145 1.00 82.44 835 ALA A N 1
ATOM 6589 C CA . ALA A 1 835 ? -3.331 -2.053 19.322 1.00 82.44 835 ALA A CA 1
ATOM 6590 C C . ALA A 1 835 ? -4.498 -1.081 19.128 1.00 82.44 835 ALA A C 1
ATOM 6592 O O . ALA A 1 835 ? -5.639 -1.432 19.413 1.00 82.44 835 ALA A O 1
ATOM 6593 N N . LEU A 1 836 ? -4.240 0.117 18.589 1.00 78.88 836 LEU A N 1
ATOM 6594 C CA . LEU A 1 836 ? -5.270 1.159 18.484 1.00 78.88 836 LEU A CA 1
ATOM 6595 C C . LEU A 1 836 ? -6.377 0.808 17.485 1.00 78.88 836 LEU A C 1
ATOM 6597 O O . LEU A 1 836 ? -7.482 1.330 17.601 1.00 78.88 836 LEU A O 1
ATOM 6601 N N . ARG A 1 837 ? -6.093 -0.051 16.500 1.00 74.50 837 ARG A N 1
ATOM 6602 C CA . ARG A 1 837 ? -7.111 -0.538 15.557 1.00 74.50 837 ARG A CA 1
ATOM 6603 C C . ARG A 1 837 ? -7.707 -1.884 15.960 1.00 74.50 837 ARG A C 1
ATOM 6605 O O . ARG A 1 837 ? -8.639 -2.327 15.297 1.00 74.50 837 ARG A O 1
ATOM 6612 N N . GLY A 1 838 ? -7.162 -2.525 16.995 1.00 83.12 838 GLY A N 1
ATOM 6613 C CA . GLY A 1 838 ? -7.527 -3.884 17.376 1.00 83.12 838 GLY A CA 1
ATOM 6614 C C . GLY A 1 838 ? -7.198 -4.888 16.274 1.00 83.12 838 GLY A C 1
ATOM 6615 O O . GLY A 1 838 ? -8.034 -5.716 15.953 1.00 83.12 838 GLY A O 1
ATOM 6616 N N . ASN A 1 839 ? -6.023 -4.797 15.642 1.00 87.06 839 ASN A N 1
ATOM 6617 C CA . ASN A 1 839 ? -5.595 -5.793 14.653 1.00 87.06 839 ASN A CA 1
ATOM 6618 C C . ASN A 1 839 ? -4.307 -6.486 15.093 1.00 87.06 839 ASN A C 1
ATOM 6620 O O . ASN A 1 839 ? -3.427 -5.867 15.696 1.00 87.06 839 ASN A O 1
ATOM 6624 N N . ILE A 1 840 ? -4.178 -7.753 14.716 1.00 91.19 840 ILE A N 1
ATOM 6625 C CA . ILE A 1 840 ? -2.939 -8.523 14.820 1.00 91.19 840 ILE A CA 1
ATOM 6626 C C . ILE A 1 840 ? -2.632 -9.062 13.431 1.00 91.19 840 ILE A C 1
ATOM 6628 O O . ILE A 1 840 ? -3.468 -9.740 12.838 1.00 91.19 840 ILE A O 1
ATOM 6632 N N . TYR A 1 841 ? -1.460 -8.736 12.893 1.00 90.56 841 TYR A N 1
ATOM 6633 C CA . TYR A 1 841 ? -1.029 -9.191 11.572 1.00 90.56 841 TYR A CA 1
ATOM 6634 C C . TYR A 1 841 ? -0.039 -10.340 11.714 1.00 90.56 841 TYR A C 1
ATOM 6636 O O . TYR A 1 841 ? 0.939 -10.204 12.442 1.00 90.56 841 TYR A O 1
ATOM 6644 N N . PHE A 1 842 ? -0.261 -11.424 10.983 1.00 89.62 842 PHE A N 1
ATOM 6645 C CA . PHE A 1 842 ? 0.615 -12.596 10.954 1.00 89.62 842 PHE A CA 1
ATOM 6646 C C . PHE A 1 842 ? 1.446 -12.618 9.664 1.00 89.62 842 PHE A C 1
ATOM 6648 O O . PHE A 1 842 ? 1.264 -11.766 8.786 1.00 89.62 842 PHE A O 1
ATOM 6655 N N . THR A 1 843 ? 2.366 -13.573 9.539 1.00 86.94 843 THR A N 1
ATOM 6656 C CA . THR A 1 843 ? 3.023 -13.882 8.261 1.00 86.94 843 THR A CA 1
ATOM 6657 C C . THR A 1 843 ? 2.223 -14.920 7.474 1.00 86.94 843 THR A C 1
ATOM 6659 O O . THR A 1 843 ? 1.285 -15.538 7.982 1.00 86.94 843 THR A O 1
ATOM 6662 N N . THR A 1 844 ? 2.565 -15.120 6.200 1.00 82.62 844 THR A N 1
ATOM 6663 C CA . THR A 1 844 ? 1.909 -16.143 5.369 1.00 82.62 844 THR A CA 1
ATOM 6664 C C . THR A 1 844 ? 2.162 -17.571 5.855 1.00 82.62 844 THR A C 1
ATOM 6666 O O . THR A 1 844 ? 1.324 -18.438 5.618 1.00 82.62 844 THR A O 1
ATOM 6669 N N . ASP A 1 845 ? 3.231 -17.799 6.626 1.00 80.44 845 ASP A N 1
ATOM 6670 C CA . ASP A 1 845 ? 3.524 -19.086 7.274 1.00 80.44 845 ASP A CA 1
ATOM 6671 C C . ASP A 1 845 ? 2.467 -19.510 8.311 1.00 80.44 845 ASP A C 1
ATOM 6673 O O . ASP A 1 845 ? 2.399 -20.689 8.667 1.00 80.44 845 ASP A O 1
ATOM 6677 N N . ASP A 1 846 ? 1.659 -18.568 8.805 1.00 83.56 846 ASP A N 1
ATOM 6678 C CA . ASP A 1 846 ? 0.631 -18.795 9.827 1.00 83.56 846 ASP A CA 1
ATOM 6679 C C . ASP A 1 846 ? -0.793 -18.896 9.259 1.00 83.56 846 ASP A C 1
ATOM 6681 O O . ASP A 1 846 ? -1.760 -19.030 10.008 1.00 83.56 846 ASP A O 1
ATOM 6685 N N . LEU A 1 847 ? -0.951 -18.863 7.933 1.00 83.94 847 LEU A N 1
ATOM 6686 C CA . LEU A 1 847 ? -2.256 -19.038 7.299 1.00 83.94 847 LEU A CA 1
ATOM 6687 C C . LEU A 1 847 ? -2.869 -20.408 7.624 1.00 83.94 847 LEU A C 1
ATOM 6689 O O . LEU A 1 847 ? -2.186 -21.427 7.638 1.00 83.94 847 LEU A O 1
ATOM 6693 N N . GLY A 1 848 ? -4.180 -20.430 7.872 1.00 79.50 848 GLY A N 1
ATOM 6694 C CA . GLY A 1 848 ? -4.920 -21.645 8.233 1.00 79.50 848 GLY A CA 1
ATOM 6695 C C . GLY A 1 848 ? -4.754 -22.088 9.693 1.00 79.50 848 GLY A C 1
ATOM 6696 O O . GLY A 1 848 ? -5.495 -22.966 10.136 1.00 79.50 848 GLY A O 1
ATOM 6697 N N . LYS A 1 849 ? -3.846 -21.467 10.459 1.00 82.81 849 LYS A N 1
ATOM 6698 C CA . LYS A 1 849 ? -3.703 -21.726 11.895 1.00 82.81 849 LYS A CA 1
ATOM 6699 C C . LYS A 1 849 ? -4.776 -20.985 12.682 1.00 82.81 849 LYS A C 1
ATOM 6701 O O . LYS A 1 849 ? -5.120 -19.844 12.379 1.00 82.81 849 LYS A O 1
ATOM 6706 N N . GLU A 1 850 ? -5.286 -21.638 13.713 1.00 85.75 850 GLU A N 1
ATOM 6707 C CA . GLU A 1 850 ? -6.258 -21.057 14.632 1.00 85.75 850 GLU A CA 1
ATOM 6708 C C . GLU A 1 850 ? -5.555 -20.582 15.902 1.00 85.75 850 GLU A C 1
ATOM 6710 O O . GLU A 1 850 ? -4.758 -21.308 16.501 1.00 85.75 850 GLU A O 1
ATOM 6715 N N . VAL A 1 851 ? -5.849 -19.352 16.307 1.00 90.69 851 VAL A N 1
ATOM 6716 C CA . VAL A 1 851 ? -5.246 -18.707 17.473 1.00 90.69 851 VAL A CA 1
ATOM 6717 C C . VAL A 1 851 ? -6.323 -18.244 18.440 1.00 90.69 851 VAL A C 1
ATOM 6719 O O . VAL A 1 851 ? -7.410 -17.851 18.025 1.00 90.69 851 VAL A O 1
ATOM 6722 N N . VAL A 1 852 ? -5.984 -18.246 19.724 1.00 93.00 852 VAL A N 1
ATOM 6723 C CA . VAL A 1 852 ? -6.722 -17.559 20.783 1.00 93.00 852 VAL A CA 1
ATOM 6724 C C . VAL A 1 852 ? -5.986 -16.266 21.134 1.00 93.00 852 VAL A C 1
ATOM 6726 O O . VAL A 1 852 ? -4.754 -16.259 21.248 1.00 93.00 852 VAL A O 1
ATOM 6729 N N . VAL A 1 853 ? -6.728 -15.165 21.285 1.00 94.62 853 VAL A N 1
ATOM 6730 C CA . VAL A 1 853 ? -6.165 -13.844 21.582 1.00 94.62 853 VAL A CA 1
ATOM 6731 C C . VAL A 1 853 ? -6.806 -13.275 22.836 1.00 94.62 853 VAL A C 1
ATOM 6733 O O . VAL A 1 853 ? -7.907 -12.756 22.787 1.00 94.62 853 VAL A O 1
ATOM 6736 N N . ARG A 1 854 ? -6.082 -13.254 23.953 1.00 95.12 854 ARG A N 1
ATOM 6737 C CA . ARG A 1 854 ? -6.561 -12.560 25.156 1.00 95.12 854 ARG A CA 1
ATOM 6738 C C . ARG A 1 854 ? -6.044 -11.139 25.170 1.00 95.12 854 ARG A C 1
ATOM 6740 O O . ARG A 1 854 ? -4.853 -10.929 24.948 1.00 95.12 854 ARG A O 1
ATOM 6747 N N . TYR A 1 855 ? -6.898 -10.163 25.456 1.00 95.94 855 TYR A N 1
ATOM 6748 C CA . TYR A 1 855 ? -6.476 -8.768 25.540 1.00 95.94 855 TYR A CA 1
ATOM 6749 C C . TYR A 1 855 ? -7.318 -7.921 26.498 1.00 95.94 855 TYR A C 1
ATOM 6751 O O . TYR A 1 855 ? -8.476 -8.215 26.784 1.00 95.94 855 TYR A O 1
ATOM 6759 N N . LEU A 1 856 ? -6.711 -6.850 27.012 1.00 94.94 856 LEU A N 1
ATOM 6760 C CA . LEU A 1 856 ? -7.398 -5.825 27.791 1.00 94.94 856 LEU A CA 1
ATOM 6761 C C . LEU A 1 856 ? -7.969 -4.773 26.840 1.00 94.94 856 LEU A C 1
ATOM 6763 O O . LEU A 1 856 ? -7.274 -4.312 25.936 1.00 94.94 856 LEU A O 1
ATOM 6767 N N . ALA A 1 857 ? -9.205 -4.349 27.071 1.00 91.94 857 ALA A N 1
ATOM 6768 C CA . ALA A 1 857 ? -9.886 -3.307 26.309 1.00 91.94 857 ALA A CA 1
ATOM 6769 C C . ALA A 1 857 ? -10.679 -2.378 27.235 1.00 91.94 857 ALA A C 1
ATOM 6771 O O . ALA A 1 857 ? -10.736 -2.597 28.444 1.00 91.94 857 ALA A O 1
ATOM 6772 N N . ARG A 1 858 ? -11.292 -1.333 26.666 1.00 85.38 858 ARG A N 1
ATOM 6773 C CA . ARG A 1 858 ? -12.324 -0.548 27.354 1.00 85.38 858 ARG A CA 1
ATOM 6774 C C . ARG A 1 858 ? -13.700 -0.875 26.796 1.00 85.38 858 ARG A C 1
ATOM 6776 O O . ARG A 1 858 ? -13.860 -0.931 25.577 1.00 85.38 858 ARG A O 1
ATOM 6783 N N . ASP A 1 859 ? -14.668 -1.070 27.681 1.00 80.12 859 ASP A N 1
ATOM 6784 C CA . ASP A 1 859 ? -16.076 -1.158 27.300 1.00 80.12 859 ASP A CA 1
ATOM 6785 C C . ASP A 1 859 ? -16.653 0.233 26.956 1.00 80.12 859 ASP A C 1
ATOM 6787 O O . ASP A 1 859 ? -15.961 1.256 27.006 1.00 80.12 859 ASP A O 1
ATOM 6791 N N . ARG A 1 860 ? -17.944 0.289 26.600 1.00 71.31 860 ARG A N 1
ATOM 6792 C CA . ARG A 1 860 ? -18.631 1.555 26.281 1.00 71.31 860 ARG A CA 1
ATOM 6793 C C . ARG A 1 860 ? -18.747 2.511 27.475 1.00 71.31 860 ARG A C 1
ATOM 6795 O O . ARG A 1 860 ? -18.890 3.708 27.254 1.00 71.31 860 ARG A O 1
ATOM 6802 N N . ALA A 1 861 ? -18.700 1.999 28.704 1.00 73.19 861 ALA A N 1
ATOM 6803 C CA . ALA A 1 861 ? -18.723 2.793 29.931 1.00 73.19 861 ALA A CA 1
ATOM 6804 C C . ALA A 1 861 ? -17.316 3.267 30.348 1.00 73.19 861 ALA A C 1
ATOM 6806 O O . ALA A 1 861 ? -17.173 4.041 31.290 1.00 73.19 861 ALA A O 1
ATOM 6807 N N . GLY A 1 862 ? -16.274 2.835 29.629 1.00 77.38 862 GLY A N 1
ATOM 6808 C CA . GLY A 1 862 ? -14.882 3.172 29.892 1.00 77.38 862 GLY A CA 1
ATOM 6809 C C . GLY A 1 862 ? -14.181 2.238 30.881 1.00 77.38 862 GLY A C 1
ATOM 6810 O O . GLY A 1 862 ? -12.997 2.464 31.155 1.00 77.38 862 GLY A O 1
ATOM 6811 N N . ASN A 1 863 ? -14.842 1.189 31.380 1.00 87.12 863 ASN A N 1
ATOM 6812 C CA . ASN A 1 863 ? -14.238 0.212 32.289 1.00 87.12 863 ASN A CA 1
ATOM 6813 C C . ASN A 1 863 ? -13.232 -0.662 31.548 1.00 87.12 863 ASN A C 1
ATOM 6815 O O . ASN A 1 863 ? -13.417 -0.977 30.372 1.00 87.12 863 ASN A O 1
ATOM 6819 N N . ILE A 1 864 ? -12.173 -1.076 32.243 1.00 89.38 864 ILE A N 1
ATOM 6820 C CA . ILE A 1 864 ? -11.218 -2.037 31.694 1.00 89.38 864 ILE A CA 1
ATOM 6821 C C . ILE A 1 864 ? -11.838 -3.428 31.778 1.00 89.38 864 ILE A C 1
ATOM 6823 O O . ILE A 1 864 ? -12.223 -3.874 32.855 1.00 89.38 864 ILE A O 1
ATOM 6827 N N . VAL A 1 865 ? -11.907 -4.106 30.639 1.00 92.62 865 VAL A N 1
ATOM 6828 C CA . VAL A 1 865 ? -12.435 -5.465 30.513 1.00 92.62 865 VAL A CA 1
ATOM 6829 C C . VAL A 1 865 ? -11.394 -6.365 29.861 1.00 92.62 865 VAL A C 1
ATOM 6831 O O . VAL A 1 865 ? -10.620 -5.917 29.012 1.00 92.62 865 VAL A O 1
ATOM 6834 N N . GLN A 1 866 ? -11.374 -7.632 30.263 1.00 93.81 866 GLN A N 1
ATOM 6835 C CA . GLN A 1 866 ? -10.632 -8.678 29.569 1.00 93.81 866 GLN A CA 1
ATOM 6836 C C . GLN A 1 866 ? -11.539 -9.313 28.519 1.00 93.81 866 GLN A C 1
ATOM 6838 O O . GLN A 1 866 ? -12.674 -9.679 28.817 1.00 93.81 866 GLN A O 1
ATOM 6843 N N . LEU A 1 867 ? -11.016 -9.447 27.307 1.00 91.62 867 LEU A N 1
ATOM 6844 C CA . LEU A 1 867 ? -11.675 -10.075 26.171 1.00 91.62 867 LEU A CA 1
ATOM 6845 C C . LEU A 1 867 ? -10.801 -11.219 25.645 1.00 91.62 867 LEU A C 1
ATOM 6847 O O . LEU A 1 867 ? -9.584 -11.232 25.867 1.00 91.62 867 LEU A O 1
ATOM 6851 N N . GLU A 1 868 ? -11.442 -12.175 24.979 1.00 90.06 868 GLU A N 1
ATOM 6852 C CA . GLU A 1 868 ? -10.829 -13.332 24.314 1.00 90.06 868 GLU A CA 1
ATOM 6853 C C . GLU A 1 868 ? -11.340 -13.450 22.874 1.00 90.06 868 GLU A C 1
ATOM 6855 O O . GLU A 1 868 ? -12.543 -13.156 22.663 1.00 90.06 868 GLU A O 1
#

Radius of gyration: 36.34 Å; chains: 1; bounding box: 71×118×98 Å